Protein 6FHW (pdb70)

B-factor: mean 56.0, std 16.02, range [31.04, 108.24]

Structure (mmCIF, N/CA/C/O backbone):
data_6FHW
#
_entry.id   6FHW
#
_cell.length_a   137.975
_cell.length_b   149.827
_cell.length_c   192.349
_cell.angle_alpha   90.000
_cell.angle_beta   90.000
_cell.angle_gamma   90.000
#
_symmetry.space_group_name_H-M   'P 21 21 21'
#
loop_
_entity.id
_entity.type
_entity.pdbx_description
1 polymer 'Glucoamylase P'
2 branched 2-acetamido-2-deoxy-beta-D-glucopyranose-(1-4)-2-acetamido-2-deoxy-beta-D-glucopyranose
3 branched alpha-D-mannopyranose-(1-6)-alpha-D-mannopyranose-(1-3)-beta-D-mannopyranose-(1-4)-2-acetamido-2-deoxy-beta-D-glucopyranose-(1-4)-2-acetamido-2-deoxy-beta-D-glucopyranose
4 branched 4,6-dideoxy-4-{[(1S,4R,5S,6S)-4,5,6-trihydroxy-3-(hydroxymethyl)cyclohex-2-en-1-yl]amino}-alpha-D-glucopyranose-(1-4)-alpha-D-glucopyranose-(1-4)-alpha-D-glucopyranose
5 non-polymer 2-acetamido-2-deoxy-beta-D-glucopyranose
#
loop_
_atom_site.group_PDB
_atom_site.id
_atom_site.type_symbol
_atom_site.label_atom_id
_atom_site.label_alt_id
_atom_site.label_comp_id
_atom_site.label_asym_id
_atom_site.label_entity_id
_atom_site.label_seq_id
_atom_site.pdbx_PDB_ins_code
_atom_site.Cartn_x
_atom_site.Cartn_y
_atom_site.Cartn_z
_atom_site.occupancy
_atom_site.B_iso_or_equiv
_atom_site.auth_seq_id
_atom_site.auth_comp_id
_atom_site.auth_asym_id
_atom_site.auth_atom_id
_atom_site.pdbx_PDB_model_num
ATOM 1 N N . ASP A 1 30 ? 8.491 -7.227 25.764 1.00 86.50 30 ASP A N 1
ATOM 2 C CA . ASP A 1 30 ? 8.903 -6.730 24.419 1.00 86.55 30 ASP A CA 1
ATOM 3 C C . ASP A 1 30 ? 10.173 -7.486 23.964 1.00 84.75 30 ASP A C 1
ATOM 4 O O . ASP A 1 30 ? 10.527 -8.544 24.525 1.00 83.11 30 ASP A O 1
ATOM 9 N N . LEU A 1 31 ? 10.884 -6.952 22.970 1.00 83.22 31 LEU A N 1
ATOM 10 C CA . LEU A 1 31 ? 12.215 -7.451 22.585 1.00 81.23 31 LEU A CA 1
ATOM 11 C C . LEU A 1 31 ? 13.247 -7.373 23.723 1.00 80.16 31 LEU A C 1
ATOM 12 O O . LEU A 1 31 ? 14.187 -8.166 23.749 1.00 79.97 31 LEU A O 1
ATOM 17 N N . SER A 1 32 ? 13.058 -6.431 24.655 1.00 78.48 32 SER A N 1
ATOM 18 C CA . SER A 1 32 ? 13.908 -6.275 25.845 1.00 76.99 32 SER A CA 1
ATOM 19 C C . SER A 1 32 ? 14.135 -7.568 26.638 1.00 76.96 32 SER A C 1
ATOM 20 O O . SER A 1 32 ? 15.222 -7.782 27.174 1.00 76.20 32 SER A O 1
ATOM 23 N N . SER A 1 33 ? 13.108 -8.415 26.710 1.00 77.37 33 SER A N 1
ATOM 24 C CA . SER A 1 33 ? 13.197 -9.713 27.386 1.00 78.00 33 SER A CA 1
ATOM 25 C C . SER A 1 33 ? 14.088 -10.702 26.632 1.00 78.67 33 SER A C 1
ATOM 26 O O . SER A 1 33 ? 14.977 -11.320 27.227 1.00 78.54 33 SER A O 1
ATOM 29 N N . PHE A 1 34 ? 13.851 -10.838 25.326 1.00 79.77 34 PHE A N 1
ATOM 30 C CA . PHE A 1 34 ? 14.580 -11.816 24.496 1.00 80.26 34 PHE A CA 1
ATOM 31 C C . PHE A 1 34 ? 16.026 -11.428 24.133 1.00 77.81 34 PHE A C 1
ATOM 32 O O . PHE A 1 34 ? 16.761 -12.263 23.600 1.00 78.80 34 PHE A O 1
ATOM 40 N N . ILE A 1 35 ? 16.418 -10.179 24.399 1.00 74.05 35 ILE A N 1
ATOM 41 C CA . ILE A 1 35 ? 17.836 -9.761 24.330 1.00 71.57 35 ILE A CA 1
ATOM 42 C C . ILE A 1 35 ? 18.544 -9.845 25.688 1.00 68.96 35 ILE A C 1
ATOM 43 O O . ILE A 1 35 ? 19.761 -10.022 25.740 1.00 68.05 35 ILE A O 1
ATOM 48 N N . ALA A 1 36 ? 17.787 -9.692 26.774 1.00 67.03 36 ALA A N 1
ATOM 49 C CA . ALA A 1 36 ? 18.305 -9.926 28.126 1.00 65.92 36 ALA A CA 1
ATOM 50 C C . ALA A 1 36 ? 18.686 -11.393 28.330 1.00 64.70 36 ALA A C 1
ATOM 51 O O . ALA A 1 36 ? 19.688 -11.687 28.982 1.00 64.35 36 ALA A O 1
ATOM 53 N N . SER A 1 37 ? 17.883 -12.301 27.773 1.00 63.86 37 SER A N 1
ATOM 54 C CA . SER A 1 37 ? 18.190 -13.737 27.799 1.00 63.29 37 SER A CA 1
ATOM 55 C C . SER A 1 37 ? 19.407 -14.084 26.933 1.00 62.25 37 SER A C 1
ATOM 56 O O . SER A 1 37 ? 20.264 -14.867 27.352 1.00 61.54 37 SER A O 1
ATOM 59 N N . GLU A 1 38 ? 19.477 -13.498 25.736 1.00 61.18 38 GLU A N 1
ATOM 60 C CA . GLU A 1 38 ? 20.616 -13.694 24.828 1.00 60.36 38 GLU A CA 1
ATOM 61 C C . GLU A 1 38 ? 21.927 -13.137 25.403 1.00 59.88 38 GLU A C 1
ATOM 62 O O . GLU A 1 38 ? 23.001 -13.669 25.112 1.00 60.96 38 GLU A O 1
ATOM 68 N N . ARG A 1 39 ? 21.835 -12.075 26.206 1.00 58.23 39 ARG A N 1
ATOM 69 C CA . ARG A 1 39 ? 22.995 -11.523 26.917 1.00 56.84 39 ARG A CA 1
ATOM 70 C C . ARG A 1 39 ? 23.591 -12.547 27.884 1.00 56.29 39 ARG A C 1
ATOM 71 O O . ARG A 1 39 ? 24.810 -12.713 27.943 1.00 55.83 39 ARG A O 1
ATOM 79 N N . ALA A 1 40 ? 22.722 -13.220 28.637 1.00 56.03 40 ALA A N 1
ATOM 80 C CA . ALA A 1 40 ? 23.138 -14.271 29.571 1.00 55.93 40 ALA A CA 1
ATOM 81 C C . ALA A 1 40 ? 23.762 -15.468 28.853 1.00 55.46 40 ALA A C 1
ATOM 82 O O . ALA A 1 40 ? 24.714 -16.070 29.360 1.00 55.02 40 ALA A O 1
ATOM 84 N N . ILE A 1 41 ? 23.224 -15.805 27.681 1.00 55.37 41 ILE A N 1
ATOM 85 C CA . ILE A 1 41 ? 23.794 -16.856 26.831 1.00 55.81 41 ILE A CA 1
ATOM 86 C C . ILE A 1 41 ? 25.158 -16.403 26.307 1.00 55.63 41 ILE A C 1
ATOM 87 O O . ILE A 1 41 ? 26.111 -17.185 26.292 1.00 55.73 41 ILE A O 1
ATOM 92 N N . ALA A 1 42 ? 25.236 -15.141 25.885 1.00 55.30 42 ALA A N 1
ATOM 93 C CA . ALA A 1 42 ? 26.473 -14.567 25.360 1.00 55.44 42 ALA A CA 1
ATOM 94 C C . ALA A 1 42 ? 27.609 -14.567 26.380 1.00 55.62 42 ALA A C 1
ATOM 95 O O . ALA A 1 42 ? 28.762 -14.785 26.009 1.00 56.76 42 ALA A O 1
ATOM 97 N N . LEU A 1 43 ? 27.290 -14.315 27.652 1.00 55.47 43 LEU A N 1
ATOM 98 C CA . LEU A 1 43 ? 28.290 -14.415 28.728 1.00 55.75 43 LEU A CA 1
ATOM 99 C C . LEU A 1 43 ? 28.934 -15.796 28.755 1.00 54.82 43 LEU A C 1
ATOM 100 O O . LEU A 1 43 ? 30.158 -15.907 28.762 1.00 55.10 43 LEU A O 1
ATOM 105 N N . GLN A 1 44 ? 28.105 -16.837 28.759 1.00 53.65 44 GLN A N 1
ATOM 106 C CA . GLN A 1 44 ? 28.601 -18.216 28.750 1.00 53.09 44 GLN A CA 1
ATOM 107 C C . GLN A 1 44 ? 29.289 -18.568 27.437 1.00 51.97 44 GLN A C 1
ATOM 108 O O . GLN A 1 44 ? 30.352 -19.185 27.449 1.00 51.67 44 GLN A O 1
ATOM 114 N N . GLY A 1 45 ? 28.691 -18.161 26.318 1.00 50.93 45 GLY A N 1
ATOM 115 C CA . GLY A 1 45 ? 29.292 -18.345 24.993 1.00 50.07 45 GLY A CA 1
ATOM 116 C C . GLY A 1 45 ? 30.719 -17.827 24.895 1.00 48.85 45 GLY A C 1
ATOM 117 O O . GLY A 1 45 ? 31.589 -18.495 24.332 1.00 49.22 45 GLY A O 1
ATOM 118 N N . ALA A 1 46 ? 30.952 -16.641 25.457 1.00 47.27 46 ALA A N 1
ATOM 119 C CA . ALA A 1 46 ? 32.291 -16.057 25.536 1.00 46.37 46 ALA A CA 1
ATOM 120 C C . ALA A 1 46 ? 33.160 -16.814 26.536 1.00 45.90 46 ALA A C 1
ATOM 121 O O . ALA A 1 46 ? 34.255 -17.257 26.197 1.00 45.27 46 ALA A O 1
ATOM 123 N N . LEU A 1 47 ? 32.654 -16.964 27.758 1.00 46.08 47 LEU A N 1
ATOM 124 C CA . LEU A 1 47 ? 33.388 -17.622 28.858 1.00 46.17 47 LEU A CA 1
ATOM 125 C C . LEU A 1 47 ? 33.780 -19.077 28.576 1.00 46.54 47 LEU A C 1
ATOM 126 O O . LEU A 1 47 ? 34.818 -19.534 29.054 1.00 46.42 47 LEU A O 1
ATOM 131 N N . ASN A 1 48 ? 32.951 -19.792 27.817 1.00 47.30 48 ASN A N 1
ATOM 132 C CA . ASN A 1 48 ? 33.253 -21.172 27.406 1.00 47.96 48 ASN A CA 1
ATOM 133 C C . ASN A 1 48 ? 34.425 -21.271 26.416 1.00 48.01 48 ASN A C 1
ATOM 134 O O . ASN A 1 48 ? 35.102 -22.300 26.363 1.00 47.96 48 ASN A O 1
ATOM 139 N N . ASN A 1 49 ? 34.655 -20.214 25.636 1.00 47.73 49 ASN A N 1
ATOM 140 C CA . ASN A 1 49 ? 35.786 -20.160 24.700 1.00 47.06 49 ASN A CA 1
ATOM 141 C C . ASN A 1 49 ? 37.121 -19.801 25.377 1.00 46.38 49 ASN A C 1
ATOM 142 O O . ASN A 1 49 ? 38.184 -20.031 24.797 1.00 46.10 49 ASN A O 1
ATOM 147 N N . ILE A 1 50 ? 37.069 -19.238 26.587 1.00 45.79 50 ILE A N 1
ATOM 148 C CA . ILE A 1 50 ? 38.269 -18.819 27.328 1.00 45.75 50 ILE A CA 1
ATOM 149 C C . ILE A 1 50 ? 38.788 -19.974 28.184 1.00 46.40 50 ILE A C 1
ATOM 150 O O . ILE A 1 50 ? 38.019 -20.580 28.935 1.00 47.18 50 ILE A O 1
ATOM 155 N N . GLY A 1 51 ? 40.086 -20.267 28.084 1.00 46.35 51 GLY A N 1
ATOM 156 C CA . GLY A 1 51 ? 40.721 -21.291 28.938 1.00 46.20 51 GLY A CA 1
ATOM 157 C C . GLY A 1 51 ? 41.106 -20.714 30.296 1.00 46.20 51 GLY A C 1
ATOM 158 O O . GLY A 1 51 ? 41.050 -19.497 30.467 1.00 46.89 51 GLY A O 1
ATOM 159 N N . PRO A 1 52 ? 41.506 -21.542 31.267 1.00 46.11 52 PRO A N 1
ATOM 160 C CA . PRO A 1 52 ? 41.674 -22.995 31.116 1.00 46.10 52 PRO A CA 1
ATOM 161 C C . PRO A 1 52 ? 40.370 -23.777 31.209 1.00 46.29 52 PRO A C 1
ATOM 162 O O . PRO A 1 52 ? 40.179 -24.735 30.457 1.00 45.64 52 PRO A O 1
ATOM 166 N N . ASP A 1 53 ? 39.487 -23.371 32.121 1.00 47.34 53 ASP A N 1
ATOM 167 C CA . ASP A 1 53 ? 38.205 -24.039 32.321 1.00 48.10 53 ASP A CA 1
ATOM 168 C C . ASP A 1 53 ? 37.172 -23.432 31.367 1.00 48.10 53 ASP A C 1
ATOM 169 O O . ASP A 1 53 ? 36.315 -22.640 31.768 1.00 48.33 53 ASP A O 1
ATOM 174 N N . GLY A 1 54 ? 37.291 -23.804 30.095 1.00 47.87 54 GLY A N 1
ATOM 175 C CA . GLY A 1 54 ? 36.381 -23.379 29.045 1.00 47.93 54 GLY A CA 1
ATOM 176 C C . GLY A 1 54 ? 35.739 -24.603 28.437 1.00 48.39 54 GLY A C 1
ATOM 177 O O . GLY A 1 54 ? 36.444 -25.467 27.921 1.00 48.17 54 GLY A O 1
ATOM 178 N N . SER A 1 55 ? 34.410 -24.677 28.492 1.00 49.27 55 SER A N 1
ATOM 179 C CA . SER A 1 55 ? 33.658 -25.838 28.000 1.00 50.00 55 SER A CA 1
ATOM 180 C C . SER A 1 55 ? 33.841 -26.095 26.500 1.00 50.03 55 SER A C 1
ATOM 181 O O . SER A 1 55 ? 33.881 -27.248 26.065 1.00 49.71 55 SER A O 1
ATOM 184 N N . ALA A 1 56 ? 33.958 -25.016 25.726 1.00 50.30 56 ALA A N 1
ATOM 185 C CA . ALA A 1 56 ? 34.038 -25.095 24.269 1.00 50.47 56 ALA A CA 1
ATOM 186 C C . ALA A 1 56 ? 35.420 -25.511 23.755 1.00 50.42 56 ALA A C 1
ATOM 187 O O . ALA A 1 56 ? 35.520 -26.134 22.697 1.00 49.73 56 ALA A O 1
ATOM 189 N N . VAL A 1 57 ? 36.472 -25.152 24.497 1.00 50.90 57 VAL A N 1
ATOM 190 C CA . VAL A 1 57 ? 37.857 -25.405 24.076 1.00 51.27 57 VAL A CA 1
ATOM 191 C C . VAL A 1 57 ? 38.560 -26.429 24.987 1.00 51.32 57 VAL A C 1
ATOM 192 O O . VAL A 1 57 ? 38.850 -26.136 26.146 1.00 50.73 57 VAL A O 1
ATOM 196 N N . PRO A 1 58 ? 38.797 -27.652 24.471 1.00 52.48 58 PRO A N 1
ATOM 197 C CA . PRO A 1 58 ? 39.682 -28.592 25.143 1.00 52.40 58 PRO A CA 1
ATOM 198 C C . PRO A 1 58 ? 41.117 -28.350 24.679 1.00 51.64 58 PRO A C 1
ATOM 199 O O . PRO A 1 58 ? 41.414 -28.522 23.488 1.00 52.31 58 PRO A O 1
ATOM 203 N N . GLY A 1 59 ? 41.976 -27.971 25.618 1.00 49.88 59 GLY A N 1
ATOM 204 C CA . GLY A 1 59 ? 43.371 -27.709 25.327 1.00 48.74 59 GLY A CA 1
ATOM 205 C C . GLY A 1 59 ? 43.687 -26.269 25.603 1.00 47.62 59 GLY A C 1
ATOM 206 O O . GLY A 1 59 ? 42.974 -25.371 25.170 1.00 46.98 59 GLY A O 1
ATOM 207 N N . ALA A 1 60 ? 44.743 -26.084 26.381 1.00 46.90 60 ALA A N 1
ATOM 208 C CA . ALA A 1 60 ? 45.445 -24.810 26.578 1.00 46.18 60 ALA A CA 1
ATOM 209 C C . ALA A 1 60 ? 44.682 -23.616 27.198 1.00 44.95 60 ALA A C 1
ATOM 210 O O . ALA A 1 60 ? 43.636 -23.172 26.707 1.00 43.79 60 ALA A O 1
ATOM 212 N N . GLY A 1 61 ? 45.271 -23.096 28.262 1.00 44.13 61 GLY A N 1
ATOM 213 C CA . GLY A 1 61 ? 44.525 -22.362 29.277 1.00 43.94 61 GLY A CA 1
ATOM 214 C C . GLY A 1 61 ? 45.244 -21.131 29.734 1.00 43.35 61 GLY A C 1
ATOM 215 O O . GLY A 1 61 ? 45.649 -20.337 28.915 1.00 43.54 61 GLY A O 1
ATOM 216 N N . ALA A 1 62 ? 45.330 -20.948 31.057 1.00 42.51 62 ALA A N 1
ATOM 217 C CA . ALA A 1 62 ? 46.105 -19.872 31.678 1.00 42.02 62 ALA A CA 1
ATOM 218 C C . ALA A 1 62 ? 45.733 -18.421 31.343 1.00 41.72 62 ALA A C 1
ATOM 219 O O . ALA A 1 62 ? 46.533 -17.538 31.640 1.00 41.98 62 ALA A O 1
ATOM 221 N N . GLY A 1 63 ? 44.553 -18.176 30.760 1.00 41.31 63 GLY A N 1
ATOM 222 C CA . GLY A 1 63 ? 44.089 -16.815 30.457 1.00 41.19 63 GLY A CA 1
ATOM 223 C C . GLY A 1 63 ? 44.198 -16.400 28.998 1.00 41.37 63 GLY A C 1
ATOM 224 O O . GLY A 1 63 ? 44.236 -15.205 28.697 1.00 41.75 63 GLY A O 1
ATOM 225 N N . PHE A 1 64 ? 44.236 -17.378 28.091 1.00 41.45 64 PHE A N 1
ATOM 226 C CA . PHE A 1 64 ? 44.295 -17.128 26.653 1.00 41.34 64 PHE A CA 1
ATOM 227 C C . PHE A 1 64 ? 42.914 -17.385 26.055 1.00 41.01 64 PHE A C 1
ATOM 228 O O . PHE A 1 64 ? 42.381 -18.496 26.163 1.00 41.22 64 PHE A O 1
ATOM 236 N N . VAL A 1 65 ? 42.337 -16.356 25.432 1.00 40.62 65 VAL A N 1
ATOM 237 C CA . VAL A 1 65 ? 40.983 -16.430 24.883 1.00 40.40 65 VAL A CA 1
ATOM 238 C C . VAL A 1 65 ? 41.029 -16.903 23.436 1.00 40.65 65 VAL A C 1
ATOM 239 O O . VAL A 1 65 ? 41.687 -16.283 22.598 1.00 40.91 65 VAL A O 1
ATOM 243 N N . VAL A 1 66 ? 40.309 -17.987 23.148 1.00 40.89 66 VAL A N 1
ATOM 244 C CA . VAL A 1 66 ? 40.163 -18.495 21.783 1.00 40.97 66 VAL A CA 1
ATOM 245 C C . VAL A 1 66 ? 39.051 -17.708 21.098 1.00 41.10 66 VAL A C 1
ATOM 246 O O . VAL A 1 66 ? 38.036 -17.397 21.727 1.00 41.16 66 VAL A O 1
ATOM 250 N N . ALA A 1 67 ? 39.244 -17.389 19.817 1.00 41.02 67 ALA A N 1
ATOM 251 C CA . ALA A 1 67 ? 38.236 -16.657 19.045 1.00 41.36 67 ALA A CA 1
ATOM 252 C C . ALA A 1 67 ? 36.991 -17.515 18.860 1.00 41.84 67 ALA A C 1
ATOM 253 O O . ALA A 1 67 ? 35.890 -17.099 19.220 1.00 42.37 67 ALA A O 1
ATOM 255 N N . SER A 1 68 ? 37.181 -18.715 18.317 1.00 42.13 68 SER A N 1
ATOM 256 C CA . SER A 1 68 ? 36.094 -19.679 18.138 1.00 42.56 68 SER A CA 1
ATOM 257 C C . SER A 1 68 ? 36.611 -21.115 18.297 1.00 43.07 68 SER A C 1
ATOM 258 O O . SER A 1 68 ? 37.733 -21.414 17.876 1.00 43.01 68 SER A O 1
ATOM 261 N N . PRO A 1 69 ? 35.791 -22.012 18.890 1.00 43.66 69 PRO A N 1
ATOM 262 C CA . PRO A 1 69 ? 36.200 -23.415 19.033 1.00 44.34 69 PRO A CA 1
ATOM 263 C C . PRO A 1 69 ? 36.246 -24.210 17.718 1.00 45.58 69 PRO A C 1
ATOM 264 O O . PRO A 1 69 ? 36.793 -25.314 17.705 1.00 46.28 69 PRO A O 1
ATOM 268 N N . SER A 1 70 ? 35.669 -23.666 16.641 1.00 46.57 70 SER A N 1
ATOM 269 C CA . SER A 1 70 ? 35.680 -24.307 15.324 1.00 47.10 70 SER A CA 1
ATOM 270 C C . SER A 1 70 ? 37.101 -24.586 14.814 1.00 47.79 70 SER A C 1
ATOM 271 O O . SER A 1 70 ? 37.736 -23.725 14.206 1.00 47.97 70 SER A O 1
ATOM 274 N N . LYS A 1 71 ? 37.591 -25.792 15.100 1.00 48.90 71 LYS A N 1
ATOM 275 C CA . LYS A 1 71 ? 38.833 -26.303 14.508 1.00 49.72 71 LYS A CA 1
ATOM 276 C C . LYS A 1 71 ? 38.601 -26.648 13.035 1.00 50.28 71 LYS A C 1
ATOM 277 O O . LYS A 1 71 ? 39.482 -26.443 12.196 1.00 49.72 71 LYS A O 1
ATOM 283 N N . ALA A 1 72 ? 37.416 -27.187 12.737 1.00 51.04 72 ALA A N 1
ATOM 284 C CA . ALA A 1 72 ? 36.982 -27.446 11.361 1.00 51.26 72 ALA A CA 1
ATOM 285 C C . ALA A 1 72 ? 36.860 -26.132 10.594 1.00 50.91 72 ALA A C 1
ATOM 286 O O . ALA A 1 72 ? 36.443 -25.122 11.165 1.00 50.97 72 ALA A O 1
ATOM 288 N N . ASN A 1 73 ? 37.224 -26.156 9.310 1.00 50.36 73 ASN A N 1
ATOM 289 C CA . ASN A 1 73 ? 37.277 -24.939 8.479 1.00 50.00 73 ASN A CA 1
ATOM 290 C C . ASN A 1 73 ? 35.997 -24.078 8.599 1.00 48.25 73 ASN A C 1
ATOM 291 O O . ASN A 1 73 ? 34.897 -24.591 8.384 1.00 47.46 73 ASN A O 1
ATOM 296 N N . PRO A 1 74 ? 36.115 -22.795 8.961 1.00 46.20 74 PRO A N 1
ATOM 297 C CA . PRO A 1 74 ? 37.378 -22.086 9.183 1.00 45.00 74 PRO A CA 1
ATOM 298 C C . PRO A 1 74 ? 38.039 -22.411 10.527 1.00 43.26 74 PRO A C 1
ATOM 299 O O . PRO A 1 74 ? 37.378 -22.346 11.564 1.00 42.97 74 PRO A O 1
ATOM 303 N N . ASP A 1 75 ? 39.328 -22.754 10.495 1.00 41.82 75 ASP A N 1
ATOM 304 C CA . ASP A 1 75 ? 40.085 -23.080 11.710 1.00 41.09 75 ASP A CA 1
ATOM 305 C C . ASP A 1 75 ? 40.400 -21.796 12.487 1.00 40.36 75 ASP A C 1
ATOM 306 O O . ASP A 1 75 ? 41.360 -21.087 12.180 1.00 40.08 75 ASP A O 1
ATOM 311 N N . TYR A 1 76 ? 39.564 -21.509 13.484 1.00 39.95 76 TYR A N 1
ATOM 312 C CA . TYR A 1 76 ? 39.724 -20.349 14.369 1.00 39.35 76 TYR A CA 1
ATOM 313 C C . TYR A 1 76 ? 40.233 -20.764 15.762 1.00 39.19 76 TYR A C 1
ATOM 314 O O . TYR A 1 76 ? 40.126 -19.987 16.713 1.00 39.32 76 TYR A O 1
ATOM 323 N N . PHE A 1 77 ? 40.806 -21.963 15.891 1.00 39.16 77 PHE A N 1
ATOM 324 C CA . PHE A 1 77 ? 41.296 -22.451 17.187 1.00 39.28 77 PHE A CA 1
ATOM 325 C C . PHE A 1 77 ? 42.677 -21.863 17.488 1.00 39.33 77 PHE A C 1
ATOM 326 O O . PHE A 1 77 ? 43.701 -22.555 17.469 1.00 39.50 77 PHE A O 1
ATOM 334 N N . TYR A 1 78 ? 42.674 -20.560 17.754 1.00 39.12 78 TYR A N 1
ATOM 335 C CA . TYR A 1 78 ? 43.874 -19.771 18.016 1.00 38.96 78 TYR A CA 1
ATOM 336 C C . TYR A 1 78 ? 43.444 -18.568 18.856 1.00 38.88 78 TYR A C 1
ATOM 337 O O . TYR A 1 78 ? 42.267 -18.184 18.831 1.00 38.77 78 TYR A O 1
ATOM 346 N N . THR A 1 79 ? 44.383 -17.981 19.597 1.00 38.84 79 THR A N 1
ATOM 347 C CA . THR A 1 79 ? 44.114 -16.734 20.331 1.00 38.75 79 THR A CA 1
ATOM 348 C C . THR A 1 79 ? 44.569 -15.520 19.512 1.00 39.11 79 THR A C 1
ATOM 349 O O . THR A 1 79 ? 45.739 -15.419 19.134 1.00 39.27 79 THR A O 1
ATOM 353 N N . TRP A 1 80 ? 43.624 -14.627 19.212 1.00 39.43 80 TRP A N 1
ATOM 354 C CA . TRP A 1 80 ? 43.928 -13.340 18.580 1.00 39.48 80 TRP A CA 1
ATOM 355 C C . TRP A 1 80 ? 44.085 -12.306 19.685 1.00 39.61 80 TRP A C 1
ATOM 356 O O . TRP A 1 80 ? 43.193 -12.173 20.523 1.00 39.90 80 TRP A O 1
ATOM 367 N N . SER A 1 81 ? 45.199 -11.572 19.683 1.00 39.54 81 SER A N 1
ATOM 368 C CA . SER A 1 81 ? 45.452 -10.539 20.701 1.00 39.38 81 SER A CA 1
ATOM 369 C C . SER A 1 81 ? 44.438 -9.383 20.648 1.00 38.98 81 SER A C 1
ATOM 370 O O . SER A 1 81 ? 44.217 -8.717 21.661 1.00 39.10 81 SER A O 1
ATOM 373 N N . ARG A 1 82 ? 43.838 -9.149 19.476 1.00 38.15 82 ARG A N 1
ATOM 374 C CA . ARG A 1 82 ? 42.713 -8.215 19.337 1.00 37.56 82 ARG A CA 1
ATOM 375 C C . ARG A 1 82 ? 41.468 -8.770 20.026 1.00 37.58 82 ARG A C 1
ATOM 376 O O . ARG A 1 82 ? 40.929 -8.134 20.929 1.00 37.61 82 ARG A O 1
ATOM 384 N N . ASP A 1 83 ? 41.018 -9.947 19.588 1.00 37.72 83 ASP A N 1
ATOM 385 C CA . ASP A 1 83 ? 39.825 -10.607 20.157 1.00 37.84 83 ASP A CA 1
ATOM 386 C C . ASP A 1 83 ? 39.948 -10.833 21.661 1.00 38.22 83 ASP A C 1
ATOM 387 O O . ASP A 1 83 ? 38.993 -10.599 22.398 1.00 37.81 83 ASP A O 1
ATOM 392 N N . SER A 1 84 ? 41.124 -11.287 22.096 1.00 39.11 84 SER A N 1
ATOM 393 C CA . SER A 1 84 ? 41.420 -11.513 23.519 1.00 40.15 84 SER A CA 1
ATOM 394 C C . SER A 1 84 ? 41.270 -10.205 24.315 1.00 40.63 84 SER A C 1
ATOM 395 O O . SER A 1 84 ? 40.569 -10.161 25.326 1.00 41.20 84 SER A O 1
ATOM 398 N N . ALA A 1 85 ? 41.919 -9.145 23.839 1.00 40.76 85 ALA A N 1
ATOM 399 C CA . ALA A 1 85 ? 41.892 -7.847 24.520 1.00 40.78 85 ALA A CA 1
ATOM 400 C C . ALA A 1 85 ? 40.559 -7.108 24.403 1.00 40.66 85 ALA A C 1
ATOM 401 O O . ALA A 1 85 ? 40.237 -6.280 25.256 1.00 40.60 85 ALA A O 1
ATOM 403 N N . LEU A 1 86 ? 39.799 -7.397 23.349 1.00 40.57 86 LEU A N 1
ATOM 404 C CA . LEU A 1 86 ? 38.504 -6.758 23.120 1.00 40.72 86 LEU A CA 1
ATOM 405 C C . LEU A 1 86 ? 37.390 -7.455 23.905 1.00 40.92 86 LEU A C 1
ATOM 406 O O . LEU A 1 86 ? 36.521 -6.786 24.468 1.00 40.41 86 LEU A O 1
ATOM 411 N N . THR A 1 87 ? 37.417 -8.790 23.938 1.00 41.65 87 THR A N 1
ATOM 412 C CA . THR A 1 87 ? 36.439 -9.562 24.715 1.00 42.49 87 THR A CA 1
ATOM 413 C C . THR A 1 87 ? 36.665 -9.458 26.226 1.00 42.88 87 THR A C 1
ATOM 414 O O . THR A 1 87 ? 35.709 -9.542 26.998 1.00 43.06 87 THR A O 1
ATOM 418 N N . LEU A 1 88 ? 37.918 -9.286 26.648 1.00 43.25 88 LEU A N 1
ATOM 419 C CA . LEU A 1 88 ? 38.218 -9.137 28.072 1.00 43.73 88 LEU A CA 1
ATOM 420 C C . LEU A 1 88 ? 37.907 -7.726 28.586 1.00 43.98 88 LEU A C 1
ATOM 421 O O . LEU A 1 88 ? 37.649 -7.546 29.777 1.00 44.20 88 LEU A O 1
ATOM 426 N N . LYS A 1 89 ? 37.943 -6.735 27.695 1.00 44.16 89 LYS A N 1
ATOM 427 C CA . LYS A 1 89 ? 37.473 -5.381 28.009 1.00 44.32 89 LYS A CA 1
ATOM 428 C C . LYS A 1 89 ? 35.996 -5.404 28.405 1.00 43.68 89 LYS A C 1
ATOM 429 O O . LYS A 1 89 ? 35.592 -4.698 29.324 1.00 43.02 89 LYS A O 1
ATOM 435 N N . MET A 1 90 ? 35.203 -6.214 27.702 1.00 43.69 90 MET A N 1
ATOM 436 C CA . MET A 1 90 ? 33.808 -6.482 28.077 1.00 43.65 90 MET A CA 1
ATOM 437 C C . MET A 1 90 ? 33.726 -7.161 29.444 1.00 43.84 90 MET A C 1
ATOM 438 O O . MET A 1 90 ? 32.926 -6.756 30.286 1.00 43.93 90 MET A O 1
ATOM 443 N N . ILE A 1 91 ? 34.539 -8.200 29.641 1.00 44.25 91 ILE A N 1
ATOM 444 C CA . ILE A 1 91 ? 34.570 -8.964 30.902 1.00 44.75 91 ILE A CA 1
ATOM 445 C C . ILE A 1 91 ? 34.941 -8.085 32.106 1.00 45.26 91 ILE A C 1
ATOM 446 O O . ILE A 1 91 ? 34.341 -8.218 33.176 1.00 45.53 91 ILE A O 1
ATOM 451 N N . ILE A 1 92 ? 35.915 -7.195 31.927 1.00 45.73 92 ILE A N 1
ATOM 452 C CA . ILE A 1 92 ? 36.286 -6.239 32.975 1.00 45.99 92 ILE A CA 1
ATOM 453 C C . ILE A 1 92 ? 35.142 -5.256 33.226 1.00 46.46 92 ILE A C 1
ATOM 454 O O . ILE A 1 92 ? 34.762 -5.047 34.371 1.00 46.32 92 ILE A O 1
ATOM 459 N N . ASP A 1 93 ? 34.594 -4.675 32.159 1.00 47.32 93 ASP A N 1
ATOM 460 C CA . ASP A 1 93 ? 33.466 -3.735 32.271 1.00 47.87 93 ASP A CA 1
ATOM 461 C C . ASP A 1 93 ? 32.190 -4.389 32.821 1.00 47.38 93 ASP A C 1
ATOM 462 O O . ASP A 1 93 ? 31.420 -3.733 33.519 1.00 47.47 93 ASP A O 1
ATOM 467 N N . GLU A 1 94 ? 31.975 -5.669 32.513 1.00 46.75 94 GLU A N 1
ATOM 468 C CA . GLU A 1 94 ? 30.891 -6.451 33.125 1.00 46.23 94 GLU A CA 1
ATOM 469 C C . GLU A 1 94 ? 31.193 -6.723 34.604 1.00 46.21 94 GLU A C 1
ATOM 470 O O . GLU A 1 94 ? 30.285 -6.701 35.437 1.00 46.50 94 GLU A O 1
ATOM 476 N N . PHE A 1 95 ? 32.464 -6.994 34.910 1.00 46.25 95 PHE A N 1
ATOM 477 C CA . PHE A 1 95 ? 32.923 -7.195 36.293 1.00 46.19 95 PHE A CA 1
ATOM 478 C C . PHE A 1 95 ? 32.727 -5.959 37.187 1.00 46.26 95 PHE A C 1
ATOM 479 O O . PHE A 1 95 ? 32.400 -6.102 38.366 1.00 45.82 95 PHE A O 1
ATOM 487 N N . ILE A 1 96 ? 32.912 -4.763 36.622 1.00 46.97 96 ILE A N 1
ATOM 488 C CA . ILE A 1 96 ? 32.749 -3.503 37.372 1.00 47.58 96 ILE A CA 1
ATOM 489 C C . ILE A 1 96 ? 31.329 -3.367 37.939 1.00 48.28 96 ILE A C 1
ATOM 490 O O . ILE A 1 96 ? 31.156 -2.852 39.049 1.00 48.31 96 ILE A O 1
ATOM 495 N N . LEU A 1 97 ? 30.331 -3.844 37.192 1.00 49.37 97 LEU A N 1
ATOM 496 C CA . LEU A 1 97 ? 28.923 -3.752 37.597 1.00 50.38 97 LEU A CA 1
ATOM 497 C C . LEU A 1 97 ? 28.261 -5.129 37.675 1.00 51.44 97 LEU A C 1
ATOM 498 O O . LEU A 1 97 ? 27.804 -5.663 36.662 1.00 53.19 97 LEU A O 1
ATOM 503 N N . GLY A 1 98 ? 28.223 -5.695 38.883 1.00 51.26 98 GLY A N 1
ATOM 504 C CA . GLY A 1 98 ? 27.461 -6.913 39.171 1.00 51.55 98 GLY A CA 1
ATOM 505 C C . GLY A 1 98 ? 28.312 -8.141 39.451 1.00 52.02 98 GLY A C 1
ATOM 506 O O . GLY A 1 98 ? 28.492 -8.527 40.610 1.00 52.12 98 GLY A O 1
ATOM 507 N N . ASN A 1 99 ? 28.825 -8.760 38.384 1.00 52.55 99 ASN A N 1
ATOM 508 C CA . ASN A 1 99 ? 29.543 -10.031 38.493 1.00 52.42 99 ASN A CA 1
ATOM 509 C C . ASN A 1 99 ? 30.908 -9.836 39.134 1.00 51.78 99 ASN A C 1
ATOM 510 O O . ASN A 1 99 ? 31.662 -8.966 38.720 1.00 51.78 99 ASN A O 1
ATOM 515 N N . THR A 1 100 ? 31.201 -10.635 40.159 1.00 51.05 100 THR A N 1
ATOM 516 C CA . THR A 1 100 ? 32.508 -10.635 40.830 1.00 50.39 100 THR A CA 1
ATOM 517 C C . THR A 1 100 ? 33.332 -11.905 40.559 1.00 49.40 100 THR A C 1
ATOM 518 O O . THR A 1 100 ? 34.543 -11.906 40.805 1.00 48.69 100 THR A O 1
ATOM 522 N N . THR A 1 101 ? 32.696 -12.964 40.047 1.00 49.04 101 THR A N 1
ATOM 523 C CA . THR A 1 101 ? 33.399 -14.209 39.700 1.00 49.04 101 THR A CA 1
ATOM 524 C C . THR A 1 101 ? 34.291 -14.083 38.455 1.00 48.82 101 THR A C 1
ATOM 525 O O . THR A 1 101 ? 35.171 -14.919 38.236 1.00 49.46 101 THR A O 1
ATOM 529 N N . LEU A 1 102 ? 34.054 -13.049 37.641 1.00 47.81 102 LEU A N 1
ATOM 530 C CA . LEU A 1 102 ? 34.899 -12.747 36.478 1.00 46.73 102 LEU A CA 1
ATOM 531 C C . LEU A 1 102 ? 36.339 -12.351 36.834 1.00 45.60 102 LEU A C 1
ATOM 532 O O . LEU A 1 102 ? 37.217 -12.443 35.981 1.00 45.14 102 LEU A O 1
ATOM 537 N N . GLN A 1 103 ? 36.576 -11.910 38.072 1.00 44.80 103 GLN A N 1
ATOM 538 C CA . GLN A 1 103 ? 37.932 -11.590 38.561 1.00 44.39 103 GLN A CA 1
ATOM 539 C C . GLN A 1 103 ? 38.947 -12.714 38.334 1.00 43.87 103 GLN A C 1
ATOM 540 O O . GLN A 1 103 ? 40.112 -12.440 38.021 1.00 44.35 103 GLN A O 1
ATOM 546 N N . THR A 1 104 ? 38.506 -13.963 38.498 1.00 43.15 104 THR A N 1
ATOM 547 C CA . THR A 1 104 ? 39.376 -15.124 38.317 1.00 42.84 104 THR A CA 1
ATOM 548 C C . THR A 1 104 ? 39.940 -15.179 36.899 1.00 42.35 104 THR A C 1
ATOM 549 O O . THR A 1 104 ? 41.147 -15.297 36.728 1.00 42.25 104 THR A O 1
ATOM 553 N N . ILE A 1 105 ? 39.067 -15.065 35.901 1.00 41.94 105 ILE A N 1
ATOM 554 C CA . ILE A 1 105 ? 39.483 -15.117 34.484 1.00 41.66 105 ILE A CA 1
ATOM 555 C C . ILE A 1 105 ? 40.237 -13.835 34.062 1.00 40.71 105 ILE A C 1
ATOM 556 O O . ILE A 1 105 ? 41.088 -13.892 33.170 1.00 40.61 105 ILE A O 1
ATOM 561 N N . ILE A 1 106 ? 39.936 -12.697 34.700 1.00 39.87 106 ILE A N 1
ATOM 562 C CA . ILE A 1 106 ? 40.668 -11.439 34.468 1.00 39.24 106 ILE A CA 1
ATOM 563 C C . ILE A 1 106 ? 42.124 -11.548 34.925 1.00 39.19 106 ILE A C 1
ATOM 564 O O . ILE A 1 106 ? 43.033 -11.158 34.202 1.00 38.87 106 ILE A O 1
ATOM 569 N N . GLU A 1 107 ? 42.332 -12.065 36.130 1.00 39.84 107 GLU A N 1
ATOM 570 C CA . GLU A 1 107 ? 43.678 -12.146 36.711 1.00 40.41 107 GLU A CA 1
ATOM 571 C C . GLU A 1 107 ? 44.572 -13.213 36.066 1.00 39.83 107 GLU A C 1
ATOM 572 O O . GLU A 1 107 ? 45.792 -13.068 36.086 1.00 39.98 107 GLU A O 1
ATOM 578 N N . GLN A 1 108 ? 43.979 -14.265 35.500 1.00 38.98 108 GLN A N 1
ATOM 579 C CA . GLN A 1 108 ? 44.729 -15.221 34.661 1.00 38.44 108 GLN A CA 1
ATOM 580 C C . GLN A 1 108 ? 45.149 -14.588 33.323 1.00 38.27 108 GLN A C 1
ATOM 581 O O . GLN A 1 108 ? 46.229 -14.885 32.810 1.00 38.62 108 GLN A O 1
ATOM 587 N N . TYR A 1 109 ? 44.283 -13.746 32.751 1.00 37.74 109 TYR A N 1
ATOM 588 C CA . TYR A 1 109 ? 44.607 -12.991 31.530 1.00 37.34 109 TYR A CA 1
ATOM 589 C C . TYR A 1 109 ? 45.797 -12.047 31.744 1.00 37.09 109 TYR A C 1
ATOM 590 O O . TYR A 1 109 ? 46.633 -11.890 30.853 1.00 37.20 109 TYR A O 1
ATOM 599 N N . ILE A 1 110 ? 45.854 -11.420 32.918 1.00 36.97 110 ILE A N 1
ATOM 600 C CA . ILE A 1 110 ? 46.979 -10.555 33.294 1.00 37.17 110 ILE A CA 1
ATOM 601 C C . ILE A 1 110 ? 48.285 -11.359 33.333 1.00 37.26 110 ILE A C 1
ATOM 602 O O . ILE A 1 110 ? 49.325 -10.868 32.894 1.00 37.51 110 ILE A O 1
ATOM 607 N N . HIS A 1 111 ? 48.217 -12.589 33.845 1.00 37.37 111 HIS A N 1
ATOM 608 C CA . HIS A 1 111 ? 49.341 -13.532 33.789 1.00 37.36 111 HIS A CA 1
ATOM 609 C C . HIS A 1 111 ? 49.615 -14.002 32.355 1.00 37.06 111 HIS A C 1
ATOM 610 O O . HIS A 1 111 ? 50.772 -14.119 31.952 1.00 36.76 111 HIS A O 1
ATOM 617 N N . ALA A 1 112 ? 48.549 -14.282 31.606 1.00 36.98 112 ALA A N 1
ATOM 618 C CA . ALA A 1 112 ? 48.649 -14.774 30.228 1.00 37.11 112 ALA A CA 1
ATOM 619 C C . ALA A 1 112 ? 49.410 -13.816 29.323 1.00 37.34 112 ALA A C 1
ATOM 620 O O . ALA A 1 112 ? 50.427 -14.189 28.736 1.00 37.70 112 ALA A O 1
ATOM 622 N N . GLN A 1 113 ? 48.916 -12.584 29.229 1.00 37.56 113 GLN A N 1
ATOM 623 C CA . GLN A 1 113 ? 49.485 -11.583 28.325 1.00 37.77 113 GLN A CA 1
ATOM 624 C C . GLN A 1 113 ? 50.843 -11.069 28.807 1.00 37.73 113 GLN A C 1
ATOM 625 O O . GLN A 1 113 ? 51.646 -10.601 27.999 1.00 37.65 113 GLN A O 1
ATOM 631 N N . ALA A 1 114 ? 51.085 -11.144 30.118 1.00 37.69 114 ALA A N 1
ATOM 632 C CA . ALA A 1 114 ? 52.407 -10.860 30.691 1.00 37.86 114 ALA A CA 1
ATOM 633 C C . ALA A 1 114 ? 53.488 -11.774 30.114 1.00 37.74 114 ALA A C 1
ATOM 634 O O . ALA A 1 114 ? 54.593 -11.317 29.811 1.00 37.58 114 ALA A O 1
ATOM 636 N N . VAL A 1 115 ? 53.154 -13.057 29.968 1.00 37.82 115 VAL A N 1
ATOM 637 C CA . VAL A 1 115 ? 54.041 -14.038 29.337 1.00 38.12 115 VAL A CA 1
ATOM 638 C C . VAL A 1 115 ? 54.060 -13.819 27.823 1.00 38.38 115 VAL A C 1
ATOM 639 O O . VAL A 1 115 ? 55.123 -13.640 27.242 1.00 38.47 115 VAL A O 1
ATOM 643 N N . LEU A 1 116 ? 52.877 -13.820 27.202 1.00 38.37 116 LEU A N 1
ATOM 644 C CA . LEU A 1 116 ? 52.727 -13.653 25.744 1.00 38.13 116 LEU A CA 1
ATOM 645 C C . LEU A 1 116 ? 53.607 -12.546 25.136 1.00 37.67 116 LEU A C 1
ATOM 646 O O . LEU A 1 116 ? 54.129 -12.708 24.030 1.00 37.52 116 LEU A O 1
ATOM 651 N N . GLN A 1 117 ? 53.780 -11.442 25.868 1.00 37.22 117 GLN A N 1
ATOM 652 C CA . GLN A 1 117 ? 54.706 -10.363 25.484 1.00 36.87 117 GLN A CA 1
ATOM 653 C C . GLN A 1 117 ? 56.087 -10.856 25.047 1.00 36.84 117 GLN A C 1
ATOM 654 O O . GLN A 1 117 ? 56.574 -10.468 23.984 1.00 37.38 117 GLN A O 1
ATOM 660 N N . THR A 1 118 ? 56.699 -11.716 25.862 1.00 36.60 118 THR A N 1
ATOM 661 C CA . THR A 1 118 ? 58.063 -12.204 25.605 1.00 36.82 118 THR A CA 1
ATOM 662 C C . THR A 1 118 ? 58.189 -13.173 24.416 1.00 36.88 118 THR A C 1
ATOM 663 O O . THR A 1 118 ? 59.294 -13.375 23.908 1.00 36.38 118 THR A O 1
ATOM 667 N N . VAL A 1 119 ? 57.074 -13.770 23.994 1.00 37.39 119 VAL A N 1
ATOM 668 C CA . VAL A 1 119 ? 57.079 -14.818 22.967 1.00 37.92 119 VAL A CA 1
ATOM 669 C C . VAL A 1 119 ? 57.580 -14.252 21.639 1.00 38.38 119 VAL A C 1
ATOM 670 O O . VAL A 1 119 ? 56.949 -13.361 21.066 1.00 38.74 119 VAL A O 1
ATOM 674 N N . SER A 1 120 ? 58.721 -14.762 21.174 1.00 38.86 120 SER A N 1
ATOM 675 C CA . SER A 1 120 ? 59.270 -14.386 19.871 1.00 39.12 120 SER A CA 1
ATOM 676 C C . SER A 1 120 ? 58.436 -15.041 18.776 1.00 39.19 120 SER A C 1
ATOM 677 O O . SER A 1 120 ? 58.129 -16.229 18.857 1.00 38.71 120 SER A O 1
ATOM 680 N N . ASN A 1 121 ? 58.085 -14.251 17.763 1.00 39.97 121 ASN A N 1
ATOM 681 C CA . ASN A 1 121 ? 57.101 -14.634 16.743 1.00 40.86 121 ASN A CA 1
ATOM 682 C C . ASN A 1 121 ? 57.502 -14.039 15.383 1.00 41.54 121 ASN A C 1
ATOM 683 O O . ASN A 1 121 ? 58.398 -13.192 15.335 1.00 41.63 121 ASN A O 1
ATOM 688 N N . PRO A 1 122 ? 56.852 -14.475 14.276 1.00 42.24 122 PRO A N 1
ATOM 689 C CA . PRO A 1 122 ? 57.279 -14.010 12.942 1.00 42.61 122 PRO A CA 1
ATOM 690 C C . PRO A 1 122 ? 57.339 -12.493 12.711 1.00 43.24 122 PRO A C 1
ATOM 691 O O . PRO A 1 122 ? 58.089 -12.055 11.838 1.00 43.87 122 PRO A O 1
ATOM 695 N N . SER A 1 123 ? 56.564 -11.708 13.464 1.00 43.57 123 SER A N 1
ATOM 696 C CA . SER A 1 123 ? 56.685 -10.244 13.427 1.00 43.85 123 SER A CA 1
ATOM 697 C C . SER A 1 123 ? 58.043 -9.795 13.966 1.00 44.55 123 SER A C 1
ATOM 698 O O . SER A 1 123 ? 58.723 -8.985 13.334 1.00 44.70 123 SER A O 1
ATOM 701 N N . GLY A 1 124 ? 58.430 -10.329 15.125 1.00 45.18 124 GLY A N 1
ATOM 702 C CA . GLY A 1 124 ? 59.763 -10.088 15.684 1.00 45.72 124 GLY A CA 1
ATOM 703 C C . GLY A 1 124 ? 59.959 -10.525 17.128 1.00 45.99 124 GLY A C 1
ATOM 704 O O . GLY A 1 124 ? 59.084 -11.155 17.727 1.00 45.81 124 GLY A O 1
ATOM 705 N N . THR A 1 125 ? 61.131 -10.189 17.672 1.00 46.67 125 THR A N 1
ATOM 706 C CA . THR A 1 125 ? 61.487 -10.470 19.066 1.00 47.55 125 THR A CA 1
ATOM 707 C C . THR A 1 125 ? 60.981 -9.362 20.002 1.00 48.53 125 THR A C 1
ATOM 708 O O . THR A 1 125 ? 60.540 -8.296 19.552 1.00 49.38 125 THR A O 1
ATOM 712 N N . PHE A 1 126 ? 61.057 -9.625 21.308 1.00 49.12 126 PHE A N 1
ATOM 713 C CA . PHE A 1 126 ? 60.516 -8.727 22.332 1.00 49.27 126 PHE A CA 1
ATOM 714 C C . PHE A 1 126 ? 61.492 -7.653 22.824 1.00 50.83 126 PHE A C 1
ATOM 715 O O . PHE A 1 126 ? 61.081 -6.521 23.063 1.00 51.47 126 PHE A O 1
ATOM 723 N N . LEU A 1 127 ? 62.769 -7.995 22.989 1.00 52.71 127 LEU A N 1
ATOM 724 C CA . LEU A 1 127 ? 63.708 -7.112 23.711 1.00 54.17 127 LEU A CA 1
ATOM 725 C C . LEU A 1 127 ? 64.252 -5.924 22.903 1.00 54.61 127 LEU A C 1
ATOM 726 O O . LEU A 1 127 ? 63.932 -4.775 23.230 1.00 55.62 127 LEU A O 1
ATOM 731 N N . PRO A 1 128 ? 65.054 -6.182 21.849 1.00 53.99 128 PRO A N 1
ATOM 732 C CA . PRO A 1 128 ? 65.889 -5.123 21.261 1.00 54.14 128 PRO A CA 1
ATOM 733 C C . PRO A 1 128 ? 65.123 -3.850 20.886 1.00 54.37 128 PRO A C 1
ATOM 734 O O . PRO A 1 128 ? 65.477 -2.767 21.356 1.00 55.19 128 PRO A O 1
ATOM 738 N N . ASP A 1 129 ? 64.084 -3.995 20.066 1.00 54.03 129 ASP A N 1
ATOM 739 C CA . ASP A 1 129 ? 63.235 -2.867 19.656 1.00 53.25 129 ASP A CA 1
ATOM 740 C C . ASP A 1 129 ? 61.755 -3.027 20.026 1.00 52.12 129 ASP A C 1
ATOM 741 O O . ASP A 1 129 ? 60.972 -2.102 19.800 1.00 52.57 129 ASP A O 1
ATOM 746 N N . GLY A 1 130 ? 61.371 -4.175 20.594 1.00 50.30 130 GLY A N 1
ATOM 747 C CA . GLY A 1 130 ? 59.978 -4.440 20.951 1.00 49.16 130 GLY A CA 1
ATOM 748 C C . GLY A 1 130 ? 59.065 -4.561 19.752 1.00 48.07 130 GLY A C 1
ATOM 749 O O . GLY A 1 130 ? 58.042 -3.890 19.685 1.00 48.75 130 GLY A O 1
ATOM 750 N N . VAL A 1 131 ? 59.436 -5.431 18.819 1.00 46.01 131 VAL A N 1
ATOM 751 C CA . VAL A 1 131 ? 58.705 -5.579 17.549 1.00 44.57 131 VAL A CA 1
ATOM 752 C C . VAL A 1 131 ? 57.635 -6.682 17.606 1.00 43.24 131 VAL A C 1
ATOM 753 O O . VAL A 1 131 ? 56.595 -6.572 16.955 1.00 42.81 131 VAL A O 1
ATOM 757 N N . GLY A 1 132 ? 57.871 -7.716 18.408 1.00 42.23 132 GLY A N 1
ATOM 758 C CA . GLY A 1 132 ? 56.973 -8.872 18.496 1.00 41.65 132 GLY A CA 1
ATOM 759 C C . GLY A 1 132 ? 55.573 -8.662 19.051 1.00 40.99 132 GLY A C 1
ATOM 760 O O . GLY A 1 132 ? 54.729 -9.547 18.907 1.00 41.01 132 GLY A O 1
ATOM 761 N N . LEU A 1 133 ? 55.316 -7.513 19.680 1.00 40.35 133 LEU A N 1
ATOM 762 C CA . LEU A 1 133 ? 54.002 -7.230 20.280 1.00 40.00 133 LEU A CA 1
ATOM 763 C C . LEU A 1 133 ? 52.879 -7.055 19.249 1.00 39.69 133 LEU A C 1
ATOM 764 O O . LEU A 1 133 ? 51.711 -7.301 19.557 1.00 39.90 133 LEU A O 1
ATOM 769 N N . GLY A 1 134 ? 53.233 -6.640 18.034 1.00 39.45 134 GLY A N 1
ATOM 770 C CA . GLY A 1 134 ? 52.258 -6.436 16.964 1.00 39.59 134 GLY A CA 1
ATOM 771 C C . GLY A 1 134 ? 51.678 -7.683 16.312 1.00 39.51 134 GLY A C 1
ATOM 772 O O . GLY A 1 134 ? 50.713 -7.574 15.549 1.00 39.33 134 GLY A O 1
ATOM 773 N N . GLU A 1 135 ? 52.255 -8.855 16.592 1.00 39.46 135 GLU A N 1
ATOM 774 C CA . GLU A 1 135 ? 51.802 -10.111 15.980 1.00 39.72 135 GLU A CA 1
ATOM 775 C C . GLU A 1 135 ? 50.380 -10.409 16.472 1.00 39.79 135 GLU A C 1
ATOM 776 O O . GLU A 1 135 ? 50.163 -10.530 17.680 1.00 39.79 135 GLU A O 1
ATOM 782 N N . PRO A 1 136 ? 49.405 -10.498 15.542 1.00 39.90 136 PRO A N 1
ATOM 783 C CA . PRO A 1 136 ? 47.991 -10.560 15.938 1.00 39.80 136 PRO A CA 1
ATOM 784 C C . PRO A 1 136 ? 47.494 -11.884 16.519 1.00 39.38 136 PRO A C 1
ATOM 785 O O . PRO A 1 136 ? 46.481 -11.889 17.218 1.00 39.07 136 PRO A O 1
ATOM 789 N N . LYS A 1 137 ? 48.194 -12.981 16.233 1.00 39.01 137 LYS A N 1
ATOM 790 C CA . LYS A 1 137 ? 47.650 -14.321 16.398 1.00 38.91 137 LYS A CA 1
ATOM 791 C C . LYS A 1 137 ? 48.701 -15.257 16.983 1.00 38.81 137 LYS A C 1
ATOM 792 O O . LYS A 1 137 ? 49.823 -15.332 16.479 1.00 38.86 137 LYS A O 1
ATOM 798 N N . PHE A 1 138 ? 48.334 -15.952 18.057 1.00 38.75 138 PHE A N 1
ATOM 799 C CA . PHE A 1 138 ? 49.165 -16.997 18.644 1.00 38.94 138 PHE A CA 1
ATOM 800 C C . PHE A 1 138 ? 48.351 -18.273 18.776 1.00 39.26 138 PHE A C 1
ATOM 801 O O . PHE A 1 138 ? 47.138 -18.270 18.568 1.00 39.06 138 PHE A O 1
ATOM 809 N N . MET A 1 139 ? 49.027 -19.357 19.144 1.00 39.79 139 MET A N 1
ATOM 810 C CA . MET A 1 139 ? 48.366 -20.638 19.404 1.00 40.16 139 MET A CA 1
ATOM 811 C C . MET A 1 139 ? 47.551 -20.500 20.691 1.00 40.38 139 MET A C 1
ATOM 812 O O . MET A 1 139 ? 47.758 -19.551 21.455 1.00 40.55 139 MET A O 1
ATOM 817 N N . VAL A 1 140 ? 46.636 -21.43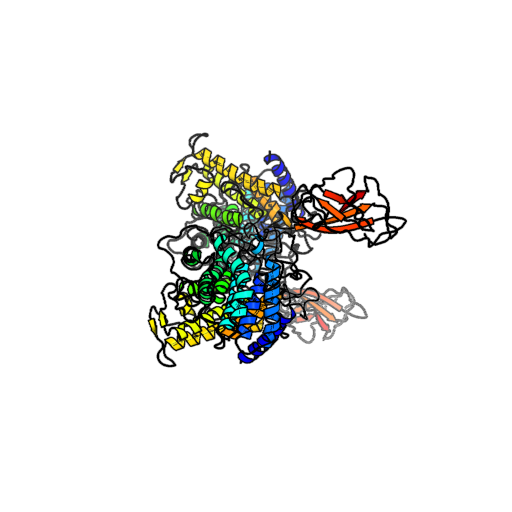9 20.937 1.00 40.47 140 VAL A N 1
ATOM 818 C CA . VAL A 1 140 ? 45.810 -21.415 22.169 1.00 40.21 140 VAL A CA 1
ATOM 819 C C . VAL A 1 140 ? 46.677 -21.599 23.435 1.00 40.11 140 VAL A C 1
ATOM 820 O O . VAL A 1 140 ? 46.250 -21.272 24.539 1.00 40.06 140 VAL A O 1
ATOM 824 N N . ASP A 1 141 ? 47.910 -22.071 23.233 1.00 40.41 141 ASP A N 1
ATOM 825 C CA . ASP A 1 141 ? 48.991 -22.029 24.221 1.00 40.94 141 ASP A CA 1
ATOM 826 C C . ASP A 1 141 ? 49.448 -20.603 24.551 1.00 41.32 141 ASP A C 1
ATOM 827 O O . ASP A 1 141 ? 49.280 -20.110 25.665 1.00 41.07 141 ASP A O 1
ATOM 832 N N . GLY A 1 142 ? 49.979 -19.929 23.544 1.00 42.18 142 GLY A N 1
ATOM 833 C CA . GLY A 1 142 ? 50.913 -18.816 23.734 1.00 42.67 142 GLY A CA 1
ATOM 834 C C . GLY A 1 142 ? 52.308 -19.171 23.239 1.00 43.24 142 GLY A C 1
ATOM 835 O O . GLY A 1 142 ? 53.277 -18.515 23.581 1.00 43.14 142 GLY A O 1
ATOM 836 N N . THR A 1 143 ? 52.405 -20.230 22.426 1.00 44.02 143 THR A N 1
ATOM 837 C CA . THR A 1 143 ? 53.552 -20.533 21.583 1.00 44.42 143 THR A CA 1
ATOM 838 C C . THR A 1 143 ? 53.359 -19.781 20.264 1.00 44.32 143 THR A C 1
ATOM 839 O O . THR A 1 143 ? 52.236 -19.386 19.945 1.00 44.14 143 THR A O 1
ATOM 843 N N . ARG A 1 144 ? 54.447 -19.563 19.524 1.00 44.26 144 ARG A N 1
ATOM 844 C CA . ARG A 1 144 ? 54.395 -18.773 18.291 1.00 44.46 144 ARG A CA 1
ATOM 845 C C . ARG A 1 144 ? 53.557 -19.454 17.201 1.00 44.01 144 ARG A C 1
ATOM 846 O O . ARG A 1 144 ? 53.509 -20.689 17.123 1.00 43.80 144 ARG A O 1
ATOM 854 N N . PHE A 1 145 ? 52.888 -18.637 16.385 1.00 43.53 145 PHE A N 1
ATOM 855 C CA . PHE A 1 145 ? 52.220 -19.110 15.173 1.00 43.29 145 PHE A CA 1
ATOM 856 C C . PHE A 1 145 ? 53.141 -18.820 13.991 1.00 43.60 145 PHE A C 1
ATOM 857 O O . PHE A 1 145 ? 53.320 -17.662 13.612 1.00 43.89 145 PHE A O 1
ATOM 865 N N . ASN A 1 146 ? 53.716 -19.879 13.417 1.00 43.69 146 ASN A N 1
ATOM 866 C CA . ASN A 1 146 ? 54.742 -19.757 12.370 1.00 43.45 146 ASN A CA 1
ATOM 867 C C . ASN A 1 146 ? 54.195 -19.521 10.961 1.00 42.75 146 ASN A C 1
ATOM 868 O O . ASN A 1 146 ? 54.928 -19.030 10.100 1.00 42.65 146 ASN A O 1
ATOM 873 N N . GLY A 1 147 ? 52.928 -19.869 10.722 1.00 42.11 147 GLY A N 1
ATOM 874 C CA . GLY A 1 147 ? 52.338 -19.786 9.382 1.00 41.53 147 GLY A CA 1
ATOM 875 C C . GLY A 1 147 ? 52.177 -18.369 8.848 1.00 40.80 147 GLY A C 1
ATOM 876 O O . GLY A 1 147 ? 52.210 -17.409 9.621 1.00 40.49 147 GLY A O 1
ATOM 877 N N . PRO A 1 148 ? 51.990 -18.229 7.518 1.00 40.21 148 PRO A N 1
ATOM 878 C CA . PRO A 1 148 ? 51.895 -16.910 6.894 1.00 39.75 148 PRO A CA 1
ATOM 879 C C . PRO A 1 148 ? 50.589 -16.211 7.257 1.00 39.33 148 PRO A C 1
ATOM 880 O O . PRO A 1 148 ? 49.536 -16.852 7.300 1.00 39.28 148 PRO A O 1
ATOM 884 N N . TRP A 1 149 ? 50.672 -14.908 7.516 1.00 38.78 149 TRP A N 1
ATOM 885 C CA . TRP A 1 149 ? 49.547 -14.140 8.048 1.00 38.27 149 TRP A CA 1
ATOM 886 C C . TRP A 1 149 ? 49.734 -12.644 7.784 1.00 38.17 149 TRP A C 1
ATOM 887 O O . TRP A 1 149 ? 50.842 -12.193 7.479 1.00 38.43 149 TRP A O 1
ATOM 898 N N . GLY A 1 150 ? 48.642 -11.888 7.888 1.00 37.77 150 GLY A N 1
ATOM 899 C CA . GLY A 1 150 ? 48.678 -10.435 7.744 1.00 37.44 150 GLY A CA 1
ATOM 900 C C . GLY A 1 150 ? 49.264 -9.771 8.973 1.00 37.11 150 GLY A C 1
ATOM 901 O O . GLY A 1 150 ? 48.531 -9.402 9.889 1.00 37.04 150 GLY A O 1
ATOM 902 N N . ARG A 1 151 ? 50.588 -9.621 8.982 1.00 37.08 151 ARG A N 1
ATOM 903 C CA . ARG A 1 151 ? 51.320 -9.056 10.117 1.00 37.56 151 ARG A CA 1
ATOM 904 C C . ARG A 1 151 ? 52.288 -7.962 9.647 1.00 37.58 151 ARG A C 1
ATOM 905 O O . ARG A 1 151 ? 52.741 -8.019 8.503 1.00 37.78 151 ARG A O 1
ATOM 913 N N . PRO A 1 152 ? 52.614 -6.973 10.490 1.00 37.98 152 PRO A N 1
ATOM 914 C CA . PRO A 1 152 ? 52.037 -6.774 11.829 1.00 38.13 152 PRO A CA 1
ATOM 915 C C . PRO A 1 152 ? 50.707 -6.019 11.773 1.00 38.09 152 PRO A C 1
ATOM 916 O O . PRO A 1 152 ? 50.399 -5.400 10.750 1.00 38.28 152 PRO A O 1
ATOM 920 N N . GLN A 1 153 ? 49.940 -6.067 12.864 1.00 38.02 153 GLN A N 1
ATOM 921 C CA . GLN A 1 153 ? 48.610 -5.427 12.923 1.00 38.11 153 GLN A CA 1
ATOM 922 C C . GLN A 1 153 ? 48.505 -4.173 13.809 1.00 37.69 153 GLN A C 1
ATOM 923 O O . GLN A 1 153 ? 47.564 -3.392 13.640 1.00 38.14 153 GLN A O 1
ATOM 929 N N . ARG A 1 154 ? 49.430 -3.997 14.758 1.00 36.69 154 ARG A N 1
ATOM 930 C CA . ARG A 1 154 ? 49.637 -2.712 15.465 1.00 36.22 154 ARG A CA 1
ATOM 931 C C . ARG A 1 154 ? 48.484 -2.202 16.360 1.00 35.71 154 ARG A C 1
ATOM 932 O O . ARG A 1 154 ? 48.613 -1.134 16.965 1.00 35.43 154 ARG A O 1
ATOM 940 N N . ASP A 1 155 ? 47.381 -2.951 16.453 1.00 35.37 155 ASP A N 1
ATOM 941 C CA . ASP A 1 155 ? 46.190 -2.532 17.217 1.00 35.14 155 ASP A CA 1
ATOM 942 C C . ASP A 1 155 ? 45.966 -3.340 18.501 1.00 34.82 155 ASP A C 1
ATOM 943 O O . ASP A 1 155 ? 45.354 -2.836 19.442 1.00 34.67 155 ASP A O 1
ATOM 948 N N . GLY A 1 156 ? 46.431 -4.592 18.521 1.00 34.58 156 GLY A N 1
ATOM 949 C CA . GLY A 1 156 ? 46.407 -5.435 19.717 1.00 34.33 156 GLY A CA 1
ATOM 950 C C . GLY A 1 156 ? 47.007 -4.793 20.959 1.00 34.19 156 GLY A C 1
ATOM 951 O O . GLY A 1 156 ? 46.385 -4.829 22.023 1.00 34.48 156 GLY A O 1
ATOM 952 N N . PRO A 1 157 ? 48.222 -4.210 20.837 1.00 33.85 157 PRO A N 1
ATOM 953 C CA . PRO A 1 157 ? 48.835 -3.451 21.936 1.00 33.64 157 PRO A CA 1
ATOM 954 C C . PRO A 1 157 ? 47.951 -2.341 22.517 1.00 33.25 157 PRO A C 1
ATOM 955 O O . PRO A 1 157 ? 47.904 -2.172 23.737 1.00 33.06 157 PRO A O 1
ATOM 959 N N . ALA A 1 158 ? 47.254 -1.607 21.651 1.00 32.84 158 ALA A N 1
ATOM 960 C CA . ALA A 1 158 ? 46.309 -0.582 22.094 1.00 32.67 158 ALA A CA 1
ATOM 961 C C . ALA A 1 158 ? 45.169 -1.203 22.898 1.00 32.71 158 ALA A C 1
ATOM 962 O O . ALA A 1 158 ? 44.977 -0.854 24.058 1.00 33.21 158 ALA A O 1
ATOM 964 N N . LEU A 1 159 ? 44.446 -2.143 22.288 1.00 32.61 159 LEU A N 1
ATOM 965 C CA . LEU A 1 159 ? 43.300 -2.809 22.944 1.00 32.56 159 LEU A CA 1
ATOM 966 C C . LEU A 1 159 ? 43.675 -3.568 24.226 1.00 32.43 159 LEU A C 1
ATOM 967 O O . LEU A 1 159 ? 42.873 -3.629 25.164 1.00 32.32 159 LEU A O 1
ATOM 972 N N . ARG A 1 160 ? 44.879 -4.145 24.256 1.00 32.23 160 ARG A N 1
ATOM 973 C CA . ARG A 1 160 ? 45.402 -4.817 25.455 1.00 32.15 160 ARG A CA 1
ATOM 974 C C . ARG A 1 160 ? 45.770 -3.815 26.548 1.00 32.01 160 ARG A C 1
ATOM 975 O O . ARG A 1 160 ? 45.573 -4.095 27.733 1.00 32.24 160 ARG A O 1
ATOM 983 N N . ALA A 1 161 ? 46.317 -2.665 26.154 1.00 31.78 161 ALA A N 1
ATOM 984 C CA . ALA A 1 161 ? 46.553 -1.565 27.092 1.00 31.59 161 ALA A CA 1
ATOM 985 C C . ALA A 1 161 ? 45.228 -1.020 27.625 1.00 31.38 161 ALA A C 1
ATOM 986 O O . ALA A 1 161 ? 45.062 -0.879 28.835 1.00 31.20 161 ALA A O 1
ATOM 988 N N . ILE A 1 162 ? 44.287 -0.751 26.717 1.00 31.52 162 ILE A N 1
ATOM 989 C CA . ILE A 1 162 ? 42.956 -0.232 27.073 1.00 31.79 162 ILE A CA 1
ATOM 990 C C . ILE A 1 162 ? 42.216 -1.190 28.018 1.00 31.97 162 ILE A C 1
ATOM 991 O O . ILE A 1 162 ? 41.511 -0.742 28.925 1.00 32.29 162 ILE A O 1
ATOM 996 N N . ALA A 1 163 ? 42.378 -2.496 27.805 1.00 32.17 163 ALA A N 1
ATOM 997 C CA . ALA A 1 163 ? 41.774 -3.504 28.677 1.00 32.68 163 ALA A CA 1
ATOM 998 C C . ALA A 1 163 ? 42.367 -3.453 30.085 1.00 33.09 163 ALA A C 1
ATOM 999 O O . ALA A 1 163 ? 41.638 -3.310 31.063 1.00 33.36 163 ALA A O 1
ATOM 1001 N N . LEU A 1 164 ? 43.690 -3.556 30.174 1.00 33.65 164 LEU A N 1
ATOM 1002 C CA . LEU A 1 164 ? 44.392 -3.537 31.468 1.00 34.18 164 LEU A CA 1
ATOM 1003 C C . LEU A 1 164 ? 44.299 -2.195 32.198 1.00 34.80 164 LEU A C 1
ATOM 1004 O O . LEU A 1 164 ? 44.293 -2.167 33.430 1.00 34.63 164 LEU A O 1
ATOM 1009 N N . MET A 1 165 ? 44.230 -1.097 31.446 1.00 35.89 165 MET A N 1
ATOM 1010 C CA . MET A 1 165 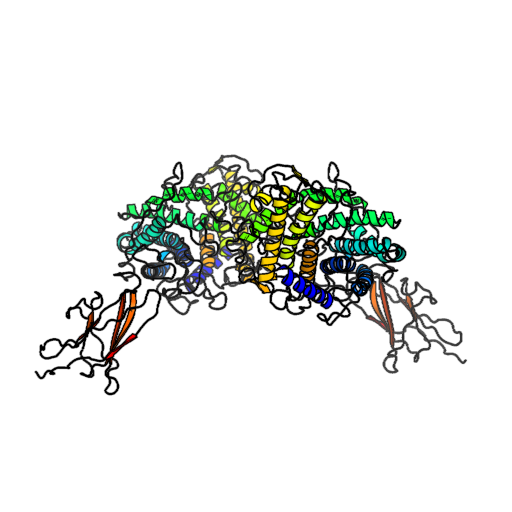? 44.036 0.237 32.035 1.00 36.79 165 MET A CA 1
ATOM 1011 C C . MET A 1 165 ? 42.638 0.411 32.642 1.00 37.31 165 MET A C 1
ATOM 1012 O O . MET A 1 165 ? 42.499 1.047 33.688 1.00 37.62 165 MET A O 1
ATOM 1017 N N . THR A 1 166 ? 41.615 -0.154 31.998 1.00 37.90 166 THR A N 1
ATOM 1018 C CA . THR A 1 166 ? 40.248 -0.128 32.540 1.00 38.39 166 THR A CA 1
ATOM 1019 C C . THR A 1 166 ? 40.054 -1.037 33.771 1.00 38.80 166 THR A C 1
ATOM 1020 O O . THR A 1 166 ? 39.122 -0.815 34.546 1.00 39.04 166 THR A O 1
ATOM 1024 N N . TYR A 1 167 ? 40.914 -2.045 33.949 1.00 39.23 167 TYR A N 1
ATOM 1025 C CA . TYR A 1 167 ? 40.918 -2.869 35.172 1.00 39.58 167 TYR A CA 1
ATOM 1026 C C . TYR A 1 167 ? 41.753 -2.234 36.280 1.00 40.69 167 TYR A C 1
ATOM 1027 O O . TYR A 1 167 ? 41.320 -2.188 37.432 1.00 41.11 167 TYR A O 1
ATOM 1036 N N . SER A 1 168 ? 42.952 -1.765 35.934 1.00 41.89 168 SER A N 1
ATOM 1037 C CA . SER A 1 168 ? 43.880 -1.204 36.925 1.00 42.62 168 SER A CA 1
ATOM 1038 C C . SER A 1 168 ? 43.399 0.121 37.528 1.00 43.17 168 SER A C 1
ATOM 1039 O O . SER A 1 168 ? 43.684 0.396 38.694 1.00 43.19 168 SER A O 1
ATOM 1042 N N . ASN A 1 169 ? 42.671 0.926 36.751 1.00 43.78 169 ASN A N 1
ATOM 1043 C CA . ASN A 1 169 ? 42.091 2.177 37.270 1.00 44.20 169 ASN A CA 1
ATOM 1044 C C . ASN A 1 169 ? 40.878 1.945 38.198 1.00 43.78 169 ASN A C 1
ATOM 1045 O O . ASN A 1 169 ? 40.472 2.857 38.914 1.00 43.34 169 ASN A O 1
ATOM 1050 N N . TRP A 1 170 ? 40.298 0.743 38.161 1.00 43.57 170 TRP A N 1
ATOM 1051 C CA . TRP A 1 170 ? 39.328 0.312 39.174 1.00 43.87 170 TRP A CA 1
ATOM 1052 C C . TRP A 1 170 ? 40.039 -0.114 40.462 1.00 44.46 170 TRP A C 1
ATOM 1053 O O . TRP A 1 170 ? 39.556 0.177 41.558 1.00 44.90 170 TRP A O 1
ATOM 1064 N N . LEU A 1 171 ? 41.169 -0.813 40.326 1.00 44.98 171 LEU A N 1
ATOM 1065 C CA . LEU A 1 171 ? 41.954 -1.272 41.481 1.00 45.66 171 LEU A CA 1
ATOM 1066 C C . LEU A 1 171 ? 42.488 -0.129 42.351 1.00 46.50 171 LEU A C 1
ATOM 1067 O O . LEU A 1 171 ? 42.470 -0.233 43.580 1.00 46.87 171 LEU A O 1
ATOM 1072 N N . ILE A 1 172 ? 42.965 0.944 41.717 1.00 47.22 172 ILE A N 1
ATOM 1073 C CA . ILE A 1 172 ? 43.388 2.149 42.453 1.00 47.97 172 ILE A CA 1
ATOM 1074 C C . ILE A 1 172 ? 42.199 2.834 43.142 1.00 48.81 172 ILE A C 1
ATOM 1075 O O . ILE A 1 172 ? 42.338 3.331 44.258 1.00 49.31 172 ILE A O 1
ATOM 1080 N N . LYS A 1 173 ? 41.042 2.847 42.475 1.00 49.60 173 LYS A N 1
ATOM 1081 C CA . LYS A 1 173 ? 39.813 3.414 43.048 1.00 50.14 173 LYS A CA 1
ATOM 1082 C C . LYS A 1 173 ? 39.220 2.566 44.177 1.00 49.43 173 LYS A C 1
ATOM 1083 O O . LYS A 1 173 ? 38.590 3.118 45.081 1.00 49.75 173 LYS A O 1
ATOM 1089 N N . ASN A 1 174 ? 39.418 1.245 44.128 1.00 48.32 174 ASN A N 1
ATOM 1090 C CA . ASN A 1 174 ? 38.895 0.324 45.153 1.00 47.58 174 ASN A CA 1
ATOM 1091 C C . ASN A 1 174 ? 39.997 -0.235 46.075 1.00 47.78 174 ASN A C 1
ATOM 1092 O O . ASN A 1 174 ? 39.992 -1.420 46.427 1.00 47.44 174 ASN A O 1
ATOM 1097 N N . GLY A 1 175 ? 40.932 0.633 46.468 1.00 48.45 175 GLY A N 1
ATOM 1098 C CA . GLY A 1 175 ? 41.909 0.331 47.520 1.00 48.98 175 GLY A CA 1
ATOM 1099 C C . GLY A 1 175 ? 42.827 -0.855 47.284 1.00 49.09 175 GLY A C 1
ATOM 1100 O O . GLY A 1 175 ? 43.076 -1.640 48.202 1.00 49.36 175 GLY A O 1
ATOM 1101 N N . GLN A 1 176 ? 43.321 -0.989 46.056 1.00 49.09 176 GLN A N 1
ATOM 1102 C CA . GLN A 1 176 ? 44.303 -2.019 45.712 1.00 48.68 176 GLN A CA 1
ATOM 1103 C C . GLN A 1 176 ? 45.311 -1.433 44.720 1.00 47.98 176 GLN A C 1
ATOM 1104 O O . GLN A 1 176 ? 45.562 -1.978 43.642 1.00 46.65 176 GLN A O 1
ATOM 1110 N N . PHE A 1 177 ? 45.886 -0.304 45.129 1.00 47.87 177 PHE A N 1
ATOM 1111 C CA . PHE A 1 177 ? 46.834 0.465 44.324 1.00 47.44 177 PHE A CA 1
ATOM 1112 C C . PHE A 1 177 ? 48.097 -0.327 43.989 1.00 47.09 177 PHE A C 1
ATOM 1113 O O . PHE A 1 177 ? 48.628 -0.203 42.886 1.00 46.87 177 PHE A O 1
ATOM 1121 N N . ALA A 1 178 ? 48.570 -1.124 44.949 1.00 47.08 178 ALA A N 1
ATOM 1122 C CA . ALA A 1 178 ? 49.780 -1.937 44.789 1.00 46.96 178 ALA A CA 1
ATOM 1123 C C . ALA A 1 178 ? 49.753 -2.786 43.522 1.00 46.73 178 ALA A C 1
ATOM 1124 O O . ALA A 1 178 ? 50.703 -2.758 42.741 1.00 46.33 178 ALA A O 1
ATOM 1126 N N . GLU A 1 179 ? 48.651 -3.509 43.323 1.00 46.76 179 GLU A N 1
ATOM 1127 C CA . GLU A 1 179 ? 48.479 -4.399 42.164 1.00 46.83 179 GLU A CA 1
ATOM 1128 C C . GLU A 1 179 ? 48.546 -3.643 40.833 1.00 46.23 179 GLU A C 1
ATOM 1129 O O . GLU A 1 179 ? 49.189 -4.103 39.886 1.00 45.46 179 GLU A O 1
ATOM 1135 N N . ALA A 1 180 ? 47.882 -2.491 40.770 1.00 46.37 180 ALA A N 1
ATOM 1136 C CA . ALA A 1 180 ? 47.891 -1.649 39.571 1.00 46.70 180 ALA A CA 1
ATOM 1137 C C . ALA A 1 180 ? 49.287 -1.124 39.224 1.00 46.73 180 ALA A C 1
ATOM 1138 O O . ALA A 1 180 ? 49.665 -1.103 38.051 1.00 47.44 180 ALA A O 1
ATOM 1140 N N . LYS A 1 181 ? 50.044 -0.712 40.244 1.00 46.17 181 LYS A N 1
ATOM 1141 C CA . LYS A 1 181 ? 51.367 -0.113 40.046 1.00 45.61 181 LYS A CA 1
ATOM 1142 C C . LYS A 1 181 ? 52.473 -1.151 39.844 1.00 45.14 181 LYS A C 1
ATOM 1143 O O . LYS A 1 181 ? 53.256 -1.038 38.898 1.00 45.01 181 LYS A O 1
ATOM 1149 N N . THR A 1 182 ? 52.543 -2.147 40.729 1.00 44.61 182 THR A N 1
ATOM 1150 C CA . THR A 1 182 ? 53.679 -3.080 40.757 1.00 44.30 182 THR A CA 1
ATOM 1151 C C . THR A 1 182 ? 53.635 -4.184 39.682 1.00 43.51 182 THR A C 1
ATOM 1152 O O . THR A 1 182 ? 54.686 -4.540 39.130 1.00 43.06 182 THR A O 1
ATOM 1156 N N . LYS A 1 183 ? 52.440 -4.706 39.387 1.00 42.85 183 LYS A N 1
ATOM 1157 C CA . LYS A 1 183 ? 52.305 -5.890 38.527 1.00 42.50 183 LYS A CA 1
ATOM 1158 C C . LYS A 1 183 ? 51.639 -5.622 37.182 1.00 41.37 183 LYS A C 1
ATOM 1159 O O . LYS A 1 183 ? 52.186 -6.025 36.149 1.00 41.70 183 LYS A O 1
ATOM 1165 N N . ILE A 1 184 ? 50.503 -4.924 37.169 1.00 40.00 184 ILE A N 1
ATOM 1166 C CA . ILE A 1 184 ? 49.757 -4.665 35.921 1.00 39.05 184 ILE A CA 1
ATOM 1167 C C . ILE A 1 184 ? 50.431 -3.623 35.014 1.00 38.43 184 ILE A C 1
ATOM 1168 O O . ILE A 1 184 ? 50.396 -3.771 33.792 1.00 38.23 184 ILE A O 1
ATOM 1173 N N . TRP A 1 185 ? 51.033 -2.585 35.598 1.00 37.78 185 TRP A N 1
ATOM 1174 C CA . TRP A 1 185 ? 51.643 -1.497 34.808 1.00 37.19 185 TRP A CA 1
ATOM 1175 C C . TRP A 1 185 ? 52.751 -1.923 33.822 1.00 36.93 185 TRP A C 1
ATOM 1176 O O . TRP A 1 185 ? 52.696 -1.530 32.656 1.00 37.24 185 TRP A O 1
ATOM 1187 N N . PRO A 1 186 ? 53.757 -2.708 34.273 1.00 36.49 186 PRO A N 1
ATOM 1188 C CA . PRO A 1 186 ? 54.829 -3.101 33.335 1.00 36.10 186 PRO A CA 1
ATOM 1189 C C . PRO A 1 186 ? 54.383 -3.908 32.099 1.00 35.51 186 PRO A C 1
ATOM 1190 O O . PRO A 1 186 ? 55.150 -4.002 31.140 1.00 35.45 186 PRO A O 1
ATOM 1194 N N . ILE A 1 187 ? 53.175 -4.480 32.126 1.00 34.84 187 ILE A N 1
ATOM 1195 C CA . ILE A 1 187 ? 52.534 -5.009 30.914 1.00 34.32 187 ILE A CA 1
ATOM 1196 C C . ILE A 1 187 ? 52.134 -3.837 30.012 1.00 33.87 187 ILE A C 1
ATOM 1197 O O . ILE A 1 187 ? 52.492 -3.810 28.835 1.00 34.20 187 ILE A O 1
ATOM 1202 N N . ILE A 1 188 ? 51.396 -2.880 30.580 1.00 33.08 188 ILE A N 1
ATOM 1203 C CA . ILE A 1 188 ? 50.909 -1.701 29.843 1.00 32.68 188 ILE A CA 1
ATOM 1204 C C . ILE A 1 188 ? 52.079 -0.882 29.281 1.00 32.53 188 ILE A C 1
ATOM 1205 O O . ILE A 1 188 ? 52.041 -0.457 28.126 1.00 32.30 188 ILE A O 1
ATOM 1210 N N . ALA A 1 189 ? 53.113 -0.688 30.102 1.00 32.45 189 ALA A N 1
ATOM 1211 C CA . ALA A 1 189 ? 54.321 0.071 29.731 1.00 32.28 189 ALA A CA 1
ATOM 1212 C C . ALA A 1 189 ? 54.950 -0.359 28.405 1.00 32.01 189 ALA A C 1
ATOM 1213 O O . ALA A 1 189 ? 55.439 0.479 27.652 1.00 31.99 189 ALA A O 1
ATOM 1215 N N . ASN A 1 190 ? 54.930 -1.661 28.132 1.00 31.94 190 ASN A N 1
ATOM 1216 C CA . ASN A 1 190 ? 55.466 -2.209 26.881 1.00 31.97 190 ASN A CA 1
ATOM 1217 C C . ASN A 1 190 ? 54.516 -1.958 25.711 1.00 32.28 190 ASN A C 1
ATOM 1218 O O . ASN A 1 190 ? 54.954 -1.612 24.614 1.00 32.46 190 ASN A O 1
ATOM 1223 N N . ASP A 1 191 ? 53.220 -2.144 25.953 1.00 32.57 191 ASP A N 1
ATOM 1224 C CA . ASP A 1 191 ? 52.206 -2.068 24.897 1.00 32.83 191 ASP A CA 1
ATOM 1225 C C . ASP A 1 191 ? 51.947 -0.654 24.371 1.00 33.22 191 ASP A C 1
ATOM 1226 O O . ASP A 1 191 ? 51.651 -0.496 23.187 1.00 33.11 191 ASP A O 1
ATOM 1231 N N . LEU A 1 192 ? 52.048 0.360 25.232 1.00 33.72 192 LEU A N 1
ATOM 1232 C CA . LEU A 1 192 ? 51.975 1.764 24.774 1.00 34.23 192 LEU A CA 1
ATOM 1233 C C . LEU A 1 192 ? 53.354 2.347 24.407 1.00 34.23 192 LEU A C 1
ATOM 1234 O O . LEU A 1 192 ? 53.424 3.393 23.759 1.00 34.66 192 LEU A O 1
ATOM 1239 N N . SER A 1 193 ? 54.437 1.676 24.811 1.00 33.92 193 SER A N 1
ATOM 1240 C CA . SER A 1 193 ? 55.763 1.914 24.212 1.00 33.60 193 SER A CA 1
ATOM 1241 C C . SER A 1 193 ? 55.780 1.478 22.746 1.00 33.16 193 SER A C 1
ATOM 1242 O O . SER A 1 193 ? 56.430 2.118 21.919 1.00 32.62 193 SER A O 1
ATOM 1245 N N . TYR A 1 194 ? 55.075 0.384 22.443 1.00 33.11 194 TYR A N 1
ATOM 1246 C CA . TYR A 1 194 ? 54.890 -0.081 21.064 1.00 33.14 194 TYR A CA 1
ATOM 1247 C C . TYR A 1 194 ? 54.146 0.950 20.233 1.00 33.43 194 TYR A C 1
ATOM 1248 O O . TYR A 1 194 ? 54.562 1.263 19.116 1.00 34.01 194 TYR A O 1
ATOM 1257 N N . VAL A 1 195 ? 53.046 1.466 20.778 1.00 33.58 195 VAL A N 1
ATOM 1258 C CA . VAL A 1 195 ? 52.230 2.449 20.067 1.00 33.93 195 VAL A CA 1
ATOM 1259 C C . VAL A 1 195 ? 53.037 3.729 19.846 1.00 34.28 195 VAL A C 1
ATOM 1260 O O . VAL A 1 195 ? 53.034 4.275 18.746 1.00 34.34 195 VAL A O 1
ATOM 1264 N N . GLY A 1 196 ? 53.732 4.187 20.886 1.00 34.69 196 GLY A N 1
ATOM 1265 C CA . GLY A 1 196 ? 54.636 5.332 20.776 1.00 35.22 196 GLY A CA 1
ATOM 1266 C C . GLY A 1 196 ? 55.697 5.188 19.694 1.00 35.78 196 GLY A C 1
ATOM 1267 O O . GLY A 1 196 ? 55.970 6.138 18.960 1.00 36.03 196 GLY A O 1
ATOM 1268 N N . GLN A 1 197 ? 56.275 3.993 19.586 1.00 36.33 197 GLN A N 1
ATOM 1269 C CA . GLN A 1 197 ? 57.354 3.719 18.631 1.00 36.53 197 GLN A CA 1
ATOM 1270 C C . GLN A 1 197 ? 56.884 3.419 17.205 1.00 36.68 197 GLN A C 1
ATOM 1271 O O . GLN A 1 197 ? 57.620 3.696 16.258 1.00 37.04 197 GLN A O 1
ATOM 1277 N N . TYR A 1 198 ? 55.682 2.856 17.048 1.00 36.67 198 TYR A N 1
ATOM 1278 C CA . TYR A 1 198 ? 55.250 2.299 15.756 1.00 36.94 198 TYR A CA 1
ATOM 1279 C C . TYR A 1 198 ? 53.882 2.764 15.224 1.00 37.67 198 TYR A C 1
ATOM 1280 O O . TYR A 1 198 ? 53.389 2.181 14.256 1.00 38.32 198 TYR A O 1
ATOM 1289 N N . TRP A 1 199 ? 53.272 3.797 15.809 1.00 38.44 199 TRP A N 1
ATOM 1290 C CA . TRP A 1 199 ? 51.966 4.276 15.313 1.00 39.13 199 TRP A CA 1
ATOM 1291 C C . TRP A 1 199 ? 52.049 4.834 13.892 1.00 39.80 199 TRP A C 1
ATOM 1292 O O . TRP A 1 199 ? 51.126 4.641 13.101 1.00 39.93 199 TRP A O 1
ATOM 1303 N N . ASN A 1 200 ? 53.153 5.518 13.584 1.00 41.05 200 ASN A N 1
ATOM 1304 C CA . ASN A 1 200 ? 53.328 6.213 12.304 1.00 42.11 200 ASN A CA 1
ATOM 1305 C C . ASN A 1 200 ? 53.919 5.332 11.192 1.00 41.75 200 ASN A C 1
ATOM 1306 O O . ASN A 1 200 ? 54.086 5.797 10.066 1.00 41.74 200 ASN A O 1
ATOM 1311 N N . GLN A 1 201 ? 54.254 4.080 11.506 1.00 41.56 201 GLN A N 1
ATOM 1312 C CA . GLN A 1 201 ? 54.571 3.079 10.485 1.00 41.44 201 GLN A CA 1
ATOM 1313 C C . GLN A 1 201 ? 53.328 2.233 10.219 1.00 40.60 201 GLN A C 1
ATOM 1314 O O . GLN A 1 201 ? 52.528 1.988 11.126 1.00 40.30 201 GLN A O 1
ATOM 1320 N N . SER A 1 202 ? 53.171 1.790 8.973 1.00 39.86 202 SER A N 1
ATOM 1321 C CA . SER A 1 202 ? 51.951 1.102 8.542 1.00 39.27 202 SER A CA 1
ATOM 1322 C C . SER A 1 202 ? 51.831 -0.310 9.116 1.00 39.08 202 SER A C 1
ATOM 1323 O O . SER A 1 202 ? 52.802 -0.878 9.622 1.00 39.67 202 SER A O 1
ATOM 1326 N N . GLY A 1 203 ? 50.619 -0.852 9.037 1.00 38.32 203 GLY A N 1
ATOM 1327 C CA . GLY A 1 203 ? 50.324 -2.220 9.474 1.00 37.67 203 GLY A CA 1
ATOM 1328 C C . GLY A 1 203 ? 49.118 -2.776 8.740 1.00 37.13 203 GLY A C 1
ATOM 1329 O O . GLY A 1 203 ? 48.656 -2.184 7.768 1.00 37.40 203 GLY A O 1
ATOM 1330 N N . PHE A 1 204 ? 48.623 -3.923 9.195 1.00 36.35 204 PHE A N 1
ATOM 1331 C CA . PHE A 1 204 ? 47.377 -4.496 8.675 1.00 35.89 204 PHE A CA 1
ATOM 1332 C C . PHE A 1 204 ? 46.193 -3.988 9.491 1.00 35.59 204 PHE A C 1
ATOM 1333 O O . PHE A 1 204 ? 46.315 -3.762 10.698 1.00 35.27 204 PHE A O 1
ATOM 1341 N N . ASP A 1 205 ? 45.051 -3.820 8.825 1.00 35.51 205 ASP A N 1
ATOM 1342 C CA . ASP A 1 205 ? 43.806 -3.397 9.487 1.00 35.72 205 ASP A CA 1
ATOM 1343 C C . ASP A 1 205 ? 43.224 -4.511 10.368 1.00 35.76 205 ASP A C 1
ATOM 1344 O O . ASP A 1 205 ? 43.758 -5.624 10.403 1.00 35.65 205 ASP A O 1
ATOM 1349 N N . LEU A 1 206 ? 42.133 -4.206 11.073 1.00 35.84 206 LEU A N 1
ATOM 1350 C CA . LEU A 1 206 ? 41.455 -5.196 11.935 1.00 35.88 206 LEU A CA 1
ATOM 1351 C C . LEU A 1 206 ? 40.914 -6.425 11.187 1.00 35.88 206 LEU A C 1
ATOM 1352 O O . LEU A 1 206 ? 40.777 -7.493 11.786 1.00 36.41 206 LEU A O 1
ATOM 1357 N N . TRP A 1 207 ? 40.612 -6.272 9.895 1.00 35.61 207 TRP A N 1
ATOM 1358 C CA . TRP A 1 207 ? 40.167 -7.392 9.051 1.00 35.48 207 TRP A CA 1
ATOM 1359 C C . TRP A 1 207 ? 41.307 -8.268 8.496 1.00 35.33 207 TRP A C 1
ATOM 1360 O O . TRP A 1 207 ? 41.035 -9.252 7.807 1.00 35.47 207 TRP A O 1
ATOM 1371 N N . GLU A 1 208 ? 42.562 -7.914 8.793 1.00 35.15 208 GLU A N 1
ATOM 1372 C CA . GLU A 1 208 ? 43.747 -8.738 8.488 1.00 35.13 208 GLU A CA 1
ATOM 1373 C C . GLU A 1 208 ? 44.013 -8.881 6.983 1.00 35.38 208 GLU A C 1
ATOM 1374 O O . GLU A 1 208 ? 44.461 -9.934 6.520 1.00 35.52 208 GLU A O 1
ATOM 1380 N N . GLU A 1 209 ? 43.767 -7.804 6.237 1.00 35.73 209 GLU A N 1
ATOM 1381 C CA . GLU A 1 209 ? 43.770 -7.832 4.772 1.00 36.10 209 GLU A CA 1
ATOM 1382 C C . GLU A 1 209 ? 44.599 -6.698 4.172 1.00 36.50 209 GLU A C 1
ATOM 1383 O O . GLU A 1 209 ? 45.630 -6.945 3.545 1.00 36.73 209 GLU A O 1
ATOM 1389 N N . THR A 1 210 ? 44.144 -5.463 4.365 1.00 36.86 210 THR A N 1
ATOM 1390 C CA . THR A 1 210 ? 44.758 -4.300 3.735 1.00 37.16 210 THR A CA 1
ATOM 1391 C C . THR A 1 210 ? 45.954 -3.827 4.564 1.00 37.34 210 THR A C 1
ATOM 1392 O O . THR A 1 210 ? 45.786 -3.394 5.708 1.00 37.21 210 THR A O 1
ATOM 1396 N N . TYR A 1 211 ? 47.153 -3.920 3.986 1.00 37.42 211 TYR A N 1
ATOM 1397 C CA . TYR A 1 211 ? 48.368 -3.407 4.628 1.00 37.38 211 TYR A CA 1
ATOM 1398 C C . TYR A 1 211 ? 48.401 -1.887 4.474 1.00 37.18 211 TYR A C 1
ATOM 1399 O O . TYR A 1 211 ? 48.947 -1.358 3.504 1.00 36.47 211 TYR A O 1
ATOM 1408 N N . ALA A 1 212 ? 47.793 -1.197 5.438 1.00 37.61 212 ALA A N 1
ATOM 1409 C CA . ALA A 1 212 ? 47.647 0.258 5.394 1.00 38.02 212 ALA A CA 1
ATOM 1410 C C . ALA A 1 212 ? 47.363 0.855 6.768 1.00 38.14 212 ALA A C 1
ATOM 1411 O O . ALA A 1 212 ? 47.086 0.136 7.731 1.00 38.28 212 ALA A O 1
ATOM 1413 N N . SER A 1 213 ? 47.418 2.181 6.838 1.00 38.40 213 SER A N 1
ATOM 1414 C CA . SER A 1 213 ? 47.009 2.913 8.033 1.00 38.73 213 SER A CA 1
ATOM 1415 C C . SER A 1 213 ? 45.487 2.833 8.180 1.00 38.80 213 SER A C 1
ATOM 1416 O O . SER A 1 213 ? 44.755 3.409 7.375 1.00 38.62 213 SER A O 1
ATOM 1419 N N . SER A 1 214 ? 45.033 2.104 9.201 1.00 38.85 214 SER A N 1
ATOM 1420 C CA . SER A 1 214 ? 43.609 1.846 9.441 1.00 38.76 214 SER A CA 1
ATOM 1421 C C . SER A 1 214 ? 43.035 2.810 10.484 1.00 38.65 214 SER A C 1
ATOM 1422 O O . SER A 1 214 ? 43.742 3.246 11.393 1.00 39.23 214 SER A O 1
ATOM 1425 N N . PHE A 1 215 ? 41.747 3.120 10.352 1.00 37.94 215 PHE A N 1
ATOM 1426 C CA . PHE A 1 215 ? 41.060 4.069 11.239 1.00 37.37 215 PHE A CA 1
ATOM 1427 C C . PHE A 1 215 ? 40.832 3.490 12.640 1.00 36.79 215 PHE A C 1
ATOM 1428 O O . PHE A 1 215 ? 41.074 4.169 13.640 1.00 36.58 215 PHE A O 1
ATOM 1436 N N . PHE A 1 216 ? 40.365 2.242 12.697 1.00 36.25 216 PHE A N 1
ATOM 1437 C CA . PHE A 1 216 ? 40.157 1.520 13.960 1.00 35.98 216 PHE A CA 1
ATOM 1438 C C . PHE A 1 216 ? 41.453 1.397 14.751 1.00 35.80 216 PHE A C 1
ATOM 1439 O O . PHE A 1 216 ? 41.458 1.577 15.967 1.00 35.87 216 PHE A O 1
ATOM 1447 N N . THR A 1 217 ? 42.535 1.071 14.050 1.00 35.71 217 THR A N 1
ATOM 1448 C CA . THR A 1 217 ? 43.853 0.925 14.663 1.00 35.87 217 THR A CA 1
ATOM 1449 C C . THR A 1 217 ? 44.381 2.252 15.226 1.00 35.92 217 THR A C 1
ATOM 1450 O O . THR A 1 217 ? 44.933 2.277 16.328 1.00 35.95 217 THR A O 1
ATOM 1454 N N . ILE A 1 218 ? 44.198 3.341 14.478 1.00 36.04 218 ILE A N 1
ATOM 1455 C CA . ILE A 1 218 ? 44.687 4.667 14.887 1.00 36.37 218 ILE A CA 1
ATOM 1456 C C . ILE A 1 218 ? 43.850 5.266 16.027 1.00 36.60 218 ILE A C 1
ATOM 1457 O O . ILE A 1 218 ? 44.413 5.793 16.990 1.00 36.26 218 ILE A O 1
ATOM 1462 N N . GLN A 1 219 ? 42.524 5.183 15.918 1.00 37.04 219 GLN A N 1
ATOM 1463 C CA . GLN A 1 219 ? 41.632 5.757 16.933 1.00 37.54 219 GLN A CA 1
ATOM 1464 C C . GLN A 1 219 ? 41.768 5.074 18.297 1.00 37.95 219 GLN A C 1
ATOM 1465 O O . GLN A 1 219 ? 41.729 5.749 19.327 1.00 38.79 219 GLN A O 1
ATOM 1471 N N . ASN A 1 220 ? 41.911 3.748 18.300 1.00 38.03 220 ASN A N 1
ATOM 1472 C CA . ASN A 1 220 ? 42.098 2.993 19.549 1.00 38.08 220 ASN A CA 1
ATOM 1473 C C . ASN A 1 220 ? 43.486 3.185 20.155 1.00 38.33 220 ASN A C 1
ATOM 1474 O O . ASN A 1 220 ? 43.617 3.215 21.381 1.00 38.95 220 ASN A O 1
ATOM 1479 N N . GLN A 1 221 ? 44.513 3.305 19.311 1.00 38.11 221 GLN A N 1
ATOM 1480 C CA . GLN A 1 221 ? 45.877 3.535 19.802 1.00 38.09 221 GLN A CA 1
ATOM 1481 C C . GLN A 1 221 ? 46.153 5.015 20.148 1.00 38.25 221 GLN A C 1
ATOM 1482 O O . GLN A 1 221 ? 47.153 5.319 20.800 1.00 37.79 221 GLN A O 1
ATOM 1488 N N . HIS A 1 222 ? 45.267 5.923 19.729 1.00 38.67 222 HIS A N 1
ATOM 1489 C CA . HIS A 1 222 ? 45.220 7.279 20.299 1.00 39.11 222 HIS A CA 1
ATOM 1490 C C . HIS A 1 222 ? 44.794 7.211 21.764 1.00 39.75 222 HIS A C 1
ATOM 1491 O O . HIS A 1 222 ? 45.468 7.754 22.640 1.00 39.86 222 HIS A O 1
ATOM 1498 N N . ARG A 1 223 ? 43.661 6.549 22.000 1.00 40.66 223 ARG A N 1
ATOM 1499 C CA . ARG A 1 223 ? 43.097 6.357 23.341 1.00 41.33 223 ARG A CA 1
ATOM 1500 C C . ARG A 1 223 ? 44.092 5.732 24.324 1.00 41.62 223 ARG A C 1
ATOM 1501 O O . ARG A 1 223 ? 44.158 6.144 25.484 1.00 41.32 223 ARG A O 1
ATOM 1509 N N . ALA A 1 224 ? 44.850 4.739 23.854 1.00 42.39 224 ALA A N 1
ATOM 1510 C CA . ALA A 1 224 ? 45.831 4.024 24.684 1.00 43.14 224 ALA A CA 1
ATOM 1511 C C . ALA A 1 224 ? 46.960 4.912 25.223 1.00 43.89 224 ALA A C 1
ATOM 1512 O O . ALA A 1 224 ? 47.529 4.613 26.275 1.00 43.66 224 ALA A O 1
ATOM 1514 N N . LEU A 1 225 ? 47.280 5.984 24.495 1.00 44.88 225 LEU A N 1
ATOM 1515 C CA . LEU A 1 225 ? 48.258 6.989 24.945 1.00 45.46 225 LEU A CA 1
ATOM 1516 C C . LEU A 1 225 ? 47.643 8.026 25.890 1.00 45.43 225 LEU A C 1
ATOM 1517 O O . LEU A 1 225 ? 48.264 8.392 26.889 1.00 45.41 225 LEU A O 1
ATOM 1522 N N . VAL A 1 226 ? 46.434 8.493 25.573 1.00 45.41 226 VAL A N 1
ATOM 1523 C CA . VAL A 1 226 ? 45.761 9.539 26.361 1.00 45.25 226 VAL A CA 1
ATOM 1524 C C . VAL A 1 226 ? 45.313 9.000 27.722 1.00 44.64 226 VAL A C 1
ATOM 1525 O O . VAL A 1 226 ? 45.608 9.597 28.760 1.00 43.86 226 VAL A O 1
ATOM 1529 N N . GLU A 1 227 ? 44.594 7.882 27.700 1.00 44.67 227 GLU A N 1
ATOM 1530 C CA . GLU A 1 227 ? 44.168 7.201 28.926 1.00 44.98 227 GLU A CA 1
ATOM 1531 C C . GLU A 1 227 ? 45.365 6.602 29.676 1.00 45.47 227 GLU A C 1
ATOM 1532 O O . GLU A 1 227 ? 45.371 6.569 30.907 1.00 45.98 227 GLU A O 1
ATOM 1538 N N . GLY A 1 228 ? 46.366 6.131 28.931 1.00 45.66 228 GLY A N 1
ATOM 1539 C CA . GLY A 1 228 ? 47.604 5.603 29.508 1.00 45.71 228 GLY A CA 1
ATOM 1540 C C . GLY A 1 228 ? 48.477 6.644 30.189 1.00 46.03 228 GLY A C 1
ATOM 1541 O O . GLY A 1 228 ? 49.179 6.325 31.147 1.00 45.92 228 GLY A O 1
ATOM 1542 N N . ALA A 1 229 ? 48.444 7.881 29.691 1.00 46.68 229 ALA A N 1
ATOM 1543 C CA . ALA A 1 229 ? 49.160 9.002 30.317 1.00 47.10 229 ALA A CA 1
ATOM 1544 C C . ALA A 1 229 ? 48.571 9.375 31.678 1.00 47.39 229 ALA A C 1
ATOM 1545 O O . ALA A 1 229 ? 49.311 9.686 32.614 1.00 47.46 229 ALA A O 1
ATOM 1547 N N . GLN A 1 230 ? 47.243 9.345 31.775 1.00 47.65 230 GLN A N 1
ATOM 1548 C CA . GLN A 1 230 ? 46.536 9.666 33.021 1.00 47.59 230 GLN A CA 1
ATOM 1549 C C . GLN A 1 230 ? 46.759 8.618 34.111 1.00 47.38 230 GLN A C 1
ATOM 1550 O O . GLN A 1 230 ? 46.912 8.972 35.269 1.00 47.66 230 GLN A O 1
ATOM 1556 N N . LEU A 1 231 ? 46.777 7.341 33.727 1.00 47.32 231 LEU A N 1
ATOM 1557 C CA . LEU A 1 231 ? 47.092 6.249 34.665 1.00 47.52 231 LEU A CA 1
ATOM 1558 C C . LEU A 1 231 ? 48.571 6.235 35.065 1.00 47.44 231 LEU A C 1
ATOM 1559 O O . LEU A 1 231 ? 48.899 5.865 36.190 1.00 47.81 231 LEU A O 1
ATOM 1564 N N . ALA A 1 232 ? 49.456 6.613 34.143 1.00 47.31 232 ALA A N 1
ATOM 1565 C CA . ALA A 1 232 ? 50.880 6.773 34.454 1.00 47.39 232 ALA A CA 1
ATOM 1566 C C . ALA A 1 232 ? 51.107 7.876 35.492 1.00 47.34 232 ALA A C 1
ATOM 1567 O O . ALA A 1 232 ? 51.948 7.735 36.382 1.00 46.77 232 ALA A O 1
ATOM 1569 N N . HIS A 1 233 ? 50.348 8.963 35.366 1.00 47.60 233 HIS A N 1
ATOM 1570 C CA . HIS A 1 233 ? 50.387 10.077 36.317 1.00 47.71 233 HIS A CA 1
ATOM 1571 C C . HIS A 1 233 ? 49.934 9.668 37.723 1.00 46.93 233 HIS A C 1
ATOM 1572 O O . HIS A 1 233 ? 50.621 9.978 38.694 1.00 46.99 233 HIS A O 1
ATOM 1579 N N . ASP A 1 234 ? 48.805 8.967 37.827 1.00 46.45 234 ASP A N 1
ATOM 1580 C CA . ASP A 1 234 ? 48.230 8.607 39.140 1.00 46.24 234 ASP A CA 1
ATOM 1581 C C . ASP A 1 234 ? 49.003 7.453 39.808 1.00 45.79 234 ASP A C 1
ATOM 1582 O O . ASP A 1 234 ? 49.062 7.386 41.036 1.00 45.38 234 ASP A O 1
ATOM 1587 N N . LEU A 1 235 ? 49.573 6.544 39.008 1.00 46.00 235 LEU A N 1
ATOM 1588 C CA . LEU A 1 235 ? 50.480 5.510 39.531 1.00 46.45 235 LEU A CA 1
ATOM 1589 C C . LEU A 1 235 ? 51.834 6.090 39.955 1.00 46.56 235 LEU A C 1
ATOM 1590 O O . LEU A 1 235 ? 52.487 5.546 40.845 1.00 46.16 235 LEU A O 1
ATOM 1595 N N . GLY A 1 236 ? 52.255 7.175 39.309 1.00 47.15 236 GLY A N 1
ATOM 1596 C CA . GLY A 1 236 ? 53.515 7.838 39.633 1.00 47.98 236 GLY A CA 1
ATOM 1597 C C . GLY A 1 236 ? 54.680 7.168 38.933 1.00 48.81 236 GLY A C 1
ATOM 1598 O O . GLY A 1 236 ? 55.672 6.804 39.569 1.00 48.76 236 GLY A O 1
ATOM 1599 N N . VAL A 1 237 ? 54.543 7.008 37.618 1.00 50.14 237 VAL A N 1
ATOM 1600 C CA . VAL A 1 237 ? 55.573 6.407 36.760 1.00 51.12 237 VAL A CA 1
ATOM 1601 C C . VAL A 1 237 ? 55.580 7.092 35.394 1.00 51.45 237 VAL A C 1
ATOM 1602 O O . VAL A 1 237 ? 54.570 7.650 34.966 1.00 51.16 237 VAL A O 1
ATOM 1606 N N . THR A 1 238 ? 56.728 7.047 34.717 1.00 52.14 238 THR A N 1
ATOM 1607 C CA . THR A 1 238 ? 56.914 7.733 33.433 1.00 52.98 238 THR A CA 1
ATOM 1608 C C . THR A 1 238 ? 56.532 6.867 32.222 1.00 53.39 238 THR A C 1
ATOM 1609 O O . THR A 1 238 ? 57.264 5.953 31.835 1.00 53.67 238 THR A O 1
ATOM 1613 N N . CYS A 1 239 ? 55.375 7.165 31.629 1.00 53.92 239 CYS A N 1
ATOM 1614 C CA . CYS A 1 239 ? 54.939 6.514 30.385 1.00 54.12 239 CYS A CA 1
ATOM 1615 C C . CYS A 1 239 ? 55.792 6.979 29.208 1.00 54.56 239 CYS A C 1
ATOM 1616 O O . CYS A 1 239 ? 55.678 8.129 28.768 1.00 55.43 239 CYS A O 1
ATOM 1619 N N . THR A 1 240 ? 56.646 6.087 28.716 1.00 54.45 240 THR A N 1
ATOM 1620 C CA . THR A 1 240 ? 57.413 6.331 27.498 1.00 54.56 240 THR A CA 1
ATOM 1621 C C . THR A 1 240 ? 56.569 5.857 26.323 1.00 54.31 240 THR A C 1
ATOM 1622 O O . THR A 1 240 ? 56.242 4.672 26.229 1.00 54.00 240 THR A O 1
ATOM 1626 N N . GLY A 1 241 ? 56.204 6.795 25.447 1.00 54.08 241 GLY A N 1
ATOM 1627 C CA . GLY A 1 241 ? 55.282 6.540 24.333 1.00 54.28 241 GLY A CA 1
ATOM 1628 C C . GLY A 1 241 ? 54.063 7.449 24.344 1.00 54.11 241 GLY A C 1
ATOM 1629 O O . GLY A 1 241 ? 53.509 7.756 23.286 1.00 54.15 241 GLY A O 1
ATOM 1630 N N . CYS A 1 242 ? 53.646 7.879 25.537 1.00 53.98 242 CYS A N 1
ATOM 1631 C CA . CYS A 1 242 ? 52.520 8.816 25.705 1.00 53.97 242 CYS A CA 1
ATOM 1632 C C . CYS A 1 242 ? 52.690 10.181 25.012 1.00 53.86 242 CYS A C 1
ATOM 1633 O O . CYS A 1 242 ? 51.700 10.881 24.794 1.00 53.42 242 CYS A O 1
ATOM 1636 N N . ASP A 1 243 ? 53.929 10.541 24.673 1.00 54.23 243 ASP A N 1
ATOM 1637 C CA . ASP A 1 243 ? 54.262 11.773 23.927 1.00 54.58 243 ASP A CA 1
ATOM 1638 C C . ASP A 1 243 ? 53.459 11.993 22.637 1.00 54.14 243 ASP A C 1
ATOM 1639 O O . ASP A 1 243 ? 53.110 13.128 22.308 1.00 53.54 243 ASP A O 1
ATOM 1644 N N . GLN A 1 244 ? 53.170 10.908 21.918 1.00 53.82 244 GLN A N 1
ATOM 1645 C CA . GLN A 1 244 ? 52.665 10.986 20.548 1.00 54.03 244 GLN A CA 1
ATOM 1646 C C . GLN A 1 244 ? 51.156 11.244 20.413 1.00 54.83 244 GLN A C 1
ATOM 1647 O O . GLN A 1 244 ? 50.664 11.368 19.290 1.00 54.90 244 GLN A O 1
ATOM 1653 N N . ALA A 1 245 ? 50.433 11.341 21.533 1.00 56.19 245 ALA A N 1
ATOM 1654 C CA . ALA A 1 245 ? 48.965 11.502 21.525 1.00 57.67 245 ALA A CA 1
ATOM 1655 C C . ALA A 1 245 ? 48.410 12.624 20.624 1.00 58.35 245 ALA A C 1
ATOM 1656 O O . ALA A 1 245 ? 47.398 12.412 19.955 1.00 58.62 245 ALA A O 1
ATOM 1658 N N . PRO A 1 246 ? 49.056 13.812 20.603 1.00 59.12 246 PRO A N 1
ATOM 1659 C CA . PRO A 1 246 ? 48.597 14.860 19.676 1.00 59.16 246 PRO A CA 1
ATOM 1660 C C . PRO A 1 246 ? 48.827 14.524 18.197 1.00 58.74 246 PRO A C 1
ATOM 1661 O O . PRO A 1 246 ? 47.957 14.801 17.370 1.00 58.84 246 PRO A O 1
ATOM 1665 N N . GLU A 1 247 ? 49.982 13.936 17.883 1.00 58.39 247 GLU A N 1
ATOM 1666 C CA . GLU A 1 247 ? 50.340 13.580 16.501 1.00 58.27 247 GLU A CA 1
ATOM 1667 C C . GLU A 1 247 ? 49.516 12.417 15.936 1.00 57.26 247 GLU A C 1
ATOM 1668 O O . GLU A 1 247 ? 49.257 12.374 14.729 1.00 56.74 247 GLU A O 1
ATOM 1674 N N . VAL A 1 248 ? 49.113 11.486 16.803 1.00 55.89 248 VAL A N 1
ATOM 1675 C CA . VAL A 1 248 ? 48.214 10.390 16.416 1.00 54.96 248 VAL A CA 1
ATOM 1676 C C . VAL A 1 248 ? 46.825 10.961 16.119 1.00 54.79 248 VAL A C 1
ATOM 1677 O O . VAL A 1 248 ? 46.188 10.584 15.134 1.00 55.27 248 VAL A O 1
ATOM 1681 N N . LEU A 1 249 ? 46.369 11.867 16.983 1.00 54.58 249 LEU A N 1
ATOM 1682 C CA . LEU A 1 249 ? 45.100 12.581 16.796 1.00 54.45 249 LEU A CA 1
ATOM 1683 C C . LEU A 1 249 ? 45.114 13.483 15.557 1.00 54.16 249 LEU A C 1
ATOM 1684 O O . LEU A 1 249 ? 44.081 13.657 14.906 1.00 54.02 249 LEU A O 1
ATOM 1689 N N . CYS A 1 250 ? 46.279 14.059 15.252 1.00 53.95 250 CYS A N 1
ATOM 1690 C CA . CYS A 1 250 ? 46.471 14.877 14.046 1.00 53.61 250 CYS A CA 1
ATOM 1691 C C . CYS A 1 250 ? 46.268 14.044 12.780 1.00 52.53 250 CYS A C 1
ATOM 1692 O O . CYS A 1 250 ? 45.558 14.464 11.863 1.00 52.42 250 CYS A O 1
ATOM 1695 N N . PHE A 1 251 ? 46.899 12.870 12.741 1.00 51.08 251 PHE A N 1
ATOM 1696 C CA . PHE A 1 251 ? 46.781 11.951 11.603 1.00 50.18 251 PHE A CA 1
ATOM 1697 C C . PHE A 1 251 ? 45.370 11.363 11.438 1.00 49.49 251 PHE A C 1
ATOM 1698 O O . PHE A 1 251 ? 44.951 11.071 10.315 1.00 49.96 251 PHE A O 1
ATOM 1706 N N . LEU A 1 252 ? 44.638 11.207 12.542 1.00 48.61 252 LEU A N 1
ATOM 1707 C CA . LEU A 1 252 ? 43.252 10.712 12.500 1.00 47.99 252 LEU A CA 1
ATOM 1708 C C . LEU A 1 252 ? 42.295 11.612 11.692 1.00 47.91 252 LEU A C 1
ATOM 1709 O O . LEU A 1 252 ? 41.260 11.141 11.213 1.00 48.11 252 LEU A O 1
ATOM 1714 N N . GLN A 1 253 ? 42.647 12.890 11.535 1.00 47.59 253 GLN A N 1
ATOM 1715 C CA . GLN A 1 253 ? 41.852 13.838 10.740 1.00 47.44 253 GLN A CA 1
ATOM 1716 C C . GLN A 1 253 ? 41.921 13.576 9.224 1.00 47.28 253 GLN A C 1
ATOM 1717 O O . GLN A 1 253 ? 41.018 13.982 8.491 1.00 47.84 253 GLN A O 1
ATOM 1723 N N . SER A 1 254 ? 42.981 12.906 8.763 1.00 46.73 254 SER A N 1
ATOM 1724 C CA . SER A 1 254 ? 43.155 12.575 7.336 1.00 46.38 254 SER A CA 1
ATOM 1725 C C . SER A 1 254 ? 42.184 11.517 6.791 1.00 45.81 254 SER A C 1
ATOM 1726 O O . SER A 1 254 ? 41.995 11.421 5.576 1.00 45.55 254 SER A O 1
ATOM 1729 N N . PHE A 1 255 ? 41.582 10.728 7.682 1.00 45.42 255 PHE A N 1
ATOM 1730 C CA . PHE A 1 255 ? 40.704 9.618 7.290 1.00 45.24 255 PHE A CA 1
ATOM 1731 C C . PHE A 1 255 ? 39.360 10.093 6.723 1.00 45.85 255 PHE A C 1
ATOM 1732 O O . PHE A 1 255 ? 38.792 9.436 5.848 1.00 45.08 255 PHE A O 1
ATOM 1740 N N . TRP A 1 256 ? 38.860 11.221 7.231 1.00 47.43 256 TRP A N 1
ATOM 1741 C CA . TRP A 1 256 ? 37.619 11.840 6.739 1.00 49.10 256 TRP A CA 1
ATOM 1742 C C . TRP A 1 256 ? 37.730 12.234 5.263 1.00 50.45 256 TRP A C 1
ATOM 1743 O O . TRP A 1 256 ? 38.797 12.647 4.799 1.00 50.59 256 TRP A O 1
ATOM 1754 N N . ASN A 1 257 ? 36.617 12.096 4.541 1.00 51.77 257 ASN A N 1
ATOM 1755 C CA . ASN A 1 257 ? 36.588 12.262 3.089 1.00 52.10 257 ASN A CA 1
ATOM 1756 C C . ASN A 1 257 ? 35.240 12.829 2.626 1.00 52.13 257 ASN A C 1
ATOM 1757 O O . ASN A 1 257 ? 34.394 12.106 2.089 1.00 51.94 257 ASN A O 1
ATOM 1762 N N . GLY A 1 258 ? 35.048 14.126 2.864 1.00 52.08 258 GLY A N 1
ATOM 1763 C CA . GLY A 1 258 ? 33.918 14.878 2.309 1.00 52.29 258 GLY A CA 1
ATOM 1764 C C . GLY A 1 258 ? 32.541 14.480 2.810 1.00 52.37 258 GLY A C 1
ATOM 1765 O O . GLY A 1 258 ? 31.923 15.212 3.581 1.00 51.86 258 GLY A O 1
ATOM 1766 N N . LYS A 1 259 ? 32.056 13.333 2.333 1.00 53.02 259 LYS A N 1
ATOM 1767 C CA . LYS A 1 259 ? 30.735 12.796 2.692 1.00 53.30 259 LYS A CA 1
ATOM 1768 C C . LYS A 1 259 ? 30.838 11.737 3.798 1.00 52.01 259 LYS A C 1
ATOM 1769 O O . LYS A 1 259 ? 30.059 11.756 4.752 1.00 51.63 259 LYS A O 1
ATOM 1775 N N . TYR A 1 260 ? 31.793 10.817 3.652 1.00 50.85 260 TYR A N 1
ATOM 1776 C CA . TYR A 1 260 ? 31.979 9.698 4.581 1.00 50.53 260 TYR A CA 1
ATOM 1777 C C . TYR A 1 260 ? 33.439 9.595 5.012 1.00 49.56 260 TYR A C 1
ATOM 1778 O O . TYR A 1 260 ? 34.290 10.329 4.507 1.00 48.90 260 TYR A O 1
ATOM 1787 N N . ILE A 1 261 ? 33.714 8.676 5.939 1.00 49.20 261 ILE A N 1
ATOM 1788 C CA . ILE A 1 261 ? 35.073 8.458 6.459 1.00 48.96 261 ILE A CA 1
ATOM 1789 C C . ILE A 1 261 ? 35.720 7.206 5.844 1.00 48.25 261 ILE A C 1
ATOM 1790 O O . ILE A 1 261 ? 35.183 6.097 5.944 1.00 47.18 261 ILE A O 1
ATOM 1795 N N . VAL A 1 262 ? 36.864 7.407 5.187 1.00 48.09 262 VAL A N 1
ATOM 1796 C CA . VAL A 1 262 ? 37.644 6.313 4.605 1.00 47.99 262 VAL A CA 1
ATOM 1797 C C . VAL A 1 262 ? 38.360 5.594 5.739 1.00 47.83 262 VAL A C 1
ATOM 1798 O O . VAL A 1 262 ? 39.132 6.211 6.465 1.00 48.22 262 VAL A O 1
ATOM 1802 N N . SER A 1 263 ? 38.103 4.297 5.879 1.00 47.59 263 SER A N 1
ATOM 1803 C CA . SER A 1 263 ? 38.656 3.509 6.979 1.00 47.92 263 SER A CA 1
ATOM 1804 C C . SER A 1 263 ? 40.149 3.237 6.829 1.00 47.65 263 SER A C 1
ATOM 1805 O O . SER A 1 263 ? 40.892 3.317 7.808 1.00 47.96 263 SER A O 1
ATOM 1808 N N . ASN A 1 264 ? 40.576 2.895 5.614 1.00 47.30 264 ASN A N 1
ATOM 1809 C CA . ASN A 1 264 ? 41.989 2.645 5.329 1.00 47.04 264 ASN A CA 1
ATOM 1810 C C . ASN A 1 264 ? 42.555 3.704 4.388 1.00 46.78 264 ASN A C 1
ATOM 1811 O O . ASN A 1 264 ? 42.210 3.754 3.207 1.00 45.76 264 ASN A O 1
ATOM 1816 N N . ILE A 1 265 ? 43.427 4.542 4.948 1.00 47.13 265 ILE A N 1
ATOM 1817 C CA . ILE A 1 265 ? 44.070 5.646 4.248 1.00 47.30 265 ILE A CA 1
ATOM 1818 C C . ILE A 1 265 ? 45.521 5.236 3.962 1.00 46.59 265 ILE A C 1
ATOM 1819 O O . ILE A 1 265 ? 46.029 4.276 4.544 1.00 45.44 265 ILE A O 1
ATOM 1824 N N . ASN A 1 266 ? 46.166 5.966 3.052 1.00 46.62 266 ASN A N 1
ATOM 1825 C CA . ASN A 1 266 ? 47.593 5.823 2.745 1.00 46.77 266 ASN A CA 1
ATOM 1826 C C . ASN A 1 266 ? 47.903 4.600 1.854 1.00 46.57 266 ASN A C 1
ATOM 1827 O O . ASN A 1 266 ? 49.050 4.148 1.806 1.00 46.24 266 ASN A O 1
ATOM 1832 N N . VAL A 1 267 ? 46.886 4.085 1.153 1.00 46.67 267 VAL A N 1
ATOM 1833 C CA . VAL A 1 267 ? 47.055 3.068 0.098 1.00 46.65 267 VAL A CA 1
ATOM 1834 C C . VAL A 1 267 ? 46.015 3.232 -1.013 1.00 47.02 267 VAL A C 1
ATOM 1835 O O . VAL A 1 267 ? 45.072 4.019 -0.894 1.00 47.08 267 VAL A O 1
ATOM 1839 N N . ASN A 1 268 ? 46.213 2.478 -2.090 1.00 47.52 268 ASN A N 1
ATOM 1840 C CA . ASN A 1 268 ? 45.187 2.235 -3.098 1.00 47.92 268 ASN A CA 1
ATOM 1841 C C . ASN A 1 268 ? 44.985 0.726 -3.175 1.00 47.98 268 ASN A C 1
ATOM 1842 O O . ASN A 1 268 ? 45.866 0.003 -3.653 1.00 48.46 268 ASN A O 1
ATOM 1847 N N . ASN A 1 269 ? 43.845 0.257 -2.664 1.00 47.57 269 ASN A N 1
ATOM 1848 C CA . ASN A 1 269 ? 43.454 -1.160 -2.736 1.00 47.13 269 ASN A CA 1
ATOM 1849 C C . ASN A 1 269 ? 42.130 -1.366 -3.499 1.00 46.68 269 ASN A C 1
ATOM 1850 O O . ASN A 1 269 ? 41.560 -2.458 -3.475 1.00 46.82 269 ASN A O 1
ATOM 1855 N N . GLY A 1 270 ? 41.656 -0.320 -4.179 1.00 45.97 270 GLY A N 1
ATOM 1856 C CA . GLY A 1 270 ? 40.410 -0.375 -4.941 1.00 45.57 270 GLY A CA 1
ATOM 1857 C C . GLY A 1 270 ? 39.123 -0.451 -4.130 1.00 45.21 270 GLY A C 1
ATOM 1858 O O . GLY A 1 270 ? 38.068 -0.765 -4.687 1.00 45.33 270 GLY A O 1
ATOM 1859 N N . ARG A 1 271 ? 39.195 -0.151 -2.831 1.00 44.70 271 ARG A N 1
ATOM 1860 C CA . ARG A 1 271 ? 38.014 -0.139 -1.965 1.00 44.29 271 ARG A CA 1
ATOM 1861 C C . ARG A 1 271 ? 37.438 1.269 -1.869 1.00 44.05 271 ARG A C 1
ATOM 1862 O O . ARG A 1 271 ? 38.138 2.253 -2.126 1.00 44.04 271 ARG A O 1
ATOM 1870 N N . THR A 1 272 ? 36.163 1.354 -1.500 1.00 43.71 272 THR A N 1
ATOM 1871 C CA . THR A 1 272 ? 35.479 2.638 -1.333 1.00 43.37 272 THR A CA 1
ATOM 1872 C C . THR A 1 272 ? 36.072 3.430 -0.172 1.00 42.98 272 THR A C 1
ATOM 1873 O O . THR A 1 272 ? 36.397 4.606 -0.321 1.00 42.86 272 THR A O 1
ATOM 1877 N N . GLY A 1 273 ? 36.216 2.766 0.973 1.00 43.04 273 GLY A N 1
ATOM 1878 C CA . GLY A 1 273 ? 36.560 3.419 2.236 1.00 43.33 273 GLY A CA 1
ATOM 1879 C C . GLY A 1 273 ? 35.455 3.243 3.264 1.00 43.38 273 GLY A C 1
ATOM 1880 O O . GLY A 1 273 ? 35.722 3.238 4.471 1.00 43.94 273 GLY A O 1
ATOM 1881 N N . LEU A 1 274 ? 34.213 3.124 2.787 1.00 42.70 274 LEU A N 1
ATOM 1882 C CA . LEU A 1 274 ? 33.075 2.782 3.642 1.00 41.91 274 LEU A CA 1
ATOM 1883 C C . LEU A 1 274 ? 33.317 1.403 4.232 1.00 40.74 274 LEU A C 1
ATOM 1884 O O . LEU A 1 274 ? 33.539 0.442 3.494 1.00 40.37 274 LEU A O 1
ATOM 1889 N N . ASP A 1 275 ? 33.298 1.321 5.560 1.00 39.84 275 ASP A N 1
ATOM 1890 C CA . ASP A 1 275 ? 33.723 0.118 6.265 1.00 39.35 275 ASP A CA 1
ATOM 1891 C C . ASP A 1 275 ? 33.213 0.121 7.706 1.00 39.16 275 ASP A C 1
ATOM 1892 O O . ASP A 1 275 ? 33.174 1.172 8.348 1.00 39.46 275 ASP A O 1
ATOM 1897 N N . GLY A 1 276 ? 32.836 -1.056 8.206 1.00 38.84 276 GLY A N 1
ATOM 1898 C CA . GLY A 1 276 ? 32.446 -1.248 9.611 1.00 38.67 276 GLY A CA 1
ATOM 1899 C C . GLY A 1 276 ? 33.553 -0.916 10.601 1.00 38.68 276 GLY A C 1
ATOM 1900 O O . GLY A 1 276 ? 33.284 -0.630 11.770 1.00 39.12 276 GLY A O 1
ATOM 1901 N N . ASN A 1 277 ? 34.798 -0.998 10.126 1.00 38.37 277 ASN A N 1
ATOM 1902 C CA . ASN A 1 277 ? 35.975 -0.362 10.742 1.00 38.08 277 ASN A CA 1
ATOM 1903 C C . ASN A 1 277 ? 35.636 0.970 11.424 1.00 37.85 277 ASN A C 1
ATOM 1904 O O . ASN A 1 277 ? 36.000 1.190 12.580 1.00 37.66 277 ASN A O 1
ATOM 1909 N N . SER A 1 278 ? 34.937 1.838 10.692 1.00 37.90 278 SER A N 1
ATOM 1910 C CA . SER A 1 278 ? 34.534 3.163 11.176 1.00 38.11 278 SER A CA 1
ATOM 1911 C C . SER A 1 278 ? 33.619 3.130 12.405 1.00 37.69 278 SER A C 1
ATOM 1912 O O . SER A 1 278 ? 33.841 3.871 13.366 1.00 37.79 278 SER A O 1
ATOM 1915 N N . ILE A 1 279 ? 32.585 2.292 12.352 1.00 37.07 279 ILE A N 1
ATOM 1916 C CA . ILE A 1 279 ? 31.656 2.117 13.476 1.00 36.77 279 ILE A CA 1
ATOM 1917 C C . ILE A 1 279 ? 32.371 1.484 14.670 1.00 36.77 279 ILE A C 1
ATOM 1918 O O . ILE A 1 279 ? 32.224 1.954 15.800 1.00 37.16 279 ILE A O 1
ATOM 1923 N N . LEU A 1 280 ? 33.141 0.428 14.411 1.00 36.73 280 LEU A N 1
ATOM 1924 C CA . LEU A 1 280 ? 33.856 -0.298 15.470 1.00 36.73 280 LEU A CA 1
ATOM 1925 C C . LEU A 1 280 ? 34.918 0.546 16.188 1.00 37.04 280 LEU A C 1
ATOM 1926 O O . LEU A 1 280 ? 35.209 0.303 17.360 1.00 37.00 280 LEU A O 1
ATOM 1931 N N . GLY A 1 281 ? 35.493 1.525 15.489 1.00 37.46 281 GLY A N 1
ATOM 1932 C CA . GLY A 1 281 ? 36.413 2.483 16.103 1.00 37.83 281 GLY A CA 1
ATOM 1933 C C . GLY A 1 281 ? 35.721 3.430 17.069 1.00 38.39 281 GLY A C 1
ATOM 1934 O O . GLY A 1 281 ? 36.262 3.745 18.132 1.00 38.46 281 GLY A O 1
ATOM 1935 N N . ALA A 1 282 ? 34.525 3.882 16.696 1.00 39.11 282 ALA A N 1
ATOM 1936 C CA . ALA A 1 282 ? 33.749 4.824 17.507 1.00 39.73 282 ALA A CA 1
ATOM 1937 C C . ALA A 1 282 ? 33.224 4.191 18.795 1.00 40.57 282 ALA A C 1
ATOM 1938 O O . ALA A 1 282 ? 33.361 4.774 19.871 1.00 40.77 282 ALA A O 1
ATOM 1940 N N . ILE A 1 283 ? 32.626 3.005 18.677 1.00 41.72 283 ILE A N 1
ATOM 1941 C CA . ILE A 1 283 ? 32.093 2.274 19.844 1.00 42.50 283 ILE A CA 1
ATOM 1942 C C . ILE A 1 283 ? 33.179 1.813 20.828 1.00 43.73 283 ILE A C 1
ATOM 1943 O O . ILE A 1 283 ? 32.942 1.789 22.038 1.00 43.99 283 ILE A O 1
ATOM 1948 N N . SER A 1 284 ? 34.357 1.459 20.309 1.00 45.24 284 SER A N 1
ATOM 1949 C CA . SER A 1 284 ? 35.493 1.029 21.140 1.00 46.43 284 SER A CA 1
ATOM 1950 C C . SER A 1 284 ? 36.301 2.191 21.739 1.00 46.97 284 SER A C 1
ATOM 1951 O O . SER A 1 284 ? 37.143 1.966 22.610 1.00 46.54 284 SER A O 1
ATOM 1954 N N . THR A 1 285 ? 36.062 3.411 21.255 1.00 48.12 285 THR A N 1
ATOM 1955 C CA . THR A 1 285 ? 36.681 4.627 21.785 1.00 49.60 285 THR A CA 1
ATOM 1956 C C . THR A 1 285 ? 35.559 5.538 22.310 1.00 51.20 285 THR A C 1
ATOM 1957 O O . THR A 1 285 ? 35.466 6.717 21.956 1.00 51.94 285 THR A O 1
ATOM 1961 N N . PHE A 1 286 ? 34.713 4.969 23.168 1.00 52.71 286 PHE A N 1
ATOM 1962 C CA . PHE A 1 286 ? 33.494 5.631 23.642 1.00 53.98 286 PHE A CA 1
ATOM 1963 C C . PHE A 1 286 ? 33.724 6.343 24.976 1.00 55.62 286 PHE A C 1
ATOM 1964 O O . PHE A 1 286 ? 34.264 5.753 25.917 1.00 56.06 286 PHE A O 1
ATOM 1972 N N . ASP A 1 287 ? 33.306 7.609 25.038 1.00 57.09 287 ASP A N 1
ATOM 1973 C CA . ASP A 1 287 ? 33.337 8.414 26.263 1.00 57.91 287 ASP A CA 1
ATOM 1974 C C . ASP A 1 287 ? 32.008 9.159 26.410 1.00 58.91 287 ASP A C 1
ATOM 1975 O O . ASP A 1 287 ? 31.419 9.594 25.418 1.00 59.23 287 ASP A O 1
ATOM 1980 N N . ILE A 1 288 ? 31.562 9.312 27.655 1.00 60.03 288 ILE A N 1
ATOM 1981 C CA . ILE A 1 288 ? 30.267 9.932 27.976 1.00 61.18 288 ILE A CA 1
ATOM 1982 C C . ILE A 1 288 ? 30.456 11.399 28.378 1.00 62.60 288 ILE A C 1
ATOM 1983 O O . ILE A 1 288 ? 29.638 12.253 28.023 1.00 62.43 288 ILE A O 1
ATOM 1988 N N . ASP A 1 289 ? 31.531 11.683 29.117 1.00 64.30 289 ASP A N 1
ATOM 1989 C CA . ASP A 1 289 ? 31.892 13.055 29.506 1.00 65.33 289 ASP A CA 1
ATOM 1990 C C . ASP A 1 289 ? 32.278 13.945 28.314 1.00 65.76 289 ASP A C 1
ATOM 1991 O O . ASP A 1 289 ? 32.185 15.174 28.409 1.00 66.78 289 ASP A O 1
ATOM 1996 N N . ALA A 1 290 ? 32.714 13.332 27.210 1.00 65.41 290 ALA A N 1
ATOM 1997 C CA . ALA A 1 290 ? 33.054 14.066 25.984 1.00 65.26 290 ALA A CA 1
ATOM 1998 C C . ALA A 1 290 ? 31.835 14.728 25.364 1.00 65.95 290 ALA A C 1
ATOM 1999 O O . ALA A 1 290 ? 30.698 14.342 25.640 1.00 66.56 290 ALA A O 1
ATOM 2001 N N . TYR A 1 291 ? 32.093 15.723 24.518 1.00 66.75 291 TYR A N 1
ATOM 2002 C CA . TYR A 1 291 ? 31.054 16.347 23.685 1.00 67.49 291 TYR A CA 1
ATOM 2003 C C . TYR A 1 291 ? 31.383 16.074 22.224 1.00 65.99 291 TYR A C 1
ATOM 2004 O O . TYR A 1 291 ? 32.506 15.701 21.878 1.00 66.01 291 TYR A O 1
ATOM 2013 N N . CYS A 1 292 ? 30.382 16.277 21.375 1.00 64.94 292 CYS A N 1
ATOM 2014 C CA . CYS A 1 292 ? 30.478 15.983 19.945 1.00 64.70 292 CYS A CA 1
ATOM 2015 C C . CYS A 1 292 ? 31.433 16.915 19.185 1.00 64.91 292 CYS A C 1
ATOM 2016 O O . CYS A 1 292 ? 31.836 16.606 18.066 1.00 64.60 292 CYS A O 1
ATOM 2019 N N . ASP A 1 293 ? 31.776 18.051 19.793 1.00 65.46 293 ASP A N 1
ATOM 2020 C CA . ASP A 1 293 ? 32.821 18.952 19.292 1.00 65.39 293 ASP A CA 1
ATOM 2021 C C . ASP A 1 293 ? 34.204 18.285 19.168 1.00 63.83 293 ASP A C 1
ATOM 2022 O O . ASP A 1 293 ? 34.960 18.609 18.251 1.00 62.44 293 ASP A O 1
ATOM 2027 N N . SER A 1 294 ? 34.513 17.355 20.075 1.00 63.14 294 SER A N 1
ATOM 2028 C CA . SER A 1 294 ? 35.862 16.779 20.211 1.00 62.36 294 SER A CA 1
ATOM 2029 C C . SER A 1 294 ? 36.449 16.214 18.910 1.00 61.05 294 SER A C 1
ATOM 2030 O O . SER A 1 294 ? 35.708 15.647 18.103 1.00 60.69 294 SER A O 1
ATOM 2033 N N . PRO A 1 295 ? 37.782 16.350 18.714 1.00 60.40 295 PRO A N 1
ATOM 2034 C CA . PRO A 1 295 ? 38.444 15.813 17.525 1.00 60.03 295 PRO A CA 1
ATOM 2035 C C . PRO A 1 295 ? 38.907 14.348 17.647 1.00 59.27 295 PRO A C 1
ATOM 2036 O O . PRO A 1 295 ? 39.637 13.871 16.774 1.00 58.70 295 PRO A O 1
ATOM 2040 N N . THR A 1 296 ? 38.498 13.652 18.714 1.00 59.07 296 THR A N 1
ATOM 2041 C CA . THR A 1 296 ? 38.687 12.195 18.833 1.00 58.80 296 THR A CA 1
ATOM 2042 C C . THR A 1 296 ? 37.666 11.355 18.032 1.00 58.91 296 THR A C 1
ATOM 2043 O O . THR A 1 296 ? 37.769 10.124 18.021 1.00 59.26 296 THR A O 1
ATOM 2047 N N . LEU A 1 297 ? 36.692 12.012 17.388 1.00 58.40 297 LEU A N 1
ATOM 2048 C CA . LEU A 1 297 ? 35.693 11.367 16.514 1.00 58.02 297 LEU A CA 1
ATOM 2049 C C . LEU A 1 297 ? 34.805 10.383 17.278 1.00 57.23 297 LEU A C 1
ATOM 2050 O O . LEU A 1 297 ? 34.870 9.167 17.073 1.00 57.25 297 LEU A O 1
ATOM 2055 N N . GLN A 1 298 ? 33.975 10.933 18.162 1.00 56.33 298 GLN A N 1
ATOM 2056 C CA . GLN A 1 298 ? 33.033 10.140 18.958 1.00 55.62 298 GLN A CA 1
ATOM 2057 C C . GLN A 1 298 ? 31.829 9.709 18.111 1.00 55.12 298 GLN A C 1
ATOM 2058 O O . GLN A 1 298 ? 31.649 10.210 16.999 1.00 54.55 298 GLN A O 1
ATOM 2064 N N . PRO A 1 299 ? 31.006 8.771 18.627 1.00 55.25 299 PRO A N 1
ATOM 2065 C CA . PRO A 1 299 ? 29.760 8.395 17.947 1.00 56.01 299 PRO A CA 1
ATOM 2066 C C . PRO A 1 299 ? 28.789 9.552 17.675 1.00 57.11 299 PRO A C 1
ATOM 2067 O O . PRO A 1 299 ? 28.117 9.542 16.643 1.00 57.63 299 PRO A O 1
ATOM 2071 N N . CYS A 1 300 ? 28.722 10.525 18.586 1.00 58.33 300 CYS A N 1
ATOM 2072 C CA . CYS A 1 300 ? 27.840 11.690 18.427 1.00 59.48 300 CYS A CA 1
ATOM 2073 C C . CYS A 1 300 ? 28.434 12.826 17.565 1.00 59.98 300 CYS A C 1
ATOM 2074 O O . CYS A 1 300 ? 27.710 13.756 17.200 1.00 60.58 300 CYS A O 1
ATOM 2077 N N . HIS A 1 301 ? 29.732 12.753 17.251 1.00 60.00 301 HIS A N 1
ATOM 2078 C CA . HIS A 1 301 ? 30.404 13.738 16.384 1.00 60.02 301 HIS A CA 1
ATOM 2079 C C . HIS A 1 301 ? 29.804 13.725 14.973 1.00 60.22 301 HIS A C 1
ATOM 2080 O O . HIS A 1 301 ? 29.456 12.665 14.457 1.00 60.66 301 HIS A O 1
ATOM 2087 N N . SER A 1 302 ? 29.698 14.908 14.366 1.00 60.17 302 SER A N 1
ATOM 2088 C CA . SER A 1 302 ? 28.966 15.105 13.103 1.00 60.25 302 SER A CA 1
ATOM 2089 C C . SER A 1 302 ? 29.451 14.207 11.960 1.00 60.51 302 SER A C 1
ATOM 2090 O O . SER A 1 302 ? 28.654 13.506 11.333 1.00 60.73 302 SER A O 1
ATOM 2093 N N . GLN A 1 303 ? 30.756 14.243 11.702 1.00 60.10 303 GLN A N 1
ATOM 2094 C CA . GLN A 1 303 ? 31.394 13.404 10.671 1.00 59.29 303 GLN A CA 1
ATOM 2095 C C . GLN A 1 303 ? 31.132 11.902 10.857 1.00 58.80 303 GLN A C 1
ATOM 2096 O O . GLN A 1 303 ? 30.921 11.188 9.876 1.00 58.92 303 GLN A O 1
ATOM 2102 N N . SER A 1 304 ? 31.143 11.436 12.107 1.00 58.22 304 SER A N 1
ATOM 2103 C CA . SER A 1 304 ? 30.840 10.031 12.422 1.00 57.81 304 SER A CA 1
ATOM 2104 C C . SER A 1 304 ? 29.380 9.652 12.134 1.00 57.60 304 SER A C 1
ATOM 2105 O O . SER A 1 304 ? 29.112 8.516 11.735 1.00 57.60 304 SER A O 1
ATOM 2108 N N . LEU A 1 305 ? 28.453 10.592 12.335 1.00 57.30 305 LEU A N 1
ATOM 2109 C CA . LEU A 1 305 ? 27.029 10.371 12.011 1.00 57.30 305 LEU A CA 1
ATOM 2110 C C . LEU A 1 305 ? 26.819 10.298 10.492 1.00 57.94 305 LEU A C 1
ATOM 2111 O O . LEU A 1 305 ? 26.072 9.446 10.005 1.00 57.98 305 LEU A O 1
ATOM 2116 N N . ALA A 1 306 ? 27.467 11.209 9.763 1.00 58.57 306 ALA A N 1
ATOM 2117 C CA . ALA A 1 306 ? 27.384 11.254 8.299 1.00 58.92 306 ALA A CA 1
ATOM 2118 C C . ALA A 1 306 ? 27.984 10.011 7.637 1.00 58.99 306 ALA A C 1
ATOM 2119 O O . ALA A 1 306 ? 27.528 9.598 6.569 1.00 58.51 306 ALA A O 1
ATOM 2121 N N . ASN A 1 307 ? 29.013 9.436 8.263 1.00 59.57 307 ASN A N 1
ATOM 2122 C CA . ASN A 1 307 ? 29.549 8.135 7.853 1.00 60.21 307 ASN A CA 1
ATOM 2123 C C . ASN A 1 307 ? 28.512 7.036 8.050 1.00 60.55 307 ASN A C 1
ATOM 2124 O O . ASN A 1 307 ? 28.220 6.285 7.119 1.00 61.41 307 ASN A O 1
ATOM 2129 N N . PHE A 1 308 ? 27.978 6.950 9.270 1.00 60.64 308 PHE A N 1
ATOM 2130 C CA . PHE A 1 308 ? 26.966 5.943 9.632 1.00 61.01 308 PHE A CA 1
ATOM 2131 C C . PHE A 1 308 ? 25.802 5.898 8.636 1.00 61.54 308 PHE A C 1
ATOM 2132 O O . PHE A 1 308 ? 25.281 4.820 8.343 1.00 61.71 308 PHE A O 1
ATOM 2140 N N . LYS A 1 309 ? 25.402 7.066 8.131 1.00 61.69 309 LYS A N 1
ATOM 2141 C CA . LYS A 1 309 ? 24.385 7.160 7.087 1.00 61.97 309 LYS A CA 1
ATOM 2142 C C . LYS A 1 309 ? 24.810 6.408 5.823 1.00 60.85 309 LYS A C 1
ATOM 2143 O O . LYS A 1 309 ? 24.167 5.437 5.430 1.00 61.17 309 LYS A O 1
ATOM 2149 N N . VAL A 1 310 ? 25.902 6.854 5.207 1.00 59.23 310 VAL A N 1
ATOM 2150 C CA . VAL A 1 310 ? 26.340 6.309 3.914 1.00 58.03 310 VAL A CA 1
ATOM 2151 C C . VAL A 1 310 ? 26.833 4.864 4.051 1.00 56.73 310 VAL A C 1
ATOM 2152 O O . VAL A 1 310 ? 26.642 4.056 3.140 1.00 56.79 310 VAL A O 1
ATOM 2156 N N . LEU A 1 311 ? 27.454 4.548 5.187 1.00 55.47 311 LEU A N 1
ATOM 2157 C CA . LEU A 1 311 ? 27.918 3.191 5.478 1.00 54.71 311 LEU A CA 1
ATOM 2158 C C . LEU A 1 311 ? 26.759 2.203 5.574 1.00 54.27 311 LEU A C 1
ATOM 2159 O O . LEU A 1 311 ? 26.788 1.151 4.933 1.00 54.32 311 LEU A O 1
ATOM 2164 N N . THR A 1 312 ? 25.743 2.545 6.366 1.00 53.80 312 THR A N 1
ATOM 2165 C CA . THR A 1 312 ? 24.576 1.672 6.541 1.00 53.48 312 THR A CA 1
ATOM 2166 C C . THR A 1 312 ? 23.666 1.651 5.296 1.00 52.56 312 THR A C 1
ATOM 2167 O O . THR A 1 312 ? 23.033 0.633 5.020 1.00 52.77 312 THR A O 1
ATOM 2171 N N . ASP A 1 313 ? 23.614 2.761 4.555 1.00 51.56 313 ASP A N 1
ATOM 2172 C CA . ASP A 1 313 ? 22.838 2.837 3.304 1.00 51.09 313 ASP A CA 1
ATOM 2173 C C . ASP A 1 313 ? 23.408 1.982 2.167 1.00 50.58 313 ASP A C 1
ATOM 2174 O O . ASP A 1 313 ? 22.645 1.495 1.332 1.00 50.48 313 ASP A O 1
ATOM 2179 N N . THR A 1 314 ? 24.732 1.820 2.115 1.00 49.69 314 THR A N 1
ATOM 2180 C CA . THR A 1 314 ? 25.358 0.934 1.122 1.00 48.74 314 THR A CA 1
ATOM 2181 C C . THR A 1 314 ? 25.044 -0.534 1.411 1.00 47.71 314 THR A C 1
ATOM 2182 O O . THR A 1 314 ? 24.756 -1.289 0.485 1.00 48.31 314 THR A O 1
ATOM 2186 N N . PHE A 1 315 ? 25.082 -0.930 2.683 1.00 46.38 315 PHE A N 1
ATOM 2187 C CA . PHE A 1 315 ? 24.661 -2.281 3.083 1.00 46.11 315 PHE A CA 1
ATOM 2188 C C . PHE A 1 315 ? 23.150 -2.501 2.960 1.00 46.43 315 PHE A C 1
ATOM 2189 O O . PHE A 1 315 ? 22.709 -3.621 2.696 1.00 46.33 315 PHE A O 1
ATOM 2197 N N . ARG A 1 316 ? 22.371 -1.434 3.152 1.00 46.96 316 ARG A N 1
ATOM 2198 C CA . ARG A 1 316 ? 20.921 -1.437 2.886 1.00 47.25 316 ARG A CA 1
ATOM 2199 C C . ARG A 1 316 ? 20.613 -1.809 1.430 1.00 47.05 316 ARG A C 1
ATOM 2200 O O . ARG A 1 316 ? 19.595 -2.439 1.148 1.00 47.31 316 ARG A O 1
ATOM 2208 N N . ASN A 1 317 ? 21.496 -1.407 0.520 1.00 46.76 317 ASN A N 1
ATOM 2209 C CA . ASN A 1 317 ? 21.359 -1.689 -0.909 1.00 47.03 317 ASN A CA 1
ATOM 2210 C C . ASN A 1 317 ? 22.134 -2.933 -1.390 1.00 47.01 317 ASN A C 1
ATOM 2211 O O . ASN A 1 317 ? 21.725 -3.564 -2.368 1.00 46.41 317 ASN A O 1
ATOM 2216 N N . LEU A 1 318 ? 23.240 -3.274 -0.718 1.00 47.34 318 LEU A N 1
ATOM 2217 C CA . LEU A 1 318 ? 24.067 -4.452 -1.079 1.00 47.45 318 LEU A CA 1
ATOM 2218 C C . LEU A 1 318 ? 23.307 -5.773 -0.940 1.00 48.06 318 LEU A C 1
ATOM 2219 O O . LEU A 1 318 ? 23.027 -6.442 -1.936 1.00 48.68 318 LEU A O 1
ATOM 2224 N N . TYR A 1 319 ? 22.968 -6.129 0.296 1.00 48.54 319 TYR A N 1
ATOM 2225 C CA . TYR A 1 319 ? 22.509 -7.482 0.612 1.00 49.05 319 TYR A CA 1
ATOM 2226 C C . TYR A 1 319 ? 21.021 -7.669 0.320 1.00 49.19 319 TYR A C 1
ATOM 2227 O O . TYR A 1 319 ? 20.229 -6.736 0.463 1.00 48.40 319 TYR A O 1
ATOM 2236 N N . THR A 1 320 ? 20.660 -8.885 -0.093 1.00 50.27 320 THR A N 1
ATOM 2237 C CA . THR A 1 320 ? 19.273 -9.237 -0.429 1.00 51.41 320 THR A CA 1
ATOM 2238 C C . THR A 1 320 ? 18.354 -9.203 0.796 1.00 51.96 320 THR A C 1
ATOM 2239 O O . THR A 1 320 ? 17.158 -8.936 0.668 1.00 52.47 320 THR A O 1
ATOM 2243 N N . ILE A 1 321 ? 18.922 -9.483 1.971 1.00 52.37 321 ILE A N 1
ATOM 2244 C CA . ILE A 1 321 ? 18.221 -9.356 3.261 1.00 52.78 321 ILE A CA 1
ATOM 2245 C C . ILE A 1 321 ? 17.590 -7.975 3.471 1.00 52.95 321 ILE A C 1
ATOM 2246 O O . ILE A 1 321 ? 16.508 -7.871 4.056 1.00 52.90 321 ILE A O 1
ATOM 2251 N N . ASN A 1 322 ? 18.253 -6.932 2.977 1.00 53.21 322 ASN A N 1
ATOM 2252 C CA . ASN A 1 322 ? 17.770 -5.555 3.104 1.00 53.29 322 ASN A CA 1
ATOM 2253 C C . ASN A 1 322 ? 16.965 -5.122 1.870 1.00 52.78 322 ASN A C 1
ATOM 2254 O O . ASN A 1 322 ? 17.193 -4.050 1.304 1.00 51.63 322 ASN A O 1
ATOM 2259 N N . ALA A 1 323 ? 16.002 -5.957 1.480 1.00 53.06 323 ALA A N 1
ATOM 2260 C CA . ALA A 1 323 ? 15.166 -5.702 0.312 1.00 53.42 323 ALA A CA 1
ATOM 2261 C C . ALA A 1 323 ? 14.057 -4.729 0.689 1.00 54.01 323 ALA A C 1
ATOM 2262 O O . ALA A 1 323 ? 13.046 -5.123 1.277 1.00 54.22 323 ALA A O 1
ATOM 2264 N N . GLY A 1 324 ? 14.265 -3.456 0.365 1.00 54.76 324 GLY A N 1
ATOM 2265 C CA . GLY A 1 324 ? 13.254 -2.421 0.572 1.00 55.29 324 GLY A CA 1
ATOM 2266 C C . GLY A 1 324 ? 12.973 -2.063 2.022 1.00 55.37 324 GLY A C 1
ATOM 2267 O O . GLY A 1 324 ? 11.837 -1.731 2.367 1.00 55.50 324 GLY A O 1
ATOM 2268 N N . ILE A 1 325 ? 13.998 -2.128 2.871 1.00 55.24 325 ILE A N 1
ATOM 2269 C CA . ILE A 1 325 ? 13.884 -1.646 4.246 1.00 55.58 325 ILE A CA 1
ATOM 2270 C C . ILE A 1 325 ? 14.014 -0.113 4.203 1.00 56.03 325 ILE A C 1
ATOM 2271 O O . ILE A 1 325 ? 14.968 0.397 3.611 1.00 55.31 325 ILE A O 1
ATOM 2276 N N . PRO A 1 326 ? 13.049 0.623 4.807 1.00 57.11 326 PRO A N 1
ATOM 2277 C CA . PRO A 1 326 ? 13.069 2.098 4.821 1.00 57.17 326 PRO A CA 1
ATOM 2278 C C . PRO A 1 326 ? 14.343 2.753 5.362 1.00 56.90 326 PRO A C 1
ATOM 2279 O O . PRO A 1 326 ? 15.143 2.109 6.043 1.00 56.86 326 PRO A O 1
ATOM 2283 N N . GLU A 1 327 ? 14.498 4.039 5.058 1.00 57.02 327 GLU A N 1
ATOM 2284 C CA . GLU A 1 327 ? 15.655 4.823 5.501 1.00 57.77 327 GLU A CA 1
ATOM 2285 C C . GLU A 1 327 ? 15.680 5.087 7.010 1.00 58.49 327 GLU A C 1
ATOM 2286 O O . GLU A 1 327 ? 16.755 5.314 7.575 1.00 58.64 327 GLU A O 1
ATOM 2292 N N . GLY A 1 328 ? 14.510 5.056 7.653 1.00 59.36 328 GLY A N 1
ATOM 2293 C CA . GLY A 1 328 ? 14.401 5.203 9.108 1.00 59.84 328 GLY A CA 1
ATOM 2294 C C . GLY A 1 328 ? 14.327 3.898 9.893 1.00 60.12 328 GLY A C 1
ATOM 2295 O O . GLY A 1 328 ? 13.775 3.881 10.995 1.00 60.24 328 GLY A O 1
ATOM 2296 N N . GLN A 1 329 ? 14.869 2.811 9.336 1.00 60.38 329 GLN A N 1
ATOM 2297 C CA . GLN A 1 329 ? 14.936 1.517 10.024 1.00 60.25 329 GLN A CA 1
ATOM 2298 C C . GLN A 1 329 ? 16.279 0.833 9.774 1.00 59.52 329 GLN A C 1
ATOM 2299 O O . GLN A 1 329 ? 16.798 0.852 8.655 1.00 60.15 329 GLN A O 1
ATOM 2305 N N . GLY A 1 330 ? 16.834 0.237 10.828 1.00 57.80 330 GLY A N 1
ATOM 2306 C CA . GLY A 1 330 ? 18.109 -0.472 10.766 1.00 56.23 330 GLY A CA 1
ATOM 2307 C C . GLY A 1 330 ? 18.106 -1.697 9.874 1.00 54.83 330 GLY A C 1
ATOM 2308 O O . GLY A 1 330 ? 17.052 -2.260 9.563 1.00 54.79 330 GLY A O 1
ATOM 2309 N N . VAL A 1 331 ? 19.307 -2.107 9.476 1.00 53.25 331 VAL A N 1
ATOM 2310 C CA . VAL A 1 331 ? 19.511 -3.152 8.477 1.00 52.25 331 VAL A CA 1
ATOM 2311 C C . VAL A 1 331 ? 20.719 -4.025 8.814 1.00 51.13 331 VAL A C 1
ATOM 2312 O O . VAL A 1 331 ? 21.498 -3.702 9.715 1.00 51.12 331 VAL A O 1
ATOM 2316 N N . ALA A 1 332 ? 20.856 -5.132 8.087 1.00 49.90 332 ALA A N 1
ATOM 2317 C CA . ALA A 1 332 ? 21.999 -6.034 8.235 1.00 49.04 332 ALA A CA 1
ATOM 2318 C C . ALA A 1 332 ? 23.278 -5.340 7.768 1.00 48.04 332 ALA A C 1
ATOM 2319 O O . ALA A 1 332 ? 23.397 -4.981 6.597 1.00 48.34 332 ALA A O 1
ATOM 2321 N N . VAL A 1 333 ? 24.218 -5.149 8.690 1.00 46.72 333 VAL A N 1
ATOM 2322 C CA . VAL A 1 333 ? 25.480 -4.459 8.414 1.00 45.76 333 VAL A CA 1
ATOM 2323 C C . VAL A 1 333 ? 26.614 -5.481 8.286 1.00 44.29 333 VAL A C 1
ATOM 2324 O O . VAL A 1 333 ? 26.710 -6.415 9.089 1.00 44.04 333 VAL A O 1
ATOM 2328 N N . GLY A 1 334 ? 27.454 -5.294 7.267 1.00 42.68 334 GLY A N 1
ATOM 2329 C CA . GLY A 1 334 ? 28.663 -6.095 7.048 1.00 41.47 334 GLY A CA 1
ATOM 2330 C C . GLY A 1 334 ? 29.904 -5.256 7.245 1.00 40.27 334 GLY A C 1
ATOM 2331 O O . GLY A 1 334 ? 29.828 -4.166 7.820 1.00 40.49 334 GLY A O 1
ATOM 2332 N N . ARG A 1 335 ? 31.044 -5.750 6.762 1.00 38.55 335 ARG A N 1
ATOM 2333 C CA . ARG A 1 335 ? 32.319 -5.063 7.004 1.00 37.33 335 ARG A CA 1
ATOM 2334 C C . ARG A 1 335 ? 32.726 -4.124 5.874 1.00 36.29 335 ARG A C 1
ATOM 2335 O O . ARG A 1 335 ? 33.174 -3.023 6.152 1.00 36.31 335 ARG A O 1
ATOM 2343 N N . TYR A 1 336 ? 32.565 -4.534 4.618 1.00 35.25 336 TYR A N 1
ATOM 2344 C CA . TYR A 1 336 ? 32.728 -3.600 3.486 1.00 34.63 336 TYR A CA 1
ATOM 2345 C C . TYR A 1 336 ? 32.023 -4.083 2.215 1.00 34.39 336 TYR A C 1
ATOM 2346 O O . TYR A 1 336 ? 31.714 -5.268 2.074 1.00 34.77 336 TYR A O 1
ATOM 2355 N N . ALA A 1 337 ? 31.758 -3.146 1.305 1.00 33.67 337 ALA A N 1
ATOM 2356 C CA . ALA A 1 337 ? 31.029 -3.433 0.061 1.00 33.32 337 ALA A CA 1
ATOM 2357 C C . ALA A 1 337 ? 31.746 -4.450 -0.835 1.00 33.12 337 ALA A C 1
ATOM 2358 O O . ALA A 1 337 ? 31.093 -5.240 -1.522 1.00 33.27 337 ALA A O 1
ATOM 2360 N N . GLU A 1 338 ? 33.081 -4.430 -0.803 1.00 32.74 338 GLU A N 1
ATOM 2361 C CA . GLU A 1 338 ? 33.923 -5.346 -1.585 1.00 32.48 338 GLU A CA 1
ATOM 2362 C C . GLU A 1 338 ? 34.339 -6.612 -0.810 1.00 32.40 338 GLU A C 1
ATOM 2363 O O . GLU A 1 338 ? 35.322 -7.263 -1.180 1.00 32.52 338 GLU A O 1
ATOM 2369 N N . ASP A 1 339 ? 33.604 -6.964 0.250 1.00 32.21 339 ASP A N 1
ATOM 2370 C CA . ASP A 1 339 ? 33.916 -8.146 1.059 1.00 32.27 339 ASP A CA 1
ATOM 2371 C C . ASP A 1 339 ? 33.635 -9.406 0.243 1.00 32.43 339 ASP A C 1
ATOM 2372 O O . ASP A 1 339 ? 32.572 -9.522 -0.368 1.00 32.15 339 ASP A O 1
ATOM 2377 N N . VAL A 1 340 ? 34.611 -10.314 0.208 1.00 32.76 340 VAL A N 1
ATOM 2378 C CA . VAL A 1 340 ? 34.468 -11.621 -0.455 1.00 33.00 340 VAL A CA 1
ATOM 2379 C C . VAL A 1 340 ? 34.679 -12.821 0.484 1.00 33.59 340 VAL A C 1
ATOM 2380 O O . VAL A 1 340 ? 34.536 -13.967 0.053 1.00 33.84 340 VAL A O 1
ATOM 2384 N N . TYR A 1 341 ? 34.992 -12.568 1.757 1.00 34.26 341 TYR A N 1
ATOM 2385 C CA . TYR A 1 341 ? 35.337 -13.633 2.698 1.00 34.77 341 TYR A CA 1
ATOM 2386 C C . TYR A 1 341 ? 34.099 -14.450 3.050 1.00 35.39 341 TYR A C 1
ATOM 2387 O O . TYR A 1 341 ? 33.215 -13.975 3.768 1.00 35.51 341 TYR A O 1
ATOM 2396 N N . MET A 1 342 ? 34.050 -15.668 2.511 1.00 36.32 342 MET A N 1
ATOM 2397 C CA . MET A 1 342 ? 32.958 -16.622 2.733 1.00 37.31 342 MET A CA 1
ATOM 2398 C C . MET A 1 342 ? 31.591 -16.124 2.243 1.00 38.47 342 MET A C 1
ATOM 2399 O O . MET A 1 342 ? 30.561 -16.413 2.860 1.00 38.68 342 MET A O 1
ATOM 2404 N N . GLY A 1 343 ? 31.596 -15.398 1.120 1.00 39.57 343 GLY A N 1
ATOM 2405 C CA . GLY A 1 343 ? 30.371 -14.894 0.488 1.00 40.15 343 GLY A CA 1
ATOM 2406 C C . GLY A 1 343 ? 30.227 -13.381 0.454 1.00 40.71 343 GLY A C 1
ATOM 2407 O O . GLY A 1 343 ? 29.533 -12.852 -0.418 1.00 41.11 343 GLY A O 1
ATOM 2408 N N . GLY A 1 344 ? 30.867 -12.684 1.396 1.00 41.17 344 GLY A N 1
ATOM 2409 C CA . GLY A 1 344 ? 30.720 -11.234 1.526 1.00 41.61 344 GLY A CA 1
ATOM 2410 C C . GLY A 1 344 ? 29.422 -10.908 2.232 1.00 42.07 344 GLY A C 1
ATOM 2411 O O . GLY A 1 344 ? 28.508 -10.335 1.635 1.00 41.85 344 GLY A O 1
ATOM 2412 N N . ASN A 1 345 ? 29.363 -11.271 3.512 1.00 42.70 345 ASN A N 1
ATOM 2413 C CA . ASN A 1 345 ? 28.114 -11.307 4.279 1.00 43.01 345 ASN A CA 1
ATOM 2414 C C . ASN A 1 345 ? 28.053 -10.209 5.343 1.00 43.35 345 ASN A C 1
ATOM 2415 O O . ASN A 1 345 ? 29.051 -9.519 5.574 1.00 43.93 345 ASN A O 1
ATOM 2420 N N . PRO A 1 346 ? 26.871 -10.029 5.977 1.00 43.20 346 PRO A N 1
ATOM 2421 C CA . PRO A 1 346 ? 26.794 -9.22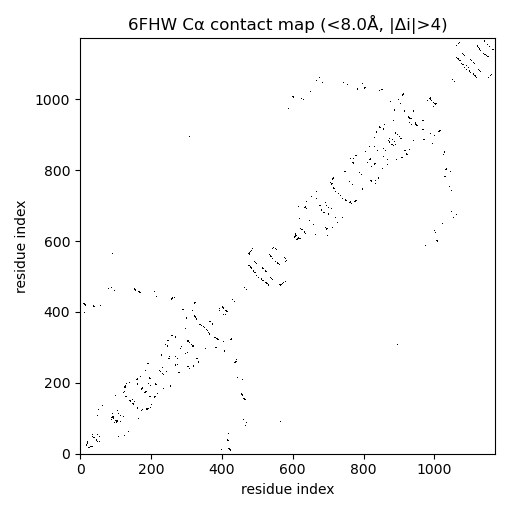8 7.202 1.00 42.90 346 PRO A CA 1
ATOM 2422 C C . PRO A 1 346 ? 27.306 -9.986 8.425 1.00 42.64 346 PRO A C 1
ATOM 2423 O O . PRO A 1 346 ? 27.160 -11.209 8.499 1.00 42.41 346 PRO A O 1
ATOM 2427 N N . TRP A 1 347 ? 27.889 -9.247 9.369 1.00 42.82 347 TRP A N 1
ATOM 2428 C CA . TRP A 1 347 ? 28.514 -9.813 10.569 1.00 43.22 347 TRP A CA 1
ATOM 2429 C C . TRP A 1 347 ? 27.638 -9.532 11.789 1.00 43.17 347 TRP A C 1
ATOM 2430 O O . TRP A 1 347 ? 27.020 -8.470 11.878 1.00 43.38 347 TRP A O 1
ATOM 2441 N N . TYR A 1 348 ? 27.588 -10.484 12.720 1.00 42.96 348 TYR A N 1
ATOM 2442 C CA . TYR A 1 348 ? 26.826 -10.313 13.965 1.00 42.99 348 TYR A CA 1
ATOM 2443 C C . TYR A 1 348 ? 27.399 -9.184 14.828 1.00 43.03 348 TYR A C 1
ATOM 2444 O O . TYR A 1 348 ? 26.650 -8.365 15.359 1.00 43.16 348 TYR A O 1
ATOM 2453 N N . LEU A 1 349 ? 28.723 -9.151 14.963 1.00 42.78 349 LEU A N 1
ATOM 2454 C CA . LEU A 1 349 ? 29.397 -8.153 15.803 1.00 42.46 349 LEU A CA 1
ATOM 2455 C C . LEU A 1 349 ? 29.264 -6.722 15.281 1.00 41.97 349 LEU A C 1
ATOM 2456 O O . LEU A 1 349 ? 29.192 -5.783 16.074 1.00 42.58 349 LEU A O 1
ATOM 2461 N N . ILE A 1 350 ? 29.232 -6.560 13.959 1.00 41.23 350 ILE A N 1
ATOM 2462 C CA . ILE A 1 350 ? 29.119 -5.235 13.339 1.00 41.18 350 ILE A CA 1
ATOM 2463 C C . ILE A 1 350 ? 27.677 -4.725 13.407 1.00 41.05 350 ILE A C 1
ATOM 2464 O O . ILE A 1 350 ? 27.454 -3.532 13.631 1.00 41.36 350 ILE A O 1
ATOM 2469 N N . THR A 1 351 ? 26.712 -5.624 13.212 1.00 40.74 351 THR A N 1
ATOM 2470 C CA . THR A 1 351 ? 25.292 -5.260 13.241 1.00 40.74 351 THR A CA 1
ATOM 2471 C C . THR A 1 351 ? 24.837 -4.845 14.654 1.00 40.34 351 THR A C 1
ATOM 2472 O O . THR A 1 351 ? 24.023 -3.926 14.804 1.00 40.05 351 THR A O 1
ATOM 2476 N N . THR A 1 352 ? 25.375 -5.512 15.678 1.00 40.06 352 THR A N 1
ATOM 2477 C CA . THR A 1 352 ? 25.156 -5.125 17.073 1.00 40.02 352 THR A CA 1
ATOM 2478 C C . THR A 1 352 ? 25.890 -3.826 17.417 1.00 40.17 352 THR A C 1
ATOM 2479 O O . THR A 1 352 ? 25.353 -2.983 18.137 1.00 40.60 352 THR A O 1
ATOM 2483 N N . ALA A 1 353 ? 27.115 -3.676 16.909 1.00 40.34 353 ALA A N 1
ATOM 2484 C CA . ALA A 1 353 ? 27.900 -2.447 17.092 1.00 40.38 353 ALA A CA 1
ATOM 2485 C C . ALA A 1 353 ? 27.273 -1.228 16.404 1.00 40.24 353 ALA A C 1
ATOM 2486 O O . ALA A 1 353 ? 27.451 -0.099 16.866 1.00 40.46 353 ALA A O 1
ATOM 2488 N N . ALA A 1 354 ? 26.553 -1.458 15.306 1.00 40.23 354 ALA A N 1
ATOM 2489 C CA . ALA A 1 354 ? 25.786 -0.401 14.634 1.00 40.70 354 ALA A CA 1
ATOM 2490 C C . ALA A 1 354 ? 24.654 0.140 15.514 1.00 40.91 354 ALA A C 1
ATOM 2491 O O . ALA A 1 354 ? 24.345 1.332 15.467 1.00 40.47 354 ALA A O 1
ATOM 2493 N N . ALA A 1 355 ? 24.035 -0.742 16.298 1.00 41.50 355 ALA A N 1
ATOM 2494 C CA . ALA A 1 355 ? 23.044 -0.338 17.299 1.00 41.89 355 ALA A CA 1
ATOM 2495 C C . ALA A 1 355 ? 23.720 0.390 18.457 1.00 42.27 355 ALA A C 1
ATOM 2496 O O . ALA A 1 355 ? 23.264 1.458 18.869 1.00 42.41 355 ALA A O 1
ATOM 2498 N N . GLU A 1 356 ? 24.808 -0.194 18.965 1.00 42.80 356 GLU A N 1
ATOM 2499 C CA . GLU A 1 356 ? 25.608 0.402 20.049 1.00 43.22 356 GLU A CA 1
ATOM 2500 C C . GLU A 1 356 ? 26.119 1.804 19.697 1.00 43.49 356 GLU A C 1
ATOM 2501 O O . GLU A 1 356 ? 26.220 2.661 20.574 1.00 43.41 356 GLU A O 1
ATOM 2507 N N . PHE A 1 357 ? 26.445 2.021 18.422 1.00 44.09 357 PHE A N 1
ATOM 2508 C CA . PHE A 1 357 ? 26.817 3.345 17.905 1.00 44.90 357 PHE A CA 1
ATOM 2509 C C . PHE A 1 357 ? 25.724 4.385 18.172 1.00 45.70 357 PHE A C 1
ATOM 2510 O O . PHE A 1 357 ? 26.022 5.507 18.583 1.00 46.14 357 PHE A O 1
ATOM 2518 N N . LEU A 1 358 ? 24.471 4.006 17.923 1.00 46.42 358 LEU A N 1
ATOM 2519 C CA . LEU A 1 358 ? 23.315 4.868 18.210 1.00 47.21 358 LEU A CA 1
ATOM 2520 C C . LEU A 1 358 ? 23.054 5.006 19.713 1.00 47.55 358 LEU A C 1
ATOM 2521 O O . LEU A 1 358 ? 22.724 6.098 20.185 1.00 47.19 358 LEU A O 1
ATOM 2526 N N . TYR A 1 359 ? 23.192 3.905 20.452 1.00 48.14 359 TYR A N 1
ATOM 2527 C CA . TYR A 1 359 ? 23.067 3.930 21.916 1.00 48.68 359 TYR A CA 1
ATOM 2528 C C . TYR A 1 359 ? 24.184 4.731 22.608 1.00 49.16 359 TYR A C 1
ATOM 2529 O O . TYR A 1 359 ? 23.986 5.229 23.716 1.00 49.62 359 TYR A O 1
ATOM 2538 N N . ASP A 1 360 ? 25.353 4.834 21.973 1.00 49.55 360 ASP A N 1
ATOM 2539 C CA . ASP A 1 360 ? 26.422 5.722 22.452 1.00 50.04 360 ASP A CA 1
ATOM 2540 C C . ASP A 1 360 ? 26.089 7.189 22.178 1.00 50.75 360 ASP A C 1
ATOM 2541 O O . ASP A 1 360 ? 26.259 8.040 23.052 1.00 50.30 360 ASP A O 1
ATOM 2546 N N . ALA A 1 361 ? 25.625 7.474 20.962 1.00 52.30 361 ALA A N 1
ATOM 2547 C CA . ALA A 1 361 ? 25.267 8.838 20.554 1.00 54.08 361 ALA A CA 1
ATOM 2548 C C . ALA A 1 361 ? 24.081 9.393 21.344 1.00 55.41 361 ALA A C 1
ATOM 2549 O O . ALA A 1 361 ? 24.104 10.555 21.756 1.00 56.25 361 ALA A O 1
ATOM 2551 N N . VAL A 1 362 ? 23.060 8.561 21.556 1.00 56.49 362 VAL A N 1
ATOM 2552 C CA . VAL A 1 362 ? 21.870 8.959 22.325 1.00 57.48 362 VAL A CA 1
ATOM 2553 C C . VAL A 1 362 ? 22.218 9.312 23.783 1.00 56.93 362 VAL A C 1
ATOM 2554 O O . VAL A 1 362 ? 21.612 10.214 24.362 1.00 56.51 362 VAL A O 1
ATOM 2558 N N . ALA A 1 363 ? 23.199 8.611 24.353 1.00 56.65 363 ALA A N 1
ATOM 2559 C CA . ALA A 1 363 ? 23.665 8.868 25.719 1.00 56.68 363 ALA A CA 1
ATOM 2560 C C . ALA A 1 363 ? 24.485 10.151 25.817 1.00 56.33 363 ALA A C 1
ATOM 2561 O O . ALA A 1 363 ? 24.348 10.900 26.785 1.00 56.91 363 ALA A O 1
ATOM 2563 N N . GLN A 1 364 ? 25.340 10.392 24.824 1.00 55.88 364 GLN A N 1
ATOM 2564 C CA . GLN A 1 364 ? 26.210 11.574 24.811 1.00 56.13 364 GLN A CA 1
ATOM 2565 C C . GLN A 1 364 ? 25.445 12.895 24.690 1.00 56.28 364 GLN A C 1
ATOM 2566 O O . GLN A 1 364 ? 25.831 13.887 25.315 1.00 56.34 364 GLN A O 1
ATOM 2572 N N . TRP A 1 365 ? 24.372 12.908 23.898 1.00 56.67 365 TRP A N 1
ATOM 2573 C CA . TRP A 1 365 ? 23.516 14.097 23.776 1.00 57.29 365 TRP A CA 1
ATOM 2574 C C . TRP A 1 365 ? 22.771 14.385 25.084 1.00 58.46 365 TRP A C 1
ATOM 2575 O O . TRP A 1 365 ? 22.707 15.537 25.522 1.00 58.90 365 TRP A O 1
ATOM 2586 N N . LYS A 1 366 ? 22.219 13.337 25.698 1.00 59.44 366 LYS A N 1
ATOM 2587 C CA . LYS A 1 366 ? 21.604 13.440 27.029 1.00 59.61 366 LYS A CA 1
ATOM 2588 C C . LYS A 1 366 ? 22.607 13.858 28.105 1.00 60.23 366 LYS A C 1
ATOM 2589 O O . LYS A 1 366 ? 22.264 14.628 29.002 1.00 60.70 366 LYS A O 1
ATOM 2595 N N . ALA A 1 367 ? 23.834 13.344 28.012 1.00 61.60 367 ALA A N 1
ATOM 2596 C CA . ALA A 1 367 ? 24.895 13.646 28.982 1.00 63.03 367 ALA A CA 1
ATOM 2597 C C . ALA A 1 367 ? 25.343 15.107 28.937 1.00 63.67 367 ALA A C 1
ATOM 2598 O O . ALA A 1 367 ? 25.472 15.746 29.981 1.00 63.79 367 ALA A O 1
ATOM 2600 N N . ARG A 1 368 ? 25.580 15.620 27.731 1.00 64.58 368 ARG A N 1
ATOM 2601 C CA . ARG A 1 368 ? 26.020 17.010 27.541 1.00 65.83 368 ARG A CA 1
ATOM 2602 C C . ARG A 1 368 ? 24.874 17.990 27.259 1.00 67.03 368 ARG A C 1
ATOM 2603 O O . ARG A 1 368 ? 25.118 19.186 27.077 1.00 66.77 368 ARG A O 1
ATOM 2611 N N . HIS A 1 369 ? 23.635 17.488 27.237 1.00 68.76 369 HIS A N 1
ATOM 2612 C CA . HIS A 1 369 ? 22.420 18.320 27.202 1.00 70.36 369 HIS A CA 1
ATOM 2613 C C . HIS A 1 369 ? 22.325 19.256 25.983 1.00 71.19 369 HIS A C 1
ATOM 2614 O O . HIS A 1 369 ? 21.732 20.334 26.065 1.00 71.82 369 HIS A O 1
ATOM 2621 N N . VAL A 1 370 ? 22.894 18.833 24.855 1.00 72.25 370 VAL A N 1
ATOM 2622 C CA . VAL A 1 370 ? 22.948 19.673 23.656 1.00 73.51 370 VAL A CA 1
ATOM 2623 C C . VAL A 1 370 ? 23.115 18.835 22.388 1.00 74.89 370 VAL A C 1
ATOM 2624 O O . VAL A 1 370 ? 23.770 17.790 22.402 1.00 75.34 370 VAL A O 1
ATOM 2628 N N . LEU A 1 371 ? 22.502 19.307 21.305 1.00 75.80 371 LEU A N 1
ATOM 2629 C CA . LEU A 1 371 ? 22.614 18.690 19.988 1.00 76.50 371 LEU A CA 1
ATOM 2630 C C . LEU A 1 371 ? 22.771 19.799 18.949 1.00 77.53 371 LEU A C 1
ATOM 2631 O O . LEU A 1 371 ? 21.784 20.379 18.488 1.00 78.12 371 LEU A O 1
ATOM 2636 N N . THR A 1 372 ? 24.023 20.108 18.616 1.00 79.03 372 THR A N 1
ATOM 2637 C CA . THR A 1 372 ? 24.342 21.059 17.552 1.00 80.40 372 THR A CA 1
ATOM 2638 C C . THR A 1 372 ? 24.291 20.321 16.214 1.00 81.52 372 THR A C 1
ATOM 2639 O O . THR A 1 372 ? 25.321 19.886 15.693 1.00 81.78 372 THR A O 1
ATOM 2643 N N . VAL A 1 373 ? 23.078 20.172 15.681 1.00 83.07 373 VAL A N 1
ATOM 2644 C CA . VAL A 1 373 ? 22.855 19.424 14.429 1.00 84.08 373 VAL A CA 1
ATOM 2645 C C . VAL A 1 373 ? 23.449 20.165 13.217 1.00 84.24 373 VAL A C 1
ATOM 2646 O O . VAL A 1 373 ? 22.850 21.091 12.666 1.00 83.26 373 VAL A O 1
ATOM 2650 N N . ASP A 1 374 ? 24.647 19.732 12.827 1.00 84.90 374 ASP A N 1
ATOM 2651 C CA . ASP A 1 374 ? 25.414 20.348 11.743 1.00 84.88 374 ASP A CA 1
ATOM 2652 C C . ASP A 1 374 ? 24.821 19.946 10.391 1.00 84.87 374 ASP A C 1
ATOM 2653 O O . ASP A 1 374 ? 24.172 18.903 10.278 1.00 84.88 374 ASP A O 1
ATOM 2658 N N . GLU A 1 375 ? 25.053 20.775 9.374 1.00 85.45 375 GLU A N 1
ATOM 2659 C CA . GLU A 1 375 ? 24.588 20.484 8.006 1.00 86.41 375 GLU A CA 1
ATOM 2660 C C . GLU A 1 375 ? 25.371 19.331 7.355 1.00 85.33 375 GLU A C 1
ATOM 2661 O O . GLU A 1 375 ? 24.860 18.676 6.447 1.00 84.69 375 GLU A O 1
ATOM 2667 N N . THR A 1 376 ? 26.607 19.107 7.807 1.00 84.43 376 THR A N 1
ATOM 2668 C CA . THR A 1 376 ? 27.382 17.918 7.409 1.00 83.34 376 THR A CA 1
ATOM 2669 C C . THR A 1 376 ? 26.748 16.608 7.917 1.00 82.80 376 THR A C 1
ATOM 2670 O O . THR A 1 376 ? 26.848 15.578 7.248 1.00 83.37 376 THR A O 1
ATOM 2674 N N . SER A 1 377 ? 26.094 16.661 9.081 1.00 81.57 377 SER A N 1
ATOM 2675 C CA . SER A 1 377 ? 25.412 15.504 9.679 1.00 80.49 377 SER A CA 1
ATOM 2676 C C . SER A 1 377 ? 23.873 15.560 9.595 1.00 79.54 377 SER A C 1
ATOM 2677 O O . SER A 1 377 ? 23.194 14.793 10.279 1.00 78.71 377 SER A O 1
ATOM 2680 N N . LEU A 1 378 ? 23.330 16.441 8.753 1.00 79.28 378 LEU A N 1
ATOM 2681 C CA . LEU A 1 378 ? 21.873 16.621 8.643 1.00 79.55 378 LEU A CA 1
ATOM 2682 C C . LEU A 1 378 ? 21.181 15.444 7.949 1.00 79.49 378 LEU A C 1
ATOM 2683 O O . LEU A 1 378 ? 20.036 15.118 8.274 1.00 79.72 378 LEU A O 1
ATOM 2688 N N . ALA A 1 379 ? 21.873 14.822 6.994 1.00 78.62 379 ALA A N 1
ATOM 2689 C CA . ALA A 1 379 ? 21.360 13.643 6.281 1.00 77.90 379 ALA A CA 1
ATOM 2690 C C . ALA A 1 379 ? 21.059 12.456 7.204 1.00 77.51 379 ALA A C 1
ATOM 2691 O O . ALA A 1 379 ? 20.181 11.646 6.900 1.00 77.90 379 ALA A O 1
ATOM 2693 N N . PHE A 1 380 ? 21.794 12.351 8.313 1.00 76.45 380 PHE A N 1
ATOM 2694 C CA . PHE A 1 380 ? 21.534 11.330 9.332 1.00 75.67 380 PHE A CA 1
ATOM 2695 C C . PHE A 1 380 ? 20.171 11.533 9.993 1.00 76.68 380 PHE A C 1
ATOM 2696 O O . PHE A 1 380 ? 19.359 10.605 10.043 1.00 76.92 380 PHE A O 1
ATOM 2704 N N . PHE A 1 381 ? 19.929 12.750 10.483 1.00 78.07 381 PHE A N 1
ATOM 2705 C CA . PHE A 1 381 ? 18.739 13.051 11.292 1.00 79.24 381 PHE A CA 1
ATOM 2706 C C . PHE A 1 381 ? 17.432 13.124 10.500 1.00 79.75 381 PHE A C 1
ATOM 2707 O O . PHE A 1 381 ? 16.379 12.772 11.033 1.00 79.17 381 PHE A O 1
ATOM 2715 N N . LYS A 1 382 ? 17.496 13.580 9.248 1.00 80.85 382 LYS A N 1
ATOM 2716 C CA . LYS A 1 382 ? 16.295 13.701 8.400 1.00 83.27 382 LYS A CA 1
ATOM 2717 C C . LYS A 1 382 ? 15.586 12.362 8.116 1.00 83.12 382 LYS A C 1
ATOM 2718 O O . LYS A 1 382 ? 14.385 12.346 7.840 1.00 83.08 382 LYS A O 1
ATOM 2724 N N . ASP A 1 383 ? 16.328 11.256 8.189 1.00 82.90 383 ASP A N 1
ATOM 2725 C CA . ASP A 1 383 ? 15.747 9.908 8.129 1.00 82.91 383 ASP A CA 1
ATOM 2726 C C . ASP A 1 383 ? 14.940 9.598 9.386 1.00 84.73 383 ASP A C 1
ATOM 2727 O O . ASP A 1 383 ? 13.805 9.124 9.312 1.00 84.40 383 ASP A O 1
ATOM 2732 N N . ILE A 1 384 ? 15.552 9.873 10.536 1.00 87.20 384 ILE A N 1
ATOM 2733 C CA . ILE A 1 384 ? 15.008 9.504 11.844 1.00 89.34 384 ILE A CA 1
ATOM 2734 C C . ILE A 1 384 ? 13.886 10.458 12.265 1.00 90.57 384 ILE A C 1
ATOM 2735 O O . ILE A 1 384 ? 12.831 10.013 12.718 1.00 91.23 384 ILE A O 1
ATOM 2740 N N . TYR A 1 385 ? 14.138 11.759 12.129 1.00 91.79 385 TYR A N 1
ATOM 2741 C CA . TYR A 1 385 ? 13.176 12.806 12.472 1.00 93.32 385 TYR A CA 1
ATOM 2742 C C . TYR A 1 385 ? 12.989 13.741 11.263 1.00 92.44 385 TYR A C 1
ATOM 2743 O O . TYR A 1 385 ? 13.915 14.472 10.912 1.00 92.41 385 TYR A O 1
ATOM 2752 N N . PRO A 1 386 ? 11.810 13.693 10.605 1.00 91.41 386 PRO A N 1
ATOM 2753 C CA . PRO A 1 386 ? 11.648 14.438 9.358 1.00 90.79 386 PRO A CA 1
ATOM 2754 C C . PRO A 1 386 ? 11.833 15.949 9.414 1.00 90.57 386 PRO A C 1
ATOM 2755 O O . PRO A 1 386 ? 12.293 16.497 8.416 1.00 90.10 386 PRO A O 1
ATOM 2759 N N . GLU A 1 387 ? 11.522 16.607 10.533 1.00 91.01 387 GLU A N 1
ATOM 2760 C CA . GLU A 1 387 ? 11.423 18.086 10.573 1.00 91.34 387 GLU A CA 1
ATOM 2761 C C . GLU A 1 387 ? 12.613 18.779 11.272 1.00 91.59 387 GLU A C 1
ATOM 2762 O O . GLU A 1 387 ? 12.435 19.766 12.008 1.00 91.75 387 GLU A O 1
ATOM 2768 N N . VAL A 1 388 ? 13.799 18.191 11.136 1.00 92.08 388 VAL A N 1
ATOM 2769 C CA . VAL A 1 388 ? 15.023 18.756 11.714 1.00 92.61 388 VAL A CA 1
ATOM 2770 C C . VAL A 1 388 ? 15.496 19.960 10.906 1.00 91.99 388 VAL A C 1
ATOM 2771 O O . VAL A 1 388 ? 15.053 20.177 9.777 1.00 91.48 388 VAL A O 1
ATOM 2775 N N . THR A 1 389 ? 16.407 20.729 11.499 1.00 91.51 389 THR A N 1
ATOM 2776 C CA . THR A 1 389 ? 16.989 21.910 10.858 1.00 92.20 389 THR A CA 1
ATOM 2777 C C . THR A 1 389 ? 18.467 22.030 11.257 1.00 92.76 389 THR A C 1
ATOM 2778 O O . THR A 1 389 ? 19.083 21.029 11.629 1.00 92.29 389 THR A O 1
ATOM 2782 N N . VAL A 1 390 ? 19.040 23.231 11.143 1.00 94.00 390 VAL A N 1
ATOM 2783 C CA . VAL A 1 390 ? 20.387 23.518 11.646 1.00 94.92 390 VAL A CA 1
ATOM 2784 C C . VAL A 1 390 ? 20.250 24.358 12.926 1.00 97.28 390 VAL A C 1
ATOM 2785 O O . VAL A 1 390 ? 20.667 25.519 12.984 1.00 98.65 390 VAL A O 1
ATOM 2789 N N . ARG A 1 391 ? 19.641 23.745 13.944 1.00 98.97 391 ARG A N 1
ATOM 2790 C CA . ARG A 1 391 ? 19.422 24.360 15.260 1.00 100.19 391 ARG A CA 1
ATOM 2791 C C . ARG A 1 391 ? 20.357 23.764 16.313 1.00 98.96 391 ARG A C 1
ATOM 2792 O O . ARG A 1 391 ? 21.016 22.748 16.077 1.00 98.34 391 ARG A O 1
ATOM 2800 N N . GLU A 1 392 ? 20.413 24.427 17.467 1.00 97.87 392 GLU A N 1
ATOM 2801 C CA . GLU A 1 392 ? 20.994 23.866 18.683 1.00 97.22 392 GLU A CA 1
ATOM 2802 C C . GLU A 1 392 ? 19.843 23.397 19.574 1.00 96.09 392 GLU A C 1
ATOM 2803 O O . GLU A 1 392 ? 19.218 24.205 20.267 1.00 96.78 392 GLU A O 1
ATOM 2809 N N . TYR A 1 393 ? 19.566 22.094 19.545 1.00 94.05 393 TYR A N 1
ATOM 2810 C CA . TYR A 1 393 ? 18.475 21.509 20.330 1.00 92.34 393 TYR A CA 1
ATOM 2811 C C . TYR A 1 393 ? 18.952 21.283 21.766 1.00 90.18 393 TYR A C 1
ATOM 2812 O O . TYR A 1 393 ? 19.947 20.589 21.989 1.00 89.10 393 TYR A O 1
ATOM 2821 N N . LYS A 1 394 ? 18.239 21.877 22.727 1.00 88.32 394 LYS A N 1
ATOM 2822 C CA . LYS A 1 394 ? 18.639 21.880 24.141 1.00 87.47 394 LYS A CA 1
ATOM 2823 C C . LYS A 1 394 ? 17.737 20.989 24.991 1.00 88.21 394 LYS A C 1
ATOM 2824 O O . LYS A 1 394 ? 16.598 20.710 24.626 1.00 88.16 394 LYS A O 1
ATOM 2830 N N . SER A 1 395 ? 18.262 20.566 26.140 1.00 89.69 395 SER A N 1
ATOM 2831 C CA . SER A 1 395 ? 17.602 19.608 27.027 1.00 91.24 395 SER A CA 1
ATOM 2832 C C . SER A 1 395 ? 16.516 20.321 27.853 1.00 92.59 395 SER A C 1
ATOM 2833 O O . SER A 1 395 ? 16.792 20.897 28.906 1.00 94.89 395 SER A O 1
ATOM 2836 N N . GLY A 1 396 ? 15.290 20.294 27.348 1.00 93.05 396 GLY A N 1
ATOM 2837 C CA . GLY A 1 396 ? 14.163 21.000 27.979 1.00 94.04 396 GLY A CA 1
ATOM 2838 C C . GLY A 1 396 ? 13.136 20.061 28.591 1.00 95.45 396 GLY A C 1
ATOM 2839 O O . GLY A 1 396 ? 13.468 19.217 29.426 1.00 95.99 396 GLY A O 1
ATOM 2840 N N . ASN A 1 397 ? 11.882 20.204 28.156 1.00 97.10 397 ASN A N 1
ATOM 2841 C CA . ASN A 1 397 ? 10.736 19.431 28.669 1.00 98.18 397 ASN A CA 1
ATOM 2842 C C . ASN A 1 397 ? 10.758 17.980 28.151 1.00 98.74 397 ASN A C 1
ATOM 2843 O O . ASN A 1 397 ? 11.559 17.665 27.278 1.00 98.89 397 ASN A O 1
ATOM 2848 N N . ALA A 1 398 ? 9.943 17.099 28.728 1.00 98.98 398 ALA A N 1
ATOM 2849 C CA . ALA A 1 398 ? 9.591 15.829 28.087 1.00 98.99 398 ALA A CA 1
ATOM 2850 C C . ALA A 1 398 ? 8.516 16.092 27.024 1.00 99.25 398 ALA A C 1
ATOM 2851 O O . ALA A 1 398 ? 7.577 16.848 27.263 1.00 101.14 398 ALA A O 1
ATOM 2853 N N . ASN A 1 399 ? 8.687 15.476 25.857 1.00 98.01 399 ASN A N 1
ATOM 2854 C CA . ASN A 1 399 ? 7.885 15.723 24.635 1.00 97.20 399 ASN A CA 1
ATOM 2855 C C . ASN A 1 399 ? 8.315 16.948 23.814 1.00 95.51 399 ASN A C 1
ATOM 2856 O O . ASN A 1 399 ? 7.729 17.228 22.776 1.00 94.40 399 ASN A O 1
ATOM 2861 N N . SER A 1 400 ? 9.378 17.632 24.247 1.00 94.66 400 SER A N 1
ATOM 2862 C CA . SER A 1 400 ? 10.006 18.716 23.460 1.00 94.37 400 SER A CA 1
ATOM 2863 C C . SER A 1 400 ? 10.810 18.153 22.276 1.00 94.61 400 SER A C 1
ATOM 2864 O O . SER A 1 400 ? 11.069 16.952 22.242 1.00 96.37 400 SER A O 1
ATOM 2867 N N . PRO A 1 401 ? 11.174 19.016 21.298 1.00 93.22 401 PRO A N 1
ATOM 2868 C CA . PRO A 1 401 ? 11.872 18.523 20.098 1.00 92.16 401 PRO A CA 1
ATOM 2869 C C . PRO A 1 401 ? 13.156 17.726 20.371 1.00 91.05 401 PRO A C 1
ATOM 2870 O O . PRO A 1 401 ? 13.349 16.671 19.764 1.00 92.10 401 PRO A O 1
ATOM 2874 N N . PHE A 1 402 ? 14.000 18.215 21.281 1.00 88.32 402 PHE A N 1
ATOM 2875 C CA . PHE A 1 402 ? 15.239 17.513 21.669 1.00 86.05 402 PHE A CA 1
ATOM 2876 C C . PHE A 1 402 ? 14.973 16.073 22.110 1.00 84.89 402 PHE A C 1
ATOM 2877 O O . PHE A 1 402 ? 15.671 15.153 21.683 1.00 85.23 402 PHE A O 1
ATOM 2885 N N . ALA A 1 403 ? 13.963 15.896 22.960 1.00 84.43 403 ALA A N 1
ATOM 2886 C CA . ALA A 1 403 ? 13.566 14.568 23.441 1.00 84.61 403 ALA A CA 1
ATOM 2887 C C . ALA A 1 403 ? 12.953 13.691 22.342 1.00 84.79 403 ALA A C 1
ATOM 2888 O O . ALA A 1 403 ? 13.141 12.475 22.354 1.00 84.76 403 ALA A O 1
ATOM 2890 N N . GLN A 1 404 ? 12.219 14.303 21.409 1.00 85.39 404 GLN A N 1
ATOM 2891 C CA . GLN A 1 404 ? 11.640 13.574 20.267 1.00 86.31 404 GLN A CA 1
ATOM 2892 C C . GLN A 1 404 ? 12.704 12.995 19.327 1.00 85.71 404 GLN A C 1
ATOM 2893 O O . GLN A 1 404 ? 12.566 11.857 18.870 1.00 85.60 404 GLN A O 1
ATOM 2899 N N . ILE A 1 405 ? 13.745 13.779 19.034 1.00 84.59 405 ILE A N 1
ATOM 2900 C CA . ILE A 1 405 ? 14.911 13.284 18.281 1.00 83.37 405 ILE A CA 1
ATOM 2901 C C . ILE A 1 405 ? 15.593 12.152 19.062 1.00 81.56 405 ILE A C 1
ATOM 2902 O O . ILE A 1 405 ? 15.969 11.136 18.477 1.00 82.39 405 ILE A O 1
ATOM 2907 N N . MET A 1 406 ? 15.730 12.330 20.376 1.00 79.50 406 MET A N 1
ATOM 2908 C CA . MET A 1 406 ? 16.377 11.334 21.243 1.00 78.52 406 MET A CA 1
ATOM 2909 C C . MET A 1 406 ? 15.593 10.015 21.290 1.00 77.24 406 MET A C 1
ATOM 2910 O O . MET A 1 406 ? 16.184 8.936 21.203 1.00 75.85 406 MET A O 1
ATOM 2915 N N . ASP A 1 407 ? 14.271 10.117 21.425 1.00 76.93 407 ASP A N 1
ATOM 2916 C CA . ASP A 1 407 ? 13.382 8.944 21.432 1.00 76.49 407 ASP A CA 1
ATOM 2917 C C . ASP A 1 407 ? 13.249 8.268 20.063 1.00 75.12 407 ASP A C 1
ATOM 2918 O O . ASP A 1 407 ? 12.909 7.086 19.990 1.00 75.46 407 ASP A O 1
ATOM 2923 N N . ALA A 1 408 ? 13.492 9.016 18.988 1.00 73.52 408 ALA A N 1
ATOM 2924 C CA . ALA A 1 408 ? 13.488 8.464 17.630 1.00 72.36 408 ALA A CA 1
ATOM 2925 C C . ALA A 1 408 ? 14.800 7.740 17.295 1.00 71.12 408 ALA A C 1
ATOM 2926 O O . ALA A 1 408 ? 14.781 6.708 16.618 1.00 70.60 408 ALA A O 1
ATOM 2928 N N . VAL A 1 409 ? 15.927 8.283 17.764 1.00 69.61 409 VAL A N 1
ATOM 2929 C CA . VAL A 1 409 ? 17.251 7.673 17.552 1.00 68.14 409 VAL A CA 1
ATOM 2930 C C . VAL A 1 409 ? 17.383 6.355 18.325 1.00 67.51 409 VAL A C 1
ATOM 2931 O O . VAL A 1 409 ? 17.899 5.375 17.786 1.00 67.23 409 VAL A O 1
ATOM 2935 N N . THR A 1 410 ? 16.928 6.335 19.577 1.00 67.22 410 THR A N 1
ATOM 2936 C CA . THR A 1 410 ? 16.911 5.094 20.370 1.00 67.07 410 THR A CA 1
ATOM 2937 C C . THR A 1 410 ? 15.938 4.048 19.794 1.00 66.24 410 THR A C 1
ATOM 2938 O O . THR A 1 410 ? 16.180 2.847 19.921 1.00 66.67 410 THR A O 1
ATOM 2942 N N . ALA A 1 411 ? 14.857 4.509 19.161 1.00 64.95 411 ALA A N 1
ATOM 2943 C CA . ALA A 1 411 ? 13.950 3.629 18.411 1.00 64.62 411 ALA A CA 1
ATOM 2944 C C . ALA A 1 411 ? 14.599 3.111 17.122 1.00 64.07 411 ALA A C 1
ATOM 2945 O O . ALA A 1 411 ? 14.380 1.962 16.732 1.00 63.57 411 ALA A O 1
ATOM 2947 N N . TYR A 1 412 ? 15.376 3.971 16.461 1.00 63.22 412 TYR A N 1
ATOM 2948 C CA . TYR A 1 412 ? 16.197 3.580 15.304 1.00 62.71 412 TYR A CA 1
ATOM 2949 C C . TYR A 1 412 ? 17.265 2.555 15.703 1.00 61.78 412 TYR A C 1
ATOM 2950 O O . TYR A 1 412 ? 17.551 1.637 14.940 1.00 61.70 412 TYR A O 1
ATOM 2959 N N . ALA A 1 413 ? 17.836 2.712 16.900 1.00 61.01 413 ALA A N 1
ATOM 2960 C CA . ALA A 1 413 ? 18.793 1.742 17.459 1.00 60.54 413 ALA A CA 1
ATOM 2961 C C . ALA A 1 413 ? 18.165 0.373 17.728 1.00 60.81 413 ALA A C 1
ATOM 2962 O O . ALA A 1 413 ? 18.818 -0.655 17.541 1.00 60.83 413 ALA A O 1
ATOM 2964 N N . ASP A 1 414 ? 16.911 0.369 18.183 1.00 61.35 414 ASP A N 1
ATOM 2965 C CA . ASP A 1 414 ? 16.171 -0.877 18.433 1.00 61.58 414 ASP A CA 1
ATOM 2966 C C . ASP A 1 414 ? 15.931 -1.710 17.172 1.00 61.68 414 ASP A C 1
ATOM 2967 O O . ASP A 1 414 ? 15.923 -2.939 17.240 1.00 61.18 414 ASP A O 1
ATOM 2972 N N . SER A 1 415 ? 15.730 -1.051 16.033 1.00 61.85 415 SER A N 1
ATOM 2973 C CA . SER A 1 415 ? 15.520 -1.761 14.767 1.00 62.14 415 SER A CA 1
ATOM 2974 C C . SER A 1 415 ? 16.783 -2.482 14.256 1.00 62.08 415 SER A C 1
ATOM 2975 O O . SER A 1 415 ? 16.667 -3.449 13.502 1.00 62.40 415 SER A O 1
ATOM 2978 N N . TYR A 1 416 ? 17.970 -2.025 14.669 1.00 61.43 416 TYR A N 1
ATOM 2979 C CA . TYR A 1 416 ? 19.230 -2.741 14.381 1.00 60.90 416 TYR A CA 1
ATOM 2980 C C . TYR A 1 416 ? 19.352 -4.046 15.173 1.00 61.21 416 TYR A C 1
ATOM 2981 O O . TYR A 1 416 ? 19.828 -5.049 14.641 1.00 60.63 416 TYR A O 1
ATOM 2990 N N . VAL A 1 417 ? 18.940 -4.027 16.441 1.00 61.98 417 VAL A N 1
ATOM 2991 C CA . VAL A 1 417 ? 18.927 -5.249 17.260 1.00 62.96 417 VAL A CA 1
ATOM 2992 C C . VAL A 1 417 ? 17.705 -6.118 16.932 1.00 63.33 417 VAL A C 1
ATOM 2993 O O . VAL A 1 417 ? 17.714 -7.321 17.199 1.00 63.76 417 VAL A O 1
ATOM 2997 N N . ALA A 1 418 ? 16.658 -5.506 16.371 1.00 63.61 418 ALA A N 1
ATOM 2998 C CA . ALA A 1 418 ? 15.470 -6.233 15.912 1.00 64.10 418 ALA A CA 1
ATOM 2999 C C . ALA A 1 418 ? 15.813 -7.189 14.777 1.00 63.79 418 ALA A C 1
ATOM 3000 O O . ALA A 1 418 ? 15.527 -8.382 14.870 1.00 63.35 418 ALA A O 1
ATOM 3002 N N . ILE A 1 419 ? 16.433 -6.658 13.722 1.00 63.75 419 ILE A N 1
ATOM 3003 C CA . ILE A 1 419 ? 16.875 -7.481 12.582 1.00 63.60 419 ILE A CA 1
ATOM 3004 C C . ILE A 1 419 ? 17.993 -8.461 12.966 1.00 62.84 419 ILE A C 1
ATOM 3005 O O . ILE A 1 419 ? 18.141 -9.503 12.329 1.00 62.75 419 ILE A O 1
ATOM 3010 N N . ALA A 1 420 ? 18.774 -8.123 13.995 1.00 62.20 420 ALA A N 1
ATOM 3011 C CA . ALA A 1 420 ? 19.728 -9.066 14.582 1.00 62.24 420 ALA A CA 1
ATOM 3012 C C . ALA A 1 420 ? 18.988 -10.255 15.195 1.00 62.92 420 ALA A C 1
ATOM 3013 O O . ALA A 1 420 ? 19.286 -11.399 14.864 1.00 63.07 420 ALA A O 1
ATOM 3015 N N . GLU A 1 421 ? 18.004 -9.974 16.052 1.00 64.14 421 GLU A N 1
ATOM 3016 C CA . GLU A 1 421 ? 17.178 -11.021 16.695 1.00 65.13 421 GLU A CA 1
ATOM 3017 C C . GLU A 1 421 ? 16.492 -11.988 15.716 1.00 66.04 421 GLU A C 1
ATOM 3018 O O . GLU A 1 421 ? 16.264 -13.148 16.067 1.00 65.77 421 GLU A O 1
ATOM 3024 N N . LYS A 1 422 ? 16.163 -11.518 14.509 1.00 67.70 422 LYS A N 1
ATOM 3025 C CA . LYS A 1 422 ? 15.540 -12.374 13.486 1.00 68.26 422 LYS A CA 1
ATOM 3026 C C . LYS A 1 422 ? 16.513 -13.448 13.006 1.00 66.73 422 LYS A C 1
ATOM 3027 O O . LYS A 1 422 ? 16.187 -14.636 13.023 1.00 66.99 422 LYS A O 1
ATOM 3033 N N . TYR A 1 423 ? 17.705 -13.018 12.591 1.00 64.91 423 TYR A N 1
ATOM 3034 C CA . TYR A 1 423 ? 18.713 -13.919 12.017 1.00 63.72 423 TYR A CA 1
ATOM 3035 C C . TYR A 1 423 ? 19.627 -14.597 13.048 1.00 62.84 423 TYR A C 1
ATOM 3036 O O . TYR A 1 423 ? 20.445 -15.440 12.675 1.00 62.81 423 TYR A O 1
ATOM 3045 N N . ILE A 1 424 ? 19.488 -14.240 14.327 1.00 62.09 424 ILE A N 1
ATOM 3046 C CA . ILE A 1 424 ? 20.064 -15.031 15.423 1.00 61.90 424 ILE A CA 1
ATOM 3047 C C . ILE A 1 424 ? 19.184 -16.277 15.596 1.00 61.67 424 ILE A C 1
ATOM 3048 O O . ILE A 1 424 ? 17.960 -16.144 15.680 1.00 60.70 424 ILE A O 1
ATOM 3053 N N . PRO A 1 425 ? 19.792 -17.485 15.652 1.00 62.40 425 PRO A N 1
ATOM 3054 C CA . PRO A 1 425 ? 18.979 -18.701 15.828 1.00 63.08 425 PRO A CA 1
ATOM 3055 C C . PRO A 1 425 ? 18.338 -18.819 17.217 1.00 64.26 425 PRO A C 1
ATOM 3056 O O . PRO A 1 425 ? 18.647 -18.031 18.114 1.00 65.88 425 PRO A O 1
ATOM 3060 N N . SER A 1 426 ? 17.455 -19.803 17.378 1.00 64.77 426 SER A N 1
ATOM 3061 C CA . SER A 1 426 ? 16.681 -19.974 18.617 1.00 64.58 426 SER A CA 1
ATOM 3062 C C . SER A 1 426 ? 17.546 -20.327 19.834 1.00 64.58 426 SER A C 1
ATOM 3063 O O . SER A 1 426 ? 17.314 -19.804 20.927 1.00 64.52 426 SER A O 1
ATOM 3066 N N . ASN A 1 427 ? 18.540 -21.197 19.640 1.00 64.77 427 ASN A N 1
ATOM 3067 C CA . ASN A 1 427 ? 19.466 -21.583 20.724 1.00 65.20 427 ASN A CA 1
ATOM 3068 C C . ASN A 1 427 ? 20.547 -20.534 21.059 1.00 63.35 427 ASN A C 1
ATOM 3069 O O . ASN A 1 427 ? 21.291 -20.707 22.026 1.00 62.79 427 ASN A O 1
ATOM 3074 N N . GLY A 1 428 ? 20.641 -19.470 20.259 1.00 61.90 428 GLY A N 1
ATOM 3075 C CA . GLY A 1 428 ? 21.489 -18.319 20.570 1.00 60.50 428 GLY A CA 1
ATOM 3076 C C . GLY A 1 428 ? 22.956 -18.443 20.195 1.00 59.24 428 GLY A C 1
ATOM 3077 O O . GLY A 1 428 ? 23.779 -17.663 20.677 1.00 58.80 428 GLY A O 1
ATOM 3078 N N . SER A 1 429 ? 23.287 -19.403 19.334 1.00 58.41 429 SER A N 1
ATOM 3079 C CA . SER A 1 429 ? 24.671 -19.620 18.902 1.00 58.41 429 SER A CA 1
ATOM 3080 C C . SER A 1 429 ? 25.088 -18.556 17.885 1.00 57.93 429 SER A C 1
ATOM 3081 O O . SER A 1 429 ? 24.797 -18.674 16.691 1.00 58.56 429 SER A O 1
ATOM 3084 N N . LEU A 1 430 ? 25.763 -17.518 18.374 1.00 56.70 430 LEU A N 1
ATOM 3085 C CA . LEU A 1 430 ? 26.250 -16.429 17.528 1.00 55.44 430 LEU A CA 1
ATOM 3086 C C . LEU A 1 430 ? 27.534 -16.844 16.814 1.00 54.45 430 LEU A C 1
ATOM 3087 O O . LEU A 1 430 ? 28.566 -17.066 17.451 1.00 54.56 430 LEU A O 1
ATOM 3092 N N . SER A 1 431 ? 27.459 -16.949 15.489 1.00 52.86 431 SER A N 1
ATOM 3093 C CA . SER A 1 431 ? 28.625 -17.231 14.652 1.00 51.64 431 SER A CA 1
ATOM 3094 C C . SER A 1 431 ? 29.374 -15.925 14.357 1.00 50.14 431 SER A C 1
ATOM 3095 O O . SER A 1 431 ? 29.126 -14.903 15.001 1.00 50.24 431 SER A O 1
ATOM 3098 N N . GLU A 1 432 ? 30.311 -15.963 13.412 1.00 48.56 432 GLU A N 1
ATOM 3099 C CA . GLU A 1 432 ? 30.963 -14.751 12.915 1.00 47.41 432 GLU A CA 1
ATOM 3100 C C . GLU A 1 432 ? 30.011 -13.970 12.017 1.00 46.55 432 GLU A C 1
ATOM 3101 O O . GLU A 1 432 ? 29.735 -12.792 12.265 1.00 45.80 432 GLU A O 1
ATOM 3107 N N . GLN A 1 433 ? 29.520 -14.648 10.980 1.00 46.15 433 GLN A N 1
ATOM 3108 C CA . GLN A 1 433 ? 28.666 -14.056 9.952 1.00 45.75 433 GLN A CA 1
ATOM 3109 C C . GLN A 1 433 ? 27.318 -14.764 9.892 1.00 45.16 433 GLN A C 1
ATOM 3110 O O . GLN A 1 433 ? 27.192 -15.918 10.307 1.00 44.77 433 GLN A O 1
ATOM 3116 N N . PHE A 1 434 ? 26.314 -14.052 9.382 1.00 44.88 434 PHE A N 1
ATOM 3117 C CA . PHE A 1 434 ? 25.081 -14.671 8.889 1.00 44.95 434 PHE A CA 1
ATOM 3118 C C . PHE A 1 434 ? 24.936 -14.296 7.420 1.00 45.15 434 PHE A C 1
ATOM 3119 O O . PHE A 1 434 ? 25.268 -13.180 7.027 1.00 45.19 434 PHE A O 1
ATOM 3127 N N . ASN A 1 435 ? 24.440 -15.245 6.627 1.00 45.42 435 ASN A N 1
ATOM 3128 C CA . ASN A 1 435 ? 24.551 -15.227 5.160 1.00 45.36 435 ASN A CA 1
ATOM 3129 C C . ASN A 1 435 ? 23.994 -13.954 4.510 1.00 45.26 435 ASN A C 1
ATOM 3130 O O . ASN A 1 435 ? 23.059 -13.353 5.020 1.00 45.49 435 ASN A O 1
ATOM 3135 N N . ARG A 1 436 ? 24.607 -13.555 3.396 1.00 45.25 436 ARG A N 1
ATOM 3136 C CA . ARG A 1 436 ? 24.185 -12.395 2.596 1.00 45.23 436 ARG A CA 1
ATOM 3137 C C . ARG A 1 436 ? 22.724 -12.490 2.150 1.00 45.65 436 ARG A C 1
ATOM 3138 O O . ARG A 1 436 ? 21.912 -11.614 2.459 1.00 44.81 436 ARG A O 1
ATOM 3146 N N . ASP A 1 437 ? 22.416 -13.560 1.419 1.00 46.85 437 ASP A N 1
ATOM 3147 C CA . ASP A 1 437 ? 21.120 -13.730 0.761 1.00 47.59 437 ASP A CA 1
ATOM 3148 C C . ASP A 1 437 ? 20.091 -14.385 1.678 1.00 47.90 437 ASP A C 1
ATOM 3149 O O . ASP A 1 437 ? 19.048 -13.794 1.963 1.00 48.75 437 ASP A O 1
ATOM 3154 N N . THR A 1 438 ? 20.393 -15.601 2.134 1.00 47.55 438 THR A N 1
ATOM 3155 C CA . THR A 1 438 ? 19.436 -16.411 2.912 1.00 47.52 438 THR A CA 1
ATOM 3156 C C . THR A 1 438 ? 19.340 -16.052 4.406 1.00 47.03 438 THR A C 1
ATOM 3157 O O . THR A 1 438 ? 18.346 -16.387 5.054 1.00 47.20 438 THR A O 1
ATOM 3161 N N . GLY A 1 439 ? 20.361 -15.392 4.952 1.00 46.44 439 GLY A N 1
ATOM 3162 C CA . GLY A 1 439 ? 20.354 -14.972 6.359 1.00 46.38 439 GLY A CA 1
ATOM 3163 C C . GLY A 1 439 ? 20.625 -16.031 7.417 1.00 46.22 439 GLY A C 1
ATOM 3164 O O . GLY A 1 439 ? 20.649 -15.710 8.607 1.00 46.13 439 GLY A O 1
ATOM 3165 N N . THR A 1 440 ? 20.833 -17.282 7.003 1.00 46.26 440 THR A N 1
ATOM 3166 C CA . THR A 1 440 ? 21.166 -18.363 7.928 1.00 46.31 440 THR A CA 1
ATOM 3167 C C . THR A 1 440 ? 22.627 -18.219 8.369 1.00 46.26 440 THR A C 1
ATOM 3168 O O . THR A 1 440 ? 23.445 -17.690 7.613 1.00 45.70 440 THR A O 1
ATOM 3172 N N . PRO A 1 441 ? 22.960 -18.677 9.593 1.00 47.02 441 PRO A N 1
ATOM 3173 C CA . PRO A 1 441 ? 24.332 -18.514 10.091 1.00 47.18 441 PRO A CA 1
ATOM 3174 C C . PRO A 1 441 ? 25.374 -19.341 9.326 1.00 46.89 441 PRO A C 1
ATOM 3175 O O . PRO A 1 441 ? 25.057 -20.415 8.809 1.00 46.66 441 PRO A O 1
ATOM 3179 N N . LEU A 1 442 ? 26.597 -18.815 9.253 1.00 46.64 442 LEU A N 1
ATOM 3180 C CA . LEU A 1 442 ? 27.729 -19.496 8.609 1.00 46.24 442 LEU A CA 1
ATOM 3181 C C . LEU A 1 442 ? 29.053 -19.037 9.232 1.00 45.98 442 LEU A C 1
ATOM 3182 O O . LEU A 1 442 ? 29.047 -18.266 10.193 1.00 46.26 442 LEU A O 1
ATOM 3187 N N . SER A 1 443 ? 30.171 -19.528 8.691 1.00 45.54 443 SER A N 1
ATOM 3188 C CA . SER A 1 443 ? 31.523 -19.204 9.177 1.00 45.41 443 SER A CA 1
ATOM 3189 C C . SER A 1 443 ? 31.783 -19.781 10.583 1.00 45.24 443 SER A C 1
ATOM 3190 O O . SER A 1 443 ? 31.079 -20.703 11.008 1.00 45.14 443 SER A O 1
ATOM 3193 N N . ALA A 1 444 ? 32.792 -19.258 11.285 1.00 45.14 444 ALA A N 1
ATOM 3194 C CA . ALA A 1 444 ? 33.201 -19.779 12.600 1.00 45.23 444 ALA A CA 1
ATOM 3195 C C . ALA A 1 444 ? 32.062 -19.786 13.625 1.00 45.29 444 ALA A C 1
ATOM 3196 O O . ALA A 1 444 ? 31.502 -18.735 13.947 1.00 45.54 444 ALA A O 1
ATOM 3198 N N . ILE A 1 445 ? 31.738 -20.975 14.135 1.00 45.35 445 ILE A N 1
ATOM 3199 C CA . ILE A 1 445 ? 30.625 -21.160 15.073 1.00 45.21 445 ILE A CA 1
ATOM 3200 C C . ILE A 1 445 ? 31.072 -20.720 16.467 1.00 44.49 445 ILE A C 1
ATOM 3201 O O . ILE A 1 445 ? 32.186 -21.037 16.882 1.00 44.27 445 ILE A O 1
ATOM 3206 N N . ASP A 1 446 ? 30.196 -20.001 17.175 1.00 43.61 446 ASP A N 1
ATOM 3207 C CA . ASP A 1 446 ? 30.454 -19.519 18.541 1.00 42.93 446 ASP A CA 1
ATOM 3208 C C . ASP A 1 446 ? 31.694 -18.622 18.606 1.00 41.87 446 ASP A C 1
ATOM 3209 O O . ASP A 1 446 ? 32.656 -18.919 19.320 1.00 41.65 446 ASP A O 1
ATOM 3214 N N . LEU A 1 447 ? 31.664 -17.529 17.845 1.00 40.86 447 LEU A N 1
ATOM 3215 C CA . LEU A 1 447 ? 32.751 -16.548 17.859 1.00 40.28 447 LEU A CA 1
ATOM 3216 C C . LEU A 1 447 ? 32.671 -15.708 19.134 1.00 39.06 447 LEU A C 1
ATOM 3217 O O . LEU A 1 447 ? 31.619 -15.153 19.452 1.00 38.95 447 LEU A O 1
ATOM 3222 N N . THR A 1 448 ? 33.792 -15.617 19.845 1.00 37.80 448 THR A N 1
ATOM 3223 C CA . THR A 1 448 ? 33.866 -14.917 21.129 1.00 37.08 448 THR A CA 1
ATOM 3224 C C . THR A 1 448 ? 33.616 -13.413 20.986 1.00 36.86 448 THR A C 1
ATOM 3225 O O . THR A 1 448 ? 32.994 -12.804 21.859 1.00 36.75 448 THR A O 1
ATOM 3229 N N . TRP A 1 449 ? 34.109 -12.830 19.893 1.00 36.72 449 TRP A N 1
ATOM 3230 C CA . TRP A 1 449 ? 33.864 -11.419 19.566 1.00 36.73 449 TRP A CA 1
ATOM 3231 C C . TRP A 1 449 ? 32.364 -11.142 19.472 1.00 37.27 449 TRP A C 1
ATOM 3232 O O . TRP A 1 449 ? 31.858 -10.265 20.169 1.00 37.10 449 TRP A O 1
ATOM 3243 N N . SER A 1 450 ? 31.662 -11.901 18.632 1.00 38.24 450 SER A N 1
ATOM 3244 C CA . SER A 1 450 ? 30.224 -11.692 18.398 1.00 39.01 450 SER A CA 1
ATOM 3245 C C . SER A 1 450 ? 29.383 -11.782 19.679 1.00 39.47 450 SER A C 1
ATOM 3246 O O . SER A 1 450 ? 28.394 -11.056 19.821 1.00 40.07 450 SER A O 1
ATOM 3249 N N . TYR A 1 451 ? 29.782 -12.666 20.598 1.00 39.28 451 TYR A N 1
ATOM 3250 C CA . TYR A 1 451 ? 29.186 -12.726 21.938 1.00 38.99 451 TYR A CA 1
ATOM 3251 C C . TYR A 1 451 ? 29.490 -11.466 22.741 1.00 38.96 451 TYR A C 1
ATOM 3252 O O . TYR A 1 451 ? 28.588 -10.873 23.334 1.00 38.71 451 TYR A O 1
ATOM 3261 N N . ALA A 1 452 ? 30.762 -11.072 22.754 1.00 39.15 452 ALA A N 1
ATOM 3262 C CA . ALA A 1 452 ? 31.201 -9.859 23.447 1.00 39.45 452 ALA A CA 1
ATOM 3263 C C . ALA A 1 452 ? 30.558 -8.600 22.867 1.00 40.01 452 ALA A C 1
ATOM 3264 O O . ALA A 1 452 ? 30.128 -7.723 23.616 1.00 40.54 452 ALA A O 1
ATOM 3266 N N . ALA A 1 453 ? 30.484 -8.528 21.538 1.00 40.44 453 ALA A N 1
ATOM 3267 C CA . ALA A 1 453 ? 29.856 -7.403 20.838 1.00 41.02 453 ALA A CA 1
ATOM 3268 C C . ALA A 1 453 ? 28.360 -7.283 21.133 1.00 41.36 453 ALA A C 1
ATOM 3269 O O . ALA A 1 453 ? 27.820 -6.175 21.136 1.00 41.65 453 ALA A O 1
ATOM 3271 N N . PHE A 1 454 ? 27.698 -8.418 21.367 1.00 41.60 454 PHE A N 1
ATOM 3272 C CA . PHE A 1 454 ? 26.301 -8.426 21.813 1.00 42.04 454 PHE A CA 1
ATOM 3273 C C . PHE A 1 454 ? 26.163 -7.895 23.242 1.00 42.03 454 PHE A C 1
ATOM 3274 O O . PHE A 1 454 ? 25.215 -7.172 23.547 1.00 42.27 454 PHE A O 1
ATOM 3282 N N . ILE A 1 455 ? 27.105 -8.267 24.107 1.00 42.21 455 ILE A N 1
ATOM 3283 C CA . ILE A 1 455 ? 27.125 -7.811 25.505 1.00 42.28 455 ILE A CA 1
ATOM 3284 C C . ILE A 1 455 ? 27.442 -6.314 25.592 1.00 42.41 455 ILE A C 1
ATOM 3285 O O . ILE A 1 455 ? 26.799 -5.592 26.355 1.00 42.03 455 ILE A O 1
ATOM 3290 N N . THR A 1 456 ? 28.428 -5.863 24.815 1.00 42.96 456 THR A N 1
ATOM 3291 C CA . THR A 1 456 ? 28.780 -4.437 24.721 1.00 43.53 456 THR A CA 1
ATOM 3292 C C . THR A 1 456 ? 27.590 -3.596 24.245 1.00 43.98 456 THR A C 1
ATOM 3293 O O . THR A 1 456 ? 27.385 -2.485 24.727 1.00 43.99 456 THR A O 1
ATOM 3297 N N . MET A 1 457 ? 26.820 -4.132 23.298 1.00 44.89 457 MET A N 1
ATOM 3298 C CA . MET A 1 457 ? 25.578 -3.497 22.844 1.00 45.78 457 MET A CA 1
ATOM 3299 C C . MET A 1 457 ? 24.526 -3.466 23.958 1.00 46.30 457 MET A C 1
ATOM 3300 O O . MET A 1 457 ? 23.936 -2.416 24.220 1.00 46.72 457 MET A O 1
ATOM 3305 N N . SER A 1 458 ? 24.299 -4.612 24.600 1.00 46.66 458 SER A N 1
ATOM 3306 C CA . SER A 1 458 ? 23.268 -4.743 25.646 1.00 46.83 458 SER A CA 1
ATOM 3307 C C . SER A 1 458 ? 23.540 -3.896 26.895 1.00 46.78 458 SER A C 1
ATOM 3308 O O . SER A 1 458 ? 22.598 -3.452 27.559 1.00 46.55 458 SER A O 1
ATOM 3311 N N . GLN A 1 459 ? 24.818 -3.692 27.216 1.00 46.72 459 GLN A N 1
ATOM 3312 C CA . GLN A 1 459 ? 25.228 -2.727 28.246 1.00 46.77 459 GLN A CA 1
ATOM 3313 C C . GLN A 1 459 ? 24.731 -1.316 27.914 1.00 47.70 459 GLN A C 1
ATOM 3314 O O . GLN A 1 459 ? 24.137 -0.642 28.758 1.00 47.58 459 GLN A O 1
ATOM 3320 N N . ARG A 1 460 ? 24.962 -0.896 26.673 1.00 49.36 460 ARG A N 1
ATOM 3321 C CA . ARG A 1 460 ? 24.628 0.460 26.218 1.00 50.98 460 ARG A CA 1
ATOM 3322 C C . ARG A 1 460 ? 23.126 0.720 26.052 1.00 52.73 460 ARG A C 1
ATOM 3323 O O . ARG A 1 460 ? 22.710 1.880 26.027 1.00 53.08 460 ARG A O 1
ATOM 3331 N N . ARG A 1 461 ? 22.321 -0.337 25.931 1.00 54.82 461 ARG A N 1
ATOM 3332 C CA . ARG A 1 461 ? 20.861 -0.198 25.936 1.00 56.11 461 ARG A CA 1
ATOM 3333 C C . ARG A 1 461 ? 20.395 0.327 27.291 1.00 55.80 461 ARG A C 1
ATOM 3334 O O . ARG A 1 461 ? 19.632 1.293 27.362 1.00 55.89 461 ARG A O 1
ATOM 3342 N N . ALA A 1 462 ? 20.876 -0.310 28.358 1.00 54.97 462 ALA A N 1
ATOM 3343 C CA . ALA A 1 462 ? 20.747 0.227 29.714 1.00 54.55 462 ALA A CA 1
ATOM 3344 C C . ALA A 1 462 ? 21.696 1.422 29.886 1.00 54.35 462 ALA A C 1
ATOM 3345 O O . ALA A 1 462 ? 22.417 1.794 28.957 1.00 53.93 462 ALA A O 1
ATOM 3347 N N . GLY A 1 463 ? 21.718 2.011 31.080 1.00 54.24 463 GLY A N 1
ATOM 3348 C CA . GLY A 1 463 ? 22.641 3.113 31.379 1.00 53.83 463 GLY A CA 1
ATOM 3349 C C . GLY A 1 463 ? 24.053 2.686 31.762 1.00 53.23 463 GLY A C 1
ATOM 3350 O O . GLY A 1 463 ? 24.773 3.457 32.401 1.00 53.68 463 GLY A O 1
ATOM 3351 N N . GLN A 1 464 ? 24.462 1.481 31.357 1.00 51.79 464 GLN A N 1
ATOM 3352 C CA . GLN A 1 464 ? 25.725 0.892 31.784 1.00 50.86 464 GLN A CA 1
ATOM 3353 C C . GLN A 1 464 ? 26.823 1.333 30.825 1.00 50.03 464 GLN A C 1
ATOM 3354 O O . GLN A 1 464 ? 27.160 0.623 29.872 1.00 51.06 464 GLN A O 1
ATOM 3360 N N . TYR A 1 465 ? 27.356 2.526 31.077 1.00 48.57 465 TYR A N 1
ATOM 3361 C CA . TYR A 1 465 ? 28.465 3.078 30.301 1.00 47.84 465 TYR A CA 1
ATOM 3362 C C . TYR A 1 465 ? 29.740 2.923 31.132 1.00 47.40 465 TYR A C 1
ATOM 3363 O O . TYR A 1 465 ? 29.674 2.976 32.362 1.00 47.43 465 TYR A O 1
ATOM 3372 N N . PRO A 1 466 ? 30.903 2.735 30.473 1.00 47.17 466 PRO A N 1
ATOM 3373 C CA . PRO A 1 466 ? 32.084 2.291 31.223 1.00 47.08 466 PRO A CA 1
ATOM 3374 C C . PRO A 1 466 ? 32.686 3.352 32.154 1.00 46.73 466 PRO A C 1
ATOM 3375 O O . PRO A 1 466 ? 32.593 3.208 33.372 1.00 47.86 466 PRO A O 1
ATOM 3379 N N . SER A 1 467 ? 33.264 4.406 31.584 1.00 46.10 467 SER A N 1
ATOM 3380 C CA . SER A 1 467 ? 33.993 5.431 32.336 1.00 46.01 467 SER A CA 1
ATOM 3381 C C . SER A 1 467 ? 34.590 6.434 31.367 1.00 46.38 467 SER A C 1
ATOM 3382 O O . SER A 1 467 ? 34.753 6.140 30.178 1.00 47.23 467 SER A O 1
ATOM 3385 N N . SER A 1 468 ? 34.923 7.612 31.882 1.00 46.37 468 SER A N 1
ATOM 3386 C CA . SER A 1 468 ? 35.624 8.613 31.090 1.00 46.11 468 SER A CA 1
ATOM 3387 C C . SER A 1 468 ? 37.096 8.220 31.018 1.00 45.85 468 SER A C 1
ATOM 3388 O O . SER A 1 468 ? 37.789 8.202 32.038 1.00 45.70 468 SER A O 1
ATOM 3391 N N . TRP A 1 469 ? 37.557 7.874 29.816 1.00 45.71 469 TRP A N 1
ATOM 3392 C CA . TRP A 1 469 ? 38.979 7.589 29.584 1.00 45.72 469 TRP A CA 1
ATOM 3393 C C . TRP A 1 469 ? 39.835 8.860 29.461 1.00 45.28 469 TRP A C 1
ATOM 3394 O O . TRP A 1 469 ? 41.063 8.770 29.429 1.00 45.77 469 TRP A O 1
ATOM 3405 N N . GLY A 1 470 ? 39.191 10.028 29.403 1.00 44.29 470 GLY A N 1
ATOM 3406 C CA . GLY A 1 470 ? 39.878 11.317 29.458 1.00 44.16 470 GLY A CA 1
ATOM 3407 C C . GLY A 1 470 ? 40.021 11.956 28.096 1.00 44.18 470 GLY A C 1
ATOM 3408 O O . GLY A 1 470 ? 41.112 12.378 27.716 1.00 44.71 470 GLY A O 1
ATOM 3409 N N . SER A 1 471 ? 38.911 12.034 27.369 1.00 44.19 471 SER A N 1
ATOM 3410 C CA . SER A 1 471 ? 38.872 12.664 26.049 1.00 44.65 471 SER A CA 1
ATOM 3411 C C . SER A 1 471 ? 38.904 14.189 26.150 1.00 45.27 471 SER A C 1
ATOM 3412 O O . SER A 1 471 ? 39.439 14.857 25.263 1.00 45.07 471 SER A O 1
ATOM 3415 N N . ARG A 1 472 ? 38.330 14.731 27.225 1.00 46.65 472 ARG A N 1
ATOM 3416 C CA . ARG A 1 472 ? 38.363 16.173 27.495 1.00 48.01 472 ARG A CA 1
ATOM 3417 C C . ARG A 1 472 ? 39.775 16.668 27.829 1.00 49.14 472 ARG A C 1
ATOM 3418 O O . ARG A 1 472 ? 40.154 17.775 27.442 1.00 49.13 472 ARG A O 1
ATOM 3426 N N . ASN A 1 473 ? 40.539 15.843 28.545 1.00 50.79 473 ASN A N 1
ATOM 3427 C CA . ASN A 1 473 ? 41.944 16.133 28.867 1.00 52.23 473 ASN A CA 1
ATOM 3428 C C . ASN A 1 473 ? 42.928 15.747 27.750 1.00 53.02 473 ASN A C 1
ATOM 3429 O O . ASN A 1 473 ? 44.136 15.948 27.901 1.00 53.19 473 ASN A O 1
ATOM 3434 N N . ALA A 1 474 ? 42.424 15.193 26.645 1.00 54.11 474 ALA A N 1
ATOM 3435 C CA . ALA A 1 474 ? 43.256 14.838 25.496 1.00 55.08 474 ALA A CA 1
ATOM 3436 C C . ALA A 1 474 ? 43.819 16.095 24.848 1.00 55.81 474 ALA A C 1
ATOM 3437 O O . ALA A 1 474 ? 43.091 17.069 24.644 1.00 55.60 474 ALA A O 1
ATOM 3439 N N . LEU A 1 475 ? 45.110 16.061 24.523 1.00 57.22 475 LEU A N 1
ATOM 3440 C CA . LEU A 1 475 ? 45.784 17.204 23.918 1.00 58.35 475 LEU A CA 1
ATOM 3441 C C . LEU A 1 475 ? 45.283 17.362 22.481 1.00 59.29 475 LEU A C 1
ATOM 3442 O O . LEU A 1 475 ? 45.371 16.406 21.706 1.00 60.36 475 LEU A O 1
ATOM 3447 N N . PRO A 1 476 ? 44.735 18.548 22.124 1.00 59.86 476 PRO A N 1
ATOM 3448 C CA . PRO A 1 476 ? 44.257 18.757 20.745 1.00 60.32 476 PRO A CA 1
ATOM 3449 C C . PRO A 1 476 ? 45.370 18.675 19.690 1.00 60.88 476 PRO A C 1
ATOM 3450 O O . PRO A 1 476 ? 46.546 18.838 20.031 1.00 61.24 476 PRO A O 1
ATOM 3454 N N . PRO A 1 477 ? 45.001 18.443 18.413 1.00 61.24 477 PRO A N 1
ATOM 3455 C CA . PRO A 1 477 ? 46.015 18.242 17.377 1.00 60.96 477 PRO A CA 1
ATOM 3456 C C . PRO A 1 477 ? 46.800 19.528 17.091 1.00 60.48 477 PRO A C 1
ATOM 3457 O O . PRO A 1 477 ? 46.212 20.611 17.143 1.00 60.31 477 PRO A O 1
ATOM 3461 N N . PRO A 1 478 ? 48.117 19.419 16.805 1.00 60.34 478 PRO A N 1
ATOM 3462 C CA . PRO A 1 478 ? 48.907 20.614 16.466 1.00 60.59 478 PRO A CA 1
ATOM 3463 C C . PRO A 1 478 ? 48.438 21.356 15.210 1.00 60.67 478 PRO A C 1
ATOM 3464 O O . PRO A 1 478 ? 47.550 20.883 14.494 1.00 60.73 478 PRO A O 1
ATOM 3468 N N . THR A 1 479 ? 49.047 22.512 14.958 1.00 60.88 479 THR A N 1
ATOM 3469 C CA . THR A 1 479 ? 48.720 23.337 13.791 1.00 60.92 479 THR A CA 1
ATOM 3470 C C . THR A 1 479 ? 48.991 22.579 12.489 1.00 59.92 479 THR A C 1
ATOM 3471 O O . THR A 1 479 ? 48.162 22.593 11.576 1.00 60.12 479 THR A O 1
ATOM 3475 N N . THR A 1 480 ? 50.148 21.919 12.425 1.00 58.93 480 THR A N 1
ATOM 3476 C CA . THR A 1 480 ? 50.503 21.029 11.316 1.00 58.62 480 THR A CA 1
ATOM 3477 C C . THR A 1 480 ? 50.951 19.678 11.877 1.00 58.10 480 THR A C 1
ATOM 3478 O O . THR A 1 480 ? 51.648 19.628 12.894 1.00 57.67 480 THR A O 1
ATOM 3482 N N . CYS A 1 481 ? 50.550 18.593 11.213 1.00 57.64 481 CYS A N 1
ATOM 3483 C CA . CYS A 1 481 ? 50.936 17.241 11.629 1.00 57.03 481 CYS A CA 1
ATOM 3484 C C . CYS A 1 481 ? 52.398 16.974 11.291 1.00 56.68 481 CYS A C 1
ATOM 3485 O O . CYS A 1 481 ? 52.928 17.506 10.311 1.00 56.55 481 CYS A O 1
ATOM 3488 N N . SER A 1 482 ? 53.031 16.136 12.111 1.00 56.14 482 SER A N 1
ATOM 3489 C CA . SER A 1 482 ? 54.446 15.798 11.973 1.00 55.55 482 SER A CA 1
ATOM 3490 C C . SER A 1 482 ? 54.629 14.291 12.102 1.00 54.65 482 SER A C 1
ATOM 3491 O O . SER A 1 482 ? 54.082 13.671 13.018 1.00 53.84 482 SER A O 1
ATOM 3494 N N . ALA A 1 483 ? 55.385 13.709 11.173 1.00 54.27 483 ALA A N 1
ATOM 3495 C CA . ALA A 1 483 ? 55.732 12.290 11.227 1.00 54.02 483 ALA A CA 1
ATOM 3496 C C . ALA A 1 483 ? 56.713 12.073 12.375 1.00 53.67 483 ALA A C 1
ATOM 3497 O O . ALA A 1 483 ? 57.815 12.622 12.357 1.00 53.80 483 ALA A O 1
ATOM 3499 N N . SER A 1 484 ? 56.306 11.289 13.373 1.00 53.30 484 SER A N 1
ATOM 3500 C CA . SER A 1 484 ? 57.105 11.110 14.588 1.00 53.10 484 SER A CA 1
ATOM 3501 C C . SER A 1 484 ? 56.780 9.825 15.346 1.00 52.69 484 SER A C 1
ATOM 3502 O O . SER A 1 484 ? 55.712 9.240 15.178 1.00 52.74 484 SER A O 1
ATOM 3505 N N . SER A 1 485 ? 57.725 9.413 16.188 1.00 52.22 485 SER A N 1
ATOM 3506 C CA . SER A 1 485 ? 57.574 8.245 17.057 1.00 52.20 485 SER A CA 1
ATOM 3507 C C . SER A 1 485 ? 58.750 8.157 18.034 1.00 51.92 485 SER A C 1
ATOM 3508 O O . SER A 1 485 ? 59.886 7.925 17.616 1.00 51.70 485 SER A O 1
ATOM 3511 N N . THR A 1 486 ? 58.472 8.346 19.324 1.00 52.15 486 THR A N 1
ATOM 3512 C CA . THR A 1 486 ? 59.501 8.273 20.363 1.00 52.36 486 THR A CA 1
ATOM 3513 C C . THR A 1 486 ? 59.779 6.804 20.705 1.00 51.85 486 THR A C 1
ATOM 3514 O O . THR A 1 486 ? 58.842 6.055 20.984 1.00 51.62 486 THR A O 1
ATOM 3518 N N . PRO A 1 487 ? 61.064 6.389 20.681 1.00 51.47 487 PRO A N 1
ATOM 3519 C CA . PRO A 1 487 ? 61.390 4.977 20.897 1.00 51.15 487 PRO A CA 1
ATOM 3520 C C . PRO A 1 487 ? 61.215 4.549 22.354 1.00 50.64 487 PRO A C 1
ATOM 3521 O O . PRO A 1 487 ? 62.003 4.944 23.217 1.00 51.21 487 PRO A O 1
ATOM 3525 N N . GLY A 1 488 ? 60.175 3.759 22.616 1.00 49.73 488 GLY A N 1
ATOM 3526 C CA . GLY A 1 488 ? 59.901 3.241 23.954 1.00 48.88 488 GLY A CA 1
ATOM 3527 C C . GLY A 1 488 ? 60.814 2.090 24.339 1.00 47.91 488 GLY A C 1
ATOM 3528 O O . GLY A 1 488 ? 61.543 1.550 23.498 1.00 47.22 488 GLY A O 1
ATOM 3529 N N . ILE A 1 489 ? 60.758 1.716 25.618 1.00 46.75 489 ILE A N 1
ATOM 3530 C CA . ILE A 1 489 ? 61.570 0.620 26.170 1.00 45.86 489 ILE A CA 1
ATOM 3531 C C . ILE A 1 489 ? 60.663 -0.477 26.717 1.00 44.83 489 ILE A C 1
ATOM 3532 O O . ILE A 1 489 ? 59.552 -0.208 27.183 1.00 44.15 489 ILE A O 1
ATOM 3537 N N . TYR A 1 490 ? 61.163 -1.710 26.660 1.00 44.11 490 TYR A N 1
ATOM 3538 C CA . TYR A 1 490 ? 60.354 -2.905 26.879 1.00 44.02 490 TYR A CA 1
ATOM 3539 C C . TYR A 1 490 ? 61.014 -3.820 27.911 1.00 44.50 490 TYR A C 1
ATOM 3540 O O . TYR A 1 490 ? 61.921 -4.591 27.588 1.00 44.81 490 TYR A O 1
ATOM 3549 N N . THR A 1 491 ? 60.562 -3.701 29.159 1.00 44.97 491 THR A N 1
ATOM 3550 C CA . THR A 1 491 ? 60.961 -4.598 30.241 1.00 45.31 491 THR A CA 1
ATOM 3551 C C . THR A 1 491 ? 59.881 -5.676 30.372 1.00 45.29 491 THR A C 1
ATOM 3552 O O . THR A 1 491 ? 58.707 -5.390 30.148 1.00 45.17 491 THR A O 1
ATOM 3556 N N . PRO A 1 492 ? 60.266 -6.918 30.726 1.00 45.63 492 PRO A N 1
ATOM 3557 C CA . PRO A 1 492 ? 59.269 -7.954 31.030 1.00 46.42 492 PRO A CA 1
ATOM 3558 C C . PRO A 1 492 ? 58.309 -7.575 32.166 1.00 47.78 492 PRO A C 1
ATOM 3559 O O . PRO A 1 492 ? 58.655 -6.759 33.025 1.00 48.16 492 PRO A O 1
ATOM 3563 N N . ALA A 1 493 ? 57.117 -8.171 32.160 1.00 49.36 493 ALA A N 1
ATOM 3564 C CA . ALA A 1 493 ? 56.112 -7.918 33.201 1.00 50.32 493 ALA A CA 1
ATOM 3565 C C . ALA A 1 493 ? 56.578 -8.395 34.578 1.00 51.08 493 ALA A C 1
ATOM 3566 O O . ALA A 1 493 ? 56.325 -7.726 35.583 1.00 50.43 493 ALA A O 1
ATOM 3568 N N . THR A 1 494 ? 57.241 -9.555 34.603 1.00 52.49 494 THR A N 1
ATOM 3569 C CA . THR A 1 494 ? 57.936 -10.091 35.789 1.00 53.57 494 THR A CA 1
ATOM 3570 C C . THR A 1 494 ? 57.009 -10.378 36.983 1.00 54.69 494 THR A C 1
ATOM 3571 O O . THR A 1 494 ? 56.757 -11.541 37.309 1.00 54.98 494 THR A O 1
ATOM 3575 N N . ALA A 1 495 ? 56.532 -9.318 37.636 1.00 55.58 495 ALA A N 1
ATOM 3576 C CA . ALA A 1 495 ? 55.629 -9.441 38.780 1.00 56.40 495 ALA A CA 1
ATOM 3577 C C . ALA A 1 495 ? 54.281 -10.060 38.397 1.00 57.40 495 ALA A C 1
ATOM 3578 O O . ALA A 1 495 ? 53.689 -10.790 39.191 1.00 57.89 495 ALA A O 1
ATOM 3580 N N . ALA A 1 496 ? 53.805 -9.765 37.188 1.00 58.59 496 ALA A N 1
ATOM 3581 C CA . ALA A 1 496 ? 52.554 -10.334 36.679 1.00 59.91 496 ALA A CA 1
ATOM 3582 C C . ALA A 1 496 ? 52.683 -11.809 36.313 1.00 61.45 496 ALA A C 1
ATOM 3583 O O . ALA A 1 496 ? 51.855 -12.629 36.709 1.00 61.65 496 ALA A O 1
ATOM 3585 N N . GLY A 1 497 ? 53.740 -12.149 35.565 1.00 63.73 497 GLY A N 1
ATOM 3586 C CA . GLY A 1 497 ? 53.814 -13.445 34.853 1.00 66.30 497 GLY A CA 1
ATOM 3587 C C . GLY A 1 497 ? 55.118 -14.243 34.849 1.00 69.07 497 GLY A C 1
ATOM 3588 O O . GLY A 1 497 ? 55.101 -15.442 34.591 1.00 69.39 497 GLY A O 1
ATOM 3589 N N . ALA A 1 498 ? 56.232 -13.569 35.110 1.00 72.07 498 ALA A N 1
ATOM 3590 C CA . ALA A 1 498 ? 57.524 -14.201 35.382 1.00 73.57 498 ALA A CA 1
ATOM 3591 C C . ALA A 1 498 ? 58.155 -14.974 34.211 1.00 72.92 498 ALA A C 1
ATOM 3592 O O . ALA A 1 498 ? 58.234 -16.211 34.254 1.00 75.43 498 ALA A O 1
ATOM 3594 N N . PRO A 1 499 ? 58.568 -14.242 33.151 1.00 69.03 499 PRO A N 1
ATOM 3595 C CA . PRO A 1 499 ? 59.606 -14.734 32.251 1.00 68.00 499 PRO A CA 1
ATOM 3596 C C . PRO A 1 499 ? 60.994 -14.209 32.692 1.00 68.72 499 PRO A C 1
ATOM 3597 O O . PRO A 1 499 ? 61.870 -14.989 33.087 1.00 69.36 499 PRO A O 1
ATOM 3601 N N . ASN A 1 500 ? 61.176 -12.893 32.636 1.00 69.65 500 ASN A N 1
ATOM 3602 C CA . ASN A 1 500 ? 62.456 -12.204 32.865 1.00 70.52 500 ASN A CA 1
ATOM 3603 C C . ASN A 1 500 ? 63.530 -12.647 31.863 1.00 68.75 500 ASN A C 1
ATOM 3604 O O . ASN A 1 500 ? 64.327 -13.541 32.144 1.00 68.62 500 ASN A O 1
ATOM 3609 N N . VAL A 1 501 ? 63.547 -11.997 30.707 1.00 67.33 501 VAL A N 1
ATOM 3610 C CA . VAL A 1 501 ? 64.347 -12.442 29.568 1.00 66.61 501 VAL A CA 1
ATOM 3611 C C . VAL A 1 501 ? 65.697 -11.743 29.610 1.00 66.75 501 VAL A C 1
ATOM 3612 O O . VAL A 1 501 ? 65.761 -10.512 29.595 1.00 65.09 501 VAL A O 1
ATOM 3616 N N . THR A 1 502 ? 66.768 -12.531 29.666 1.00 68.06 502 THR A N 1
ATOM 3617 C CA . THR A 1 502 ? 68.137 -11.997 29.586 1.00 68.45 502 THR A CA 1
ATOM 3618 C C . THR A 1 502 ? 68.450 -11.419 28.191 1.00 68.38 502 THR A C 1
ATOM 3619 O O . THR A 1 502 ? 69.137 -10.401 28.084 1.00 67.68 502 THR A O 1
ATOM 3623 N N . SER A 1 503 ? 67.932 -12.059 27.140 1.00 68.82 503 SER A N 1
ATOM 3624 C CA . SER A 1 503 ? 68.170 -11.627 25.753 1.00 69.27 503 SER A CA 1
ATOM 3625 C C . SER A 1 503 ? 67.191 -12.253 24.743 1.00 68.42 503 SER A C 1
ATOM 3626 O O . SER A 1 503 ? 66.473 -13.207 25.063 1.00 67.55 503 SER A O 1
ATOM 3629 N N . SER A 1 504 ? 67.182 -11.702 23.530 1.00 68.24 504 SER A N 1
ATOM 3630 C CA . SER A 1 504 ? 66.188 -12.024 22.494 1.00 67.94 504 SER A CA 1
ATOM 3631 C C . SER A 1 504 ? 66.222 -13.466 21.982 1.00 68.21 504 SER A C 1
ATOM 3632 O O . SER A 1 504 ? 67.298 -14.013 21.735 1.00 68.55 504 SER A O 1
ATOM 3635 N N . CYS A 1 505 ? 65.027 -14.048 21.828 1.00 68.16 505 CYS A N 1
ATOM 3636 C CA . CYS A 1 505 ? 64.798 -15.347 21.169 1.00 68.10 505 CYS A CA 1
ATOM 3637 C C . CYS A 1 505 ? 65.899 -16.400 21.366 1.00 67.72 505 CYS A C 1
ATOM 3638 O O . CYS A 1 505 ? 66.714 -16.653 20.472 1.00 67.21 505 CYS A O 1
ATOM 3641 N N . GLN A 1 506 ? 65.917 -16.997 22.553 1.00 68.19 506 GLN A N 1
ATOM 3642 C CA . GLN A 1 506 ? 66.844 -18.089 22.856 1.00 68.47 506 GLN A CA 1
ATOM 3643 C C . GLN A 1 506 ? 66.277 -19.395 22.286 1.00 67.84 506 GLN A C 1
ATOM 3644 O O . GLN A 1 506 ? 65.097 -19.707 22.491 1.00 67.57 506 GLN A O 1
ATOM 3650 N N . VAL A 1 507 ? 67.116 -20.132 21.556 1.00 67.19 507 VAL A N 1
ATOM 3651 C CA . VAL A 1 507 ? 66.729 -21.414 20.946 1.00 67.09 507 VAL A CA 1
ATOM 3652 C C . VAL A 1 507 ? 67.291 -22.589 21.751 1.00 67.50 507 VAL A C 1
ATOM 3653 O O . VAL A 1 507 ? 68.391 -22.504 22.310 1.00 68.47 507 VAL A O 1
ATOM 3657 N N . SER A 1 508 ? 66.529 -23.680 21.802 1.00 66.82 508 SER A N 1
ATOM 3658 C CA . SER A 1 508 ? 66.907 -24.866 22.571 1.00 65.65 508 SER A CA 1
ATOM 3659 C C . SER A 1 508 ? 68.000 -25.659 21.853 1.00 65.15 508 SER A C 1
ATOM 3660 O O . SER A 1 508 ? 68.021 -25.728 20.619 1.00 65.94 508 SER A O 1
ATOM 3663 N N . ILE A 1 509 ? 68.904 -26.249 22.633 1.00 63.93 509 ILE A N 1
ATOM 3664 C CA . ILE A 1 509 ? 69.996 -27.064 22.093 1.00 63.07 509 ILE A CA 1
ATOM 3665 C C . ILE A 1 509 ? 70.441 -28.102 23.134 1.00 62.49 509 ILE A C 1
ATOM 3666 O O . ILE A 1 509 ? 70.828 -27.749 24.251 1.00 62.08 509 ILE A O 1
ATOM 3671 N N . THR A 1 510 ? 70.372 -29.379 22.754 1.00 61.93 510 THR A N 1
ATOM 3672 C CA . THR A 1 510 ? 70.633 -30.494 23.667 1.00 61.59 510 THR A CA 1
ATOM 3673 C C . THR A 1 510 ? 72.049 -31.030 23.478 1.00 60.86 510 THR A C 1
ATOM 3674 O O . THR A 1 510 ? 72.372 -31.587 22.429 1.00 60.33 510 THR A O 1
ATOM 3678 N N . PHE A 1 511 ? 72.889 -30.854 24.496 1.00 60.56 511 PHE A N 1
ATOM 3679 C CA . PHE A 1 511 ? 74.224 -31.451 24.508 1.00 60.15 511 PHE A CA 1
ATOM 3680 C C . PHE A 1 511 ? 74.110 -32.929 24.872 1.00 59.56 511 PHE A C 1
ATOM 3681 O O . PHE A 1 511 ? 73.471 -33.264 25.865 1.00 59.17 511 PHE A O 1
ATOM 3689 N N . ASN A 1 512 ? 74.689 -33.801 24.045 1.00 59.31 512 ASN A N 1
ATOM 3690 C CA . ASN A 1 512 ? 74.897 -35.213 24.377 1.00 58.96 512 ASN A CA 1
ATOM 3691 C C . ASN A 1 512 ? 76.390 -35.512 24.287 1.00 58.70 512 ASN A C 1
ATOM 3692 O O . ASN A 1 512 ? 77.086 -34.963 23.426 1.00 58.25 512 ASN A O 1
ATOM 3697 N N . ILE A 1 513 ? 76.872 -36.386 25.172 1.00 58.64 513 ILE A N 1
ATOM 3698 C CA . ILE A 1 513 ? 78.304 -36.678 25.284 1.00 59.09 513 ILE A CA 1
ATOM 3699 C C . ILE A 1 513 ? 78.540 -38.118 25.754 1.00 59.35 513 ILE A C 1
ATOM 3700 O O . ILE A 1 513 ? 77.997 -38.545 26.776 1.00 59.03 513 ILE A O 1
ATOM 3705 N N . ASN A 1 514 ? 79.338 -38.861 24.984 1.00 60.31 514 ASN A N 1
ATOM 3706 C CA . ASN A 1 514 ? 79.802 -40.188 25.384 1.00 61.33 514 ASN A CA 1
ATOM 3707 C C . ASN A 1 514 ? 80.986 -40.010 26.325 1.00 61.45 514 ASN A C 1
ATOM 3708 O O . ASN A 1 514 ? 82.061 -39.582 25.900 1.00 62.48 514 ASN A O 1
ATOM 3713 N N . ALA A 1 515 ? 80.780 -40.316 27.603 1.00 61.35 515 ALA A N 1
ATOM 3714 C CA . ALA A 1 515 ? 81.838 -40.232 28.608 1.00 62.05 515 ALA A CA 1
ATOM 3715 C C . ALA A 1 515 ? 81.720 -41.412 29.561 1.00 62.98 515 ALA A C 1
ATOM 3716 O O . ALA A 1 515 ? 80.745 -41.509 30.312 1.00 64.45 515 ALA A O 1
ATOM 3718 N N . THR A 1 516 ? 82.700 -42.314 29.516 1.00 63.08 516 THR A N 1
ATOM 3719 C CA . THR A 1 516 ? 82.695 -43.498 30.374 1.00 62.68 516 THR A CA 1
ATOM 3720 C C . THR A 1 516 ? 83.033 -43.091 31.811 1.00 62.57 516 THR A C 1
ATOM 3721 O O . THR A 1 516 ? 84.122 -42.561 32.081 1.00 62.43 516 THR A O 1
ATOM 3725 N N . THR A 1 517 ? 82.071 -43.315 32.712 1.00 62.99 517 THR A N 1
ATOM 3726 C CA . THR A 1 517 ? 82.221 -43.057 34.141 1.00 62.75 517 THR A CA 1
ATOM 3727 C C . THR A 1 517 ? 81.056 -43.755 34.863 1.00 63.10 517 THR A C 1
ATOM 3728 O O . THR A 1 517 ? 80.549 -44.794 34.429 1.00 63.96 517 THR A O 1
ATOM 3732 N N . TYR A 1 518 ? 80.647 -43.175 35.984 1.00 62.68 518 TYR A N 1
ATOM 3733 C CA . TYR A 1 518 ? 79.771 -43.864 36.943 1.00 61.94 518 TYR A CA 1
ATOM 3734 C C . TYR A 1 518 ? 78.308 -43.798 36.463 1.00 59.83 518 TYR A C 1
ATOM 3735 O O . TYR A 1 518 ? 77.880 -42.761 35.938 1.00 59.90 518 TYR A O 1
ATOM 3744 N N . TYR A 1 519 ? 77.579 -44.900 36.642 1.00 56.49 519 TYR A N 1
ATOM 3745 C CA . TYR A 1 519 ? 76.205 -45.038 36.137 1.00 54.04 519 TYR A CA 1
ATOM 3746 C C . TYR A 1 519 ? 75.274 -44.183 37.000 1.00 52.76 519 TYR A C 1
ATOM 3747 O O . TYR A 1 519 ? 74.472 -44.690 37.779 1.00 53.07 519 TYR A O 1
ATOM 3756 N N . GLY A 1 520 ? 75.385 -42.871 36.831 1.00 51.13 520 GLY A N 1
ATOM 3757 C CA . GLY A 1 520 ? 74.774 -41.893 37.735 1.00 49.95 520 GLY A CA 1
ATOM 3758 C C . GLY A 1 520 ? 75.841 -41.184 38.552 1.00 48.82 520 GLY A C 1
ATOM 3759 O O . GLY A 1 520 ? 76.827 -41.795 38.959 1.00 48.09 520 GLY A O 1
ATOM 3760 N N . GLU A 1 521 ? 75.618 -39.891 38.798 1.00 48.59 521 GLU A N 1
ATOM 3761 C CA . GLU A 1 521 ? 76.499 -39.019 39.615 1.00 48.35 521 GLU A CA 1
ATOM 3762 C C . GLU A 1 521 ? 77.990 -39.102 39.225 1.00 48.61 521 GLU A C 1
ATOM 3763 O O . GLU A 1 521 ? 78.890 -38.835 40.024 1.00 48.85 521 GLU A O 1
ATOM 3769 N N . LEU A 1 523 ? 79.555 -34.704 36.036 1.00 58.81 523 LEU A N 1
ATOM 3770 C CA . LEU A 1 523 ? 80.095 -34.258 34.753 1.00 59.08 523 LEU A CA 1
ATOM 3771 C C . LEU A 1 523 ? 79.410 -32.967 34.287 1.00 59.23 523 LEU A C 1
ATOM 3772 O O . LEU A 1 523 ? 78.182 -32.867 34.334 1.00 59.32 523 LEU A O 1
ATOM 3777 N N . TYR A 1 524 ? 80.211 -32.001 33.827 1.00 59.33 524 TYR A N 1
ATOM 3778 C CA . TYR A 1 524 ? 79.735 -30.659 33.452 1.00 59.49 524 TYR A CA 1
ATOM 3779 C C . TYR A 1 524 ? 80.109 -30.297 32.011 1.00 59.24 524 TYR A C 1
ATOM 3780 O O . TYR A 1 524 ? 80.839 -31.035 31.343 1.00 58.70 524 TYR A O 1
ATOM 3789 N N . VAL A 1 525 ? 79.591 -29.157 31.549 1.00 59.68 525 VAL A N 1
ATOM 3790 C CA . VAL A 1 525 ? 79.986 -28.545 30.271 1.00 60.23 525 VAL A CA 1
ATOM 3791 C C . VAL A 1 525 ? 80.139 -27.029 30.446 1.00 61.77 525 VAL A C 1
ATOM 3792 O O . VAL A 1 525 ? 79.271 -26.378 31.036 1.00 61.77 525 VAL A O 1
ATOM 3796 N N . ILE A 1 526 ? 81.255 -26.484 29.953 1.00 63.96 526 ILE A N 1
ATOM 3797 C CA . ILE A 1 526 ? 81.511 -25.032 29.971 1.00 65.68 526 ILE A CA 1
ATOM 3798 C C . ILE A 1 526 ? 81.793 -24.553 28.548 1.00 67.46 526 ILE A C 1
ATOM 3799 O O . ILE A 1 526 ? 82.113 -25.350 27.664 1.00 67.56 526 ILE A O 1
ATOM 3804 N N . GLY A 1 527 ? 81.662 -23.249 28.339 1.00 69.69 527 GLY A N 1
ATOM 3805 C CA . GLY A 1 527 ? 81.961 -22.639 27.044 1.00 71.59 527 GLY A CA 1
ATOM 3806 C C . GLY A 1 527 ? 82.182 -21.147 27.151 1.00 73.07 527 GLY A C 1
ATOM 3807 O O . GLY A 1 527 ? 82.106 -20.582 28.243 1.00 73.84 527 GLY A O 1
ATOM 3808 N N . ASN A 1 528 ? 82.453 -20.510 26.014 1.00 74.23 528 ASN A N 1
ATOM 3809 C CA . ASN A 1 528 ? 82.720 -19.071 25.989 1.00 75.26 528 ASN A CA 1
ATOM 3810 C C . ASN A 1 528 ? 81.469 -18.196 26.184 1.00 75.62 528 ASN A C 1
ATOM 3811 O O . ASN A 1 528 ? 81.577 -17.027 26.553 1.00 77.00 528 ASN A O 1
ATOM 3816 N N . SER A 1 529 ? 80.292 -18.780 25.964 1.00 75.42 529 SER A N 1
ATOM 3817 C CA . SER A 1 529 ? 79.011 -18.117 26.248 1.00 75.28 529 SER A CA 1
ATOM 3818 C C . SER A 1 529 ? 78.762 -17.975 27.754 1.00 75.39 529 SER A C 1
ATOM 3819 O O . SER A 1 529 ? 79.285 -18.748 28.561 1.00 74.70 529 SER A O 1
ATOM 3822 N N . SER A 1 530 ? 77.950 -16.979 28.107 1.00 76.29 530 SER A N 1
ATOM 3823 C CA . SER A 1 530 ? 77.613 -16.678 29.503 1.00 76.66 530 SER A CA 1
ATOM 3824 C C . SER A 1 530 ? 76.647 -17.699 30.106 1.00 76.27 530 SER A C 1
ATOM 3825 O O . SER A 1 530 ? 76.770 -18.043 31.285 1.00 75.40 530 SER A O 1
ATOM 3828 N N . ASP A 1 531 ? 75.687 -18.163 29.301 1.00 76.31 531 ASP A N 1
ATOM 3829 C CA . ASP A 1 531 ? 74.715 -19.180 29.733 1.00 75.93 531 ASP A CA 1
ATOM 3830 C C . ASP A 1 531 ? 75.385 -20.501 30.126 1.00 75.16 531 ASP A C 1
ATOM 3831 O O . ASP A 1 531 ? 74.956 -21.155 31.077 1.00 74.16 531 ASP A O 1
ATOM 3836 N N . LEU A 1 532 ? 76.429 -20.884 29.389 1.00 75.21 532 LEU A N 1
ATOM 3837 C CA . LEU A 1 532 ? 77.205 -22.089 29.699 1.00 75.53 532 LEU A CA 1
ATOM 3838 C C . LEU A 1 532 ? 78.092 -21.901 30.929 1.00 75.92 532 LEU A C 1
ATOM 3839 O O . LEU A 1 532 ? 78.080 -22.742 31.832 1.00 76.83 532 LEU A O 1
ATOM 3844 N N . GLY A 1 533 ? 78.849 -20.804 30.966 1.00 76.05 533 GLY A N 1
ATOM 3845 C CA . GLY A 1 533 ? 79.791 -20.569 32.065 1.00 76.33 533 GLY A CA 1
ATOM 3846 C C . GLY A 1 533 ? 80.789 -19.436 31.898 1.00 76.69 533 GLY A C 1
ATOM 3847 O O . GLY A 1 533 ? 81.077 -18.732 32.865 1.00 75.45 533 GLY A O 1
ATOM 3848 N N . ALA A 1 534 ? 81.320 -19.267 30.685 1.00 78.36 534 ALA A N 1
ATOM 3849 C CA . ALA A 1 534 ? 82.412 -18.321 30.396 1.00 79.39 534 ALA A CA 1
ATOM 3850 C C . ALA A 1 534 ? 83.727 -18.769 31.056 1.00 80.52 534 ALA A C 1
ATOM 3851 O O . ALA A 1 534 ? 84.415 -17.984 31.715 1.00 81.19 534 ALA A O 1
ATOM 3853 N N . TRP A 1 535 ? 84.053 -20.047 30.854 1.00 81.49 535 TRP A N 1
ATOM 3854 C CA . TRP A 1 535 ? 85.303 -20.668 31.320 1.00 81.90 535 TRP A CA 1
ATOM 3855 C C . TRP A 1 535 ? 85.516 -20.590 32.839 1.00 81.65 535 TRP A C 1
ATOM 3856 O O . TRP A 1 535 ? 86.539 -20.093 33.319 1.00 81.61 535 TRP A O 1
ATOM 3867 N N . ASN A 1 536 ? 84.525 -21.075 33.581 1.00 81.57 536 ASN A N 1
ATOM 3868 C CA . ASN A 1 536 ? 84.659 -21.323 35.019 1.00 81.78 536 ASN A CA 1
ATOM 3869 C C . ASN A 1 536 ? 83.759 -22.494 35.408 1.00 81.80 536 ASN A C 1
ATOM 3870 O O . ASN A 1 536 ? 82.727 -22.725 34.771 1.00 83.14 536 ASN A O 1
ATOM 3875 N N . ILE A 1 537 ? 84.146 -23.213 36.458 1.00 81.06 537 ILE A N 1
ATOM 3876 C CA . ILE A 1 537 ? 83.475 -24.471 36.830 1.00 81.14 537 ILE A CA 1
ATOM 3877 C C . ILE A 1 537 ? 82.455 -24.309 37.967 1.00 80.00 537 ILE A C 1
ATOM 3878 O O . ILE A 1 537 ? 81.729 -25.253 38.278 1.00 80.67 537 ILE A O 1
ATOM 3883 N N . ALA A 1 538 ? 82.396 -23.121 38.573 1.00 78.42 538 ALA A N 1
ATOM 3884 C CA . ALA A 1 538 ? 81.376 -22.808 39.578 1.00 77.49 538 ALA A CA 1
ATOM 3885 C C . ALA A 1 538 ? 80.013 -22.596 38.919 1.00 76.19 538 ALA A C 1
ATOM 3886 O O . ALA A 1 538 ? 79.004 -23.128 39.391 1.00 75.98 538 ALA A O 1
ATOM 3888 N N . ASP A 1 539 ? 80.000 -21.821 37.831 1.00 74.58 539 ASP A N 1
ATOM 3889 C CA . ASP A 1 539 ? 78.788 -21.563 37.037 1.00 73.37 539 ASP A CA 1
ATOM 3890 C C . ASP A 1 539 ? 78.716 -22.407 35.747 1.00 71.50 539 ASP A C 1
ATOM 3891 O O . ASP A 1 539 ? 78.072 -22.006 34.773 1.00 70.93 539 ASP A O 1
ATOM 3896 N N . ALA A 1 540 ? 79.361 -23.575 35.750 1.00 69.52 540 ALA A N 1
ATOM 3897 C CA . ALA A 1 540 ? 79.250 -24.537 34.648 1.00 67.93 540 ALA A CA 1
ATOM 3898 C C . ALA A 1 540 ? 77.926 -25.283 34.751 1.00 66.30 540 ALA A C 1
ATOM 3899 O O . ALA A 1 540 ? 77.423 -25.501 35.858 1.00 67.52 540 ALA A O 1
ATOM 3901 N N . TYR A 1 541 ? 77.369 -25.681 33.606 1.00 63.42 541 TYR A N 1
ATOM 3902 C CA . TYR A 1 541 ? 76.096 -26.402 33.588 1.00 61.61 541 TYR A CA 1
ATOM 3903 C C . TYR A 1 541 ? 76.331 -27.905 33.799 1.00 60.78 541 TYR A C 1
ATOM 3904 O O . TYR A 1 541 ? 77.095 -28.514 33.047 1.00 60.58 541 TYR A O 1
ATOM 3913 N N . PRO A 1 542 ? 75.676 -28.506 34.818 1.00 60.12 542 PRO A N 1
ATOM 3914 C CA . PRO A 1 542 ? 75.812 -29.945 35.062 1.00 59.90 542 PRO A CA 1
ATOM 3915 C C . PRO A 1 542 ? 74.912 -30.772 34.148 1.00 59.71 542 PRO A C 1
ATOM 3916 O O . PRO A 1 542 ? 73.738 -30.432 33.972 1.00 59.76 542 PRO A O 1
ATOM 3920 N N . LEU A 1 543 ? 75.456 -31.853 33.591 1.00 59.28 543 LEU A N 1
ATOM 3921 C CA . LEU A 1 543 ? 74.682 -32.766 32.749 1.00 58.98 543 LEU A CA 1
ATOM 3922 C C . LEU A 1 543 ? 74.080 -33.881 33.596 1.00 59.07 543 LEU A C 1
ATOM 3923 O O . LEU A 1 543 ? 74.660 -34.284 34.609 1.00 58.75 543 LEU A O 1
ATOM 3928 N N . SER A 1 544 ? 72.915 -34.366 33.169 1.00 59.40 544 SER A N 1
ATOM 3929 C CA . SER A 1 544 ? 72.209 -35.453 33.845 1.00 59.49 544 SER A CA 1
ATOM 3930 C C . SER A 1 544 ? 72.543 -36.787 33.180 1.00 59.10 544 SER A C 1
ATOM 3931 O O . SER A 1 544 ? 72.614 -36.873 31.951 1.00 58.31 544 SER A O 1
ATOM 3934 N N . ALA A 1 545 ? 72.740 -37.819 34.000 1.00 59.24 545 ALA A N 1
ATOM 3935 C CA . ALA A 1 545 ? 73.003 -39.177 33.525 1.00 59.92 545 ALA A CA 1
ATOM 3936 C C . ALA A 1 545 ? 71.705 -39.990 33.565 1.00 60.90 545 ALA A C 1
ATOM 3937 O O . ALA A 1 545 ? 71.634 -41.048 34.196 1.00 61.64 545 ALA A O 1
ATOM 3939 N N . SER A 1 546 ? 70.685 -39.487 32.870 1.00 61.78 546 SER A N 1
ATOM 3940 C CA . SER A 1 546 ? 69.345 -40.077 32.895 1.00 62.36 546 SER A CA 1
ATOM 3941 C C . SER A 1 546 ? 69.321 -41.404 32.150 1.00 63.02 546 SER A C 1
ATOM 3942 O O . SER A 1 546 ? 68.906 -42.424 32.706 1.00 63.04 546 SER A O 1
ATOM 3945 N N . ALA A 1 547 ? 69.786 -41.380 30.901 1.00 63.85 547 ALA A N 1
ATOM 3946 C CA . ALA A 1 547 ? 69.848 -42.572 30.050 1.00 64.60 547 ALA A CA 1
ATOM 3947 C C . ALA A 1 547 ? 71.271 -43.127 29.939 1.00 64.06 547 ALA A C 1
ATOM 3948 O O . ALA A 1 547 ? 71.718 -43.507 28.852 1.00 63.75 547 ALA A O 1
ATOM 3950 N N . TYR A 1 548 ? 71.973 -43.183 31.070 1.00 63.49 548 TYR A N 1
ATOM 3951 C CA . TYR A 1 548 ? 73.304 -43.769 31.120 1.00 63.69 548 TYR A CA 1
ATOM 3952 C C . TYR A 1 548 ? 73.167 -45.280 31.222 1.00 63.70 548 TYR A C 1
ATOM 3953 O O . TYR A 1 548 ? 72.437 -45.780 32.080 1.00 64.46 548 TYR A O 1
ATOM 3962 N N . THR A 1 549 ? 73.863 -45.996 30.342 1.00 63.60 549 THR A N 1
ATOM 3963 C CA . THR A 1 549 ? 73.879 -47.458 30.356 1.00 63.85 549 THR A CA 1
ATOM 3964 C C . THR A 1 549 ? 75.265 -47.990 30.002 1.00 63.67 549 THR A C 1
ATOM 3965 O O . THR A 1 549 ? 76.121 -47.254 29.502 1.00 63.08 549 THR A O 1
ATOM 3969 N N . GLN A 1 550 ? 75.473 -49.273 30.291 1.00 63.65 550 GLN A N 1
ATOM 3970 C CA . GLN A 1 550 ? 76.658 -50.007 29.833 1.00 63.30 550 GLN A CA 1
ATOM 3971 C C . GLN A 1 550 ? 76.826 -49.962 28.308 1.00 62.63 550 GLN A C 1
ATOM 3972 O O . GLN A 1 550 ? 77.948 -49.882 27.809 1.00 63.36 550 GLN A O 1
ATOM 3978 N N . ASP A 1 551 ? 75.705 -49.997 27.586 1.00 61.75 551 ASP A N 1
ATOM 3979 C CA . ASP A 1 551 ? 75.703 -49.993 26.120 1.00 61.53 551 ASP A CA 1
ATOM 3980 C C . ASP A 1 551 ? 76.003 -48.600 25.559 1.00 61.22 551 ASP A C 1
ATOM 3981 O O . ASP A 1 551 ? 76.767 -48.469 24.598 1.00 61.45 551 ASP A O 1
ATOM 3986 N N . ARG A 1 552 ? 75.390 -47.581 26.162 1.00 60.25 552 ARG A N 1
ATOM 3987 C CA . ARG A 1 552 ? 75.524 -46.190 25.723 1.00 59.27 552 ARG A CA 1
ATOM 3988 C C . ARG A 1 552 ? 75.724 -45.280 26.949 1.00 58.36 552 ARG A C 1
ATOM 3989 O O . ARG A 1 552 ? 74.756 -44.949 27.642 1.00 58.47 552 ARG A O 1
ATOM 3997 N N . PRO A 1 553 ? 76.987 -44.901 27.251 1.00 57.55 553 PRO A N 1
ATOM 3998 C CA . PRO A 1 553 ? 77.271 -44.070 28.421 1.00 57.03 553 PRO A CA 1
ATOM 3999 C C . PRO A 1 553 ? 77.017 -42.585 28.131 1.00 56.75 553 PRO A C 1
ATOM 4000 O O . PRO A 1 553 ? 77.957 -41.805 27.957 1.00 56.50 553 PRO A O 1
ATOM 4004 N N . LEU A 1 554 ? 75.738 -42.215 28.092 1.00 56.72 554 LEU A N 1
ATOM 4005 C CA . LEU A 1 554 ? 75.309 -40.868 27.699 1.00 56.67 554 LEU A CA 1
ATOM 4006 C C . LEU A 1 554 ? 75.025 -39.972 28.900 1.00 57.46 554 LEU A C 1
ATOM 4007 O O . LEU A 1 554 ? 74.261 -40.339 29.791 1.00 58.18 554 LEU A O 1
ATOM 4012 N N . TRP A 1 555 ? 75.665 -38.804 28.907 1.00 58.02 555 TRP A N 1
ATOM 4013 C CA . TRP A 1 555 ? 75.260 -37.669 29.734 1.00 58.31 555 TRP A CA 1
ATOM 4014 C C . TRP A 1 555 ? 74.613 -36.654 28.803 1.00 58.82 555 TRP A C 1
ATOM 4015 O O . TRP A 1 555 ? 74.974 -36.580 27.626 1.00 58.58 555 TRP A O 1
ATOM 4026 N N . SER A 1 556 ? 73.660 -35.878 29.319 1.00 59.64 556 SER A N 1
ATOM 4027 C CA . SER A 1 556 ? 72.985 -34.863 28.503 1.00 60.32 556 SER A CA 1
ATOM 4028 C C . SER A 1 556 ? 72.392 -33.702 29.294 1.00 61.13 556 SER A C 1
ATOM 4029 O O . SER A 1 556 ? 72.232 -33.775 30.513 1.00 61.22 556 SER A O 1
ATOM 4032 N N . ALA A 1 557 ? 72.073 -32.634 28.564 1.00 62.24 557 ALA A N 1
ATOM 4033 C CA . ALA A 1 557 ? 71.493 -31.422 29.138 1.00 63.15 557 ALA A CA 1
ATOM 4034 C C . ALA A 1 557 ? 70.914 -30.529 28.040 1.00 64.00 557 ALA A C 1
ATOM 4035 O O . ALA A 1 557 ? 71.636 -30.116 27.129 1.00 63.67 557 ALA A O 1
ATOM 4037 N N . ALA A 1 558 ? 69.616 -30.245 28.130 1.00 65.24 558 ALA A N 1
ATOM 4038 C CA . ALA A 1 558 ? 68.958 -29.306 27.222 1.00 66.16 558 ALA A CA 1
ATOM 4039 C C . ALA A 1 558 ? 69.183 -27.879 27.726 1.00 67.17 558 ALA A C 1
ATOM 4040 O O . ALA A 1 558 ? 68.731 -27.528 28.821 1.00 67.25 558 ALA A O 1
ATOM 4042 N N . ILE A 1 559 ? 69.890 -27.070 26.932 1.00 68.37 559 ILE A N 1
ATOM 4043 C CA . ILE A 1 559 ? 70.251 -25.696 27.307 1.00 69.46 559 ILE A CA 1
ATOM 4044 C C . ILE A 1 559 ? 69.535 -24.691 26.396 1.00 70.49 559 ILE A C 1
ATOM 4045 O O . ILE A 1 559 ? 69.734 -24.716 25.178 1.00 70.59 559 ILE A O 1
ATOM 4050 N N . PRO A 1 560 ? 68.698 -23.807 26.979 1.00 71.49 560 PRO A N 1
ATOM 4051 C CA . PRO A 1 560 ? 68.138 -22.706 26.203 1.00 71.66 560 PRO A CA 1
ATOM 4052 C C . PRO A 1 560 ? 69.113 -21.526 26.187 1.00 71.97 560 PRO A C 1
ATOM 4053 O O . PRO A 1 560 ? 69.258 -20.827 27.197 1.00 73.31 560 PRO A O 1
ATOM 4057 N N . LEU A 1 561 ? 69.793 -21.333 25.056 1.00 70.97 561 LEU A N 1
ATOM 4058 C CA . LEU A 1 561 ? 70.775 -20.252 24.903 1.00 70.67 561 LEU A CA 1
ATOM 4059 C C . LEU A 1 561 ? 70.581 -19.493 23.585 1.00 70.26 561 LEU A C 1
ATOM 4060 O O . LEU A 1 561 ? 69.917 -19.979 22.667 1.00 69.67 561 LEU A O 1
ATOM 4065 N N . ASN A 1 562 ? 71.183 -18.305 23.515 1.00 70.04 562 ASN A N 1
ATOM 4066 C CA . ASN A 1 562 ? 70.906 -17.317 22.456 1.00 69.24 562 ASN A CA 1
ATOM 4067 C C . ASN A 1 562 ? 71.189 -17.809 21.039 1.00 68.74 562 ASN A C 1
ATOM 4068 O O . ASN A 1 562 ? 72.183 -18.490 20.802 1.00 68.19 562 ASN A O 1
ATOM 4073 N N . ALA A 1 563 ? 70.313 -17.429 20.109 1.00 68.70 563 ALA A N 1
ATOM 4074 C CA . ALA A 1 563 ? 70.411 -17.843 18.708 1.00 69.34 563 ALA A CA 1
ATOM 4075 C C . ALA A 1 563 ? 71.410 -16.982 17.939 1.00 69.92 563 ALA A C 1
ATOM 4076 O O . ALA A 1 563 ? 71.550 -15.789 18.214 1.00 70.01 563 ALA A O 1
ATOM 4078 N N . GLY A 1 564 ? 72.092 -17.595 16.972 1.00 70.86 564 GLY A N 1
ATOM 4079 C CA . GLY A 1 564 ? 73.059 -16.896 16.125 1.00 71.49 564 GLY A CA 1
ATOM 4080 C C . GLY A 1 564 ? 74.332 -16.530 16.866 1.00 72.42 564 GLY A C 1
ATOM 4081 O O . GLY A 1 564 ? 74.692 -15.355 16.949 1.00 73.77 564 GLY A O 1
ATOM 4082 N N . GLU A 1 565 ? 75.004 -17.546 17.404 1.00 72.55 565 GLU A N 1
ATOM 4083 C CA . GLU A 1 565 ? 76.240 -17.376 18.176 1.00 72.72 565 GLU A CA 1
ATOM 4084 C C . GLU A 1 565 ? 77.150 -18.585 17.975 1.00 72.91 565 GLU A C 1
ATOM 4085 O O . GLU A 1 565 ? 76.733 -19.717 18.218 1.00 72.55 565 GLU A O 1
ATOM 4091 N N . VAL A 1 566 ? 78.386 -18.341 17.541 1.00 74.08 566 VAL A N 1
ATOM 4092 C CA . VAL A 1 566 ? 79.371 -19.419 17.349 1.00 75.32 566 VAL A CA 1
ATOM 4093 C C . VAL A 1 566 ? 79.966 -19.822 18.704 1.00 74.98 566 VAL A C 1
ATOM 4094 O O . VAL A 1 566 ? 81.085 -19.448 19.046 1.00 75.64 566 VAL A O 1
ATOM 4098 N N . ILE A 1 567 ? 79.200 -20.599 19.469 1.00 73.72 567 ILE A N 1
ATOM 4099 C CA . ILE A 1 567 ? 79.570 -20.950 20.844 1.00 72.62 567 ILE A CA 1
ATOM 4100 C C . ILE A 1 567 ? 80.672 -22.015 20.857 1.00 72.03 567 ILE A C 1
ATOM 4101 O O . ILE A 1 567 ? 80.505 -23.094 20.287 1.00 71.38 567 ILE A O 1
ATOM 4106 N N . SER A 1 568 ? 81.790 -21.686 21.507 1.00 71.97 568 SER A N 1
ATOM 4107 C CA . SER A 1 568 ? 82.924 -22.596 21.678 1.00 71.86 568 SER A CA 1
ATOM 4108 C C . SER A 1 568 ? 82.838 -23.265 23.052 1.00 70.82 568 SER A C 1
ATOM 4109 O O . SER A 1 568 ? 83.139 -22.635 24.072 1.00 69.45 568 SER A O 1
ATOM 4112 N N . TYR A 1 569 ? 82.438 -24.539 23.064 1.00 70.38 569 TYR A N 1
ATOM 4113 C CA . TYR A 1 569 ? 82.193 -25.289 24.305 1.00 69.58 569 TYR A CA 1
ATOM 4114 C C . TYR A 1 569 ? 83.237 -26.379 24.548 1.00 69.37 569 TYR A C 1
ATOM 4115 O O . TYR A 1 569 ? 84.080 -26.657 23.697 1.00 68.35 569 TYR A O 1
ATOM 4124 N N . GLN A 1 570 ? 83.175 -26.976 25.734 1.00 70.23 570 GLN A N 1
ATOM 4125 C CA . GLN A 1 570 ? 84.085 -28.046 26.133 1.00 71.56 570 GLN A CA 1
ATOM 4126 C C . GLN A 1 570 ? 83.497 -28.771 27.344 1.00 71.38 570 GLN A C 1
ATOM 4127 O O . GLN A 1 570 ? 83.033 -28.128 28.283 1.00 73.11 570 GLN A O 1
ATOM 4133 N N . TYR A 1 571 ? 83.510 -30.100 27.323 1.00 70.59 571 TYR A N 1
ATOM 4134 C CA . TYR A 1 571 ? 83.032 -30.894 28.458 1.00 70.59 571 TYR A CA 1
ATOM 4135 C C . TYR A 1 571 ? 84.135 -31.025 29.507 1.00 71.11 571 TYR A C 1
ATOM 4136 O O . TYR A 1 571 ? 85.321 -30.895 29.192 1.00 71.02 571 TYR A O 1
ATOM 4145 N N . VAL A 1 572 ? 83.729 -31.265 30.752 1.00 72.09 572 VAL A N 1
ATOM 4146 C CA . VAL A 1 572 ? 84.658 -31.332 31.884 1.00 73.23 572 VAL A CA 1
ATOM 4147 C C . VAL A 1 572 ? 84.129 -32.288 32.961 1.00 74.11 572 VAL A C 1
ATOM 4148 O O . VAL A 1 572 ? 82.918 -32.372 33.184 1.00 74.23 572 VAL A O 1
ATOM 4152 N N . ARG A 1 573 ? 85.049 -32.994 33.617 1.00 75.23 573 ARG A N 1
ATOM 4153 C CA . ARG A 1 573 ? 84.709 -34.015 34.614 1.00 76.36 573 ARG A CA 1
ATOM 4154 C C . ARG A 1 573 ? 85.028 -33.561 36.040 1.00 76.05 573 ARG A C 1
ATOM 4155 O O . ARG A 1 573 ? 86.195 -33.323 36.364 1.00 75.94 573 ARG A O 1
ATOM 4163 N N . GLN A 1 574 ? 83.988 -33.427 36.863 1.00 75.62 574 GLN A N 1
ATOM 4164 C CA . GLN A 1 574 ? 84.140 -33.248 38.309 1.00 75.98 574 GLN A CA 1
ATOM 4165 C C . GLN A 1 574 ? 84.375 -34.610 38.954 1.00 76.70 574 GLN A C 1
ATOM 4166 O O . GLN A 1 574 ? 83.836 -35.608 38.495 1.00 78.80 574 GLN A O 1
ATOM 4172 N N . GLU A 1 575 ? 85.161 -34.625 40.043 1.00 76.53 575 GLU A N 1
ATOM 4173 C CA . GLU A 1 575 ? 85.674 -35.848 40.674 1.00 76.74 575 GLU A CA 1
ATOM 4174 C C . GLU A 1 575 ? 85.569 -35.849 42.201 1.00 77.79 575 GLU A C 1
ATOM 4175 O O . GLU A 1 575 ? 85.638 -34.795 42.851 1.00 79.12 575 GLU A O 1
ATOM 4181 N N . ASP A 1 576 ? 85.522 -37.061 42.759 1.00 78.71 576 ASP A N 1
ATOM 4182 C CA . ASP A 1 576 ? 85.263 -37.282 44.195 1.00 80.00 576 ASP A CA 1
ATOM 4183 C C . ASP A 1 576 ? 86.493 -37.125 45.118 1.00 80.58 576 ASP A C 1
ATOM 4184 O O . ASP A 1 576 ? 87.611 -36.968 44.633 1.00 79.98 576 ASP A O 1
ATOM 4189 N N . CYS A 1 577 ? 86.244 -37.126 46.427 1.00 81.85 577 CYS A N 1
ATOM 4190 C CA . CYS A 1 577 ? 87.275 -36.891 47.450 1.00 82.98 577 CYS A CA 1
ATOM 4191 C C . CYS A 1 577 ? 88.097 -35.621 47.189 1.00 82.12 577 CYS A C 1
ATOM 4192 O O . CYS A 1 577 ? 89.326 -35.650 47.226 1.00 82.63 577 CYS A O 1
ATOM 4195 N N . ASP A 1 578 ? 87.405 -34.516 46.911 1.00 81.03 578 ASP A N 1
ATOM 4196 C CA . ASP A 1 578 ? 88.029 -33.210 46.668 1.00 80.06 578 ASP A CA 1
ATOM 4197 C C . ASP A 1 578 ? 89.123 -33.226 45.578 1.00 77.70 578 ASP A C 1
ATOM 4198 O O . ASP A 1 578 ? 90.070 -32.445 45.634 1.00 78.13 578 ASP A O 1
ATOM 4203 N N . GLN A 1 579 ? 88.979 -34.097 44.577 1.00 74.55 579 GLN A N 1
ATOM 4204 C CA . GLN A 1 579 ? 89.948 -34.189 43.477 1.00 72.26 579 GLN A CA 1
ATOM 4205 C C . GLN A 1 579 ? 89.684 -33.054 42.478 1.00 70.61 579 GLN A C 1
ATOM 4206 O O . GLN A 1 579 ? 88.529 -32.639 42.328 1.00 71.16 579 GLN A O 1
ATOM 4212 N N . PRO A 1 580 ? 90.744 -32.532 41.818 1.00 68.92 580 PRO A N 1
ATOM 4213 C CA . PRO A 1 580 ? 90.524 -31.424 40.881 1.00 68.86 580 PRO A CA 1
ATOM 4214 C C . PRO A 1 580 ? 89.737 -31.815 39.628 1.00 68.63 580 PRO A C 1
ATOM 4215 O O . PRO A 1 580 ? 89.569 -33.007 39.339 1.00 69.70 580 PRO A O 1
ATOM 4219 N N . TYR A 1 581 ? 89.269 -30.804 38.900 1.00 67.52 581 TYR A N 1
ATOM 4220 C CA . TYR A 1 581 ? 88.486 -31.018 37.682 1.00 66.95 581 TYR A CA 1
ATOM 4221 C C . TYR A 1 581 ? 89.402 -31.465 36.546 1.00 67.30 581 TYR A C 1
ATOM 4222 O O . TYR A 1 581 ? 90.583 -31.131 36.536 1.00 67.38 581 TYR A O 1
ATOM 4231 N N . ILE A 1 582 ? 88.844 -32.223 35.602 1.00 67.83 582 ILE A N 1
ATOM 4232 C CA . ILE A 1 582 ? 89.603 -32.775 34.472 1.00 68.41 582 ILE A CA 1
ATOM 4233 C C . ILE A 1 582 ? 88.949 -32.349 33.158 1.00 69.58 582 ILE A C 1
ATOM 4234 O O . ILE A 1 582 ? 87.836 -32.769 32.843 1.00 70.34 582 ILE A O 1
ATOM 4239 N N . TYR A 1 583 ? 89.655 -31.504 32.404 1.00 70.43 583 TYR A N 1
ATOM 4240 C CA . TYR A 1 583 ? 89.166 -30.937 31.143 1.00 70.77 583 TYR A CA 1
ATOM 4241 C C . TYR A 1 583 ? 89.541 -31.879 29.998 1.00 70.12 583 TYR A C 1
ATOM 4242 O O . TYR A 1 583 ? 90.497 -32.654 30.125 1.00 71.05 583 TYR A O 1
ATOM 4251 N N . GLU A 1 584 ? 88.800 -31.819 28.890 1.00 69.03 584 GLU A N 1
ATOM 4252 C CA . GLU A 1 584 ? 89.178 -32.546 27.668 1.00 68.47 584 GLU A CA 1
ATOM 4253 C C . GLU A 1 584 ? 90.382 -31.889 26.979 1.00 68.84 584 GLU A C 1
ATOM 4254 O O . GLU A 1 584 ? 90.690 -30.713 27.218 1.00 68.63 584 GLU A O 1
ATOM 4260 N N . THR A 1 585 ? 91.028 -32.649 26.099 1.00 69.72 585 THR A N 1
ATOM 4261 C CA . THR A 1 585 ? 92.236 -32.201 25.406 1.00 70.71 585 THR A CA 1
ATOM 4262 C C . THR A 1 585 ? 91.997 -31.134 24.327 1.00 72.29 585 THR A C 1
ATOM 4263 O O . THR A 1 585 ? 92.947 -30.449 23.943 1.00 74.99 585 THR A O 1
ATOM 4267 N N . VAL A 1 586 ? 90.761 -30.999 23.839 1.00 72.62 586 VAL A N 1
ATOM 4268 C CA . VAL A 1 586 ? 90.446 -30.048 22.761 1.00 73.13 586 VAL A CA 1
ATOM 4269 C C . VAL A 1 586 ? 89.149 -29.281 23.021 1.00 73.88 586 VAL A C 1
ATOM 4270 O O . VAL A 1 586 ? 88.216 -29.809 23.627 1.00 72.58 586 VAL A O 1
ATOM 4274 N N . ASN A 1 587 ? 89.109 -28.032 22.551 1.00 76.45 587 ASN A N 1
ATOM 4275 C CA . ASN A 1 587 ? 87.923 -27.181 22.647 1.00 78.50 587 ASN A CA 1
ATOM 4276 C C . ASN A 1 587 ? 87.091 -27.367 21.378 1.00 78.86 587 ASN A C 1
ATOM 4277 O O . ASN A 1 587 ? 87.607 -27.192 20.272 1.00 79.61 587 ASN A O 1
ATOM 4282 N N . ARG A 1 588 ? 85.816 -27.722 21.542 1.00 79.09 588 ARG A N 1
ATOM 4283 C CA . ARG A 1 588 ? 84.893 -27.911 20.415 1.00 79.31 588 ARG A CA 1
ATOM 4284 C C . ARG A 1 588 ? 84.143 -26.606 20.123 1.00 77.78 588 ARG A C 1
ATOM 4285 O O . ARG A 1 588 ? 83.958 -25.776 21.014 1.00 77.58 588 ARG A O 1
ATOM 4293 N N . THR A 1 589 ? 83.742 -26.427 18.865 1.00 76.21 589 THR A N 1
ATOM 4294 C CA . THR A 1 589 ? 82.895 -25.306 18.455 1.00 75.48 589 THR A CA 1
ATOM 4295 C C . THR A 1 589 ? 81.825 -25.792 17.481 1.00 74.78 589 THR A C 1
ATOM 4296 O O . THR A 1 589 ? 82.135 -26.482 16.507 1.00 73.90 589 THR A O 1
ATOM 4300 N N . LEU A 1 590 ? 80.570 -25.442 17.764 1.00 74.99 590 LEU A N 1
ATOM 4301 C CA . LEU A 1 590 ? 79.458 -25.675 16.841 1.00 75.31 590 LEU A CA 1
ATOM 4302 C C . LEU A 1 590 ? 78.430 -24.555 17.008 1.00 73.78 590 LEU A C 1
ATOM 4303 O O . LEU A 1 590 ? 77.910 -24.342 18.108 1.00 71.44 590 LEU A O 1
ATOM 4308 N N . THR A 1 591 ? 78.164 -23.837 15.915 1.00 72.89 591 THR A N 1
ATOM 4309 C CA . THR A 1 591 ? 77.268 -22.675 15.933 1.00 72.30 591 THR A CA 1
ATOM 4310 C C . THR A 1 591 ? 75.796 -23.054 16.150 1.00 71.62 591 THR A C 1
ATOM 4311 O O . THR A 1 591 ? 75.251 -23.903 15.440 1.00 71.39 591 THR A O 1
ATOM 4315 N N . VAL A 1 592 ? 75.173 -22.427 17.150 1.00 71.00 592 VAL A N 1
ATOM 4316 C CA . VAL A 1 592 ? 73.738 -22.596 17.418 1.00 70.27 592 VAL A CA 1
ATOM 4317 C C . VAL A 1 592 ? 72.933 -21.825 16.359 1.00 69.20 592 VAL A C 1
ATOM 4318 O O . VAL A 1 592 ? 73.274 -20.681 16.043 1.00 68.38 592 VAL A O 1
ATOM 4322 N N . PRO A 1 593 ? 71.876 -22.450 15.793 1.00 69.10 593 PRO A N 1
ATOM 4323 C CA . PRO A 1 593 ? 71.176 -21.812 14.669 1.00 69.26 593 PRO A CA 1
ATOM 4324 C C . PRO A 1 593 ? 70.332 -20.602 15.059 1.00 68.84 593 PRO A C 1
ATOM 4325 O O . PRO A 1 593 ? 70.148 -20.319 16.247 1.00 67.72 593 PRO A O 1
ATOM 4329 N N . ALA A 1 594 ? 69.826 -19.911 14.039 1.00 68.81 594 ALA A N 1
ATOM 4330 C CA . ALA A 1 594 ? 69.117 -18.643 14.214 1.00 68.66 594 ALA A CA 1
ATOM 4331 C C . ALA A 1 594 ? 67.736 -18.816 14.844 1.00 68.29 594 ALA A C 1
ATOM 4332 O O . ALA A 1 594 ? 67.229 -19.935 14.975 1.00 67.10 594 ALA A O 1
ATOM 4334 N N . CYS A 1 595 ? 67.148 -17.686 15.236 1.00 68.41 595 CYS A N 1
ATOM 4335 C CA . CYS A 1 595 ? 65.824 -17.649 15.867 1.00 68.58 595 CYS A CA 1
ATOM 4336 C C . CYS A 1 595 ? 64.741 -18.224 14.956 1.00 68.96 595 CYS A C 1
ATOM 4337 O O . CYS A 1 595 ? 64.836 -18.143 13.732 1.00 70.15 595 CYS A O 1
ATOM 4340 N N . GLY A 1 596 ? 63.717 -18.807 15.573 1.00 68.77 596 GLY A N 1
ATOM 4341 C CA . GLY A 1 596 ? 62.599 -19.408 14.853 1.00 68.90 596 GLY A CA 1
ATOM 4342 C C . GLY A 1 596 ? 62.839 -20.859 14.478 1.00 68.89 596 GLY A C 1
ATOM 4343 O O . GLY A 1 596 ? 62.556 -21.261 13.347 1.00 69.59 596 GLY A O 1
ATOM 4344 N N . GLY A 1 597 ? 63.367 -21.638 15.422 1.00 68.88 597 GLY A N 1
ATOM 4345 C CA . GLY A 1 597 ? 63.431 -23.090 15.292 1.00 69.80 597 GLY A CA 1
ATOM 4346 C C . GLY A 1 597 ? 64.794 -23.695 15.008 1.00 70.62 597 GLY A C 1
ATOM 4347 O O . GLY A 1 597 ? 65.822 -23.087 15.304 1.00 71.86 597 GLY A O 1
ATOM 4348 N N . ALA A 1 598 ? 64.774 -24.896 14.423 1.00 70.43 598 ALA A N 1
ATOM 4349 C CA . ALA A 1 598 ? 65.957 -25.744 14.218 1.00 69.73 598 ALA A CA 1
ATOM 4350 C C . ALA A 1 598 ? 66.593 -26.171 15.549 1.00 69.60 598 ALA A C 1
ATOM 4351 O O . ALA A 1 598 ? 67.688 -25.737 15.902 1.00 69.07 598 ALA A O 1
ATOM 4353 N N . ALA A 1 599 ? 65.882 -27.027 16.280 1.00 69.77 599 ALA A N 1
ATOM 4354 C CA . ALA A 1 599 ? 66.353 -27.543 17.570 1.00 69.99 599 ALA A CA 1
ATOM 4355 C C . ALA A 1 599 ? 67.410 -28.629 17.361 1.00 70.29 599 ALA A C 1
ATOM 4356 O O . ALA A 1 599 ? 67.094 -29.821 17.303 1.00 69.97 599 ALA A O 1
ATOM 4358 N N . VAL A 1 600 ? 68.665 -28.197 17.230 1.00 71.06 600 VAL A N 1
ATOM 4359 C CA . VAL A 1 600 ? 69.801 -29.107 17.016 1.00 71.37 600 VAL A CA 1
ATOM 4360 C C . VAL A 1 600 ? 70.186 -29.844 18.302 1.00 70.46 600 VAL A C 1
ATOM 4361 O O . VAL A 1 600 ? 69.934 -29.356 19.407 1.00 69.77 600 VAL A O 1
ATOM 4365 N N . THR A 1 601 ? 70.785 -31.024 18.139 1.00 69.85 601 THR A N 1
ATOM 4366 C CA . THR A 1 601 ? 71.348 -31.796 19.252 1.00 69.82 601 THR A CA 1
ATOM 4367 C C . THR A 1 601 ? 72.756 -32.266 18.862 1.00 69.47 601 THR A C 1
ATOM 4368 O O . THR A 1 601 ? 72.925 -32.943 17.841 1.00 69.41 601 THR A O 1
ATOM 4372 N N . THR A 1 602 ? 73.759 -31.896 19.663 1.00 68.84 602 THR A N 1
ATOM 4373 C CA . THR A 1 602 ? 75.159 -32.219 19.350 1.00 67.85 602 THR A CA 1
ATOM 4374 C C . THR A 1 602 ? 75.473 -33.670 19.726 1.00 65.75 602 THR A C 1
ATOM 4375 O O . THR A 1 602 ? 74.767 -34.277 20.533 1.00 64.89 602 THR A O 1
ATOM 4379 N N . ASP A 1 603 ? 76.534 -34.206 19.125 1.00 64.07 603 ASP A N 1
ATOM 4380 C CA . ASP A 1 603 ? 76.978 -35.581 19.365 1.00 63.08 603 ASP A CA 1
ATOM 4381 C C . ASP A 1 603 ? 78.507 -35.622 19.461 1.00 62.91 603 ASP A C 1
ATOM 4382 O O . ASP A 1 603 ? 79.203 -35.638 18.440 1.00 62.76 603 ASP A O 1
ATOM 4387 N N . ASP A 1 604 ? 79.010 -35.622 20.697 1.00 62.53 604 ASP A N 1
ATOM 4388 C CA . ASP A 1 604 ? 80.447 -35.640 20.986 1.00 61.87 604 ASP A CA 1
ATOM 4389 C C . ASP A 1 604 ? 80.830 -36.884 21.790 1.00 61.00 604 ASP A C 1
ATOM 4390 O O . ASP A 1 604 ? 79.969 -37.605 22.300 1.00 59.88 604 ASP A O 1
ATOM 4395 N N . ALA A 1 605 ? 82.138 -37.122 21.878 1.00 61.21 605 ALA A N 1
ATOM 4396 C CA . ALA A 1 605 ? 82.719 -38.155 22.740 1.00 61.95 605 ALA A CA 1
ATOM 4397 C C . ALA A 1 605 ? 83.830 -37.547 23.592 1.00 63.21 605 ALA A C 1
ATOM 4398 O O . ALA A 1 605 ? 84.343 -36.469 23.279 1.00 63.77 605 ALA A O 1
ATOM 4400 N N . TRP A 1 606 ? 84.188 -38.243 24.671 1.00 64.87 606 TRP A N 1
ATOM 4401 C CA . TRP A 1 606 ? 85.190 -37.754 25.620 1.00 66.36 606 TRP A CA 1
ATOM 4402 C C . TRP A 1 606 ? 86.600 -37.850 25.028 1.00 68.07 606 TRP A C 1
ATOM 4403 O O . TRP A 1 606 ? 87.109 -38.952 24.811 1.00 68.75 606 TRP A O 1
ATOM 4414 N N . MET A 1 607 ? 87.211 -36.691 24.776 1.00 69.74 607 MET A N 1
ATOM 4415 C CA . MET A 1 607 ? 88.538 -36.605 24.162 1.00 71.10 607 MET A CA 1
ATOM 4416 C C . MET A 1 607 ? 89.569 -36.179 25.209 1.00 72.33 607 MET A C 1
ATOM 4417 O O . MET A 1 607 ? 90.028 -35.036 25.232 1.00 73.17 607 MET A O 1
ATOM 4422 N N . GLY A 1 608 ? 89.953 -37.130 26.055 1.00 73.18 608 GLY A N 1
ATOM 4423 C CA . GLY A 1 608 ? 90.961 -36.896 27.087 1.00 73.97 608 GLY A CA 1
ATOM 4424 C C . GLY A 1 608 ? 91.012 -38.009 28.112 1.00 74.70 608 GLY A C 1
ATOM 4425 O O . GLY A 1 608 ? 90.177 -38.913 28.080 1.00 75.93 608 GLY A O 1
ATOM 4426 N N . PRO A 1 609 ? 91.989 -37.950 29.036 1.00 74.56 609 PRO A N 1
ATOM 4427 C CA . PRO A 1 609 ? 92.140 -39.002 30.037 1.00 74.83 609 PRO A CA 1
ATOM 4428 C C . PRO A 1 609 ? 91.132 -38.866 31.183 1.00 75.47 609 PRO A C 1
ATOM 4429 O O . PRO A 1 609 ? 91.085 -37.820 31.835 1.00 76.19 609 PRO A O 1
ATOM 4433 N N . VAL A 1 610 ? 90.319 -39.907 31.401 1.00 76.13 610 VAL A N 1
ATOM 4434 C CA . VAL A 1 610 ? 89.493 -40.007 32.601 1.00 77.29 610 VAL A CA 1
ATOM 4435 C C . VAL A 1 610 ? 90.462 -40.411 33.704 1.00 78.31 610 VAL A C 1
ATOM 4436 O O . VAL A 1 610 ? 91.024 -41.499 33.674 1.00 78.75 610 VAL A O 1
ATOM 4440 N N . GLY A 1 611 ? 90.690 -39.513 34.655 1.00 79.30 611 GLY A N 1
ATOM 4441 C CA . GLY A 1 611 ? 91.680 -39.720 35.726 1.00 80.28 611 GLY A CA 1
ATOM 4442 C C . GLY A 1 611 ? 91.295 -40.705 36.818 1.00 80.97 611 GLY A C 1
ATOM 4443 O O . GLY A 1 611 ? 90.434 -41.571 36.631 1.00 80.32 611 GLY A O 1
ATOM 4444 N N . SER A 1 612 ? 91.931 -40.547 37.979 1.00 81.89 612 SER A N 1
ATOM 4445 C CA . SER A 1 612 ? 91.755 -41.456 39.114 1.00 82.43 612 SER A CA 1
ATOM 4446 C C . SER A 1 612 ? 90.442 -41.197 39.865 1.00 83.92 612 SER A C 1
ATOM 4447 O O . SER A 1 612 ? 90.128 -40.053 40.202 1.00 84.34 612 SER A O 1
ATOM 4450 N N . SER A 1 613 ? 89.691 -42.271 40.126 1.00 85.30 613 SER A N 1
ATOM 4451 C CA . SER A 1 613 ? 88.479 -42.209 40.949 1.00 85.55 613 SER A CA 1
ATOM 4452 C C . SER A 1 613 ? 88.849 -42.102 42.430 1.00 85.68 613 SER A C 1
ATOM 4453 O O . SER A 1 613 ? 90.022 -42.266 42.801 1.00 85.84 613 SER A O 1
ATOM 4456 N N . GLY A 1 614 ? 87.847 -41.828 43.268 1.00 85.90 614 GLY A N 1
ATOM 4457 C CA . GLY A 1 614 ? 88.056 -41.660 44.709 1.00 86.93 614 GLY A CA 1
ATOM 4458 C C . GLY A 1 614 ? 87.796 -42.921 45.524 1.00 88.47 614 GLY A C 1
ATOM 4459 O O . GLY A 1 614 ? 87.160 -43.856 45.051 1.00 89.03 614 GLY A O 1
ATOM 4460 N N . ASN A 1 615 ? 88.336 -42.926 46.733 1.00 89.51 615 ASN A N 1
ATOM 4461 C CA . ASN A 1 615 ? 88.142 -43.998 47.697 1.00 89.75 615 ASN A CA 1
ATOM 4462 C C . ASN A 1 615 ? 88.433 -43.471 49.112 1.00 90.52 615 ASN A C 1
ATOM 4463 O O . ASN A 1 615 ? 89.529 -43.664 49.655 1.00 91.25 615 ASN A O 1
ATOM 4468 N N . CYS A 1 616 ? 87.437 -42.808 49.701 1.00 91.37 616 CYS A N 1
ATOM 4469 C CA . CYS A 1 616 ? 87.611 -42.111 50.979 1.00 91.96 616 CYS A CA 1
ATOM 4470 C C . CYS A 1 616 ? 86.329 -42.069 51.811 1.00 92.23 616 CYS A C 1
ATOM 4471 O O . CYS A 1 616 ? 85.304 -42.645 51.442 1.00 92.43 616 CYS A O 1
ATOM 4475 N N . ASP B 1 30 ? 57.579 -13.568 -31.518 1.00 91.51 30 ASP B N 1
ATOM 4476 C CA . ASP B 1 30 ? 57.252 -13.055 -30.150 1.00 92.14 30 ASP B CA 1
ATOM 4477 C C . ASP B 1 30 ? 55.829 -13.507 -29.758 1.00 89.85 30 ASP B C 1
ATOM 4478 O O . ASP B 1 30 ? 55.443 -14.595 -30.152 1.00 89.40 30 ASP B O 1
ATOM 4483 N N . LEU B 1 31 ? 55.110 -12.724 -28.943 1.00 87.12 31 LEU B N 1
ATOM 4484 C CA . LEU B 1 31 ? 53.753 -13.085 -28.500 1.00 84.51 31 LEU B CA 1
ATOM 4485 C C . LEU B 1 31 ? 52.747 -13.238 -29.645 1.00 83.12 31 LEU B C 1
ATOM 4486 O O . LEU B 1 31 ? 51.789 -14.004 -29.516 1.00 82.25 31 LEU B O 1
ATOM 4491 N N . SER B 1 32 ? 52.972 -12.520 -30.751 1.00 82.04 32 SER B N 1
ATOM 4492 C CA . SER B 1 32 ? 52.113 -12.595 -31.950 1.00 81.57 32 SER B CA 1
ATOM 4493 C C . SER B 1 32 ? 51.873 -14.022 -32.463 1.00 82.12 32 SER B C 1
ATOM 4494 O O . SER B 1 32 ? 50.781 -14.329 -32.953 1.00 82.28 32 SER B O 1
ATOM 4497 N N . SER B 1 33 ? 52.891 -14.876 -32.349 1.00 82.67 33 SER B N 1
ATOM 4498 C CA . SER B 1 33 ? 52.782 -16.285 -32.744 1.00 82.58 33 SER B CA 1
ATOM 4499 C C . SER B 1 33 ? 51.873 -17.085 -31.809 1.00 82.42 33 SER B C 1
ATOM 4500 O O . SER B 1 33 ? 50.982 -17.799 -32.268 1.00 81.11 33 SER B O 1
ATOM 4503 N N . PHE B 1 34 ? 52.101 -16.952 -30.503 1.00 83.71 34 PHE B N 1
ATOM 4504 C CA . PHE B 1 34 ? 51.357 -17.729 -29.492 1.00 84.85 34 PHE B CA 1
ATOM 4505 C C . PHE B 1 34 ? 49.915 -17.251 -29.226 1.00 82.76 34 PHE B C 1
ATOM 4506 O O . PHE B 1 34 ? 49.172 -17.943 -28.531 1.00 82.95 34 PHE B O 1
ATOM 4514 N N . ILE B 1 35 ? 49.538 -16.082 -29.752 1.00 79.91 35 ILE B N 1
ATOM 4515 C CA . ILE B 1 35 ? 48.124 -15.644 -29.781 1.00 77.48 35 ILE B CA 1
ATOM 4516 C C . ILE B 1 35 ? 47.421 -16.003 -31.096 1.00 73.52 35 ILE B C 1
ATOM 4517 O O . ILE B 1 35 ? 46.200 -16.176 -31.119 1.00 71.93 35 ILE B O 1
ATOM 4522 N N . ALA B 1 36 ? 48.186 -16.089 -32.185 1.00 70.30 36 ALA B N 1
ATOM 4523 C CA . ALA B 1 36 ? 47.673 -16.599 -33.459 1.00 68.35 36 ALA B CA 1
ATOM 4524 C C . ALA B 1 36 ? 47.275 -18.074 -33.350 1.00 66.28 36 ALA B C 1
ATOM 4525 O O . ALA B 1 36 ? 46.272 -18.493 -33.928 1.00 65.75 36 ALA B O 1
ATOM 4527 N N . SER B 1 37 ? 48.071 -18.848 -32.612 1.00 64.56 37 SER B N 1
ATOM 4528 C CA . SER B 1 37 ? 47.756 -20.254 -32.321 1.00 63.81 37 SER B CA 1
ATOM 4529 C C . SER B 1 37 ? 46.529 -20.397 -31.416 1.00 62.20 37 SER B C 1
ATOM 4530 O O . SER B 1 37 ? 45.673 -21.248 -31.663 1.00 62.56 37 SER B O 1
ATOM 4533 N N . GLU B 1 38 ? 46.459 -19.573 -30.371 1.00 59.73 38 GLU B N 1
ATOM 4534 C CA . GLU B 1 38 ? 45.316 -19.562 -29.448 1.00 58.15 38 GLU B CA 1
ATOM 4535 C C . GLU B 1 38 ? 44.011 -19.136 -30.134 1.00 57.26 38 GLU B C 1
ATOM 4536 O O . GLU B 1 38 ? 42.933 -19.591 -29.740 1.00 58.30 38 GLU B O 1
ATOM 4542 N N . ARG B 1 39 ? 44.111 -18.270 -31.145 1.00 55.47 39 ARG B N 1
ATOM 4543 C CA . ARG B 1 39 ? 42.956 -17.880 -31.962 1.00 54.24 39 ARG B CA 1
ATOM 4544 C C . ARG B 1 39 ? 42.357 -19.085 -32.690 1.00 52.72 39 ARG B C 1
ATOM 4545 O O . ARG B 1 39 ? 41.135 -19.258 -32.715 1.00 52.16 39 ARG B O 1
ATOM 4553 N N . ALA B 1 40 ? 43.225 -19.904 -33.280 1.00 51.67 40 ALA B N 1
ATOM 4554 C CA . ALA B 1 40 ? 42.809 -21.129 -33.970 1.00 51.31 40 ALA B CA 1
ATOM 4555 C C . ALA B 1 40 ? 42.180 -22.145 -33.016 1.00 50.36 40 ALA B C 1
ATOM 4556 O O . ALA B 1 40 ? 41.231 -22.839 -33.386 1.00 50.68 40 ALA B O 1
ATOM 4558 N N . ILE B 1 41 ? 42.713 -22.226 -31.796 1.00 49.05 41 ILE B N 1
ATOM 4559 C CA . ILE B 1 41 ? 42.139 -23.071 -30.743 1.00 48.01 41 ILE B CA 1
ATOM 4560 C C . ILE B 1 41 ? 40.775 -22.516 -30.334 1.00 47.25 41 ILE B C 1
ATOM 4561 O O . ILE B 1 41 ? 39.820 -23.276 -30.157 1.00 46.71 41 ILE B O 1
ATOM 4566 N N . ALA B 1 42 ? 40.697 -21.193 -30.190 1.00 46.77 42 ALA B N 1
ATOM 4567 C CA . ALA B 1 42 ? 39.459 -20.519 -29.805 1.00 46.58 42 ALA B CA 1
ATOM 4568 C C . ALA B 1 42 ? 38.326 -20.736 -30.805 1.00 46.58 42 ALA B C 1
ATOM 4569 O O . ALA B 1 42 ? 37.172 -20.871 -30.398 1.00 46.75 42 ALA B O 1
ATOM 4571 N N . LEU B 1 43 ? 38.650 -20.761 -32.098 1.00 46.78 43 LEU B N 1
ATOM 4572 C CA . LEU B 1 43 ? 37.654 -21.089 -33.132 1.00 47.27 43 LEU B CA 1
ATOM 4573 C C . LEU B 1 43 ? 37.007 -22.445 -32.867 1.00 47.15 43 LEU B C 1
ATOM 4574 O O . LEU B 1 43 ? 35.783 -22.556 -32.854 1.00 47.15 43 LEU B O 1
ATOM 4579 N N . GLN B 1 44 ? 37.836 -23.464 -32.647 1.00 46.97 44 GLN B N 1
ATOM 4580 C CA . GLN B 1 44 ? 37.338 -24.811 -32.350 1.00 46.63 44 GLN B CA 1
ATOM 4581 C C . GLN B 1 44 ? 36.646 -24.874 -30.991 1.00 46.37 44 GLN B C 1
ATOM 4582 O O . GLN B 1 44 ? 35.582 -25.479 -30.873 1.00 46.29 44 GLN B O 1
ATOM 4588 N N . GLY B 1 45 ? 37.242 -24.238 -29.983 1.00 46.03 45 GLY B N 1
ATOM 4589 C CA . GLY B 1 45 ? 36.639 -24.134 -28.650 1.00 45.78 45 GLY B CA 1
ATOM 4590 C C . GLY B 1 45 ? 35.214 -23.606 -28.668 1.00 45.32 45 GLY B C 1
ATOM 4591 O O . GLY B 1 45 ? 34.343 -24.138 -27.977 1.00 45.56 45 GLY B O 1
ATOM 4592 N N . ALA B 1 46 ? 34.982 -22.567 -29.469 1.00 44.55 46 ALA B N 1
ATOM 4593 C CA . ALA B 1 46 ? 33.643 -22.014 -29.674 1.00 43.87 46 ALA B CA 1
ATOM 4594 C C . ALA B 1 46 ? 32.775 -22.966 -30.491 1.00 43.40 46 ALA B C 1
ATOM 4595 O O . ALA B 1 46 ? 31.681 -23.329 -30.061 1.00 42.81 46 ALA B O 1
ATOM 4597 N N . LEU B 1 47 ? 33.281 -23.374 -31.656 1.00 43.68 47 LEU B N 1
ATOM 4598 C CA . LEU B 1 47 ? 32.545 -24.250 -32.586 1.00 44.10 47 LEU B CA 1
ATOM 4599 C C . LEU B 1 47 ? 32.152 -25.612 -32.001 1.00 44.08 47 LEU B C 1
ATOM 4600 O O . LEU B 1 47 ? 31.111 -26.163 -32.369 1.00 43.87 47 LEU B O 1
ATOM 4605 N N . ASN B 1 48 ? 32.981 -26.149 -31.106 1.00 44.47 48 ASN B N 1
ATOM 4606 C CA . ASN B 1 48 ? 32.677 -27.414 -30.419 1.00 44.87 48 ASN B CA 1
ATOM 4607 C C . ASN B 1 48 ? 31.513 -27.298 -29.423 1.00 44.43 48 ASN B C 1
ATOM 4608 O O . ASN B 1 48 ? 30.839 -28.292 -29.149 1.00 44.30 48 ASN B O 1
ATOM 4613 N N . ASN B 1 49 ? 31.283 -26.100 -28.885 1.00 44.03 49 ASN B N 1
ATOM 4614 C CA . ASN B 1 49 ? 30.151 -25.852 -27.980 1.00 43.76 49 ASN B CA 1
ATOM 4615 C C . ASN B 1 49 ? 28.815 -25.649 -28.718 1.00 43.63 49 ASN B C 1
ATOM 4616 O O . ASN B 1 49 ? 27.756 -25.764 -28.099 1.00 43.68 49 ASN B O 1
ATOM 4621 N N . ILE B 1 50 ? 28.868 -25.345 -30.019 1.00 43.48 50 ILE B N 1
ATOM 4622 C CA . ILE B 1 50 ? 27.673 -25.076 -30.828 1.00 43.44 50 ILE B CA 1
ATOM 4623 C C . ILE B 1 50 ? 27.138 -26.381 -31.427 1.00 43.87 50 ILE B C 1
ATOM 4624 O O . ILE B 1 50 ? 27.896 -27.143 -32.033 1.00 44.07 50 ILE B O 1
ATOM 4629 N N . GLY B 1 51 ? 25.837 -26.620 -31.266 1.00 44.48 51 GLY B N 1
ATOM 4630 C CA . GLY B 1 51 ? 25.168 -27.775 -31.849 1.00 45.36 51 GLY B CA 1
ATOM 4631 C C . GLY B 1 51 ? 24.785 -27.535 -33.304 1.00 46.15 51 GLY B C 1
ATOM 4632 O O . GLY B 1 51 ? 24.890 -26.403 -33.781 1.00 46.64 51 GLY B O 1
ATOM 4633 N N . PRO B 1 52 ? 24.313 -28.564 -34.023 1.00 47.27 52 PRO B N 1
ATOM 4634 C CA . PRO B 1 52 ? 24.135 -29.931 -33.515 1.00 47.75 52 PRO B CA 1
ATOM 4635 C C . PRO B 1 52 ? 25.428 -30.748 -33.429 1.00 48.22 52 PRO B C 1
ATOM 4636 O O . PRO B 1 52 ? 25.623 -31.487 -32.461 1.00 47.90 52 PRO B O 1
ATOM 4640 N N . ASP B 1 53 ? 26.292 -30.608 -34.430 1.00 48.94 53 ASP B N 1
ATOM 4641 C CA . ASP B 1 53 ? 27.561 -31.324 -34.478 1.00 49.42 53 ASP B CA 1
ATOM 4642 C C . ASP B 1 53 ? 28.624 -30.512 -33.736 1.00 49.67 53 ASP B C 1
ATOM 4643 O O . ASP B 1 53 ? 29.471 -29.851 -34.345 1.00 50.45 53 ASP B O 1
ATOM 4648 N N . GLY B 1 54 ? 28.545 -30.562 -32.407 1.00 49.35 54 GLY B N 1
ATOM 4649 C CA . GLY B 1 54 ? 29.513 -29.912 -31.520 1.00 49.58 54 GLY B CA 1
ATOM 4650 C C . GLY B 1 54 ? 30.170 -30.982 -30.669 1.00 50.08 54 GLY B C 1
ATOM 4651 O O . GLY B 1 54 ? 29.484 -31.727 -29.966 1.00 51.13 54 GLY B O 1
ATOM 4652 N N . SER B 1 55 ? 31.499 -31.061 -30.740 1.00 50.51 55 SER B N 1
ATOM 4653 C CA . SER B 1 55 ? 32.268 -32.090 -30.022 1.00 51.03 55 SER B CA 1
ATOM 4654 C C . SER B 1 55 ? 32.118 -32.022 -28.496 1.00 51.49 55 SER B C 1
ATOM 4655 O O . SER B 1 55 ? 32.092 -33.054 -27.824 1.00 51.71 55 SER B O 1
ATOM 4658 N N . ALA B 1 56 ? 32.007 -30.808 -27.967 1.00 52.09 56 ALA B N 1
ATOM 4659 C CA . ALA B 1 56 ? 31.953 -30.570 -26.522 1.00 52.39 56 ALA B CA 1
ATOM 4660 C C . ALA B 1 56 ? 30.587 -30.863 -25.910 1.00 52.78 56 ALA B C 1
ATOM 4661 O O . ALA B 1 56 ? 30.513 -31.243 -24.740 1.00 52.69 56 ALA B O 1
ATOM 4663 N N . VAL B 1 57 ? 29.516 -30.686 -26.689 1.00 53.47 57 VAL B N 1
ATOM 4664 C CA . VAL B 1 57 ? 28.142 -30.868 -26.195 1.00 54.04 57 VAL B CA 1
ATOM 4665 C C . VAL B 1 57 ? 27.444 -32.074 -26.846 1.00 55.27 57 VAL B C 1
ATOM 4666 O O . VAL B 1 57 ? 27.118 -32.041 -28.032 1.00 54.54 57 VAL B O 1
ATOM 4670 N N . PRO B 1 58 ? 27.256 -33.170 -26.078 1.00 58.04 58 PRO B N 1
ATOM 4671 C CA . PRO B 1 58 ? 26.355 -34.241 -26.503 1.00 58.80 58 PRO B CA 1
ATOM 4672 C C . PRO B 1 58 ? 24.951 -33.927 -26.003 1.00 58.72 58 PRO B C 1
ATOM 4673 O O . PRO B 1 58 ? 24.718 -33.862 -24.796 1.00 60.01 58 PRO B O 1
ATOM 4677 N N . GLY B 1 59 ? 24.028 -33.687 -26.928 1.00 57.47 59 GLY B N 1
ATOM 4678 C CA . GLY B 1 59 ? 22.763 -33.001 -26.624 1.00 56.86 59 GLY B CA 1
ATOM 4679 C C . GLY B 1 59 ? 22.827 -31.650 -27.325 1.00 56.17 59 GLY B C 1
ATOM 4680 O O . GLY B 1 59 ? 23.725 -30.847 -27.047 1.00 56.48 59 GLY B O 1
ATOM 4681 N N . ALA B 1 60 ? 21.885 -31.396 -28.230 1.00 55.41 60 ALA B N 1
ATOM 4682 C CA . ALA B 1 60 ? 22.149 -30.500 -29.348 1.00 55.07 60 ALA B CA 1
ATOM 4683 C C . ALA B 1 60 ? 20.893 -29.852 -29.880 1.00 54.65 60 ALA B C 1
ATOM 4684 O O . ALA B 1 60 ? 19.834 -30.472 -29.926 1.00 55.90 60 ALA B O 1
ATOM 4686 N N . GLY B 1 61 ? 21.036 -28.584 -30.275 1.00 53.34 61 GLY B N 1
ATOM 4687 C CA . GLY B 1 61 ? 20.084 -27.890 -31.117 1.00 52.69 61 GLY B CA 1
ATOM 4688 C C . GLY B 1 61 ? 20.620 -27.583 -32.517 1.00 51.85 61 GLY B C 1
ATOM 4689 O O . GLY B 1 61 ? 21.829 -27.571 -32.770 1.00 51.41 61 GLY B O 1
ATOM 4690 N N . ALA B 1 62 ? 19.676 -27.337 -33.417 1.00 51.19 62 ALA B N 1
ATOM 4691 C CA . ALA B 1 62 ? 19.952 -27.020 -34.812 1.00 50.48 62 ALA B CA 1
ATOM 4692 C C . ALA B 1 62 ? 20.226 -25.521 -34.889 1.00 49.84 62 ALA B C 1
ATOM 4693 O O . ALA B 1 62 ? 19.394 -24.732 -35.338 1.00 50.27 62 ALA B O 1
ATOM 4695 N N . GLY B 1 63 ? 21.414 -25.144 -34.432 1.00 48.75 63 GLY B N 1
ATOM 4696 C CA . GLY B 1 63 ? 21.872 -23.753 -34.368 1.00 48.03 63 GLY B CA 1
ATOM 4697 C C . GLY B 1 63 ? 21.754 -23.060 -33.019 1.00 47.41 63 GLY B C 1
ATOM 4698 O O . GLY B 1 63 ? 21.706 -21.831 -32.968 1.00 47.73 63 GLY B O 1
ATOM 4699 N N . PHE B 1 64 ? 21.717 -23.835 -31.935 1.00 46.38 64 PHE B N 1
ATOM 4700 C CA . PHE B 1 64 ? 21.649 -23.284 -30.576 1.00 45.56 64 PHE B CA 1
ATOM 4701 C C . PHE B 1 64 ? 23.024 -23.405 -29.923 1.00 45.08 64 PHE B C 1
ATOM 4702 O O . PHE B 1 64 ? 23.542 -24.510 -29.782 1.00 45.09 64 PHE B O 1
ATOM 4710 N N . VAL B 1 65 ? 23.600 -22.270 -29.526 1.00 44.54 65 VAL B N 1
ATOM 4711 C CA . VAL B 1 65 ? 24.953 -22.233 -28.964 1.00 44.18 65 VAL B CA 1
ATOM 4712 C C . VAL B 1 65 ? 24.908 -22.401 -27.450 1.00 43.74 65 VAL B C 1
ATOM 4713 O O . VAL B 1 65 ? 24.247 -21.623 -26.763 1.00 44.06 65 VAL B O 1
ATOM 4717 N N . VAL B 1 66 ? 25.626 -23.402 -26.943 1.00 43.07 66 VAL B N 1
ATOM 4718 C CA . VAL B 1 66 ? 25.772 -23.611 -25.498 1.00 42.58 66 VAL B CA 1
ATOM 4719 C C . VAL B 1 66 ? 26.883 -22.693 -24.993 1.00 42.01 66 VAL B C 1
ATOM 4720 O O . VAL B 1 66 ? 27.898 -22.523 -25.672 1.00 41.78 66 VAL B O 1
ATOM 4724 N N . ALA B 1 67 ? 26.688 -22.108 -23.811 1.00 41.46 67 ALA B N 1
ATOM 4725 C CA . ALA B 1 67 ? 27.693 -21.226 -23.210 1.00 41.26 67 ALA B CA 1
ATOM 4726 C C . ALA B 1 67 ? 28.938 -22.023 -22.844 1.00 41.41 67 ALA B C 1
ATOM 4727 O O . ALA B 1 67 ? 30.038 -21.693 -23.282 1.00 41.15 67 ALA B O 1
ATOM 4729 N N . SER B 1 68 ? 28.747 -23.080 -22.058 1.00 41.80 68 SER B N 1
ATOM 4730 C CA . SER B 1 68 ? 29.833 -23.983 -21.673 1.00 41.89 68 SER B CA 1
ATOM 4731 C C . SER B 1 68 ? 29.318 -25.420 -21.522 1.00 42.15 68 SER B C 1
ATOM 4732 O O . SER B 1 68 ? 28.196 -25.625 -21.052 1.00 41.97 68 SER B O 1
ATOM 4735 N N . PRO B 1 69 ? 30.140 -26.422 -21.906 1.00 42.65 69 PRO B N 1
ATOM 4736 C CA . PRO B 1 69 ? 29.738 -27.824 -21.748 1.00 42.96 69 PRO B CA 1
ATOM 4737 C C . PRO B 1 69 ? 29.688 -28.321 -20.295 1.00 43.14 69 PRO B C 1
ATOM 4738 O O . PRO B 1 69 ? 29.139 -29.397 -20.049 1.00 42.98 69 PRO B O 1
ATOM 4742 N N . SER B 1 70 ? 30.262 -27.559 -19.359 1.00 43.54 70 SER B N 1
ATOM 4743 C CA . SER B 1 70 ? 30.251 -27.907 -17.935 1.00 44.01 70 SER B CA 1
ATOM 4744 C C . SER B 1 70 ? 28.829 -28.071 -17.379 1.00 44.18 70 SER B C 1
ATOM 4745 O O . SER B 1 70 ? 28.191 -27.099 -16.970 1.00 43.64 70 SER B O 1
ATOM 4748 N N . LYS B 1 71 ? 28.340 -29.311 -17.401 1.00 44.76 71 LYS B N 1
ATOM 4749 C CA . LYS B 1 71 ? 27.098 -29.685 -16.714 1.00 45.30 71 LYS B CA 1
ATOM 4750 C C . LYS B 1 71 ? 27.326 -29.705 -15.201 1.00 46.14 71 LYS B C 1
ATOM 4751 O O . LYS B 1 71 ? 26.443 -29.327 -14.427 1.00 46.20 71 LYS B O 1
ATOM 4757 N N . ALA B 1 72 ? 28.512 -30.167 -14.793 1.00 46.61 72 ALA B N 1
ATOM 4758 C CA . ALA B 1 72 ? 28.944 -30.124 -13.393 1.00 46.37 72 ALA B CA 1
ATOM 4759 C C . ALA B 1 72 ? 29.061 -28.675 -12.923 1.00 45.78 72 ALA B C 1
ATOM 4760 O O . ALA B 1 72 ? 29.478 -27.811 -13.697 1.00 45.60 72 ALA B O 1
ATOM 4762 N N . ASN B 1 73 ? 28.692 -28.426 -11.664 1.00 45.36 73 ASN B N 1
ATOM 4763 C CA . ASN B 1 73 ? 28.630 -27.059 -11.116 1.00 45.12 73 ASN B CA 1
ATOM 4764 C C . ASN B 1 73 ? 29.910 -26.241 -11.409 1.00 43.96 73 ASN B C 1
ATOM 4765 O O . ASN B 1 73 ? 31.008 -26.694 -11.081 1.00 43.24 73 ASN B O 1
ATOM 4770 N N . PRO B 1 74 ? 29.795 -25.065 -12.039 1.00 42.65 74 PRO B N 1
ATOM 4771 C CA . PRO B 1 74 ? 28.533 -24.421 -12.413 1.00 41.88 74 PRO B CA 1
ATOM 4772 C C . PRO B 1 74 ? 27.877 -25.029 -13.658 1.00 41.19 74 PRO B C 1
ATOM 4773 O O . PRO B 1 74 ? 28.542 -25.187 -14.684 1.00 41.07 74 PRO B O 1
ATOM 4777 N N . ASP B 1 75 ? 26.588 -25.359 -13.557 1.00 40.49 75 ASP B N 1
ATOM 4778 C CA . ASP B 1 75 ? 25.835 -25.939 -14.674 1.00 39.88 75 ASP B CA 1
ATOM 4779 C C . ASP B 1 75 ? 25.521 -24.852 -15.709 1.00 39.02 75 ASP B C 1
ATOM 4780 O O . ASP B 1 75 ? 24.559 -24.093 -15.563 1.00 38.79 75 ASP B O 1
ATOM 4785 N N . TYR B 1 76 ? 26.360 -24.784 -16.743 1.00 37.99 76 TYR B N 1
ATOM 4786 C CA . TYR B 1 76 ? 26.201 -23.839 -17.854 1.00 37.22 76 TYR B CA 1
ATOM 4787 C C . TYR B 1 76 ? 25.695 -24.540 -19.128 1.00 37.32 76 TYR B C 1
ATOM 4788 O O . TYR B 1 76 ? 25.803 -23.982 -20.223 1.00 37.49 76 TYR B O 1
ATOM 4797 N N . PHE B 1 77 ? 25.122 -25.741 -19.000 1.00 37.47 77 PHE B N 1
ATOM 4798 C CA . PHE B 1 77 ? 24.633 -26.493 -20.164 1.00 37.58 77 PHE B CA 1
ATOM 4799 C C . PHE B 1 77 ? 23.253 -25.979 -20.588 1.00 38.24 77 PHE B C 1
ATOM 4800 O O . PHE B 1 77 ? 22.228 -26.649 -20.425 1.00 38.32 77 PHE B O 1
ATOM 4808 N N . TYR B 1 78 ? 23.257 -24.762 -21.122 1.00 39.08 78 TYR B N 1
ATOM 4809 C CA . TYR B 1 78 ? 22.059 -24.045 -21.546 1.00 39.77 78 TYR B CA 1
ATOM 4810 C C . TYR B 1 78 ? 22.490 -23.047 -22.622 1.00 39.82 78 TYR B C 1
ATOM 4811 O O . TYR B 1 78 ? 23.666 -22.668 -22.679 1.00 39.70 78 TYR B O 1
ATOM 4820 N N . THR B 1 79 ? 21.553 -22.628 -23.470 1.00 39.65 79 THR B N 1
ATOM 4821 C CA . THR B 1 79 ? 21.822 -21.567 -24.451 1.00 39.66 79 THR B CA 1
ATOM 4822 C C . THR B 1 79 ? 21.364 -20.208 -23.911 1.00 40.05 79 THR B C 1
ATOM 4823 O O . THR B 1 79 ? 20.193 -20.030 -23.565 1.00 40.58 79 THR B O 1
ATOM 4827 N N . TRP B 1 80 ? 22.308 -19.271 -23.804 1.00 40.04 80 TRP B N 1
ATOM 4828 C CA . TRP B 1 80 ? 22.004 -17.880 -23.458 1.00 40.05 80 TRP B CA 1
ATOM 4829 C C . TRP B 1 80 ? 21.849 -17.103 -24.757 1.00 40.44 80 TRP B C 1
ATOM 4830 O O . TRP B 1 80 ? 22.742 -17.149 -25.603 1.00 40.33 80 TRP B O 1
ATOM 4841 N N . SER B 1 81 ? 20.735 -16.384 -24.909 1.00 41.21 81 SER B N 1
ATOM 4842 C CA . SER B 1 81 ? 20.482 -15.586 -26.120 1.00 41.20 81 SER B CA 1
ATOM 4843 C C . SER B 1 81 ? 21.497 -14.448 -26.312 1.00 40.73 81 SER B C 1
ATOM 4844 O O . SER B 1 81 ? 21.720 -14.013 -27.442 1.00 40.85 81 SER B O 1
ATOM 4847 N N . ARG B 1 82 ? 22.098 -13.972 -25.215 1.00 39.89 82 ARG B N 1
ATOM 4848 C CA . ARG B 1 82 ? 23.221 -13.028 -25.278 1.00 39.43 82 ARG B CA 1
ATOM 4849 C C . ARG B 1 82 ? 24.468 -13.715 -25.831 1.00 39.70 82 ARG B C 1
ATOM 4850 O O . ARG B 1 82 ? 25.007 -13.284 -26.849 1.00 39.92 82 ARG B O 1
ATOM 4858 N N . ASP B 1 83 ? 24.917 -14.774 -25.153 1.00 40.30 83 ASP B N 1
ATOM 4859 C CA . ASP B 1 83 ? 26.111 -15.537 -25.566 1.00 40.52 83 ASP B CA 1
ATOM 4860 C C . ASP B 1 83 ? 25.990 -16.076 -26.990 1.00 40.98 83 ASP B C 1
ATOM 4861 O O . ASP B 1 83 ? 26.945 -16.003 -27.760 1.00 40.89 83 ASP B O 1
ATOM 4866 N N . SER B 1 84 ? 24.814 -16.614 -27.320 1.00 41.75 84 SER B N 1
ATOM 4867 C CA . SER B 1 84 ? 24.523 -17.130 -28.663 1.00 42.56 84 SER B CA 1
ATOM 4868 C C . SER B 1 84 ? 24.667 -16.025 -29.718 1.00 42.61 84 SER B C 1
ATOM 4869 O O . SER B 1 84 ? 25.363 -16.198 -30.716 1.00 43.52 84 SER B O 1
ATOM 4872 N N . ALA B 1 85 ? 24.019 -14.888 -29.478 1.00 41.93 85 ALA B N 1
ATOM 4873 C CA . ALA B 1 85 ? 24.042 -13.764 -30.420 1.00 41.51 85 ALA B CA 1
ATOM 4874 C C . ALA B 1 85 ? 25.374 -13.017 -30.463 1.00 40.93 85 ALA B C 1
ATOM 4875 O O . ALA B 1 85 ? 25.695 -12.388 -31.473 1.00 40.94 85 ALA B O 1
ATOM 4877 N N . LEU B 1 86 ? 26.135 -13.076 -29.371 1.00 40.48 86 LEU B N 1
ATOM 4878 C CA . LEU B 1 86 ? 27.429 -12.404 -29.285 1.00 40.35 86 LEU B CA 1
ATOM 4879 C C . LEU B 1 86 ? 28.543 -13.251 -29.903 1.00 40.08 86 LEU B C 1
ATOM 4880 O O . LEU B 1 86 ? 29.412 -12.717 -30.595 1.00 39.63 86 LEU B O 1
ATOM 4885 N N . THR B 1 87 ? 28.517 -14.561 -29.652 1.00 40.23 87 THR B N 1
ATOM 4886 C CA . THR B 1 87 ? 29.495 -15.482 -30.248 1.00 40.65 87 THR B CA 1
ATOM 4887 C C . THR B 1 87 ? 29.266 -15.699 -31.748 1.00 40.80 87 THR B C 1
ATOM 4888 O O . THR B 1 87 ? 30.220 -15.945 -32.483 1.00 41.27 87 THR B O 1
ATOM 4892 N N . LEU B 1 88 ? 28.013 -15.621 -32.196 1.00 40.63 88 LEU B N 1
ATOM 4893 C CA . LEU B 1 88 ? 27.711 -15.774 -33.619 1.00 40.68 88 LEU B CA 1
ATOM 4894 C C . LEU B 1 88 ? 28.024 -14.505 -34.420 1.00 40.91 88 LEU B C 1
ATOM 4895 O O . LEU B 1 88 ? 28.280 -14.580 -35.625 1.00 40.93 88 LEU B O 1
ATOM 4900 N N . LYS B 1 89 ? 27.989 -13.347 -33.759 1.00 41.09 89 LYS B N 1
ATOM 4901 C CA . LYS B 1 89 ? 28.457 -12.090 -34.355 1.00 40.96 89 LYS B CA 1
ATOM 4902 C C . LYS B 1 89 ? 29.935 -12.197 -34.736 1.00 40.63 89 LYS B C 1
ATOM 4903 O O . LYS B 1 89 ? 30.337 -11.701 -35.786 1.00 40.54 89 LYS B O 1
ATOM 4909 N N . MET B 1 90 ? 30.728 -12.841 -33.875 1.00 40.49 90 MET B N 1
ATOM 4910 C CA . MET B 1 90 ? 32.121 -13.181 -34.184 1.00 40.52 90 MET B CA 1
ATOM 4911 C C . MET B 1 90 ? 32.202 -14.135 -35.374 1.00 40.66 90 MET B C 1
ATOM 4912 O O . MET B 1 90 ? 33.001 -13.918 -36.281 1.00 40.91 90 MET B O 1
ATOM 4917 N N . ILE B 1 91 ? 31.391 -15.193 -35.348 1.00 40.77 91 ILE B N 1
ATOM 4918 C CA . ILE B 1 91 ? 31.358 -16.205 -36.420 1.00 40.94 91 ILE B CA 1
ATOM 4919 C C . ILE B 1 91 ? 30.985 -15.601 -37.781 1.00 40.87 91 ILE B C 1
ATOM 4920 O O . ILE B 1 91 ? 31.578 -15.958 -38.795 1.00 40.86 91 ILE B O 1
ATOM 4925 N N . ILE B 1 92 ? 30.015 -14.690 -37.799 1.00 40.86 92 ILE B N 1
ATOM 4926 C CA . ILE B 1 92 ? 29.648 -13.981 -39.030 1.00 40.78 92 ILE B CA 1
ATOM 4927 C C . ILE B 1 92 ? 30.796 -13.078 -39.486 1.00 41.13 92 ILE B C 1
ATOM 4928 O O . ILE B 1 92 ? 31.182 -13.119 -40.651 1.00 41.33 92 ILE B O 1
ATOM 4933 N N . ASP B 1 93 ? 31.341 -12.284 -38.564 1.00 42.07 93 ASP B N 1
ATOM 4934 C CA . ASP B 1 93 ? 32.472 -11.393 -38.870 1.00 43.03 93 ASP B CA 1
ATOM 4935 C C . ASP B 1 93 ? 33.750 -12.155 -39.263 1.00 43.60 93 ASP B C 1
ATOM 4936 O O . ASP B 1 93 ? 34.525 -11.671 -40.084 1.00 44.01 93 ASP B O 1
ATOM 4941 N N . GLU B 1 94 ? 33.958 -13.337 -38.684 1.00 44.27 94 GLU B N 1
ATOM 4942 C CA . GLU B 1 94 ? 35.040 -14.239 -39.106 1.00 44.78 94 GLU B CA 1
ATOM 4943 C C . GLU B 1 94 ? 34.739 -14.831 -40.485 1.00 45.27 94 GLU B C 1
ATOM 4944 O O . GLU B 1 94 ? 35.647 -15.001 -41.292 1.00 45.41 94 GLU B O 1
ATOM 4950 N N . PHE B 1 95 ? 33.470 -15.154 -40.737 1.00 46.08 95 PHE B N 1
ATOM 4951 C CA . PHE B 1 95 ? 33.017 -15.650 -42.049 1.00 46.52 95 PHE B CA 1
ATOM 4952 C C . PHE B 1 95 ? 33.229 -14.640 -43.186 1.00 46.83 95 PHE B C 1
ATOM 4953 O O . PHE B 1 95 ? 33.561 -15.036 -44.305 1.00 46.38 95 PHE B O 1
ATOM 4961 N N . ILE B 1 96 ? 33.054 -13.348 -42.897 1.00 47.68 96 ILE B N 1
ATOM 4962 C CA . ILE B 1 96 ? 33.238 -12.285 -43.904 1.00 48.79 96 ILE B CA 1
ATOM 4963 C C . ILE B 1 96 ? 34.665 -12.293 -44.476 1.00 50.20 96 ILE B C 1
ATOM 4964 O O . ILE B 1 96 ? 34.853 -12.029 -45.663 1.00 51.29 96 ILE B O 1
ATOM 4969 N N . LEU B 1 97 ? 35.650 -12.604 -43.632 1.00 51.29 97 LEU B N 1
ATOM 4970 C CA . LEU B 1 97 ? 37.064 -12.620 -44.032 1.00 52.17 97 LEU B CA 1
ATOM 4971 C C . LEU B 1 97 ? 37.708 -13.988 -43.792 1.00 53.42 97 LEU B C 1
ATOM 4972 O O . LEU B 1 97 ? 38.155 -14.280 -42.678 1.00 54.33 97 LEU B O 1
ATOM 4977 N N . GLY B 1 98 ? 37.747 -14.816 -44.837 1.00 54.43 98 GLY B N 1
ATOM 4978 C CA . GLY B 1 98 ? 38.506 -16.074 -44.817 1.00 55.92 98 GLY B CA 1
ATOM 4979 C C . GLY B 1 98 ? 37.667 -17.334 -44.820 1.00 57.13 98 GLY B C 1
ATOM 4980 O O . GLY B 1 98 ? 37.530 -17.979 -45.862 1.00 57.97 98 GLY B O 1
ATOM 4981 N N . ASN B 1 99 ? 37.115 -17.691 -43.660 1.00 58.03 99 ASN B N 1
ATOM 4982 C CA . ASN B 1 99 ? 36.361 -18.954 -43.512 1.00 58.53 99 ASN B CA 1
ATOM 4983 C C . ASN B 1 99 ? 35.022 -18.860 -44.242 1.00 57.00 99 ASN B C 1
ATOM 4984 O O . ASN B 1 99 ? 34.277 -17.901 -44.050 1.00 56.71 99 ASN B O 1
ATOM 4989 N N . THR B 1 100 ? 34.734 -19.856 -45.075 1.00 55.49 100 THR B N 1
ATOM 4990 C CA . THR B 1 100 ? 33.432 -19.979 -45.756 1.00 54.71 100 THR B CA 1
ATOM 4991 C C . THR B 1 100 ? 32.591 -21.157 -45.230 1.00 54.02 100 THR B C 1
ATOM 4992 O O . THR B 1 100 ? 31.385 -21.200 -45.466 1.00 54.41 100 THR B O 1
ATOM 4996 N N . THR B 1 101 ? 33.218 -22.094 -44.514 1.00 52.97 101 THR B N 1
ATOM 4997 C CA . THR B 1 101 ? 32.510 -23.223 -43.894 1.00 52.27 101 THR B CA 1
ATOM 4998 C C . THR B 1 101 ? 31.641 -22.821 -42.694 1.00 51.65 101 THR B C 1
ATOM 4999 O O . THR B 1 101 ? 30.763 -23.586 -42.290 1.00 51.88 101 THR B O 1
ATOM 5003 N N . LEU B 1 102 ? 31.884 -21.636 -42.134 1.00 50.77 102 LEU B N 1
ATOM 5004 C CA . LEU B 1 102 ? 31.056 -21.090 -41.044 1.00 49.85 102 LEU B CA 1
ATOM 5005 C C . LEU B 1 102 ? 29.606 -20.773 -41.474 1.00 49.39 102 LEU B C 1
ATOM 5006 O O . LEU B 1 102 ? 28.725 -20.672 -40.621 1.00 49.49 102 LEU B O 1
ATOM 5011 N N . GLN B 1 103 ? 29.365 -20.612 -42.780 1.00 48.92 103 GLN B N 1
ATOM 5012 C CA . GLN B 1 103 ? 28.009 -20.416 -43.322 1.00 48.43 103 GLN B CA 1
ATOM 5013 C C . GLN B 1 103 ? 26.994 -21.464 -42.853 1.00 47.42 103 GLN B C 1
ATOM 5014 O O . GLN B 1 103 ? 25.836 -21.132 -42.609 1.00 47.02 103 GLN B O 1
ATOM 5020 N N . THR B 1 104 ? 27.430 -22.715 -42.737 1.00 46.69 104 THR B N 1
ATOM 5021 C CA . THR B 1 104 ? 26.559 -23.809 -42.300 1.00 46.38 104 THR B CA 1
ATOM 5022 C C . THR B 1 104 ? 25.997 -23.547 -40.903 1.00 45.87 104 THR B C 1
ATOM 5023 O O . THR B 1 104 ? 24.781 -23.631 -40.701 1.00 45.51 104 THR B O 1
ATOM 5027 N N . ILE B 1 105 ? 26.882 -23.215 -39.957 1.00 45.79 105 ILE B N 1
ATOM 5028 C CA . ILE B 1 105 ? 26.467 -22.914 -38.575 1.00 45.64 105 ILE B CA 1
ATOM 5029 C C . ILE B 1 105 ? 25.690 -21.595 -38.449 1.00 44.67 105 ILE B C 1
ATOM 5030 O O . ILE B 1 105 ? 24.828 -21.466 -37.578 1.00 44.38 105 ILE B O 1
ATOM 5035 N N . ILE B 1 106 ? 25.992 -20.633 -39.322 1.00 43.86 106 ILE B N 1
ATOM 5036 C CA . ILE B 1 106 ? 25.260 -19.353 -39.380 1.00 43.12 106 ILE B CA 1
ATOM 5037 C C . ILE B 1 106 ? 23.807 -19.563 -39.811 1.00 42.42 106 ILE B C 1
ATOM 5038 O O . ILE B 1 106 ? 22.891 -19.022 -39.189 1.00 42.16 106 ILE B O 1
ATOM 5043 N N . GLU B 1 107 ? 23.606 -20.333 -40.878 1.00 41.96 107 GLU B N 1
ATOM 5044 C CA . GLU B 1 107 ? 22.269 -20.529 -41.442 1.00 41.98 107 GLU B CA 1
ATOM 5045 C C . GLU B 1 107 ? 21.361 -21.418 -40.584 1.00 41.30 107 GLU B C 1
ATOM 5046 O O . GLU B 1 107 ? 20.134 -21.272 -40.640 1.00 41.71 107 GLU B O 1
ATOM 5052 N N . GLN B 1 108 ? 21.946 -22.329 -39.802 1.00 40.12 108 GLN B N 1
ATOM 5053 C CA . GLN B 1 108 ? 21.159 -23.064 -38.801 1.00 39.48 108 GLN B CA 1
ATOM 5054 C C . GLN B 1 108 ? 20.775 -22.194 -37.610 1.00 39.16 108 GLN B C 1
ATOM 5055 O O . GLN B 1 108 ? 19.698 -22.378 -37.049 1.00 38.96 108 GLN B O 1
ATOM 5061 N N . TYR B 1 109 ? 21.636 -21.248 -37.233 1.00 38.84 109 TYR B N 1
ATOM 5062 C CA . TYR B 1 109 ? 21.310 -20.249 -36.193 1.00 38.64 109 TYR B CA 1
ATOM 5063 C C . TYR B 1 109 ? 20.123 -19.378 -36.598 1.00 38.85 109 TYR B C 1
ATOM 5064 O O . TYR B 1 109 ? 19.285 -19.042 -35.758 1.00 38.93 109 TYR B O 1
ATOM 5073 N N . ILE B 1 110 ? 20.065 -19.011 -37.878 1.00 39.19 110 ILE B N 1
ATOM 5074 C CA . ILE B 1 110 ? 18.939 -18.243 -38.427 1.00 39.43 110 ILE B CA 1
ATOM 5075 C C . ILE B 1 110 ? 17.634 -19.045 -38.295 1.00 39.72 110 ILE B C 1
ATOM 5076 O O . ILE B 1 110 ? 16.594 -18.479 -37.969 1.00 39.91 110 ILE B O 1
ATOM 5081 N N . HIS B 1 111 ? 17.706 -20.355 -38.538 1.00 39.96 111 HIS B N 1
ATOM 5082 C CA . HIS B 1 111 ? 16.583 -21.268 -38.285 1.00 40.05 111 HIS B CA 1
ATOM 5083 C C . HIS B 1 111 ? 16.311 -21.432 -36.784 1.00 39.98 111 HIS B C 1
ATOM 5084 O O . HIS B 1 111 ? 15.155 -21.466 -36.364 1.00 39.82 111 HIS B O 1
ATOM 5091 N N . ALA B 1 112 ? 17.377 -21.544 -35.994 1.00 40.28 112 ALA B N 1
ATOM 5092 C CA . ALA B 1 112 ? 17.279 -21.740 -34.541 1.00 40.78 112 ALA B CA 1
ATOM 5093 C C . ALA B 1 112 ? 16.512 -20.620 -33.853 1.00 41.05 112 ALA B C 1
ATOM 5094 O O . ALA B 1 112 ? 15.493 -20.865 -33.202 1.00 41.11 112 ALA B O 1
ATOM 5096 N N . GLN B 1 113 ? 17.003 -19.394 -34.022 1.00 41.38 113 GLN B N 1
ATOM 5097 C CA . GLN B 1 113 ? 16.431 -18.227 -33.346 1.00 41.64 113 GLN B CA 1
ATOM 5098 C C . GLN B 1 113 ? 15.075 -17.829 -33.930 1.00 41.55 113 GLN B C 1
ATOM 5099 O O . GLN B 1 113 ? 14.271 -17.201 -33.239 1.00 41.46 113 GLN B O 1
ATOM 5105 N N . ALA B 1 114 ? 14.835 -18.176 -35.196 1.00 41.56 114 ALA B N 1
ATOM 5106 C CA . ALA B 1 114 ? 13.512 -18.018 -35.820 1.00 42.10 114 ALA B CA 1
ATOM 5107 C C . ALA B 1 114 ? 12.433 -18.793 -35.062 1.00 42.75 114 ALA B C 1
ATOM 5108 O O . ALA B 1 114 ? 11.327 -18.283 -34.864 1.00 43.28 114 ALA B O 1
ATOM 5110 N N . VAL B 1 115 ? 12.767 -20.017 -34.647 1.00 43.06 115 VAL B N 1
ATOM 5111 C CA . VAL B 1 115 ? 11.879 -20.843 -33.825 1.00 43.15 115 VAL B CA 1
ATOM 5112 C C . VAL B 1 115 ? 11.853 -20.309 -32.393 1.00 43.97 115 VAL B C 1
ATOM 5113 O O . VAL B 1 115 ? 10.785 -20.010 -31.863 1.00 43.37 115 VAL B O 1
ATOM 5117 N N . LEU B 1 116 ? 13.033 -20.186 -31.786 1.00 45.59 116 LEU B N 1
ATOM 5118 C CA . LEU B 1 116 ? 13.190 -19.691 -30.391 1.00 46.90 116 LEU B CA 1
ATOM 5119 C C . LEU B 1 116 ? 12.299 -18.494 -30.042 1.00 46.98 116 LEU B C 1
ATOM 5120 O O . LEU B 1 116 ? 11.788 -18.414 -28.925 1.00 47.23 116 LEU B O 1
ATOM 5125 N N . GLN B 1 117 ? 12.132 -17.571 -30.987 1.00 47.00 117 GLN B N 1
ATOM 5126 C CA . GLN B 1 117 ? 11.207 -16.431 -30.842 1.00 47.45 117 GLN B CA 1
ATOM 5127 C C . GLN B 1 117 ? 9.826 -16.816 -30.306 1.00 48.16 117 GLN B C 1
ATOM 5128 O O . GLN B 1 117 ? 9.342 -16.211 -29.349 1.00 48.48 117 GLN B O 1
ATOM 5134 N N . THR B 1 118 ? 9.215 -17.830 -30.915 1.00 48.92 118 THR B N 1
ATOM 5135 C CA . THR B 1 118 ? 7.846 -18.246 -30.566 1.00 49.83 118 THR B CA 1
ATOM 5136 C C . THR B 1 118 ? 7.723 -18.951 -29.204 1.00 50.84 118 THR B C 1
ATOM 5137 O O . THR B 1 118 ? 6.616 -19.034 -28.656 1.00 51.05 118 THR B O 1
ATOM 5141 N N . VAL B 1 119 ? 8.840 -19.437 -28.656 1.00 51.59 119 VAL B N 1
ATOM 5142 C CA . VAL B 1 119 ? 8.835 -20.237 -27.428 1.00 52.04 119 VAL B CA 1
ATOM 5143 C C . VAL B 1 119 ? 8.335 -19.393 -26.255 1.00 52.77 119 VAL B C 1
ATOM 5144 O O . VAL B 1 119 ? 8.966 -18.400 -25.887 1.00 53.25 119 VAL B O 1
ATOM 5148 N N . SER B 1 120 ? 7.194 -19.790 -25.689 1.00 53.53 120 SER B N 1
ATOM 5149 C CA . SER B 1 120 ? 6.650 -19.144 -24.496 1.00 54.16 120 SER B CA 1
ATOM 5150 C C . SER B 1 120 ? 7.486 -19.557 -23.290 1.00 54.03 120 SER B C 1
ATOM 5151 O O . SER B 1 120 ? 7.782 -20.740 -23.111 1.00 54.27 120 SER B O 1
ATOM 5154 N N . ASN B 1 121 ? 7.842 -18.573 -22.466 1.00 53.89 121 ASN B N 1
ATOM 5155 C CA . ASN B 1 121 ? 8.827 -18.734 -21.389 1.00 54.47 121 ASN B CA 1
ATOM 5156 C C . ASN B 1 121 ? 8.431 -17.869 -20.184 1.00 54.65 121 ASN B C 1
ATOM 5157 O O . ASN B 1 121 ? 7.537 -17.028 -20.315 1.00 54.97 121 ASN B O 1
ATOM 5162 N N . PRO B 1 122 ? 9.082 -18.066 -19.011 1.00 54.61 122 PRO B N 1
ATOM 5163 C CA . PRO B 1 122 ? 8.658 -17.331 -17.805 1.00 54.74 122 PRO B CA 1
ATOM 5164 C C . PRO B 1 122 ? 8.600 -15.800 -17.897 1.00 55.48 122 PRO B C 1
ATOM 5165 O O . PRO B 1 122 ? 7.849 -15.188 -17.135 1.00 56.32 122 PRO B O 1
ATOM 5169 N N . SER B 1 123 ? 9.375 -15.191 -18.798 1.00 56.03 123 SER B N 1
ATOM 5170 C CA . SER B 1 123 ? 9.257 -13.751 -19.069 1.00 56.92 123 SER B CA 1
ATOM 5171 C C . SER B 1 123 ? 7.901 -13.422 -19.687 1.00 58.31 123 SER B C 1
ATOM 5172 O O . SER B 1 123 ? 7.222 -12.497 -19.235 1.00 58.65 123 SER B O 1
ATOM 5175 N N . GLY B 1 124 ? 7.515 -14.181 -20.712 1.00 60.44 124 GLY B N 1
ATOM 5176 C CA . GLY B 1 124 ? 6.185 -14.049 -21.313 1.00 62.42 124 GLY B CA 1
ATOM 5177 C C . GLY B 1 124 ? 5.980 -14.792 -22.623 1.00 64.54 124 GLY B C 1
ATOM 5178 O O . GLY B 1 124 ? 6.848 -15.540 -23.076 1.00 65.72 124 GLY B O 1
ATOM 5179 N N . THR B 1 125 ? 4.810 -14.574 -23.216 1.00 66.05 125 THR B N 1
ATOM 5180 C CA . THR B 1 125 ? 4.441 -15.150 -24.520 1.00 66.90 125 THR B CA 1
ATOM 5181 C C . THR B 1 125 ? 4.937 -14.277 -25.678 1.00 67.55 125 THR B C 1
ATOM 5182 O O . THR B 1 125 ? 5.376 -13.148 -25.469 1.00 68.08 125 THR B O 1
ATOM 5186 N N . PHE B 1 126 ? 4.839 -14.813 -26.894 1.00 67.60 126 PHE B N 1
ATOM 5187 C CA . PHE B 1 126 ? 5.383 -14.160 -28.091 1.00 67.89 126 PHE B CA 1
ATOM 5188 C C . PHE B 1 126 ? 4.408 -13.213 -28.802 1.00 69.38 126 PHE B C 1
ATOM 5189 O O . PHE B 1 126 ? 4.823 -12.157 -29.275 1.00 70.82 126 PHE B O 1
ATOM 5197 N N . LEU B 1 127 ? 3.132 -13.585 -28.891 1.00 70.78 127 LEU B N 1
ATOM 5198 C CA . LEU B 1 127 ? 2.184 -12.860 -29.765 1.00 71.90 127 LEU B CA 1
ATOM 5199 C C . LEU B 1 127 ? 1.659 -11.519 -29.222 1.00 71.18 127 LEU B C 1
ATOM 5200 O O . LEU B 1 127 ? 1.977 -10.473 -29.790 1.00 71.22 127 LEU B O 1
ATOM 5205 N N . PRO B 1 128 ? 0.866 -11.544 -28.129 1.00 69.84 128 PRO B N 1
ATOM 5206 C CA . PRO B 1 128 ? 0.029 -10.385 -27.781 1.00 69.30 128 PRO B CA 1
ATOM 5207 C C . PRO B 1 128 ? 0.798 -9.064 -27.691 1.00 68.50 128 PRO B C 1
ATOM 5208 O O . PRO B 1 128 ? 0.444 -8.105 -28.380 1.00 69.23 128 PRO B O 1
ATOM 5212 N N . ASP B 1 129 ? 1.840 -9.033 -26.863 1.00 67.35 129 ASP B N 1
ATOM 5213 C CA . ASP B 1 129 ? 2.695 -7.853 -26.707 1.00 66.37 129 ASP B CA 1
ATOM 5214 C C . ASP B 1 129 ? 4.173 -8.096 -27.041 1.00 64.71 129 ASP B C 1
ATOM 5215 O O . ASP B 1 129 ? 4.958 -7.147 -27.020 1.00 63.57 129 ASP B O 1
ATOM 5220 N N . GLY B 1 130 ? 4.553 -9.340 -27.351 1.00 63.85 130 GLY B N 1
ATOM 5221 C CA . GLY B 1 130 ? 5.945 -9.680 -27.651 1.00 63.42 130 GLY B CA 1
ATOM 5222 C C . GLY B 1 130 ? 6.862 -9.544 -26.455 1.00 62.81 130 GLY B C 1
ATOM 5223 O O . GLY B 1 130 ? 7.882 -8.872 -26.529 1.00 64.08 130 GLY B O 1
ATOM 5224 N N . VAL B 1 131 ? 6.494 -10.194 -25.355 1.00 61.07 131 VAL B N 1
ATOM 5225 C CA . VAL B 1 131 ? 7.226 -10.084 -24.086 1.00 59.69 131 VAL B CA 1
ATOM 5226 C C . VAL B 1 131 ? 8.304 -11.174 -23.929 1.00 58.08 131 VAL B C 1
ATOM 5227 O O . VAL B 1 131 ? 9.344 -10.930 -23.310 1.00 56.94 131 VAL B O 1
ATOM 5231 N N . GLY B 1 132 ? 8.071 -12.353 -24.505 1.00 57.56 132 GLY B N 1
ATOM 5232 C CA . GLY B 1 132 ? 8.962 -13.499 -24.338 1.00 57.92 132 GLY B CA 1
ATOM 5233 C C . GLY B 1 132 ? 10.369 -13.413 -24.918 1.00 58.29 132 GLY B C 1
ATOM 5234 O O . GLY B 1 132 ? 11.214 -14.246 -24.588 1.00 58.11 132 GLY B O 1
ATOM 5235 N N . LEU B 1 133 ? 10.629 -12.424 -25.774 1.00 59.22 133 LEU B N 1
ATOM 5236 C CA . LEU B 1 133 ? 11.942 -12.274 -26.422 1.00 59.47 133 LEU B CA 1
ATOM 5237 C C . LEU B 1 133 ? 13.063 -11.885 -25.448 1.00 59.37 133 LEU B C 1
ATOM 5238 O O . LEU B 1 133 ? 14.232 -12.191 -25.695 1.00 59.23 133 LEU B O 1
ATOM 5243 N N . GLY B 1 134 ? 12.707 -11.217 -24.350 1.00 58.98 134 GLY B N 1
ATOM 5244 C CA . GLY B 1 134 ? 13.682 -10.790 -23.346 1.00 58.40 134 GLY B CA 1
ATOM 5245 C C . GLY B 1 134 ? 14.260 -11.868 -22.442 1.00 57.43 134 GLY B C 1
ATOM 5246 O O . GLY B 1 134 ? 15.224 -11.600 -21.718 1.00 57.61 134 GLY B O 1
ATOM 5247 N N . GLU B 1 135 ? 13.682 -13.073 -22.466 1.00 56.07 135 GLU B N 1
ATOM 5248 C CA . GLU B 1 135 ? 14.135 -14.171 -21.601 1.00 55.12 135 GLU B CA 1
ATOM 5249 C C . GLU B 1 135 ? 15.557 -14.566 -22.017 1.00 55.02 135 GLU B C 1
ATOM 5250 O O . GLU B 1 135 ? 15.775 -14.940 -23.172 1.00 55.25 135 GLU B O 1
ATOM 5256 N N . PRO B 1 136 ? 16.531 -14.456 -21.089 1.00 54.48 136 PRO B N 1
ATOM 5257 C CA . PRO B 1 136 ? 17.945 -14.602 -21.462 1.00 54.11 136 PRO B CA 1
ATOM 5258 C C . PRO B 1 136 ? 18.441 -16.020 -21.750 1.00 53.51 136 PRO B C 1
ATOM 5259 O O . PRO B 1 136 ? 19.453 -16.172 -22.432 1.00 53.02 136 PRO B O 1
ATOM 5263 N N . LYS B 1 137 ? 17.740 -17.031 -21.242 1.00 53.18 137 LYS B N 1
ATOM 5264 C CA . LYS B 1 137 ? 18.282 -18.378 -21.122 1.00 52.80 137 LYS B CA 1
ATOM 5265 C C . LYS B 1 137 ? 17.232 -19.418 -21.498 1.00 52.70 137 LYS B C 1
ATOM 5266 O O . LYS B 1 137 ? 16.111 -19.382 -20.992 1.00 53.11 137 LYS B O 1
ATOM 5272 N N . PHE B 1 138 ? 17.600 -20.325 -22.398 1.00 52.40 138 PHE B N 1
ATOM 5273 C CA . PHE B 1 138 ? 16.766 -21.472 -22.756 1.00 52.52 138 PHE B CA 1
ATOM 5274 C C . PHE B 1 138 ? 17.580 -22.745 -22.613 1.00 52.37 138 PHE B C 1
ATOM 5275 O O . PHE B 1 138 ? 18.795 -22.700 -22.409 1.00 51.58 138 PHE B O 1
ATOM 5283 N N . MET B 1 139 ? 16.901 -23.881 -22.746 1.00 53.05 139 MET B N 1
ATOM 5284 C CA . MET B 1 139 ? 17.558 -25.187 -22.719 1.00 53.87 139 MET B CA 1
ATOM 5285 C C . MET B 1 139 ? 18.388 -25.334 -23.995 1.00 54.09 139 MET B C 1
ATOM 5286 O O . MET B 1 139 ? 18.202 -24.572 -24.942 1.00 54.47 139 MET B O 1
ATOM 5291 N N . VAL B 1 140 ? 19.268 -26.333 -24.045 1.00 54.33 140 VAL B N 1
ATOM 5292 C CA . VAL B 1 140 ? 20.059 -26.637 -25.252 1.00 54.66 140 VAL B CA 1
ATOM 5293 C C . VAL B 1 140 ? 19.121 -27.359 -26.236 1.00 55.85 140 VAL B C 1
ATOM 5294 O O . VAL B 1 140 ? 19.324 -28.514 -26.611 1.00 57.02 140 VAL B O 1
ATOM 5298 N N . ASP B 1 141 ? 18.112 -26.632 -26.677 1.00 56.93 141 ASP B N 1
ATOM 5299 C CA . ASP B 1 141 ? 16.912 -27.137 -27.339 1.00 58.10 141 ASP B CA 1
ATOM 5300 C C . ASP B 1 141 ? 16.216 -25.855 -27.763 1.00 59.74 141 ASP B C 1
ATOM 5301 O O . ASP B 1 141 ? 16.845 -24.799 -27.753 1.00 61.47 141 ASP B O 1
ATOM 5306 N N . GLY B 1 142 ? 14.930 -25.935 -28.101 1.00 60.91 142 GLY B N 1
ATOM 5307 C CA . GLY B 1 142 ? 14.041 -24.779 -28.076 1.00 61.14 142 GLY B CA 1
ATOM 5308 C C . GLY B 1 142 ? 12.962 -24.913 -27.006 1.00 61.17 142 GLY B C 1
ATOM 5309 O O . GLY B 1 142 ? 11.827 -24.471 -27.233 1.00 62.70 142 GLY B O 1
ATOM 5310 N N . THR B 1 143 ? 13.303 -25.524 -25.870 1.00 60.01 143 THR B N 1
ATOM 5311 C CA . THR B 1 143 ? 12.350 -25.686 -24.761 1.00 58.91 143 THR B CA 1
ATOM 5312 C C . THR B 1 143 ? 12.568 -24.563 -23.761 1.00 57.41 143 THR B C 1
ATOM 5313 O O . THR B 1 143 ? 13.692 -24.086 -23.569 1.00 57.11 143 THR B O 1
ATOM 5317 N N . ARG B 1 144 ? 11.488 -24.172 -23.097 1.00 55.79 144 ARG B N 1
ATOM 5318 C CA . ARG B 1 144 ? 11.541 -23.134 -22.054 1.00 54.89 144 ARG B CA 1
ATOM 5319 C C . ARG B 1 144 ? 12.374 -23.564 -20.845 1.00 53.04 144 ARG B C 1
ATOM 5320 O O . ARG B 1 144 ? 12.413 -24.746 -20.508 1.00 52.58 144 ARG B O 1
ATOM 5328 N N . PHE B 1 145 ? 13.052 -22.599 -20.223 1.00 51.46 145 PHE B N 1
ATOM 5329 C CA . PHE B 1 145 ? 13.712 -22.800 -18.931 1.00 50.57 145 PHE B CA 1
ATOM 5330 C C . PHE B 1 145 ? 12.790 -22.267 -17.835 1.00 50.31 145 PHE B C 1
ATOM 5331 O O . PHE B 1 145 ? 12.614 -21.056 -17.706 1.00 50.70 145 PHE B O 1
ATOM 5339 N N . ASN B 1 146 ? 12.220 -23.181 -17.051 1.00 49.37 146 ASN B N 1
ATOM 5340 C CA . ASN B 1 146 ? 11.205 -22.849 -16.041 1.00 48.24 146 ASN B CA 1
ATOM 5341 C C . ASN B 1 146 ? 11.755 -22.313 -14.718 1.00 46.52 146 ASN B C 1
ATOM 5342 O O . ASN B 1 146 ? 11.021 -21.656 -13.980 1.00 46.63 146 ASN B O 1
ATOM 5347 N N . GLY B 1 147 ? 13.022 -22.597 -14.414 1.00 44.84 147 GLY B N 1
ATOM 5348 C CA . GLY B 1 147 ? 13.611 -22.236 -13.121 1.00 43.86 147 GLY B CA 1
ATOM 5349 C C . GLY B 1 147 ? 13.768 -20.738 -12.894 1.00 42.78 147 GLY B C 1
ATOM 5350 O O . GLY B 1 147 ? 13.735 -19.962 -13.853 1.00 42.51 147 GLY B O 1
ATOM 5351 N N . PRO B 1 148 ? 13.952 -20.322 -11.623 1.00 41.62 148 PRO B N 1
ATOM 5352 C CA . PRO B 1 148 ? 14.042 -18.902 -11.289 1.00 41.15 148 PRO B CA 1
ATOM 5353 C C . PRO B 1 148 ? 15.348 -18.290 -11.787 1.00 40.90 148 PRO B C 1
ATOM 5354 O O . PRO B 1 148 ? 16.402 -18.924 -11.692 1.00 40.90 148 PRO B O 1
ATOM 5358 N N . TRP B 1 149 ? 15.265 -17.071 -12.314 1.00 40.58 149 TRP B N 1
ATOM 5359 C CA . TRP B 1 149 ? 16.390 -16.430 -12.994 1.00 40.22 149 TRP B CA 1
ATOM 5360 C C . TRP B 1 149 ? 16.202 -14.912 -13.050 1.00 40.20 149 TRP B C 1
ATOM 5361 O O . TRP B 1 149 ? 15.093 -14.408 -12.848 1.00 40.03 149 TRP B O 1
ATOM 5372 N N . GLY B 1 150 ? 17.293 -14.193 -13.309 1.00 40.31 150 GLY B N 1
ATOM 5373 C CA . GLY B 1 150 ? 17.254 -12.740 -13.474 1.00 40.37 150 GLY B CA 1
ATOM 5374 C C . GLY B 1 150 ? 16.671 -12.353 -14.818 1.00 40.29 150 GLY B C 1
ATOM 5375 O O . GLY B 1 150 ? 17.406 -12.188 -15.793 1.00 40.59 150 GLY B O 1
ATOM 5376 N N . ARG B 1 151 ? 15.347 -12.208 -14.859 1.00 40.12 151 ARG B N 1
ATOM 5377 C CA . ARG B 1 151 ? 14.617 -11.896 -16.091 1.00 40.16 151 ARG B CA 1
ATOM 5378 C C . ARG B 1 151 ? 13.648 -10.729 -15.865 1.00 39.93 151 ARG B C 1
ATOM 5379 O O . ARG B 1 151 ? 13.194 -10.541 -14.735 1.00 39.99 151 ARG B O 1
ATOM 5387 N N . PRO B 1 152 ? 13.324 -9.941 -16.899 1.00 39.71 152 PRO B N 1
ATOM 5388 C CA . PRO B 1 152 ? 13.900 -10.031 -18.251 1.00 39.40 152 PRO B CA 1
ATOM 5389 C C . PRO B 1 152 ? 15.227 -9.279 -18.357 1.00 39.05 152 PRO B C 1
ATOM 5390 O O . PRO B 1 152 ? 15.534 -8.457 -17.489 1.00 38.66 152 PRO B O 1
ATOM 5394 N N . GLN B 1 153 ? 15.995 -9.556 -19.414 1.00 39.12 153 GLN B N 1
ATOM 5395 C CA . GLN B 1 153 ? 17.325 -8.942 -19.607 1.00 39.34 153 GLN B CA 1
ATOM 5396 C C . GLN B 1 153 ? 17.430 -7.905 -20.738 1.00 39.53 153 GLN B C 1
ATOM 5397 O O . GLN B 1 153 ? 18.372 -7.108 -20.741 1.00 40.09 153 GLN B O 1
ATOM 5403 N N . ARG B 1 154 ? 16.505 -7.934 -21.702 1.00 39.14 154 ARG B N 1
ATOM 5404 C CA . ARG B 1 154 ? 16.296 -6.826 -22.665 1.00 38.84 154 ARG B CA 1
ATOM 5405 C C . ARG B 1 154 ? 17.446 -6.521 -23.651 1.00 38.78 154 ARG B C 1
ATOM 5406 O O . ARG B 1 154 ? 17.315 -5.604 -24.468 1.00 38.74 154 ARG B O 1
ATOM 5414 N N . ASP B 1 155 ? 18.548 -7.273 -23.585 1.00 38.84 155 ASP B N 1
ATOM 5415 C CA . ASP B 1 155 ? 19.739 -7.026 -24.422 1.00 38.72 155 ASP B CA 1
ATOM 5416 C C . ASP B 1 155 ? 19.961 -8.087 -25.506 1.00 38.14 155 ASP B C 1
ATOM 5417 O O . ASP B 1 155 ? 20.571 -7.794 -26.533 1.00 37.69 155 ASP B O 1
ATOM 5422 N N . GLY B 1 156 ? 19.496 -9.314 -25.261 1.00 38.07 156 GLY B N 1
ATOM 5423 C CA . GLY B 1 156 ? 19.521 -10.391 -26.251 1.00 37.85 156 GLY B CA 1
ATOM 5424 C C . GLY B 1 156 ? 18.918 -10.031 -27.599 1.00 37.44 156 GLY B C 1
ATOM 5425 O O . GLY B 1 156 ? 19.540 -10.293 -28.630 1.00 37.35 156 GLY B O 1
ATOM 5426 N N . PRO B 1 157 ? 17.704 -9.436 -27.603 1.00 37.16 157 PRO B N 1
ATOM 5427 C CA . PRO B 1 157 ? 17.088 -8.929 -28.839 1.00 36.94 157 PRO B CA 1
ATOM 5428 C C . PRO B 1 157 ? 17.972 -7.968 -29.642 1.00 36.64 157 PRO B C 1
ATOM 5429 O O . PRO B 1 157 ? 18.018 -8.063 -30.869 1.00 36.33 157 PRO B O 1
ATOM 5433 N N . ALA B 1 158 ? 18.669 -7.065 -28.952 1.00 36.41 158 ALA B N 1
ATOM 5434 C CA . ALA B 1 158 ? 19.613 -6.159 -29.604 1.00 36.24 158 ALA B CA 1
ATOM 5435 C C . ALA B 1 158 ? 20.753 -6.937 -30.257 1.00 36.18 158 ALA B C 1
ATOM 5436 O O . ALA B 1 158 ? 20.943 -6.843 -31.464 1.00 36.24 158 ALA B O 1
ATOM 5438 N N . LEU B 1 159 ? 21.478 -7.725 -29.461 1.00 36.25 159 LEU B N 1
ATOM 5439 C CA . LEU B 1 159 ? 22.624 -8.514 -29.961 1.00 36.15 159 LEU B CA 1
ATOM 5440 C C . LEU B 1 159 ? 22.248 -9.529 -31.051 1.00 36.15 159 LEU B C 1
ATOM 5441 O O . LEU B 1 159 ? 23.049 -9.789 -31.953 1.00 36.12 159 LEU B O 1
ATOM 5446 N N . ARG B 1 160 ? 21.046 -10.100 -30.957 1.00 36.15 160 ARG B N 1
ATOM 5447 C CA . ARG B 1 160 ? 20.523 -11.014 -31.984 1.00 36.09 160 ARG B CA 1
ATOM 5448 C C . ARG B 1 160 ? 20.151 -10.266 -33.266 1.00 36.10 160 ARG B C 1
ATOM 5449 O O . ARG B 1 160 ? 20.345 -10.791 -34.364 1.00 36.76 160 ARG B O 1
ATOM 5457 N N . ALA B 1 161 ? 19.604 -9.059 -33.125 1.00 35.60 161 ALA B N 1
ATOM 5458 C CA . ALA B 1 161 ? 19.367 -8.184 -34.274 1.00 35.40 161 ALA B CA 1
ATOM 5459 C C . ALA B 1 161 ? 20.691 -7.762 -34.911 1.00 35.18 161 ALA B C 1
ATOM 5460 O O . ALA B 1 161 ? 20.856 -7.879 -36.123 1.00 35.15 161 ALA B O 1
ATOM 5462 N N . ILE B 1 162 ? 21.632 -7.306 -34.081 1.00 35.16 162 ILE B N 1
ATOM 5463 C CA . ILE B 1 162 ? 22.964 -6.875 -34.540 1.00 35.48 162 ILE B CA 1
ATOM 5464 C C . ILE B 1 162 ? 23.703 -8.012 -35.260 1.00 35.64 162 ILE B C 1
ATOM 5465 O O . ILE B 1 162 ? 24.407 -7.767 -36.240 1.00 35.71 162 ILE B O 1
ATOM 5470 N N . ALA B 1 163 ? 23.540 -9.242 -34.776 1.00 36.17 163 ALA B N 1
ATOM 5471 C CA . ALA B 1 163 ? 24.143 -10.415 -35.415 1.00 36.77 163 ALA B CA 1
ATOM 5472 C C . ALA B 1 163 ? 23.548 -10.662 -36.802 1.00 36.97 163 ALA B C 1
ATOM 5473 O O . ALA B 1 163 ? 24.277 -10.730 -37.788 1.00 36.73 163 ALA B O 1
ATOM 5475 N N . LEU B 1 164 ? 22.225 -10.780 -36.867 1.00 37.58 164 LEU B N 1
ATOM 5476 C CA . LEU B 1 164 ? 21.522 -11.033 -38.135 1.00 38.43 164 LEU B CA 1
ATOM 5477 C C . LEU B 1 164 ? 21.617 -9.875 -39.133 1.00 39.41 164 LEU B C 1
ATOM 5478 O O . LEU B 1 164 ? 21.626 -10.108 -40.345 1.00 39.65 164 LEU B O 1
ATOM 5483 N N . MET B 1 165 ? 21.686 -8.643 -38.629 1.00 40.42 165 MET B N 1
ATOM 5484 C CA . MET B 1 165 ? 21.883 -7.463 -39.486 1.00 41.16 165 MET B CA 1
ATOM 5485 C C . MET B 1 165 ? 23.283 -7.423 -40.114 1.00 41.99 165 MET B C 1
ATOM 5486 O O . MET B 1 165 ? 23.423 -7.021 -41.268 1.00 42.07 165 MET B O 1
ATOM 5491 N N . THR B 1 166 ? 24.304 -7.842 -39.365 1.00 43.18 166 THR B N 1
ATOM 5492 C CA . THR B 1 166 ? 25.672 -7.932 -39.899 1.00 44.17 166 THR B CA 1
ATOM 5493 C C . THR B 1 166 ? 25.868 -9.079 -40.910 1.00 44.77 166 THR B C 1
ATOM 5494 O O . THR B 1 166 ? 26.801 -9.024 -41.714 1.00 45.28 166 THR B O 1
ATOM 5498 N N . TYR B 1 167 ? 25.007 -10.101 -40.873 1.00 45.36 167 TYR B N 1
ATOM 5499 C CA . TYR B 1 167 ? 25.003 -11.161 -41.898 1.00 46.04 167 TYR B CA 1
ATOM 5500 C C . TYR B 1 167 ? 24.167 -10.771 -43.115 1.00 46.93 167 TYR B C 1
ATOM 5501 O O . TYR B 1 167 ? 24.601 -10.965 -44.252 1.00 47.21 167 TYR B O 1
ATOM 5510 N N . SER B 1 168 ? 22.968 -10.240 -42.875 1.00 47.81 168 SER B N 1
ATOM 5511 C CA . SER B 1 168 ? 22.041 -9.897 -43.962 1.00 48.52 168 SER B CA 1
ATOM 5512 C C . SER B 1 168 ? 22.522 -8.729 -44.831 1.00 48.78 168 SER B C 1
ATOM 5513 O O . SER B 1 168 ? 22.238 -8.703 -46.031 1.00 49.01 168 SER B O 1
ATOM 5516 N N . ASN B 1 169 ? 23.251 -7.778 -44.238 1.00 48.74 169 ASN B N 1
ATOM 5517 C CA . ASN B 1 169 ? 23.833 -6.664 -45.006 1.00 48.47 169 ASN B CA 1
ATOM 5518 C C . ASN B 1 169 ? 25.044 -7.087 -45.863 1.00 47.34 169 ASN B C 1
ATOM 5519 O O . ASN B 1 169 ? 25.447 -6.345 -46.752 1.00 47.02 169 ASN B O 1
ATOM 5524 N N . TRP B 1 170 ? 25.625 -8.254 -45.577 1.00 46.29 170 TRP B N 1
ATOM 5525 C CA . TRP B 1 170 ? 26.596 -8.887 -46.476 1.00 46.18 170 TRP B CA 1
ATOM 5526 C C . TRP B 1 170 ? 25.886 -9.575 -47.647 1.00 46.48 170 TRP B C 1
ATOM 5527 O O . TRP B 1 170 ? 26.370 -9.521 -48.778 1.00 46.96 170 TRP B O 1
ATOM 5538 N N . LEU B 1 171 ? 24.757 -10.228 -47.370 1.00 46.98 171 LEU B N 1
ATOM 5539 C CA . LEU B 1 171 ? 23.973 -10.918 -48.406 1.00 47.66 171 LEU B CA 1
ATOM 5540 C C . LEU B 1 171 ? 23.439 -9.977 -49.494 1.00 48.10 171 LEU B C 1
ATOM 5541 O O . LEU B 1 171 ? 23.458 -10.332 -50.675 1.00 48.37 171 LEU B O 1
ATOM 5546 N N . ILE B 1 172 ? 22.962 -8.796 -49.099 1.00 48.50 172 ILE B N 1
ATOM 5547 C CA . ILE B 1 172 ? 22.541 -7.770 -50.072 1.00 48.74 172 ILE B CA 1
ATOM 5548 C C . ILE B 1 172 ? 23.733 -7.243 -50.883 1.00 48.81 172 ILE B C 1
ATOM 5549 O O . ILE B 1 172 ? 23.598 -6.985 -52.079 1.00 49.06 172 ILE B O 1
ATOM 5554 N N . LYS B 1 173 ? 24.887 -7.094 -50.231 1.00 48.99 173 LYS B N 1
ATOM 5555 C CA . LYS B 1 173 ? 26.122 -6.660 -50.902 1.00 49.23 173 LYS B CA 1
ATOM 5556 C C . LYS B 1 173 ? 26.713 -7.725 -51.835 1.00 49.01 173 LYS B C 1
ATOM 5557 O O . LYS B 1 173 ? 27.345 -7.374 -52.830 1.00 49.27 173 LYS B O 1
ATOM 5563 N N . ASN B 1 174 ? 26.512 -9.006 -51.515 1.00 48.91 174 ASN B N 1
ATOM 5564 C CA . ASN B 1 174 ? 27.035 -10.120 -52.326 1.00 48.94 174 ASN B CA 1
ATOM 5565 C C . ASN B 1 174 ? 25.932 -10.853 -53.117 1.00 49.08 174 ASN B C 1
ATOM 5566 O O . ASN B 1 174 ? 25.936 -12.084 -53.220 1.00 48.92 174 ASN B O 1
ATOM 5571 N N . GLY B 1 175 ? 24.998 -10.084 -53.680 1.00 49.21 175 GLY B N 1
ATOM 5572 C CA . GLY B 1 175 ? 24.019 -10.593 -54.644 1.00 49.72 175 GLY B CA 1
ATOM 5573 C C . GLY B 1 175 ? 23.100 -11.704 -54.170 1.00 50.15 175 GLY B C 1
ATOM 5574 O O . GLY B 1 175 ? 22.850 -12.662 -54.905 1.00 50.96 175 GLY B O 1
ATOM 5575 N N . GLN B 1 176 ? 22.604 -11.579 -52.942 1.00 50.40 176 GLN B N 1
ATOM 5576 C CA . GLN B 1 176 ? 21.624 -12.518 -52.390 1.00 50.65 176 GLN B CA 1
ATOM 5577 C C . GLN B 1 176 ? 20.613 -11.738 -51.545 1.00 50.37 176 GLN B C 1
ATOM 5578 O O . GLN B 1 176 ? 20.361 -12.047 -50.376 1.00 50.26 176 GLN B O 1
ATOM 5584 N N . PHE B 1 177 ? 20.037 -10.721 -52.182 1.00 49.93 177 PHE B N 1
ATOM 5585 C CA . PHE B 1 177 ? 19.080 -9.808 -51.560 1.00 49.87 177 PHE B CA 1
ATOM 5586 C C . PHE B 1 177 ? 17.821 -10.517 -51.068 1.00 50.31 177 PHE B C 1
ATOM 5587 O O . PHE B 1 177 ? 17.287 -10.164 -50.014 1.00 50.65 177 PHE B O 1
ATOM 5595 N N . ALA B 1 178 ? 17.353 -11.500 -51.838 1.00 50.96 178 ALA B N 1
ATOM 5596 C CA . ALA B 1 178 ? 16.144 -12.265 -51.510 1.00 51.38 178 ALA B CA 1
ATOM 5597 C C . ALA B 1 178 ? 16.171 -12.824 -50.091 1.00 51.79 178 ALA B C 1
ATOM 5598 O O . ALA B 1 178 ? 15.220 -12.633 -49.331 1.00 51.97 178 ALA B O 1
ATOM 5600 N N . GLU B 1 179 ? 17.275 -13.487 -49.744 1.00 51.92 179 GLU B N 1
ATOM 5601 C CA . GLU B 1 179 ? 17.448 -14.110 -48.423 1.00 51.76 179 GLU B CA 1
ATOM 5602 C C . GLU B 1 179 ? 17.383 -13.090 -47.282 1.00 51.74 179 GLU B C 1
ATOM 5603 O O . GLU B 1 179 ? 16.747 -13.338 -46.262 1.00 51.87 179 GLU B O 1
ATOM 5609 N N . ALA B 1 180 ? 18.043 -11.949 -47.464 1.00 51.93 180 ALA B N 1
ATOM 5610 C CA . ALA B 1 180 ? 18.032 -10.872 -46.466 1.00 52.34 180 ALA B CA 1
ATOM 5611 C C . ALA B 1 180 ? 16.633 -10.289 -46.237 1.00 52.55 180 ALA B C 1
ATOM 5612 O O . ALA B 1 180 ? 16.254 -10.024 -45.092 1.00 52.22 180 ALA B O 1
ATOM 5614 N N . LYS B 1 181 ? 15.876 -10.105 -47.321 1.00 52.91 181 LYS B N 1
ATOM 5615 C CA . LYS B 1 181 ? 14.551 -9.480 -47.254 1.00 53.09 181 LYS B CA 1
ATOM 5616 C C . LYS B 1 181 ? 13.447 -10.454 -46.836 1.00 52.87 181 LYS B C 1
ATOM 5617 O O . LYS B 1 181 ? 12.664 -10.149 -45.934 1.00 53.31 181 LYS B O 1
ATOM 5623 N N . THR B 1 182 ? 13.380 -11.611 -47.494 1.00 51.96 182 THR B N 1
ATOM 5624 C CA . THR B 1 182 ? 12.241 -12.530 -47.326 1.00 51.13 182 THR B CA 1
ATOM 5625 C C . THR B 1 182 ? 12.290 -13.394 -46.051 1.00 50.07 182 THR B C 1
ATOM 5626 O O . THR B 1 182 ? 11.259 -13.640 -45.433 1.00 49.44 182 THR B O 1
ATOM 5630 N N . LYS B 1 183 ? 13.485 -13.832 -45.659 1.00 49.17 183 LYS B N 1
ATOM 5631 C CA . LYS B 1 183 ? 13.672 -14.840 -44.606 1.00 48.93 183 LYS B CA 1
ATOM 5632 C C . LYS B 1 183 ? 14.288 -14.261 -43.312 1.00 48.06 183 LYS B C 1
ATOM 5633 O O . LYS B 1 183 ? 13.745 -14.458 -42.227 1.00 48.54 183 LYS B O 1
ATOM 5639 N N . ILE B 1 184 ? 15.420 -13.569 -43.435 1.00 46.59 184 ILE B N 1
ATOM 5640 C CA . ILE B 1 184 ? 16.163 -13.066 -42.266 1.00 45.37 184 ILE B CA 1
ATOM 5641 C C . ILE B 1 184 ? 15.486 -11.862 -41.593 1.00 44.08 184 ILE B C 1
ATOM 5642 O O . ILE B 1 184 ? 15.518 -11.754 -40.365 1.00 43.76 184 ILE B O 1
ATOM 5647 N N . TRP B 1 185 ? 14.884 -10.968 -42.381 1.00 42.82 185 TRP B N 1
ATOM 5648 C CA . TRP B 1 185 ? 14.270 -9.744 -41.837 1.00 42.11 185 TRP B CA 1
ATOM 5649 C C . TRP B 1 185 ? 13.161 -9.955 -40.783 1.00 41.99 185 TRP B C 1
ATOM 5650 O O . TRP B 1 185 ? 13.215 -9.325 -39.725 1.00 42.21 185 TRP B O 1
ATOM 5661 N N . PRO B 1 186 ? 12.160 -10.824 -41.060 1.00 41.70 186 PRO B N 1
ATOM 5662 C CA . PRO B 1 186 ? 11.086 -11.008 -40.060 1.00 41.44 186 PRO B CA 1
ATOM 5663 C C . PRO B 1 186 ? 11.531 -11.533 -38.679 1.00 41.19 186 PRO B C 1
ATOM 5664 O O . PRO B 1 186 ? 10.762 -11.420 -37.719 1.00 41.23 186 PRO B O 1
ATOM 5668 N N . ILE B 1 187 ? 12.741 -12.095 -38.584 1.00 40.71 187 ILE B N 1
ATOM 5669 C CA . ILE B 1 187 ? 13.380 -12.354 -37.286 1.00 40.23 187 ILE B CA 1
ATOM 5670 C C . ILE B 1 187 ? 13.780 -11.017 -36.653 1.00 39.85 187 ILE B C 1
ATOM 5671 O O . ILE B 1 187 ? 13.423 -10.741 -35.507 1.00 39.79 187 ILE B O 1
ATOM 5676 N N . ILE B 1 188 ? 14.517 -10.202 -37.411 1.00 39.31 188 ILE B N 1
ATOM 5677 C CA . ILE B 1 188 ? 15.005 -8.893 -36.941 1.00 38.96 188 ILE B CA 1
ATOM 5678 C C . ILE B 1 188 ? 13.835 -7.975 -36.564 1.00 39.20 188 ILE B C 1
ATOM 5679 O O . ILE B 1 188 ? 13.875 -7.316 -35.522 1.00 39.08 188 ILE B O 1
ATOM 5684 N N . ALA B 1 189 ? 12.801 -7.959 -37.407 1.00 39.69 189 ALA B N 1
ATOM 5685 C CA . ALA B 1 189 ? 11.593 -7.139 -37.203 1.00 40.05 189 ALA B CA 1
ATOM 5686 C C . ALA B 1 189 ? 10.966 -7.279 -35.813 1.00 40.18 189 ALA B C 1
ATOM 5687 O O . ALA B 1 189 ? 10.479 -6.299 -35.253 1.00 39.99 189 ALA B O 1
ATOM 5689 N N . ASN B 1 190 ? 10.985 -8.494 -35.271 1.00 40.64 190 ASN B N 1
ATOM 5690 C CA . ASN B 1 190 ? 10.450 -8.764 -33.932 1.00 40.96 190 ASN B CA 1
ATOM 5691 C C . ASN B 1 190 ? 11.403 -8.271 -32.842 1.00 40.70 190 ASN B C 1
ATOM 5692 O O . ASN B 1 190 ? 10.967 -7.701 -31.841 1.00 40.39 190 ASN B O 1
ATOM 5697 N N . ASP B 1 191 ? 12.699 -8.504 -33.041 1.00 40.70 191 ASP B N 1
ATOM 5698 C CA . ASP B 1 191 ? 13.714 -8.207 -32.025 1.00 40.70 191 ASP B CA 1
ATOM 5699 C C . ASP B 1 191 ? 13.974 -6.715 -31.809 1.00 40.84 191 ASP B C 1
ATOM 5700 O O . ASP B 1 191 ? 14.271 -6.309 -30.685 1.00 41.27 191 ASP B O 1
ATOM 5705 N N . LEU B 1 192 ? 13.874 -5.906 -32.866 1.00 40.84 192 LEU B N 1
ATOM 5706 C CA . LEU B 1 192 ? 13.948 -4.437 -32.713 1.00 41.03 192 LEU B CA 1
ATOM 5707 C C . LEU B 1 192 ? 12.571 -3.789 -32.476 1.00 41.02 192 LEU B C 1
ATOM 5708 O O . LEU B 1 192 ? 12.503 -2.629 -32.064 1.00 41.27 192 LEU B O 1
ATOM 5713 N N . SER B 1 193 ? 11.487 -4.530 -32.728 1.00 40.84 193 SER B N 1
ATOM 5714 C CA . SER B 1 193 ? 10.161 -4.170 -32.192 1.00 40.43 193 SER B CA 1
ATOM 5715 C C . SER B 1 193 ? 10.146 -4.284 -30.668 1.00 39.86 193 SER B C 1
ATOM 5716 O O . SER B 1 193 ? 9.497 -3.481 -29.994 1.00 39.69 193 SER B O 1
ATOM 5719 N N . TYR B 1 194 ? 10.850 -5.290 -30.140 1.00 39.41 194 TYR B N 1
ATOM 5720 C CA . TYR B 1 194 ? 11.036 -5.451 -28.694 1.00 39.08 194 TYR B CA 1
ATOM 5721 C C . TYR B 1 194 ? 11.782 -4.266 -28.101 1.00 39.25 194 TYR B C 1
ATOM 5722 O O . TYR B 1 194 ? 11.368 -3.723 -27.076 1.00 39.51 194 TYR B O 1
ATOM 5731 N N . VAL B 1 195 ? 12.881 -3.878 -28.744 1.00 39.38 195 VAL B N 1
ATOM 5732 C CA . VAL B 1 195 ? 13.699 -2.767 -28.259 1.00 39.82 195 VAL B CA 1
ATOM 5733 C C . VAL B 1 195 ? 12.893 -1.468 -28.314 1.00 40.22 195 VAL B C 1
ATOM 5734 O O . VAL B 1 195 ? 12.898 -0.700 -27.356 1.00 40.14 195 VAL B O 1
ATOM 5738 N N . GLY B 1 196 ? 12.197 -1.241 -29.426 1.00 40.78 196 GLY B N 1
ATOM 5739 C CA . GLY B 1 196 ? 11.295 -0.097 -29.561 1.00 41.48 196 GLY B CA 1
ATOM 5740 C C . GLY B 1 196 ? 10.235 -0.008 -28.471 1.00 42.11 196 GLY B C 1
ATOM 5741 O O . GLY B 1 196 ? 9.960 1.078 -27.955 1.00 42.84 196 GLY B O 1
ATOM 5742 N N . GLN B 1 197 ? 9.657 -1.153 -28.111 1.00 42.43 197 GLN B N 1
ATOM 5743 C CA . GLN B 1 197 ? 8.579 -1.217 -27.120 1.00 42.65 197 GLN B CA 1
ATOM 5744 C C . GLN B 1 197 ? 9.050 -1.208 -25.664 1.00 43.16 197 GLN B C 1
ATOM 5745 O O . GLN B 1 197 ? 8.315 -0.737 -24.796 1.00 43.60 197 GLN B O 1
ATOM 5751 N N . TYR B 1 198 ? 10.252 -1.725 -25.392 1.00 43.93 198 TYR B N 1
ATOM 5752 C CA . TYR B 1 198 ? 10.686 -1.995 -24.011 1.00 44.63 198 TYR B CA 1
ATOM 5753 C C . TYR B 1 198 ? 12.056 -1.433 -23.593 1.00 45.95 198 TYR B C 1
ATOM 5754 O O . TYR B 1 198 ? 12.552 -1.798 -22.524 1.00 46.17 198 TYR B O 1
ATOM 5763 N N . TRP B 1 199 ? 12.663 -0.545 -24.384 1.00 47.62 199 TRP B N 1
ATOM 5764 C CA . TRP B 1 199 ? 13.968 0.029 -24.002 1.00 48.84 199 TRP B CA 1
ATOM 5765 C C . TRP B 1 199 ? 13.883 0.876 -22.731 1.00 49.84 199 TRP B C 1
ATOM 5766 O O . TRP B 1 199 ? 14.807 0.856 -21.915 1.00 50.05 199 TRP B O 1
ATOM 5777 N N . ASN B 1 200 ? 12.776 1.607 -22.576 1.00 51.27 200 ASN B N 1
ATOM 5778 C CA . ASN B 1 200 ? 12.602 2.554 -21.471 1.00 52.54 200 ASN B CA 1
ATOM 5779 C C . ASN B 1 200 ? 12.009 1.929 -20.197 1.00 51.80 200 ASN B C 1
ATOM 5780 O O . ASN B 1 200 ? 11.840 2.622 -19.193 1.00 51.54 200 ASN B O 1
ATOM 5785 N N . GLN B 1 201 ? 11.676 0.639 -20.241 1.00 50.98 201 GLN B N 1
ATOM 5786 C CA . GLN B 1 201 ? 11.360 -0.125 -19.032 1.00 49.97 201 GLN B CA 1
ATOM 5787 C C . GLN B 1 201 ? 12.605 -0.889 -18.589 1.00 48.86 201 GLN B C 1
ATOM 5788 O O . GLN B 1 201 ? 13.407 -1.319 -19.423 1.00 48.98 201 GLN B O 1
ATOM 5794 N N . SER B 1 202 ? 12.760 -1.056 -17.278 1.00 47.51 202 SER B N 1
ATOM 5795 C CA . SER B 1 202 ? 13.978 -1.636 -16.707 1.00 46.45 202 SER B CA 1
ATOM 5796 C C . SER B 1 202 ? 14.097 -3.137 -16.968 1.00 46.04 202 SER B C 1
ATOM 5797 O O . SER B 1 202 ? 13.127 -3.799 -17.341 1.00 46.33 202 SER B O 1
ATOM 5800 N N . GLY B 1 203 ? 15.309 -3.650 -16.775 1.00 45.40 203 GLY B N 1
ATOM 5801 C CA . GLY B 1 203 ? 15.606 -5.079 -16.912 1.00 44.59 203 GLY B CA 1
ATOM 5802 C C . GLY B 1 203 ? 16.812 -5.466 -16.079 1.00 43.71 203 GLY B C 1
ATOM 5803 O O . GLY B 1 203 ? 17.274 -4.681 -15.256 1.00 43.89 203 GLY B O 1
ATOM 5804 N N . PHE B 1 204 ? 17.308 -6.683 -16.281 1.00 42.63 204 PHE B N 1
ATOM 5805 C CA . PHE B 1 204 ? 18.555 -7.133 -15.652 1.00 42.03 204 PHE B CA 1
ATOM 5806 C C . PHE B 1 204 ? 19.738 -6.809 -16.558 1.00 42.03 204 PHE B C 1
ATOM 5807 O O . PHE B 1 204 ? 19.616 -6.842 -17.785 1.00 42.02 204 PHE B O 1
ATOM 5815 N N . ASP B 1 205 ? 20.880 -6.504 -15.943 1.00 41.96 205 ASP B N 1
ATOM 5816 C CA . ASP B 1 205 ? 22.125 -6.232 -16.681 1.00 41.96 205 ASP B CA 1
ATOM 5817 C C . ASP B 1 205 ? 22.707 -7.508 -17.303 1.00 41.52 205 ASP B C 1
ATOM 5818 O O . ASP B 1 205 ? 22.173 -8.603 -17.101 1.00 41.35 205 ASP B O 1
ATOM 5823 N N . LEU B 1 206 ? 23.797 -7.360 -18.058 1.00 41.22 206 LEU B N 1
ATOM 5824 C CA . LEU B 1 206 ? 24.476 -8.510 -18.689 1.00 40.83 206 LEU B CA 1
ATOM 5825 C C . LEU B 1 206 ? 25.016 -9.553 -17.697 1.00 40.12 206 LEU B C 1
ATOM 5826 O O . LEU B 1 206 ? 25.154 -10.723 -18.056 1.00 40.22 206 LEU B O 1
ATOM 5831 N N . TRP B 1 207 ? 25.319 -9.129 -16.468 1.00 39.31 207 TRP B N 1
ATOM 5832 C CA . TRP B 1 207 ? 25.763 -10.045 -15.404 1.00 38.95 207 TRP B CA 1
ATOM 5833 C C . TRP B 1 207 ? 24.623 -10.782 -14.675 1.00 38.97 207 TRP B C 1
ATOM 5834 O O . TRP B 1 207 ? 24.894 -11.596 -13.792 1.00 38.82 207 TRP B O 1
ATOM 5845 N N . GLU B 1 208 ? 23.368 -10.499 -15.041 1.00 38.97 208 GLU B N 1
ATOM 5846 C CA . GLU B 1 208 ? 22.183 -11.241 -14.568 1.00 38.85 208 GLU B CA 1
ATOM 5847 C C . GLU B 1 208 ? 21.916 -11.061 -13.067 1.00 39.38 208 GLU B C 1
ATOM 5848 O O . GLU B 1 208 ? 21.468 -11.991 -12.392 1.00 39.39 208 GLU B O 1
ATOM 5854 N N . GLU B 1 209 ? 22.162 -9.849 -12.566 1.00 40.08 209 GLU B N 1
ATOM 5855 C CA . GLU B 1 209 ? 22.156 -9.564 -11.129 1.00 40.40 209 GLU B CA 1
ATOM 5856 C C . GLU B 1 209 ? 21.330 -8.328 -10.785 1.00 40.58 209 GLU B C 1
ATOM 5857 O O . GLU B 1 209 ? 20.299 -8.436 -10.120 1.00 41.21 209 GLU B O 1
ATOM 5863 N N . THR B 1 210 ? 21.786 -7.162 -11.236 1.00 40.53 210 THR B N 1
ATOM 5864 C CA . THR B 1 210 ? 21.170 -5.891 -10.868 1.00 40.67 210 THR B CA 1
ATOM 5865 C C . THR B 1 210 ? 19.975 -5.606 -11.779 1.00 40.76 210 THR B C 1
ATOM 5866 O O . THR B 1 210 ? 20.143 -5.426 -12.988 1.00 40.49 210 THR B O 1
ATOM 5870 N N . TYR B 1 211 ? 18.776 -5.574 -11.195 1.00 41.17 211 TYR B N 1
ATOM 5871 C CA . TYR B 1 211 ? 17.563 -5.207 -11.929 1.00 41.53 211 TYR B CA 1
ATOM 5872 C C . TYR B 1 211 ? 17.530 -3.688 -12.103 1.00 41.29 211 TYR B C 1
ATOM 5873 O O . TYR B 1 211 ? 16.984 -2.964 -11.266 1.00 40.91 211 TYR B O 1
ATOM 5882 N N . ALA B 1 212 ? 18.139 -3.220 -13.192 1.00 41.21 212 ALA B N 1
ATOM 5883 C CA . ALA B 1 212 ? 18.283 -1.789 -13.461 1.00 41.08 212 ALA B CA 1
ATOM 5884 C C . ALA B 1 212 ? 18.566 -1.496 -14.929 1.00 40.99 212 ALA B C 1
ATOM 5885 O O . ALA B 1 212 ? 18.843 -2.403 -15.718 1.00 41.36 212 ALA B O 1
ATOM 5887 N N . SER B 1 213 ? 18.512 -0.214 -15.278 1.00 40.47 213 SER B N 1
ATOM 5888 C CA . SER B 1 213 ? 18.916 0.247 -16.602 1.00 40.13 213 SER B CA 1
ATOM 5889 C C . SER B 1 213 ? 20.438 0.140 -16.733 1.00 39.67 213 SER B C 1
ATOM 5890 O O . SER B 1 213 ? 21.172 0.873 -16.068 1.00 39.26 213 SER B O 1
ATOM 5893 N N . SER B 1 214 ? 20.892 -0.791 -17.575 1.00 39.42 214 SER B N 1
ATOM 5894 C CA . SER B 1 214 ? 22.316 -1.096 -17.752 1.00 39.52 214 SER B CA 1
ATOM 5895 C C . SER B 1 214 ? 22.892 -0.379 -18.978 1.00 39.17 214 SER B C 1
ATOM 5896 O O . SER B 1 214 ? 22.187 -0.146 -19.959 1.00 39.18 214 SER B O 1
ATOM 5899 N N . PHE B 1 215 ? 24.181 -0.049 -18.915 1.00 38.46 215 PHE B N 1
ATOM 5900 C CA . PHE B 1 215 ? 24.869 0.690 -19.983 1.00 37.62 215 PHE B CA 1
ATOM 5901 C C . PHE B 1 215 ? 25.098 -0.173 -21.228 1.00 36.80 215 PHE B C 1
ATOM 5902 O O . PHE B 1 215 ? 24.857 0.279 -22.350 1.00 36.92 215 PHE B O 1
ATOM 5910 N N . PHE B 1 216 ? 25.564 -1.404 -21.019 1.00 35.89 216 PHE B N 1
ATOM 5911 C CA . PHE B 1 216 ? 25.775 -2.376 -22.102 1.00 35.32 216 PHE B CA 1
ATOM 5912 C C . PHE B 1 216 ? 24.480 -2.666 -22.848 1.00 35.07 216 PHE B C 1
ATOM 5913 O O . PHE B 1 216 ? 24.474 -2.748 -24.075 1.00 35.07 216 PHE B O 1
ATOM 5921 N N . THR B 1 217 ? 23.397 -2.835 -22.093 1.00 34.94 217 THR B N 1
ATOM 5922 C CA . THR B 1 217 ? 22.080 -3.109 -22.661 1.00 35.00 217 THR B CA 1
ATOM 5923 C C . THR B 1 217 ? 21.551 -1.931 -23.493 1.00 35.15 217 THR B C 1
ATOM 5924 O O . THR B 1 217 ? 20.999 -2.142 -24.576 1.00 35.41 217 THR B O 1
ATOM 5928 N N . ILE B 1 218 ? 21.734 -0.707 -22.993 1.00 34.88 218 ILE B N 1
ATOM 5929 C CA . ILE B 1 218 ? 21.245 0.502 -23.676 1.00 34.51 218 ILE B CA 1
ATOM 5930 C C . ILE B 1 218 ? 22.083 0.843 -24.916 1.00 34.31 218 ILE B C 1
ATOM 5931 O O . ILE B 1 218 ? 21.521 1.154 -25.969 1.00 33.85 218 ILE B O 1
ATOM 5936 N N . GLN B 1 219 ? 23.408 0.785 -24.793 1.00 34.52 219 GLN B N 1
ATOM 5937 C CA . GLN B 1 219 ? 24.302 1.129 -25.907 1.00 34.98 219 GLN B CA 1
ATOM 5938 C C . GLN B 1 219 ? 24.166 0.172 -27.094 1.00 35.52 219 GLN B C 1
ATOM 5939 O O . GLN B 1 219 ? 24.204 0.613 -28.244 1.00 35.99 219 GLN B O 1
ATOM 5945 N N . ASN B 1 220 ? 24.022 -1.124 -26.817 1.00 35.98 220 ASN B N 1
ATOM 5946 C CA . ASN B 1 220 ? 23.834 -2.128 -27.876 1.00 36.20 220 ASN B CA 1
ATOM 5947 C C . ASN B 1 220 ? 22.445 -2.065 -28.508 1.00 36.61 220 ASN B C 1
ATOM 5948 O O . ASN B 1 220 ? 22.313 -2.295 -29.712 1.00 36.82 220 ASN B O 1
ATOM 5953 N N . GLN B 1 221 ? 21.419 -1.769 -27.710 1.00 37.06 221 GLN B N 1
ATOM 5954 C CA . GLN B 1 221 ? 20.053 -1.647 -28.236 1.00 37.65 221 GLN B CA 1
ATOM 5955 C C . GLN B 1 221 ? 19.778 -0.274 -28.887 1.00 38.67 221 GLN B C 1
ATOM 5956 O O . GLN B 1 221 ? 18.778 -0.114 -29.588 1.00 38.99 221 GLN B O 1
ATOM 5962 N N . HIS B 1 222 ? 20.665 0.701 -28.672 1.00 39.83 222 HIS B N 1
ATOM 5963 C CA . HIS B 1 222 ? 20.713 1.906 -29.517 1.00 40.58 222 HIS B CA 1
ATOM 5964 C C . HIS B 1 222 ? 21.138 1.530 -30.934 1.00 40.87 222 HIS B C 1
ATOM 5965 O O . HIS B 1 222 ? 20.463 1.874 -31.904 1.00 40.59 222 HIS B O 1
ATOM 5972 N N . ARG B 1 223 ? 22.269 0.832 -31.025 1.00 41.66 223 ARG B N 1
ATOM 5973 C CA . ARG B 1 223 ? 22.831 0.360 -32.296 1.00 42.47 223 ARG B CA 1
ATOM 5974 C C . ARG B 1 223 ? 21.835 -0.461 -33.122 1.00 43.26 223 ARG B C 1
ATOM 5975 O O . ARG B 1 223 ? 21.768 -0.305 -34.343 1.00 43.38 223 ARG B O 1
ATOM 5983 N N . ALA B 1 224 ? 21.078 -1.330 -32.451 1.00 44.15 224 ALA B N 1
ATOM 5984 C CA . ALA B 1 224 ? 20.095 -2.205 -33.109 1.00 44.87 224 ALA B CA 1
ATOM 5985 C C . ALA B 1 224 ? 18.965 -1.450 -33.822 1.00 45.70 224 ALA B C 1
ATOM 5986 O O . ALA B 1 224 ? 18.394 -1.966 -34.786 1.00 45.86 224 ALA B O 1
ATOM 5988 N N . LEU B 1 225 ? 18.646 -0.248 -33.337 1.00 46.36 225 LEU B N 1
ATOM 5989 C CA . LEU B 1 225 ? 17.668 0.639 -33.987 1.00 46.93 225 LEU B CA 1
ATOM 5990 C C . LEU B 1 225 ? 18.281 1.450 -35.133 1.00 47.41 225 LEU B C 1
ATOM 5991 O O . LEU B 1 225 ? 17.656 1.594 -36.186 1.00 48.21 225 LEU B O 1
ATOM 5996 N N . VAL B 1 226 ? 19.491 1.973 -34.925 1.00 47.73 226 VAL B N 1
ATOM 5997 C CA . VAL B 1 226 ? 20.164 2.827 -35.917 1.00 48.09 226 VAL B CA 1
ATOM 5998 C C . VAL B 1 226 ? 20.608 2.011 -37.133 1.00 48.46 226 VAL B C 1
ATOM 5999 O O . VAL B 1 226 ? 20.311 2.374 -38.273 1.00 48.57 226 VAL B O 1
ATOM 6003 N N . GLU B 1 227 ? 21.327 0.922 -36.878 1.00 49.15 227 GLU B N 1
ATOM 6004 C CA . GLU B 1 227 ? 21.753 -0.002 -37.932 1.00 49.98 227 GLU B CA 1
ATOM 6005 C C . GLU B 1 227 ? 20.554 -0.746 -38.538 1.00 50.93 227 GLU B C 1
ATOM 6006 O O . GLU B 1 227 ? 20.546 -1.038 -39.738 1.00 50.81 227 GLU B O 1
ATOM 6012 N N . GLY B 1 228 ? 19.554 -1.048 -37.706 1.00 52.09 228 GLY B N 1
ATOM 6013 C CA . GLY B 1 228 ? 18.316 -1.686 -38.157 1.00 52.94 228 GLY B CA 1
ATOM 6014 C C . GLY B 1 228 ? 17.442 -0.813 -39.044 1.00 53.90 228 GLY B C 1
ATOM 6015 O O . GLY B 1 228 ? 16.738 -1.328 -39.913 1.00 54.53 228 GLY B O 1
ATOM 6016 N N . ALA B 1 229 ? 17.474 0.501 -38.817 1.00 54.97 229 ALA B N 1
ATOM 6017 C CA . ALA B 1 229 ? 16.756 1.464 -39.663 1.00 56.22 229 ALA B CA 1
ATOM 6018 C C . ALA B 1 229 ? 17.339 1.545 -41.071 1.00 57.88 229 ALA B C 1
ATOM 6019 O O . ALA B 1 229 ? 16.592 1.653 -42.047 1.00 58.20 229 ALA B O 1
ATOM 6021 N N . GLN B 1 230 ? 18.668 1.496 -41.165 1.00 60.17 230 GLN B N 1
ATOM 6022 C CA . GLN B 1 230 ? 19.369 1.556 -42.450 1.00 62.15 230 GLN B CA 1
ATOM 6023 C C . GLN B 1 230 ? 19.135 0.306 -43.295 1.00 63.76 230 GLN B C 1
ATOM 6024 O O . GLN B 1 230 ? 18.980 0.406 -44.521 1.00 64.26 230 GLN B O 1
ATOM 6030 N N . LEU B 1 231 ? 19.129 -0.865 -42.655 1.00 66.13 231 LEU B N 1
ATOM 6031 C CA . LEU B 1 231 ? 18.804 -2.126 -43.341 1.00 68.30 231 LEU B CA 1
ATOM 6032 C C . LEU B 1 231 ? 17.328 -2.225 -43.729 1.00 68.59 231 LEU B C 1
ATOM 6033 O O . LEU B 1 231 ? 16.999 -2.817 -44.753 1.00 69.47 231 LEU B O 1
ATOM 6038 N N . ALA B 1 232 ? 16.446 -1.669 -42.901 1.00 68.66 232 ALA B N 1
ATOM 6039 C CA . ALA B 1 232 ? 15.016 -1.581 -43.231 1.00 68.54 232 ALA B CA 1
ATOM 6040 C C . ALA B 1 232 ? 14.780 -0.721 -44.474 1.00 68.26 232 ALA B C 1
ATOM 6041 O O . ALA B 1 232 ? 13.937 -1.050 -45.313 1.00 67.88 232 ALA B O 1
ATOM 6043 N N . HIS B 1 233 ? 15.537 0.373 -44.579 1.00 68.31 233 HIS B N 1
ATOM 6044 C CA . HIS B 1 233 ? 15.479 1.268 -45.733 1.00 68.45 233 HIS B CA 1
ATOM 6045 C C . HIS B 1 233 ? 15.922 0.583 -47.031 1.00 68.14 233 HIS B C 1
ATOM 6046 O O . HIS B 1 233 ? 15.224 0.681 -48.044 1.00 68.20 233 HIS B O 1
ATOM 6053 N N . ASP B 1 234 ? 17.063 -0.112 -47.001 1.00 67.74 234 ASP B N 1
ATOM 6054 C CA . ASP B 1 234 ? 17.600 -0.726 -48.228 1.00 67.76 234 ASP B CA 1
ATOM 6055 C C . ASP B 1 234 ? 16.872 -2.013 -48.621 1.00 66.16 234 ASP B C 1
ATOM 6056 O O . ASP B 1 234 ? 16.812 -2.342 -49.803 1.00 66.03 234 ASP B O 1
ATOM 6061 N N . LEU B 1 235 ? 16.323 -2.736 -47.646 1.00 64.66 235 LEU B N 1
ATOM 6062 C CA . LEU B 1 235 ? 15.414 -3.870 -47.935 1.00 63.74 235 LEU B CA 1
ATOM 6063 C C . LEU B 1 235 ? 14.055 -3.402 -48.467 1.00 63.00 235 LEU B C 1
ATOM 6064 O O . LEU B 1 235 ? 13.405 -4.123 -49.222 1.00 63.09 235 LEU B O 1
ATOM 6069 N N . GLY B 1 236 ? 13.628 -2.209 -48.059 1.00 62.71 236 GLY B N 1
ATOM 6070 C CA . GLY B 1 236 ? 12.365 -1.636 -48.514 1.00 63.33 236 GLY B CA 1
ATOM 6071 C C . GLY B 1 236 ? 11.205 -2.148 -47.688 1.00 63.94 236 GLY B C 1
ATOM 6072 O O . GLY B 1 236 ? 10.214 -2.639 -48.232 1.00 64.92 236 GLY B O 1
ATOM 6073 N N . VAL B 1 237 ? 11.345 -2.032 -46.368 1.00 64.24 237 VAL B N 1
ATOM 6074 C CA . VAL B 1 237 ? 10.320 -2.449 -45.403 1.00 63.94 237 VAL B CA 1
ATOM 6075 C C . VAL B 1 237 ? 10.307 -1.495 -44.207 1.00 63.12 237 VAL B C 1
ATOM 6076 O O . VAL B 1 237 ? 11.317 -0.856 -43.905 1.00 62.55 237 VAL B O 1
ATOM 6080 N N . THR B 1 238 ? 9.164 -1.421 -43.533 1.00 62.83 238 THR B N 1
ATOM 6081 C CA . THR B 1 238 ? 8.958 -0.465 -42.435 1.00 63.20 238 THR B CA 1
ATOM 6082 C C . THR B 1 238 ? 9.355 -1.029 -41.062 1.00 63.19 238 THR B C 1
ATOM 6083 O O . THR B 1 238 ? 8.617 -1.826 -40.483 1.00 63.78 238 THR B O 1
ATOM 6087 N N . CYS B 1 239 ? 10.513 -0.602 -40.551 1.00 62.58 239 CYS B N 1
ATOM 6088 C CA . CYS B 1 239 ? 10.956 -0.975 -39.202 1.00 61.69 239 CYS B CA 1
ATOM 6089 C C . CYS B 1 239 ? 10.111 -0.272 -38.145 1.00 61.50 239 CYS B C 1
ATOM 6090 O O . CYS B 1 239 ? 10.224 0.941 -37.955 1.00 60.88 239 CYS B O 1
ATOM 6093 N N . THR B 1 240 ? 9.262 -1.047 -37.472 1.00 61.73 240 THR B N 1
ATOM 6094 C CA . THR B 1 240 ? 8.489 -0.569 -36.333 1.00 62.06 240 THR B CA 1
ATOM 6095 C C . THR B 1 240 ? 9.354 -0.771 -35.089 1.00 61.42 240 THR B C 1
ATOM 6096 O O . THR B 1 240 ? 9.695 -1.908 -34.751 1.00 60.77 240 THR B O 1
ATOM 6100 N N . GLY B 1 241 ? 9.712 0.332 -34.430 1.00 61.35 241 GLY B N 1
ATOM 6101 C CA . GLY B 1 241 ? 10.642 0.323 -33.294 1.00 60.95 241 GLY B CA 1
ATOM 6102 C C . GLY B 1 241 ? 11.860 1.213 -33.499 1.00 60.08 241 GLY B C 1
ATOM 6103 O O . GLY B 1 241 ? 12.413 1.741 -32.531 1.00 59.48 241 GLY B O 1
ATOM 6104 N N . CYS B 1 242 ? 12.273 1.380 -34.757 1.00 59.44 242 CYS B N 1
ATOM 6105 C CA . CYS B 1 242 ? 13.405 2.252 -35.122 1.00 59.23 242 CYS B CA 1
ATOM 6106 C C . CYS B 1 242 ? 13.246 3.733 -34.732 1.00 58.68 242 CYS B C 1
ATOM 6107 O O . CYS B 1 242 ? 14.241 4.458 -34.664 1.00 57.73 242 CYS B O 1
ATOM 6110 N N . ASP B 1 243 ? 12.003 4.168 -34.486 1.00 58.97 243 ASP B N 1
ATOM 6111 C CA . ASP B 1 243 ? 11.691 5.535 -34.024 1.00 58.76 243 ASP B CA 1
ATOM 6112 C C . ASP B 1 243 ? 12.476 6.017 -32.803 1.00 57.25 243 ASP B C 1
ATOM 6113 O O . ASP B 1 243 ? 12.825 7.193 -32.722 1.00 57.04 243 ASP B O 1
ATOM 6118 N N . GLN B 1 244 ? 12.758 5.110 -31.871 1.00 55.69 244 GLN B N 1
ATOM 6119 C CA . GLN B 1 244 ? 13.259 5.480 -30.543 1.00 54.76 244 GLN B CA 1
ATOM 6120 C C . GLN B 1 244 ? 14.770 5.760 -30.461 1.00 54.83 244 GLN B C 1
ATOM 6121 O O . GLN B 1 244 ? 15.261 6.121 -29.391 1.00 54.40 244 GLN B O 1
ATOM 6127 N N . ALA B 1 245 ? 15.495 5.615 -31.575 1.00 55.65 245 ALA B N 1
ATOM 6128 C CA . ALA B 1 245 ? 16.962 5.775 -31.601 1.00 57.00 245 ALA B CA 1
ATOM 6129 C C . ALA B 1 245 ? 17.517 7.064 -30.961 1.00 58.05 245 ALA B C 1
ATOM 6130 O O . ALA B 1 245 ? 18.531 6.999 -30.265 1.00 58.68 245 ALA B O 1
ATOM 6132 N N . PRO B 1 246 ? 16.871 8.229 -31.192 1.00 59.03 246 PRO B N 1
ATOM 6133 C CA . PRO B 1 246 ? 17.331 9.450 -30.510 1.00 59.25 246 PRO B CA 1
ATOM 6134 C C . PRO B 1 246 ? 17.103 9.436 -28.993 1.00 59.57 246 PRO B C 1
ATOM 6135 O O . PRO B 1 246 ? 17.973 9.882 -28.244 1.00 59.24 246 PRO B O 1
ATOM 6139 N N . GLU B 1 247 ? 15.948 8.927 -28.560 1.00 60.07 247 GLU B N 1
ATOM 6140 C CA . GLU B 1 247 ? 15.592 8.874 -27.133 1.00 60.52 247 GLU B CA 1
ATOM 6141 C C . GLU B 1 247 ? 16.416 7.856 -26.336 1.00 60.29 247 GLU B C 1
ATOM 6142 O O . GLU B 1 247 ? 16.675 8.068 -25.147 1.00 60.63 247 GLU B O 1
ATOM 6148 N N . VAL B 1 248 ? 16.817 6.762 -26.987 1.00 59.49 248 VAL B N 1
ATOM 6149 C CA . VAL B 1 248 ? 17.716 5.772 -26.378 1.00 58.84 248 VAL B CA 1
ATOM 6150 C C . VAL B 1 248 ? 19.106 6.394 -26.210 1.00 58.86 248 VAL B C 1
ATOM 6151 O O . VAL B 1 248 ? 19.743 6.233 -25.168 1.00 58.60 248 VAL B O 1
ATOM 6155 N N . LEU B 1 249 ? 19.562 7.096 -27.247 1.00 59.21 249 LEU B N 1
ATOM 6156 C CA . LEU B 1 249 ? 20.830 7.832 -27.216 1.00 59.72 249 LEU B CA 1
ATOM 6157 C C . LEU B 1 249 ? 20.817 8.977 -26.197 1.00 60.23 249 LEU B C 1
ATOM 6158 O O . LEU B 1 249 ? 21.850 9.285 -25.598 1.00 60.19 249 LEU B O 1
ATOM 6163 N N . CYS B 1 250 ? 19.653 9.604 -26.020 1.00 61.13 250 CYS B N 1
ATOM 6164 C CA . CYS B 1 250 ? 19.461 10.660 -25.014 1.00 61.46 250 CYS B CA 1
ATOM 6165 C C . CYS B 1 250 ? 19.666 10.113 -23.600 1.00 60.23 250 CYS B C 1
ATOM 6166 O O . CYS B 1 250 ? 20.378 10.719 -22.794 1.00 60.43 250 CYS B O 1
ATOM 6169 N N . PHE B 1 251 ? 19.035 8.974 -23.313 1.00 58.27 251 PHE B N 1
ATOM 6170 C CA . PHE B 1 251 ? 19.155 8.318 -22.006 1.00 56.92 251 PHE B CA 1
ATOM 6171 C C . PHE B 1 251 ? 20.567 7.777 -21.723 1.00 55.27 251 PHE B C 1
ATOM 6172 O O . PHE B 1 251 ? 20.988 7.730 -20.564 1.00 55.09 251 PHE B O 1
ATOM 6180 N N . LEU B 1 252 ? 21.297 7.390 -22.770 1.00 53.36 252 LEU B N 1
ATOM 6181 C CA . LEU B 1 252 ? 22.683 6.916 -22.626 1.00 52.35 252 LEU B CA 1
ATOM 6182 C C . LEU B 1 252 ? 23.641 7.967 -22.028 1.00 52.42 252 LEU B C 1
ATOM 6183 O O . LEU B 1 252 ? 24.676 7.609 -21.461 1.00 52.28 252 LEU B O 1
ATOM 6188 N N . GLN B 1 253 ? 23.290 9.248 -22.147 1.00 52.82 253 GLN B N 1
ATOM 6189 C CA . GLN B 1 253 ? 24.086 10.345 -21.574 1.00 52.91 253 GLN B CA 1
ATOM 6190 C C . GLN B 1 253 ? 24.016 10.412 -20.037 1.00 52.78 253 GLN B C 1
ATOM 6191 O O . GLN B 1 253 ? 24.918 10.965 -19.406 1.00 52.33 253 GLN B O 1
ATOM 6197 N N . SER B 1 254 ? 22.955 9.857 -19.444 1.00 53.15 254 SER B N 1
ATOM 6198 C CA . SER B 1 254 ? 22.780 9.839 -17.980 1.00 53.86 254 SER B CA 1
ATOM 6199 C C . SER B 1 254 ? 23.748 8.917 -17.223 1.00 54.03 254 SER B C 1
ATOM 6200 O O . SER B 1 254 ? 23.938 9.084 -16.016 1.00 53.79 254 SER B O 1
ATOM 6203 N N . PHE B 1 255 ? 24.349 7.955 -17.924 1.00 54.21 255 PHE B N 1
ATOM 6204 C CA . PHE B 1 255 ? 25.227 6.955 -17.305 1.00 54.31 255 PHE B CA 1
ATOM 6205 C C . PHE B 1 255 ? 26.571 7.539 -16.854 1.00 55.51 255 PHE B C 1
ATOM 6206 O O . PHE B 1 255 ? 27.139 7.083 -15.860 1.00 55.73 255 PHE B O 1
ATOM 6214 N N . TRP B 1 256 ? 27.072 8.532 -17.591 1.00 57.00 256 TRP B N 1
ATOM 6215 C CA . TRP B 1 256 ? 28.313 9.241 -17.241 1.00 58.58 256 TRP B CA 1
ATOM 6216 C C . TRP B 1 256 ? 28.201 9.941 -15.883 1.00 59.10 256 TRP B C 1
ATOM 6217 O O . TRP B 1 256 ? 27.134 10.446 -15.522 1.00 58.68 256 TRP B O 1
ATOM 6228 N N . ASN B 1 257 ? 29.312 9.959 -15.147 1.00 59.96 257 ASN B N 1
ATOM 6229 C CA . ASN B 1 257 ? 29.339 10.431 -13.765 1.00 60.44 257 ASN B CA 1
ATOM 6230 C C . ASN B 1 257 ? 30.686 11.084 -13.430 1.00 60.02 257 ASN B C 1
ATOM 6231 O O . ASN B 1 257 ? 31.529 10.491 -12.749 1.00 60.30 257 ASN B O 1
ATOM 6236 N N . GLY B 1 258 ? 30.881 12.300 -13.939 1.00 59.24 258 GLY B N 1
ATOM 6237 C CA . GLY B 1 258 ? 32.010 13.152 -13.554 1.00 59.40 258 GLY B CA 1
ATOM 6238 C C . GLY B 1 258 ? 33.388 12.655 -13.955 1.00 59.82 258 GLY B C 1
ATOM 6239 O O . GLY B 1 258 ? 34.008 13.204 -14.863 1.00 59.81 258 GLY B O 1
ATOM 6240 N N . LYS B 1 259 ? 33.870 11.635 -13.243 1.00 60.64 259 LYS B N 1
ATOM 6241 C CA . LYS B 1 259 ? 35.192 11.033 -13.477 1.00 60.43 259 LYS B CA 1
ATOM 6242 C C . LYS B 1 259 ? 35.088 9.761 -14.331 1.00 58.70 259 LYS B C 1
ATOM 6243 O O . LYS B 1 259 ? 35.871 9.575 -15.266 1.00 58.51 259 LYS B O 1
ATOM 6249 N N . TYR B 1 260 ? 34.132 8.894 -13.993 1.00 56.11 260 TYR B N 1
ATOM 6250 C CA . TYR B 1 260 ? 33.947 7.602 -14.662 1.00 54.17 260 TYR B CA 1
ATOM 6251 C C . TYR B 1 260 ? 32.487 7.412 -15.065 1.00 53.32 260 TYR B C 1
ATOM 6252 O O . TYR B 1 260 ? 31.636 8.237 -14.729 1.00 53.30 260 TYR B O 1
ATOM 6261 N N . ILE B 1 261 ? 32.212 6.318 -15.775 1.00 52.43 261 ILE B N 1
ATOM 6262 C CA . ILE B 1 261 ? 30.856 5.994 -16.241 1.00 51.78 261 ILE B CA 1
ATOM 6263 C C . ILE B 1 261 ? 30.206 4.903 -15.374 1.00 50.53 261 ILE B C 1
ATOM 6264 O O . ILE B 1 261 ? 30.741 3.797 -15.235 1.00 49.95 261 ILE B O 1
ATOM 6269 N N . VAL B 1 262 ? 29.061 5.240 -14.778 1.00 49.34 262 VAL B N 1
ATOM 6270 C CA . VAL B 1 262 ? 28.278 4.295 -13.976 1.00 48.38 262 VAL B CA 1
ATOM 6271 C C . VAL B 1 262 ? 27.565 3.351 -14.933 1.00 47.46 262 VAL B C 1
ATOM 6272 O O . VAL B 1 262 ? 26.795 3.799 -15.774 1.00 47.18 262 VAL B O 1
ATOM 6276 N N . SER B 1 263 ? 27.822 2.053 -14.793 1.00 46.79 263 SER B N 1
ATOM 6277 C CA . SER B 1 263 ? 27.272 1.048 -15.701 1.00 46.78 263 SER B CA 1
ATOM 6278 C C . SER B 1 263 ? 25.779 0.813 -15.497 1.00 46.50 263 SER B C 1
ATOM 6279 O O . SER B 1 263 ? 25.037 0.683 -16.471 1.00 47.36 263 SER B O 1
ATOM 6282 N N . ASN B 1 264 ? 25.353 0.736 -14.237 1.00 45.67 264 ASN B N 1
ATOM 6283 C CA . ASN B 1 264 ? 23.941 0.550 -13.905 1.00 45.10 264 ASN B CA 1
ATOM 6284 C C . ASN B 1 264 ? 23.375 1.780 -13.208 1.00 45.13 264 ASN B C 1
ATOM 6285 O O . ASN B 1 264 ? 23.721 2.078 -12.062 1.00 44.25 264 ASN B O 1
ATOM 6290 N N . ILE B 1 265 ? 22.505 2.482 -13.934 1.00 45.86 265 ILE B N 1
ATOM 6291 C CA . ILE B 1 265 ? 21.876 3.718 -13.484 1.00 46.25 265 ILE B CA 1
ATOM 6292 C C . ILE B 1 265 ? 20.424 3.393 -13.119 1.00 46.05 265 ILE B C 1
ATOM 6293 O O . ILE B 1 265 ? 19.900 2.332 -13.486 1.00 45.28 265 ILE B O 1
ATOM 6298 N N . ASN B 1 266 ? 19.801 4.296 -12.366 1.00 46.32 266 ASN B N 1
ATOM 6299 C CA . ASN B 1 266 ? 18.368 4.250 -12.046 1.00 46.54 266 ASN B CA 1
ATOM 6300 C C . ASN B 1 266 ? 18.036 3.242 -10.927 1.00 46.21 266 ASN B C 1
ATOM 6301 O O . ASN B 1 266 ? 16.882 2.829 -10.790 1.00 45.53 266 ASN B O 1
ATOM 6306 N N . VAL B 1 267 ? 19.045 2.868 -10.129 1.00 46.73 267 VAL B N 1
ATOM 6307 C CA . VAL B 1 267 ? 18.858 2.095 -8.886 1.00 47.07 267 VAL B CA 1
ATOM 6308 C C . VAL B 1 267 ? 19.894 2.477 -7.826 1.00 47.22 267 VAL B C 1
ATOM 6309 O O . VAL B 1 267 ? 20.845 3.215 -8.100 1.00 46.95 267 VAL B O 1
ATOM 6313 N N . ASN B 1 268 ? 19.685 1.962 -6.617 1.00 47.82 268 ASN B N 1
ATOM 6314 C CA . ASN B 1 268 ? 20.703 1.931 -5.575 1.00 48.24 268 ASN B CA 1
ATOM 6315 C C . ASN B 1 268 ? 20.905 0.470 -5.186 1.00 47.96 268 ASN B C 1
ATOM 6316 O O . ASN B 1 268 ? 20.023 -0.138 -4.574 1.00 48.22 268 ASN B O 1
ATOM 6321 N N . ASN B 1 269 ? 22.049 -0.092 -5.581 1.00 47.40 269 ASN B N 1
ATOM 6322 C CA . ASN B 1 269 ? 22.448 -1.458 -5.202 1.00 46.58 269 ASN B CA 1
ATOM 6323 C C . ASN B 1 269 ? 23.771 -1.484 -4.413 1.00 45.76 269 ASN B C 1
ATOM 6324 O O . ASN B 1 269 ? 24.346 -2.554 -4.197 1.00 45.33 269 ASN B O 1
ATOM 6329 N N . GLY B 1 270 ? 24.240 -0.312 -3.977 1.00 45.07 270 GLY B N 1
ATOM 6330 C CA . GLY B 1 270 ? 25.484 -0.192 -3.222 1.00 44.51 270 GLY B CA 1
ATOM 6331 C C . GLY B 1 270 ? 26.774 -0.442 -3.993 1.00 43.90 270 GLY B C 1
ATOM 6332 O O . GLY B 1 270 ? 27.829 -0.624 -3.377 1.00 44.03 270 GLY B O 1
ATOM 6333 N N . ARG B 1 271 ? 26.705 -0.434 -5.326 1.00 42.94 271 ARG B N 1
ATOM 6334 C CA . ARG B 1 271 ? 27.889 -0.613 -6.170 1.00 42.32 271 ARG B CA 1
ATOM 6335 C C . ARG B 1 271 ? 28.463 0.741 -6.573 1.00 41.03 271 ARG B C 1
ATOM 6336 O O . ARG B 1 271 ? 27.771 1.758 -6.535 1.00 41.03 271 ARG B O 1
ATOM 6344 N N . THR B 1 272 ? 29.738 0.736 -6.957 1.00 39.62 272 THR B N 1
ATOM 6345 C CA . THR B 1 272 ? 30.438 1.943 -7.388 1.00 38.61 272 THR B CA 1
ATOM 6346 C C . THR B 1 272 ? 29.849 2.481 -8.689 1.00 37.95 272 THR B C 1
ATOM 6347 O O . THR B 1 272 ? 29.530 3.664 -8.789 1.00 38.00 272 THR B O 1
ATOM 6351 N N . GLY B 1 273 ? 29.700 1.592 -9.670 1.00 37.26 273 GLY B N 1
ATOM 6352 C CA . GLY B 1 273 ? 29.357 1.968 -11.043 1.00 36.88 273 GLY B CA 1
ATOM 6353 C C . GLY B 1 273 ? 30.463 1.578 -12.010 1.00 36.52 273 GLY B C 1
ATOM 6354 O O . GLY B 1 273 ? 30.199 1.317 -13.187 1.00 36.54 273 GLY B O 1
ATOM 6355 N N . LEU B 1 274 ? 31.705 1.565 -11.520 1.00 36.09 274 LEU B N 1
ATOM 6356 C CA . LEU B 1 274 ? 32.845 1.049 -12.278 1.00 35.69 274 LEU B CA 1
ATOM 6357 C C . LEU B 1 274 ? 32.603 -0.425 -12.560 1.00 35.18 274 LEU B C 1
ATOM 6358 O O . LEU B 1 274 ? 32.376 -1.207 -11.633 1.00 34.72 274 LEU B O 1
ATOM 6363 N N . ASP B 1 275 ? 32.626 -0.787 -13.841 1.00 34.79 275 ASP B N 1
ATOM 6364 C CA . ASP B 1 275 ? 32.202 -2.113 -14.275 1.00 34.36 275 ASP B CA 1
ATOM 6365 C C . ASP B 1 275 ? 32.713 -2.415 -15.684 1.00 34.25 275 ASP B C 1
ATOM 6366 O O . ASP B 1 275 ? 32.749 -1.525 -16.534 1.00 34.00 275 ASP B O 1
ATOM 6371 N N . GLY B 1 276 ? 33.086 -3.674 -15.922 1.00 34.55 276 GLY B N 1
ATOM 6372 C CA . GLY B 1 276 ? 33.480 -4.158 -17.253 1.00 35.09 276 GLY B CA 1
ATOM 6373 C C . GLY B 1 276 ? 32.373 -4.044 -18.292 1.00 35.61 276 GLY B C 1
ATOM 6374 O O . GLY B 1 276 ? 32.644 -4.013 -19.496 1.00 36.23 276 GLY B O 1
ATOM 6375 N N . ASN B 1 277 ? 31.128 -4.024 -17.812 1.00 35.74 277 ASN B N 1
ATOM 6376 C CA . ASN B 1 277 ? 29.953 -3.532 -18.552 1.00 35.62 277 ASN B CA 1
ATOM 6377 C C . ASN B 1 277 ? 30.293 -2.374 -19.501 1.00 35.35 277 ASN B C 1
ATOM 6378 O O . ASN B 1 277 ? 29.931 -2.404 -20.677 1.00 34.78 277 ASN B O 1
ATOM 6383 N N . SER B 1 278 ? 30.992 -1.372 -18.969 1.00 35.60 278 SER B N 1
ATOM 6384 C CA . SER B 1 278 ? 31.396 -0.178 -19.723 1.00 36.08 278 SER B CA 1
ATOM 6385 C C . SER B 1 278 ? 32.313 -0.473 -20.915 1.00 36.44 278 SER B C 1
ATOM 6386 O O . SER B 1 278 ? 32.093 0.047 -22.012 1.00 36.95 278 SER B O 1
ATOM 6389 N N . ILE B 1 279 ? 33.347 -1.282 -20.685 1.00 36.77 279 ILE B N 1
ATOM 6390 C CA . ILE B 1 279 ? 34.276 -1.692 -21.746 1.00 37.11 279 ILE B CA 1
ATOM 6391 C C . ILE B 1 279 ? 33.561 -2.564 -22.778 1.00 37.80 279 ILE B C 1
ATOM 6392 O O . ILE B 1 279 ? 33.709 -2.345 -23.981 1.00 38.01 279 ILE B O 1
ATOM 6397 N N . LEU B 1 280 ? 32.790 -3.541 -22.302 1.00 38.59 280 LEU B N 1
ATOM 6398 C CA . LEU B 1 280 ? 32.076 -4.475 -23.182 1.00 39.16 280 LEU B CA 1
ATOM 6399 C C . LEU B 1 280 ? 31.015 -3.801 -24.064 1.00 39.70 280 LEU B C 1
ATOM 6400 O O . LEU B 1 280 ? 30.725 -4.288 -25.157 1.00 40.18 280 LEU B O 1
ATOM 6405 N N . GLY B 1 281 ? 30.440 -2.697 -23.589 1.00 40.06 281 GLY B N 1
ATOM 6406 C CA . GLY B 1 281 ? 29.522 -1.890 -24.393 1.00 40.31 281 GLY B CA 1
ATOM 6407 C C . GLY B 1 281 ? 30.215 -1.171 -25.539 1.00 40.57 281 GLY B C 1
ATOM 6408 O O . GLY B 1 281 ? 29.675 -1.089 -26.645 1.00 40.49 281 GLY B O 1
ATOM 6409 N N . ALA B 1 282 ? 31.411 -0.650 -25.269 1.00 41.18 282 ALA B N 1
ATOM 6410 C CA . ALA B 1 282 ? 32.187 0.098 -26.259 1.00 41.95 282 ALA B CA 1
ATOM 6411 C C . ALA B 1 282 ? 32.713 -0.795 -27.384 1.00 42.57 282 ALA B C 1
ATOM 6412 O O . ALA B 1 282 ? 32.577 -0.453 -28.560 1.00 43.07 282 ALA B O 1
ATOM 6414 N N . ILE B 1 283 ? 33.311 -1.929 -27.016 1.00 43.07 283 ILE B N 1
ATOM 6415 C CA . ILE B 1 283 ? 33.845 -2.891 -28.001 1.00 43.39 283 ILE B CA 1
ATOM 6416 C C . ILE B 1 283 ? 32.759 -3.549 -28.865 1.00 43.94 283 ILE B C 1
ATOM 6417 O O . ILE B 1 283 ? 32.997 -3.830 -30.041 1.00 43.68 283 ILE B O 1
ATOM 6422 N N . SER B 1 284 ? 31.580 -3.785 -28.284 1.00 44.99 284 SER B N 1
ATOM 6423 C CA . SER B 1 284 ? 30.445 -4.383 -29.006 1.00 45.96 284 SER B CA 1
ATOM 6424 C C . SER B 1 284 ? 29.636 -3.375 -29.840 1.00 46.99 284 SER B C 1
ATOM 6425 O O . SER B 1 284 ? 28.793 -3.778 -30.643 1.00 47.00 284 SER B O 1
ATOM 6428 N N . THR B 1 285 ? 29.876 -2.080 -29.625 1.00 48.44 285 THR B N 1
ATOM 6429 C CA . THR B 1 285 ? 29.257 -1.005 -30.403 1.00 49.79 285 THR B CA 1
ATOM 6430 C C . THR B 1 285 ? 30.379 -0.225 -31.106 1.00 51.22 285 THR B C 1
ATOM 6431 O O . THR B 1 285 ? 30.471 1.002 -31.011 1.00 52.05 285 THR B O 1
ATOM 6435 N N . PHE B 1 286 ? 31.226 -0.963 -31.823 1.00 52.60 286 PHE B N 1
ATOM 6436 C CA . PHE B 1 286 ? 32.446 -0.417 -32.426 1.00 54.18 286 PHE B CA 1
ATOM 6437 C C . PHE B 1 286 ? 32.216 -0.004 -33.881 1.00 56.01 286 PHE B C 1
ATOM 6438 O O . PHE B 1 286 ? 31.676 -0.780 -34.675 1.00 56.38 286 PHE B O 1
ATOM 6446 N N . ASP B 1 287 ? 32.635 1.220 -34.210 1.00 57.88 287 ASP B N 1
ATOM 6447 C CA . ASP B 1 287 ? 32.603 1.747 -35.576 1.00 59.11 287 ASP B CA 1
ATOM 6448 C C . ASP B 1 287 ? 33.933 2.444 -35.877 1.00 59.45 287 ASP B C 1
ATOM 6449 O O . ASP B 1 287 ? 34.522 3.080 -35.000 1.00 59.59 287 ASP B O 1
ATOM 6454 N N . ILE B 1 288 ? 34.381 2.327 -37.125 1.00 60.10 288 ILE B N 1
ATOM 6455 C CA . ILE B 1 288 ? 35.675 2.866 -37.570 1.00 60.96 288 ILE B CA 1
ATOM 6456 C C . ILE B 1 288 ? 35.484 4.214 -38.277 1.00 62.59 288 ILE B C 1
ATOM 6457 O O . ILE B 1 288 ? 36.300 5.125 -38.114 1.00 63.39 288 ILE B O 1
ATOM 6462 N N . ASP B 1 289 ? 34.410 4.328 -39.062 1.00 63.73 289 ASP B N 1
ATOM 6463 C CA . ASP B 1 289 ? 34.047 5.583 -39.740 1.00 63.99 289 ASP B CA 1
ATOM 6464 C C . ASP B 1 289 ? 33.657 6.709 -38.770 1.00 64.99 289 ASP B C 1
ATOM 6465 O O . ASP B 1 289 ? 33.740 7.884 -39.129 1.00 66.08 289 ASP B O 1
ATOM 6470 N N . ALA B 1 290 ? 33.225 6.350 -37.558 1.00 65.30 290 ALA B N 1
ATOM 6471 C CA . ALA B 1 290 ? 32.882 7.334 -36.522 1.00 66.08 290 ALA B CA 1
ATOM 6472 C C . ALA B 1 290 ? 34.100 8.129 -36.065 1.00 67.29 290 ALA B C 1
ATOM 6473 O O . ALA B 1 290 ? 35.242 7.695 -36.257 1.00 66.51 290 ALA B O 1
ATOM 6475 N N . TYR B 1 291 ? 33.835 9.281 -35.450 1.00 69.24 291 TYR B N 1
ATOM 6476 C CA . TYR B 1 291 ? 34.867 10.053 -34.751 1.00 70.62 291 TYR B CA 1
ATOM 6477 C C . TYR B 1 291 ? 34.547 10.082 -33.262 1.00 68.65 291 TYR B C 1
ATOM 6478 O O . TYR B 1 291 ? 33.424 9.792 -32.845 1.00 68.60 291 TYR B O 1
ATOM 6487 N N . CYS B 1 292 ? 35.550 10.455 -32.477 1.00 66.90 292 CYS B N 1
ATOM 6488 C CA . CYS B 1 292 ? 35.455 10.474 -31.017 1.00 66.03 292 CYS B CA 1
ATOM 6489 C C . CYS B 1 292 ? 34.503 11.547 -30.472 1.00 65.35 292 CYS B C 1
ATOM 6490 O O . CYS B 1 292 ? 34.103 11.484 -29.312 1.00 65.30 292 CYS B O 1
ATOM 6493 N N . ASP B 1 293 ? 34.160 12.529 -31.307 1.00 65.22 293 ASP B N 1
ATOM 6494 C CA . ASP B 1 293 ? 33.118 13.516 -31.004 1.00 65.29 293 ASP B CA 1
ATOM 6495 C C . ASP B 1 293 ? 31.735 12.894 -30.738 1.00 63.86 293 ASP B C 1
ATOM 6496 O O . ASP B 1 293 ? 30.980 13.406 -29.908 1.00 63.69 293 ASP B O 1
ATOM 6501 N N . SER B 1 294 ? 31.421 11.793 -31.428 1.00 62.73 294 SER B N 1
ATOM 6502 C CA . SER B 1 294 ? 30.071 11.204 -31.434 1.00 62.02 294 SER B CA 1
ATOM 6503 C C . SER B 1 294 ? 29.488 10.928 -30.040 1.00 60.47 294 SER B C 1
ATOM 6504 O O . SER B 1 294 ? 30.231 10.542 -29.135 1.00 59.99 294 SER B O 1
ATOM 6507 N N . PRO B 1 295 ? 28.156 11.105 -29.872 1.00 59.31 295 PRO B N 1
ATOM 6508 C CA . PRO B 1 295 ? 27.499 10.826 -28.593 1.00 58.64 295 PRO B CA 1
ATOM 6509 C C . PRO B 1 295 ? 27.029 9.368 -28.414 1.00 57.85 295 PRO B C 1
ATOM 6510 O O . PRO B 1 295 ? 26.299 9.082 -27.464 1.00 56.89 295 PRO B O 1
ATOM 6514 N N . THR B 1 296 ? 27.435 8.466 -29.312 1.00 57.56 296 THR B N 1
ATOM 6515 C CA . THR B 1 296 ? 27.249 7.015 -29.120 1.00 57.62 296 THR B CA 1
ATOM 6516 C C . THR B 1 296 ? 28.272 6.364 -28.160 1.00 57.82 296 THR B C 1
ATOM 6517 O O . THR B 1 296 ? 28.169 5.165 -27.890 1.00 58.56 296 THR B O 1
ATOM 6521 N N . LEU B 1 297 ? 29.246 7.142 -27.670 1.00 57.51 297 LEU B N 1
ATOM 6522 C CA . LEU B 1 297 ? 30.245 6.700 -26.679 1.00 57.14 297 LEU B CA 1
ATOM 6523 C C . LEU B 1 297 ? 31.134 5.575 -27.217 1.00 56.78 297 LEU B C 1
ATOM 6524 O O . LEU B 1 297 ? 31.068 4.429 -26.759 1.00 57.58 297 LEU B O 1
ATOM 6529 N N . GLN B 1 298 ? 31.965 5.926 -28.195 1.00 55.84 298 GLN B N 1
ATOM 6530 C CA . GLN B 1 298 ? 32.908 4.982 -28.804 1.00 55.39 298 GLN B CA 1
ATOM 6531 C C . GLN B 1 298 ? 34.112 4.740 -27.885 1.00 55.22 298 GLN B C 1
ATOM 6532 O O . GLN B 1 298 ? 34.291 5.464 -26.904 1.00 55.22 298 GLN B O 1
ATOM 6538 N N . PRO B 1 299 ? 34.935 3.713 -28.188 1.00 54.94 299 PRO B N 1
ATOM 6539 C CA . PRO B 1 299 ? 36.181 3.491 -27.443 1.00 55.42 299 PRO B CA 1
ATOM 6540 C C . PRO B 1 299 ? 37.153 4.678 -27.422 1.00 56.52 299 PRO B C 1
ATOM 6541 O O . PRO B 1 299 ? 37.826 4.889 -26.410 1.00 56.51 299 PRO B O 1
ATOM 6545 N N . CYS B 1 300 ? 37.221 5.435 -28.518 1.00 58.24 300 CYS B N 1
ATOM 6546 C CA . CYS B 1 300 ? 38.104 6.607 -28.611 1.00 59.35 300 CYS B CA 1
ATOM 6547 C C . CYS B 1 300 ? 37.509 7.900 -28.012 1.00 59.43 300 CYS B C 1
ATOM 6548 O O . CYS B 1 300 ? 38.231 8.888 -27.855 1.00 59.20 300 CYS B O 1
ATOM 6551 N N . HIS B 1 301 ? 36.211 7.894 -27.690 1.00 59.55 301 HIS B N 1
ATOM 6552 C CA . HIS B 1 301 ? 35.539 9.041 -27.054 1.00 59.68 301 HIS B CA 1
ATOM 6553 C C . HIS B 1 301 ? 36.138 9.323 -25.670 1.00 59.35 301 HIS B C 1
ATOM 6554 O O . HIS B 1 301 ? 36.484 8.393 -24.940 1.00 59.84 301 HIS B O 1
ATOM 6561 N N . SER B 1 302 ? 36.245 10.608 -25.327 1.00 59.05 302 SER B N 1
ATOM 6562 C CA . SER B 1 302 ? 36.976 11.066 -24.135 1.00 59.09 302 SER B CA 1
ATOM 6563 C C . SER B 1 302 ? 36.494 10.430 -22.829 1.00 58.50 302 SER B C 1
ATOM 6564 O O . SER B 1 302 ? 37.293 9.872 -22.070 1.00 58.66 302 SER B O 1
ATOM 6567 N N . GLN B 1 303 ? 35.189 10.522 -22.584 1.00 57.74 303 GLN B N 1
ATOM 6568 C CA . GLN B 1 303 ? 34.549 9.923 -21.400 1.00 56.82 303 GLN B CA 1
ATOM 6569 C C . GLN B 1 303 ? 34.807 8.417 -21.261 1.00 55.76 303 GLN B C 1
ATOM 6570 O O . GLN B 1 303 ? 35.015 7.928 -20.150 1.00 55.30 303 GLN B O 1
ATOM 6576 N N . SER B 1 304 ? 34.796 7.695 -22.383 1.00 55.19 304 SER B N 1
ATOM 6577 C CA . SER B 1 304 ? 35.090 6.254 -22.392 1.00 55.01 304 SER B CA 1
ATOM 6578 C C . SER B 1 304 ? 36.549 5.940 -22.023 1.00 55.06 304 SER B C 1
ATOM 6579 O O . SER B 1 304 ? 36.816 4.914 -21.390 1.00 55.13 304 SER B O 1
ATOM 6582 N N . LEU B 1 305 ? 37.482 6.812 -22.419 1.00 55.22 305 LEU B N 1
ATOM 6583 C CA . LEU B 1 305 ? 38.896 6.653 -22.040 1.00 55.51 305 LEU B CA 1
ATOM 6584 C C . LEU B 1 305 ? 39.117 6.920 -20.557 1.00 55.77 305 LEU B C 1
ATOM 6585 O O . LEU B 1 305 ? 39.863 6.194 -19.900 1.00 55.69 305 LEU B O 1
ATOM 6590 N N . ALA B 1 306 ? 38.472 7.966 -20.044 1.00 56.33 306 ALA B N 1
ATOM 6591 C CA . ALA B 1 306 ? 38.551 8.326 -18.620 1.00 56.76 306 ALA B CA 1
ATOM 6592 C C . ALA B 1 306 ? 37.950 7.254 -17.708 1.00 57.06 306 ALA B C 1
ATOM 6593 O O . ALA B 1 306 ? 38.407 7.078 -16.576 1.00 57.85 306 ALA B O 1
ATOM 6595 N N . ASN B 1 307 ? 36.921 6.559 -18.198 1.00 56.45 307 ASN B N 1
ATOM 6596 C CA . ASN B 1 307 ? 36.384 5.376 -17.519 1.00 55.40 307 ASN B CA 1
ATOM 6597 C C . ASN B 1 307 ? 37.420 4.260 -17.476 1.00 54.89 307 ASN B C 1
ATOM 6598 O O . ASN B 1 307 ? 37.713 3.727 -16.407 1.00 54.18 307 ASN B O 1
ATOM 6603 N N . PHE B 1 308 ? 37.954 3.913 -18.648 1.00 55.03 308 PHE B N 1
ATOM 6604 C CA . PHE B 1 308 ? 38.969 2.855 -18.787 1.00 55.53 308 PHE B CA 1
ATOM 6605 C C . PHE B 1 308 ? 40.131 3.023 -17.804 1.00 55.58 308 PHE B C 1
ATOM 6606 O O . PHE B 1 308 ? 40.650 2.032 -17.288 1.00 56.21 308 PHE B O 1
ATOM 6614 N N . LYS B 1 309 ? 40.532 4.271 -17.559 1.00 55.10 309 LYS B N 1
ATOM 6615 C CA . LYS B 1 309 ? 41.553 4.587 -16.554 1.00 54.67 309 LYS B CA 1
ATOM 6616 C C . LYS B 1 309 ? 41.119 4.119 -15.162 1.00 53.72 309 LYS B C 1
ATOM 6617 O O . LYS B 1 309 ? 41.759 3.252 -14.572 1.00 53.89 309 LYS B O 1
ATOM 6623 N N . VAL B 1 310 ? 40.027 4.686 -14.657 1.00 52.46 310 VAL B N 1
ATOM 6624 C CA . VAL B 1 310 ? 39.587 4.429 -13.277 1.00 51.49 310 VAL B CA 1
ATOM 6625 C C . VAL B 1 310 ? 39.093 2.989 -13.103 1.00 50.38 310 VAL B C 1
ATOM 6626 O O . VAL B 1 310 ? 39.281 2.391 -12.041 1.00 50.32 310 VAL B O 1
ATOM 6630 N N . LEU B 1 311 ? 38.473 2.440 -14.147 1.00 49.26 311 LEU B N 1
ATOM 6631 C CA . LEU B 1 311 ? 38.006 1.052 -14.143 1.00 48.68 311 LEU B CA 1
ATOM 6632 C C . LEU B 1 311 ? 39.164 0.064 -14.026 1.00 48.05 311 LEU B C 1
ATOM 6633 O O . LEU B 1 311 ? 39.131 -0.830 -13.179 1.00 48.24 311 LEU B O 1
ATOM 6638 N N . THR B 1 312 ? 40.178 0.227 -14.875 1.00 47.18 312 THR B N 1
ATOM 6639 C CA . THR B 1 312 ? 41.345 -0.664 -14.859 1.00 46.80 312 THR B CA 1
ATOM 6640 C C . THR B 1 312 ? 42.254 -0.422 -13.636 1.00 46.24 312 THR B C 1
ATOM 6641 O O . THR B 1 312 ? 42.887 -1.358 -13.149 1.00 46.07 312 THR B O 1
ATOM 6645 N N . ASP B 1 313 ? 42.307 0.820 -13.148 1.00 45.88 313 ASP B N 1
ATOM 6646 C CA . ASP B 1 313 ? 43.083 1.159 -11.940 1.00 45.42 313 ASP B CA 1
ATOM 6647 C C . ASP B 1 313 ? 42.513 0.567 -10.648 1.00 44.48 313 ASP B C 1
ATOM 6648 O O . ASP B 1 313 ? 43.277 0.268 -9.729 1.00 44.11 313 ASP B O 1
ATOM 6653 N N . THR B 1 314 ? 41.188 0.420 -10.564 1.00 43.64 314 THR B N 1
ATOM 6654 C CA . THR B 1 314 ? 40.562 -0.234 -9.406 1.00 43.00 314 THR B CA 1
ATOM 6655 C C . THR B 1 314 ? 40.877 -1.730 -9.375 1.00 42.47 314 THR B C 1
ATOM 6656 O O . THR B 1 314 ? 41.164 -2.270 -8.309 1.00 43.40 314 THR B O 1
ATOM 6660 N N . PHE B 1 315 ? 40.839 -2.387 -10.535 1.00 41.32 315 PHE B N 1
ATOM 6661 C CA . PHE B 1 315 ? 41.261 -3.793 -10.637 1.00 40.82 315 PHE B CA 1
ATOM 6662 C C . PHE B 1 315 ? 42.771 -3.982 -10.470 1.00 41.53 315 PHE B C 1
ATOM 6663 O O . PHE B 1 315 ? 43.210 -5.021 -9.974 1.00 41.39 315 PHE B O 1
ATOM 6671 N N . ARG B 1 316 ? 43.550 -2.980 -10.885 1.00 42.60 316 ARG B N 1
ATOM 6672 C CA . ARG B 1 316 ? 45.001 -2.927 -10.625 1.00 43.29 316 ARG B CA 1
ATOM 6673 C C . ARG B 1 316 ? 45.309 -2.983 -9.123 1.00 43.22 316 ARG B C 1
ATOM 6674 O O . ARG B 1 316 ? 46.326 -3.539 -8.715 1.00 42.77 316 ARG B O 1
ATOM 6682 N N . ASN B 1 317 ? 44.426 -2.396 -8.319 1.00 43.67 317 ASN B N 1
ATOM 6683 C CA . ASN B 1 317 ? 44.563 -2.369 -6.863 1.00 44.53 317 ASN B CA 1
ATOM 6684 C C . ASN B 1 317 ? 43.787 -3.482 -6.129 1.00 44.60 317 ASN B C 1
ATOM 6685 O O . ASN B 1 317 ? 44.200 -3.893 -5.041 1.00 44.86 317 ASN B O 1
ATOM 6690 N N . LEU B 1 318 ? 42.680 -3.956 -6.713 1.00 44.63 318 LEU B N 1
ATOM 6691 C CA . LEU B 1 318 ? 41.852 -5.028 -6.108 1.00 44.48 318 LEU B CA 1
ATOM 6692 C C . LEU B 1 318 ? 42.607 -6.351 -5.962 1.00 44.53 318 LEU B C 1
ATOM 6693 O O . LEU B 1 318 ? 42.887 -6.792 -4.847 1.00 44.74 318 LEU B O 1
ATOM 6698 N N . TYR B 1 319 ? 42.945 -6.963 -7.094 1.00 44.82 319 TYR B N 1
ATOM 6699 C CA . TYR B 1 319 ? 43.402 -8.353 -7.114 1.00 45.19 319 TYR B CA 1
ATOM 6700 C C . TYR B 1 319 ? 44.890 -8.476 -6.788 1.00 45.81 319 TYR B C 1
ATOM 6701 O O . TYR B 1 319 ? 45.684 -7.595 -7.126 1.00 45.83 319 TYR B O 1
ATOM 6710 N N . THR B 1 320 ? 45.249 -9.577 -6.126 1.00 46.41 320 THR B N 1
ATOM 6711 C CA . THR B 1 320 ? 46.636 -9.852 -5.723 1.00 47.07 320 THR B CA 1
ATOM 6712 C C . THR B 1 320 ? 47.556 -10.078 -6.927 1.00 47.51 320 THR B C 1
ATOM 6713 O O . THR B 1 320 ? 48.752 -9.792 -6.858 1.00 47.45 320 THR B O 1
ATOM 6717 N N . ILE B 1 321 ? 46.988 -10.600 -8.015 1.00 48.20 321 ILE B N 1
ATOM 6718 C CA . ILE B 1 321 ? 47.690 -10.751 -9.302 1.00 49.12 321 ILE B CA 1
ATOM 6719 C C . ILE B 1 321 ? 48.323 -9.446 -9.800 1.00 50.35 321 ILE B C 1
ATOM 6720 O O . ILE B 1 321 ? 49.406 -9.470 -10.393 1.00 50.83 321 ILE B O 1
ATOM 6725 N N . ASN B 1 322 ? 47.660 -8.321 -9.540 1.00 51.54 322 ASN B N 1
ATOM 6726 C CA . ASN B 1 322 ? 48.145 -7.004 -9.956 1.00 52.05 322 ASN B CA 1
ATOM 6727 C C . ASN B 1 322 ? 48.951 -6.320 -8.841 1.00 52.48 322 ASN B C 1
ATOM 6728 O O . ASN B 1 322 ? 48.722 -5.152 -8.513 1.00 51.77 322 ASN B O 1
ATOM 6733 N N . ALA B 1 323 ? 49.914 -7.056 -8.284 1.00 53.10 323 ALA B N 1
ATOM 6734 C CA . ALA B 1 323 ? 50.753 -6.563 -7.199 1.00 53.81 323 ALA B CA 1
ATOM 6735 C C . ALA B 1 323 ? 51.860 -5.688 -7.772 1.00 54.80 323 ALA B C 1
ATOM 6736 O O . ALA B 1 323 ? 52.870 -6.195 -8.268 1.00 54.77 323 ALA B O 1
ATOM 6738 N N . GLY B 1 324 ? 51.649 -4.375 -7.720 1.00 55.96 324 GLY B N 1
ATOM 6739 C CA . GLY B 1 324 ? 52.656 -3.405 -8.139 1.00 56.93 324 GLY B CA 1
ATOM 6740 C C . GLY B 1 324 ? 52.940 -3.355 -9.631 1.00 57.48 324 GLY B C 1
ATOM 6741 O O . GLY B 1 324 ? 54.077 -3.101 -10.036 1.00 57.66 324 GLY B O 1
ATOM 6742 N N . ILE B 1 325 ? 51.916 -3.598 -10.449 1.00 57.97 325 ILE B N 1
ATOM 6743 C CA . ILE B 1 325 ? 52.034 -3.421 -11.895 1.00 58.25 325 ILE B CA 1
ATOM 6744 C C . ILE B 1 325 ? 51.904 -1.914 -12.180 1.00 58.67 325 ILE B C 1
ATOM 6745 O O . ILE B 1 325 ? 50.949 -1.290 -11.713 1.00 57.64 325 ILE B O 1
ATOM 6750 N N . PRO B 1 326 ? 52.870 -1.322 -12.924 1.00 60.11 326 PRO B N 1
ATOM 6751 C CA . PRO B 1 326 ? 52.849 0.118 -13.247 1.00 60.66 326 PRO B CA 1
ATOM 6752 C C . PRO B 1 326 ? 51.578 0.642 -13.921 1.00 60.69 326 PRO B C 1
ATOM 6753 O O . PRO B 1 326 ? 50.781 -0.135 -14.454 1.00 61.51 326 PRO B O 1
ATOM 6757 N N . GLU B 1 327 ? 51.420 1.962 -13.900 1.00 60.60 327 GLU B N 1
ATOM 6758 C CA . GLU B 1 327 ? 50.266 2.633 -14.510 1.00 60.99 327 GLU B CA 1
ATOM 6759 C C . GLU B 1 327 ? 50.247 2.564 -16.040 1.00 61.14 327 GLU B C 1
ATOM 6760 O O . GLU B 1 327 ? 49.176 2.661 -16.644 1.00 61.61 327 GLU B O 1
ATOM 6766 N N . GLY B 1 328 ? 51.420 2.395 -16.656 1.00 60.91 328 GLY B N 1
ATOM 6767 C CA . GLY B 1 328 ? 51.537 2.224 -18.108 1.00 60.48 328 GLY B CA 1
ATOM 6768 C C . GLY B 1 328 ? 51.609 0.783 -18.596 1.00 59.98 328 GLY B C 1
ATOM 6769 O O . GLY B 1 328 ? 52.161 0.529 -19.668 1.00 60.35 328 GLY B O 1
ATOM 6770 N N . GLN B 1 329 ? 51.064 -0.159 -17.820 1.00 59.09 329 GLN B N 1
ATOM 6771 C CA . GLN B 1 329 ? 50.993 -1.569 -18.215 1.00 58.59 329 GLN B CA 1
ATOM 6772 C C . GLN B 1 329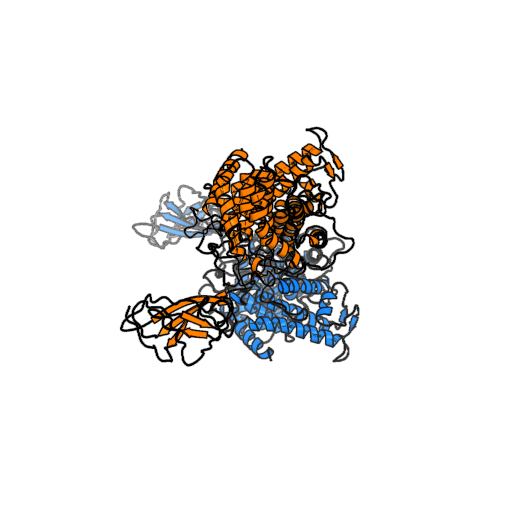 ? 49.648 -2.180 -17.829 1.00 57.33 329 GLN B C 1
ATOM 6773 O O . GLN B 1 329 ? 49.128 -1.921 -16.740 1.00 56.85 329 GLN B O 1
ATOM 6779 N N . GLY B 1 330 ? 49.095 -2.986 -18.735 1.00 56.24 330 GLY B N 1
ATOM 6780 C CA . GLY B 1 330 ? 47.820 -3.664 -18.526 1.00 55.10 330 GLY B CA 1
ATOM 6781 C C . GLY B 1 330 ? 47.823 -4.671 -17.391 1.00 54.13 330 GLY B C 1
ATOM 6782 O O . GLY B 1 330 ? 48.877 -5.155 -16.965 1.00 53.57 330 GLY B O 1
ATOM 6783 N N . VAL B 1 331 ? 46.620 -4.985 -16.918 1.00 53.02 331 VAL B N 1
ATOM 6784 C CA . VAL B 1 331 ? 46.414 -5.793 -15.719 1.00 51.97 331 VAL B CA 1
ATOM 6785 C C . VAL B 1 331 ? 45.206 -6.717 -15.866 1.00 50.77 331 VAL B C 1
ATOM 6786 O O . VAL B 1 331 ? 44.428 -6.592 -16.816 1.00 50.71 331 VAL B O 1
ATOM 6790 N N . ALA B 1 332 ? 45.066 -7.644 -14.920 1.00 49.20 332 ALA B N 1
ATOM 6791 C CA . ALA B 1 332 ? 43.924 -8.557 -14.876 1.00 47.83 332 ALA B CA 1
ATOM 6792 C C . ALA B 1 332 ? 42.645 -7.782 -14.572 1.00 46.76 332 ALA B C 1
ATOM 6793 O O . ALA B 1 332 ? 42.523 -7.179 -13.501 1.00 46.42 332 ALA B O 1
ATOM 6795 N N . VAL B 1 333 ? 41.707 -7.796 -15.521 1.00 46.09 333 VAL B N 1
ATOM 6796 C CA . VAL B 1 333 ? 40.446 -7.059 -15.395 1.00 45.74 333 VAL B CA 1
ATOM 6797 C C . VAL B 1 333 ? 39.310 -8.026 -15.050 1.00 44.72 333 VAL B C 1
ATOM 6798 O O . VAL B 1 333 ? 39.213 -9.107 -15.632 1.00 44.50 333 VAL B O 1
ATOM 6802 N N . GLY B 1 334 ? 38.470 -7.625 -14.094 1.00 43.49 334 GLY B N 1
ATOM 6803 C CA . GLY B 1 334 ? 37.259 -8.358 -13.710 1.00 42.45 334 GLY B CA 1
ATOM 6804 C C . GLY B 1 334 ? 36.020 -7.577 -14.084 1.00 41.46 334 GLY B C 1
ATOM 6805 O O . GLY B 1 334 ? 36.098 -6.634 -14.877 1.00 41.25 334 GLY B O 1
ATOM 6806 N N . ARG B 1 335 ? 34.878 -7.955 -13.509 1.00 40.16 335 ARG B N 1
ATOM 6807 C CA . ARG B 1 335 ? 33.604 -7.334 -13.893 1.00 39.46 335 ARG B CA 1
ATOM 6808 C C . ARG B 1 335 ? 33.197 -6.176 -12.990 1.00 39.04 335 ARG B C 1
ATOM 6809 O O . ARG B 1 335 ? 32.750 -5.159 -13.497 1.00 39.68 335 ARG B O 1
ATOM 6817 N N . TYR B 1 336 ? 33.357 -6.309 -11.676 1.00 38.51 336 TYR B N 1
ATOM 6818 C CA . TYR B 1 336 ? 33.194 -5.155 -10.767 1.00 38.28 336 TYR B CA 1
ATOM 6819 C C . TYR B 1 336 ? 33.898 -5.359 -9.422 1.00 38.56 336 TYR B C 1
ATOM 6820 O O . TYR B 1 336 ? 34.205 -6.488 -9.033 1.00 39.27 336 TYR B O 1
ATOM 6829 N N . ALA B 1 337 ? 34.165 -4.251 -8.731 1.00 38.35 337 ALA B N 1
ATOM 6830 C CA . ALA B 1 337 ? 34.897 -4.272 -7.456 1.00 38.16 337 ALA B CA 1
ATOM 6831 C C . ALA B 1 337 ? 34.178 -5.072 -6.363 1.00 37.98 337 ALA B C 1
ATOM 6832 O O . ALA B 1 337 ? 34.829 -5.702 -5.526 1.00 38.15 337 ALA B O 1
ATOM 6834 N N . GLU B 1 338 ? 32.843 -5.057 -6.400 1.00 37.54 338 GLU B N 1
ATOM 6835 C CA . GLU B 1 338 ? 31.997 -5.781 -5.441 1.00 36.93 338 GLU B CA 1
ATOM 6836 C C . GLU B 1 338 ? 31.579 -7.183 -5.928 1.00 36.71 338 GLU B C 1
ATOM 6837 O O . GLU B 1 338 ? 30.594 -7.738 -5.429 1.00 36.70 338 GLU B O 1
ATOM 6843 N N . ASP B 1 339 ? 32.314 -7.754 -6.888 1.00 36.34 339 ASP B N 1
ATOM 6844 C CA . ASP B 1 339 ? 32.002 -9.081 -7.426 1.00 36.31 339 ASP B CA 1
ATOM 6845 C C . ASP B 1 339 ? 32.278 -10.138 -6.362 1.00 35.95 339 ASP B C 1
ATOM 6846 O O . ASP B 1 339 ? 33.338 -10.124 -5.737 1.00 35.68 339 ASP B O 1
ATOM 6851 N N . VAL B 1 340 ? 31.299 -11.016 -6.137 1.00 35.66 340 VAL B N 1
ATOM 6852 C CA . VAL B 1 340 ? 31.436 -12.153 -5.211 1.00 35.51 340 VAL B CA 1
ATOM 6853 C C . VAL B 1 340 ? 31.222 -13.523 -5.876 1.00 35.75 340 VAL B C 1
ATOM 6854 O O . VAL B 1 340 ? 31.362 -14.551 -5.210 1.00 36.06 340 VAL B O 1
ATOM 6858 N N . TYR B 1 341 ? 30.913 -13.546 -7.174 1.00 35.85 341 TYR B N 1
ATOM 6859 C CA . TYR B 1 341 ? 30.569 -14.786 -7.869 1.00 35.95 341 TYR B CA 1
ATOM 6860 C C . TYR B 1 341 ? 31.807 -15.662 -8.036 1.00 36.38 341 TYR B C 1
ATOM 6861 O O . TYR B 1 341 ? 32.694 -15.352 -8.835 1.00 36.32 341 TYR B O 1
ATOM 6870 N N . MET B 1 342 ? 31.851 -16.737 -7.250 1.00 37.06 342 MET B N 1
ATOM 6871 C CA . MET B 1 342 ? 32.941 -17.719 -7.260 1.00 37.64 342 MET B CA 1
ATOM 6872 C C . MET B 1 342 ? 34.307 -17.130 -6.881 1.00 38.10 342 MET B C 1
ATOM 6873 O O . MET B 1 342 ? 35.339 -17.545 -7.418 1.00 38.31 342 MET B O 1
ATOM 6878 N N . GLY B 1 343 ? 34.301 -16.182 -5.940 1.00 38.34 343 GLY B N 1
ATOM 6879 C CA . GLY B 1 343 ? 35.525 -15.555 -5.426 1.00 38.61 343 GLY B CA 1
ATOM 6880 C C . GLY B 1 343 ? 35.674 -14.070 -5.716 1.00 38.77 343 GLY B C 1
ATOM 6881 O O . GLY B 1 343 ? 36.366 -13.366 -4.974 1.00 39.01 343 GLY B O 1
ATOM 6882 N N . GLY B 1 344 ? 35.038 -13.590 -6.786 1.00 38.69 344 GLY B N 1
ATOM 6883 C CA . GLY B 1 344 ? 35.189 -12.202 -7.222 1.00 38.68 344 GLY B CA 1
ATOM 6884 C C . GLY B 1 344 ? 36.488 -12.035 -7.979 1.00 38.76 344 GLY B C 1
ATOM 6885 O O . GLY B 1 344 ? 37.400 -11.347 -7.517 1.00 38.58 344 GLY B O 1
ATOM 6886 N N . ASN B 1 345 ? 36.549 -12.662 -9.152 1.00 38.89 345 ASN B N 1
ATOM 6887 C CA . ASN B 1 345 ? 37.798 -12.862 -9.891 1.00 39.02 345 ASN B CA 1
ATOM 6888 C C . ASN B 1 345 ? 37.862 -12.017 -11.166 1.00 39.04 345 ASN B C 1
ATOM 6889 O O . ASN B 1 345 ? 36.865 -11.390 -11.540 1.00 38.89 345 ASN B O 1
ATOM 6894 N N . PRO B 1 346 ? 39.045 -11.977 -11.822 1.00 39.08 346 PRO B N 1
ATOM 6895 C CA . PRO B 1 346 ? 39.124 -11.454 -13.189 1.00 38.94 346 PRO B CA 1
ATOM 6896 C C . PRO B 1 346 ? 38.614 -12.455 -14.223 1.00 38.90 346 PRO B C 1
ATOM 6897 O O . PRO B 1 346 ? 38.758 -13.665 -14.035 1.00 38.50 346 PRO B O 1
ATOM 6901 N N . TRP B 1 347 ? 38.033 -11.934 -15.304 1.00 39.14 347 TRP B N 1
ATOM 6902 C CA . TRP B 1 347 ? 37.409 -12.740 -16.358 1.00 39.41 347 TRP B CA 1
ATOM 6903 C C . TRP B 1 347 ? 38.288 -12.720 -17.607 1.00 39.61 347 TRP B C 1
ATOM 6904 O O . TRP B 1 347 ? 38.909 -11.699 -17.919 1.00 39.73 347 TRP B O 1
ATOM 6915 N N . TYR B 1 348 ? 38.339 -13.848 -18.316 1.00 39.77 348 TYR B N 1
ATOM 6916 C CA . TYR B 1 348 ? 39.104 -13.946 -19.566 1.00 40.11 348 TYR B CA 1
ATOM 6917 C C . TYR B 1 348 ? 38.538 -13.023 -20.649 1.00 40.03 348 TYR B C 1
ATOM 6918 O O . TYR B 1 348 ? 39.294 -12.331 -21.335 1.00 39.99 348 TYR B O 1
ATOM 6927 N N . LEU B 1 349 ? 37.213 -13.020 -20.793 1.00 39.82 349 LEU B N 1
ATOM 6928 C CA . LEU B 1 349 ? 36.542 -12.225 -21.828 1.00 39.46 349 LEU B CA 1
ATOM 6929 C C . LEU B 1 349 ? 36.675 -10.716 -21.621 1.00 39.23 349 LEU B C 1
ATOM 6930 O O . LEU B 1 349 ? 36.750 -9.968 -22.596 1.00 39.75 349 LEU B O 1
ATOM 6935 N N . ILE B 1 350 ? 36.702 -10.277 -20.363 1.00 38.84 350 ILE B N 1
ATOM 6936 C CA . ILE B 1 350 ? 36.813 -8.850 -20.039 1.00 39.02 350 ILE B CA 1
ATOM 6937 C C . ILE B 1 350 ? 38.253 -8.363 -20.211 1.00 39.57 350 ILE B C 1
ATOM 6938 O O . ILE B 1 350 ? 38.477 -7.246 -20.685 1.00 39.77 350 ILE B O 1
ATOM 6943 N N . THR B 1 351 ? 39.218 -9.199 -19.828 1.00 40.34 351 THR B N 1
ATOM 6944 C CA . THR B 1 351 ? 40.639 -8.849 -19.937 1.00 40.96 351 THR B CA 1
ATOM 6945 C C . THR B 1 351 ? 41.096 -8.740 -21.402 1.00 40.99 351 THR B C 1
ATOM 6946 O O . THR B 1 351 ? 41.910 -7.882 -21.736 1.00 40.79 351 THR B O 1
ATOM 6950 N N . THR B 1 352 ? 40.567 -9.616 -22.253 1.00 41.18 352 THR B N 1
ATOM 6951 C CA . THR B 1 352 ? 40.785 -9.535 -23.704 1.00 41.47 352 THR B CA 1
ATOM 6952 C C . THR B 1 352 ? 40.050 -8.340 -24.319 1.00 41.99 352 THR B C 1
ATOM 6953 O O . THR B 1 352 ? 40.587 -7.670 -25.202 1.00 42.27 352 THR B O 1
ATOM 6957 N N . ALA B 1 353 ? 38.825 -8.086 -23.855 1.00 42.53 353 ALA B N 1
ATOM 6958 C CA . ALA B 1 353 ? 38.038 -6.925 -24.299 1.00 42.92 353 ALA B CA 1
ATOM 6959 C C . ALA B 1 353 ? 38.664 -5.587 -23.886 1.00 43.13 353 ALA B C 1
ATOM 6960 O O . ALA B 1 353 ? 38.485 -4.582 -24.578 1.00 43.15 353 ALA B O 1
ATOM 6962 N N . ALA B 1 354 ? 39.382 -5.577 -22.762 1.00 43.33 354 ALA B N 1
ATOM 6963 C CA . ALA B 1 354 ? 40.147 -4.402 -22.330 1.00 43.80 354 ALA B CA 1
ATOM 6964 C C . ALA B 1 354 ? 41.282 -4.061 -23.303 1.00 44.03 354 ALA B C 1
ATOM 6965 O O . ALA B 1 354 ? 41.591 -2.887 -23.512 1.00 44.03 354 ALA B O 1
ATOM 6967 N N . ALA B 1 355 ? 41.903 -5.090 -23.881 1.00 44.28 355 ALA B N 1
ATOM 6968 C CA . ALA B 1 355 ? 42.894 -4.907 -24.944 1.00 44.70 355 ALA B CA 1
ATOM 6969 C C . ALA B 1 355 ? 42.219 -4.441 -26.233 1.00 45.14 355 ALA B C 1
ATOM 6970 O O . ALA B 1 355 ? 42.675 -3.485 -26.862 1.00 44.94 355 ALA B O 1
ATOM 6972 N N . GLU B 1 356 ? 41.132 -5.119 -26.606 1.00 45.90 356 GLU B N 1
ATOM 6973 C CA . GLU B 1 356 ? 40.332 -4.767 -27.792 1.00 46.40 356 GLU B CA 1
ATOM 6974 C C . GLU B 1 356 ? 39.820 -3.322 -27.748 1.00 46.74 356 GLU B C 1
ATOM 6975 O O . GLU B 1 356 ? 39.720 -2.670 -28.789 1.00 47.05 356 GLU B O 1
ATOM 6981 N N . PHE B 1 357 ? 39.494 -2.840 -26.547 1.00 46.76 357 PHE B N 1
ATOM 6982 C CA . PHE B 1 357 ? 39.123 -1.436 -26.324 1.00 46.72 357 PHE B CA 1
ATOM 6983 C C . PHE B 1 357 ? 40.216 -0.476 -26.806 1.00 46.65 357 PHE B C 1
ATOM 6984 O O . PHE B 1 357 ? 39.917 0.533 -27.447 1.00 46.34 357 PHE B O 1
ATOM 6992 N N . LEU B 1 358 ? 41.469 -0.794 -26.481 1.00 46.92 358 LEU B N 1
ATOM 6993 C CA . LEU B 1 358 ? 42.625 -0.012 -26.942 1.00 47.48 358 LEU B CA 1
ATOM 6994 C C . LEU B 1 358 ? 42.886 -0.196 -28.441 1.00 47.76 358 LEU B C 1
ATOM 6995 O O . LEU B 1 358 ? 43.216 0.771 -29.133 1.00 47.79 358 LEU B O 1
ATOM 7000 N N . TYR B 1 359 ? 42.747 -1.429 -28.930 1.00 48.12 359 TYR B N 1
ATOM 7001 C CA . TYR B 1 359 ? 42.874 -1.715 -30.365 1.00 48.40 359 TYR B CA 1
ATOM 7002 C C . TYR B 1 359 ? 41.758 -1.078 -31.213 1.00 48.50 359 TYR B C 1
ATOM 7003 O O . TYR B 1 359 ? 41.959 -0.826 -32.401 1.00 48.98 359 TYR B O 1
ATOM 7012 N N . ASP B 1 360 ? 40.588 -0.844 -30.616 1.00 48.55 360 ASP B N 1
ATOM 7013 C CA . ASP B 1 360 ? 39.520 -0.077 -31.274 1.00 48.76 360 ASP B CA 1
ATOM 7014 C C . ASP B 1 360 ? 39.854 1.415 -31.318 1.00 49.15 360 ASP B C 1
ATOM 7015 O O . ASP B 1 360 ? 39.685 2.060 -32.355 1.00 48.55 360 ASP B O 1
ATOM 7020 N N . ALA B 1 361 ? 40.317 1.952 -30.189 1.00 50.09 361 ALA B N 1
ATOM 7021 C CA . ALA B 1 361 ? 40.675 3.370 -30.080 1.00 50.65 361 ALA B CA 1
ATOM 7022 C C . ALA B 1 361 ? 41.862 3.746 -30.968 1.00 51.57 361 ALA B C 1
ATOM 7023 O O . ALA B 1 361 ? 41.840 4.794 -31.617 1.00 52.43 361 ALA B O 1
ATOM 7025 N N . VAL B 1 362 ? 42.883 2.888 -30.998 1.00 52.27 362 VAL B N 1
ATOM 7026 C CA . VAL B 1 362 ? 44.074 3.114 -31.832 1.00 52.62 362 VAL B CA 1
ATOM 7027 C C . VAL B 1 362 ? 43.729 3.150 -33.333 1.00 52.10 362 VAL B C 1
ATOM 7028 O O . VAL B 1 362 ? 44.336 3.909 -34.088 1.00 51.62 362 VAL B O 1
ATOM 7032 N N . ALA B 1 363 ? 42.749 2.343 -33.742 1.00 52.09 363 ALA B N 1
ATOM 7033 C CA . ALA B 1 363 ? 42.286 2.304 -35.131 1.00 52.71 363 ALA B CA 1
ATOM 7034 C C . ALA B 1 363 ? 41.464 3.538 -35.501 1.00 53.05 363 ALA B C 1
ATOM 7035 O O . ALA B 1 363 ? 41.602 4.066 -36.605 1.00 53.61 363 ALA B O 1
ATOM 7037 N N . GLN B 1 364 ? 40.608 3.983 -34.582 1.00 53.35 364 GLN B N 1
ATOM 7038 C CA . GLN B 1 364 ? 39.738 5.141 -34.820 1.00 53.94 364 GLN B CA 1
ATOM 7039 C C . GLN B 1 364 ? 40.503 6.458 -34.981 1.00 54.18 364 GLN B C 1
ATOM 7040 O O . GLN B 1 364 ? 40.116 7.294 -35.801 1.00 54.75 364 GLN B O 1
ATOM 7046 N N . TRP B 1 365 ? 41.575 6.638 -34.210 1.00 54.38 365 TRP B N 1
ATOM 7047 C CA . TRP B 1 365 ? 42.429 7.828 -34.343 1.00 55.49 365 TRP B CA 1
ATOM 7048 C C . TRP B 1 365 ? 43.176 7.832 -35.681 1.00 57.08 365 TRP B C 1
ATOM 7049 O O . TRP B 1 365 ? 43.243 8.865 -36.353 1.00 57.49 365 TRP B O 1
ATOM 7060 N N . LYS B 1 366 ? 43.728 6.678 -36.058 1.00 58.61 366 LYS B N 1
ATOM 7061 C CA . LYS B 1 366 ? 44.345 6.497 -37.379 1.00 59.89 366 LYS B CA 1
ATOM 7062 C C . LYS B 1 366 ? 43.342 6.677 -38.522 1.00 61.26 366 LYS B C 1
ATOM 7063 O O . LYS B 1 366 ? 43.686 7.240 -39.562 1.00 62.22 366 LYS B O 1
ATOM 7069 N N . ALA B 1 367 ? 42.115 6.195 -38.322 1.00 62.58 367 ALA B N 1
ATOM 7070 C CA . ALA B 1 367 ? 41.054 6.287 -39.332 1.00 63.38 367 ALA B CA 1
ATOM 7071 C C . ALA B 1 367 ? 40.609 7.725 -39.596 1.00 63.88 367 ALA B C 1
ATOM 7072 O O . ALA B 1 367 ? 40.473 8.129 -40.753 1.00 64.48 367 ALA B O 1
ATOM 7074 N N . ARG B 1 368 ? 40.374 8.482 -38.526 1.00 64.34 368 ARG B N 1
ATOM 7075 C CA . ARG B 1 368 ? 39.931 9.879 -38.629 1.00 65.54 368 ARG B CA 1
ATOM 7076 C C . ARG B 1 368 ? 41.083 10.897 -38.570 1.00 66.41 368 ARG B C 1
ATOM 7077 O O . ARG B 1 368 ? 40.837 12.103 -38.646 1.00 66.21 368 ARG B O 1
ATOM 7085 N N . HIS B 1 369 ? 42.322 10.410 -38.445 1.00 67.95 369 HIS B N 1
ATOM 7086 C CA . HIS B 1 369 ? 43.536 11.230 -38.592 1.00 69.55 369 HIS B CA 1
ATOM 7087 C C . HIS B 1 369 ? 43.634 12.403 -37.600 1.00 70.72 369 HIS B C 1
ATOM 7088 O O . HIS B 1 369 ? 44.228 13.442 -37.911 1.00 70.71 369 HIS B O 1
ATOM 7095 N N . VAL B 1 370 ? 43.067 12.230 -36.407 1.00 72.16 370 VAL B N 1
ATOM 7096 C CA . VAL B 1 370 ? 43.012 13.305 -35.415 1.00 73.05 370 VAL B CA 1
ATOM 7097 C C . VAL B 1 370 ? 42.841 12.754 -33.998 1.00 74.35 370 VAL B C 1
ATOM 7098 O O . VAL B 1 370 ? 42.183 11.731 -33.791 1.00 74.31 370 VAL B O 1
ATOM 7102 N N . LEU B 1 371 ? 43.455 13.443 -33.039 1.00 75.88 371 LEU B N 1
ATOM 7103 C CA . LEU B 1 371 ? 43.340 13.119 -31.622 1.00 76.76 371 LEU B CA 1
ATOM 7104 C C . LEU B 1 371 ? 43.179 14.423 -30.842 1.00 77.31 371 LEU B C 1
ATOM 7105 O O . LEU B 1 371 ? 44.165 15.089 -30.516 1.00 78.49 371 LEU B O 1
ATOM 7110 N N . THR B 1 372 ? 41.925 14.791 -30.582 1.00 76.95 372 THR B N 1
ATOM 7111 C CA . THR B 1 372 ? 41.599 15.945 -29.746 1.00 75.85 372 THR B CA 1
ATOM 7112 C C . THR B 1 372 ? 41.652 15.506 -28.283 1.00 74.55 372 THR B C 1
ATOM 7113 O O . THR B 1 372 ? 40.623 15.185 -27.681 1.00 73.94 372 THR B O 1
ATOM 7117 N N . VAL B 1 373 ? 42.865 15.477 -27.729 1.00 73.66 373 VAL B N 1
ATOM 7118 C CA . VAL B 1 373 ? 43.088 15.010 -26.348 1.00 73.16 373 VAL B CA 1
ATOM 7119 C C . VAL B 1 373 ? 42.491 15.986 -25.319 1.00 72.90 373 VAL B C 1
ATOM 7120 O O . VAL B 1 373 ? 43.087 17.008 -24.978 1.00 71.89 373 VAL B O 1
ATOM 7124 N N . ASP B 1 374 ? 41.294 15.645 -24.846 1.00 73.50 374 ASP B N 1
ATOM 7125 C CA . ASP B 1 374 ? 40.526 16.475 -23.920 1.00 73.96 374 ASP B CA 1
ATOM 7126 C C . ASP B 1 374 ? 41.117 16.371 -22.513 1.00 73.92 374 ASP B C 1
ATOM 7127 O O . ASP B 1 374 ? 41.769 15.377 -22.180 1.00 73.33 374 ASP B O 1
ATOM 7132 N N . GLU B 1 375 ? 40.886 17.399 -21.694 1.00 74.93 375 GLU B N 1
ATOM 7133 C CA . GLU B 1 375 ? 41.350 17.407 -20.301 1.00 76.11 375 GLU B CA 1
ATOM 7134 C C . GLU B 1 375 ? 40.561 16.422 -19.417 1.00 75.70 375 GLU B C 1
ATOM 7135 O O . GLU B 1 375 ? 41.071 15.969 -18.388 1.00 75.94 375 GLU B O 1
ATOM 7141 N N . THR B 1 376 ? 39.325 16.099 -19.813 1.00 74.57 376 THR B N 1
ATOM 7142 C CA . THR B 1 376 ? 38.553 15.025 -19.172 1.00 73.98 376 THR B CA 1
ATOM 7143 C C . THR B 1 376 ? 39.187 13.637 -19.389 1.00 73.60 376 THR B C 1
ATOM 7144 O O . THR B 1 376 ? 39.087 12.773 -18.516 1.00 74.06 376 THR B O 1
ATOM 7148 N N . SER B 1 377 ? 39.843 13.442 -20.537 1.00 73.31 377 SER B N 1
ATOM 7149 C CA . SER B 1 377 ? 40.526 12.184 -20.875 1.00 73.17 377 SER B CA 1
ATOM 7150 C C . SER B 1 377 ? 42.064 12.258 -20.805 1.00 71.29 377 SER B C 1
ATOM 7151 O O . SER B 1 377 ? 42.747 11.368 -21.316 1.00 70.71 377 SER B O 1
ATOM 7154 N N . LEU B 1 378 ? 42.606 13.297 -20.165 1.00 69.43 378 LEU B N 1
ATOM 7155 C CA . LEU B 1 378 ? 44.062 13.494 -20.087 1.00 68.21 378 LEU B CA 1
ATOM 7156 C C . LEU B 1 378 ? 44.747 12.484 -19.158 1.00 67.23 378 LEU B C 1
ATOM 7157 O O . LEU B 1 378 ? 45.894 12.098 -19.405 1.00 66.83 378 LEU B O 1
ATOM 7162 N N . ALA B 1 379 ? 44.046 12.069 -18.100 1.00 65.77 379 ALA B N 1
ATOM 7163 C CA . ALA B 1 379 ? 44.556 11.066 -17.157 1.00 64.47 379 ALA B CA 1
ATOM 7164 C C . ALA B 1 379 ? 44.858 9.714 -17.812 1.00 63.65 379 ALA B C 1
ATOM 7165 O O . ALA B 1 379 ? 45.733 8.984 -17.345 1.00 63.95 379 ALA B O 1
ATOM 7167 N N . PHE B 1 380 ? 44.129 9.383 -18.879 1.00 62.54 380 PHE B N 1
ATOM 7168 C CA . PHE B 1 380 ? 44.391 8.174 -19.664 1.00 61.67 380 PHE B CA 1
ATOM 7169 C C . PHE B 1 380 ? 45.758 8.234 -20.346 1.00 61.84 380 PHE B C 1
ATOM 7170 O O . PHE B 1 380 ? 46.566 7.317 -20.199 1.00 62.18 380 PHE B O 1
ATOM 7178 N N . PHE B 1 381 ? 46.005 9.321 -21.076 1.00 62.09 381 PHE B N 1
ATOM 7179 C CA . PHE B 1 381 ? 47.200 9.447 -21.925 1.00 61.79 381 PHE B CA 1
ATOM 7180 C C . PHE B 1 381 ? 48.505 9.682 -21.161 1.00 62.17 381 PHE B C 1
ATOM 7181 O O . PHE B 1 381 ? 49.561 9.225 -21.604 1.00 62.09 381 PHE B O 1
ATOM 7189 N N . LYS B 1 382 ? 48.436 10.390 -20.031 1.00 62.27 382 LYS B N 1
ATOM 7190 C CA . LYS B 1 382 ? 49.633 10.682 -19.221 1.00 62.60 382 LYS B CA 1
ATOM 7191 C C . LYS B 1 382 ? 50.336 9.431 -18.659 1.00 62.71 382 LYS B C 1
ATOM 7192 O O . LYS B 1 382 ? 51.536 9.470 -18.380 1.00 62.29 382 LYS B O 1
ATOM 7198 N N . ASP B 1 383 ? 49.591 8.335 -18.505 1.00 63.50 383 ASP B N 1
ATOM 7199 C CA . ASP B 1 383 ? 50.167 7.027 -18.161 1.00 64.44 383 ASP B CA 1
ATOM 7200 C C . ASP B 1 383 ? 50.980 6.461 -19.322 1.00 66.02 383 ASP B C 1
ATOM 7201 O O . ASP B 1 383 ? 52.113 6.011 -19.144 1.00 65.31 383 ASP B O 1
ATOM 7206 N N . ILE B 1 384 ? 50.372 6.491 -20.505 1.00 68.80 384 ILE B N 1
ATOM 7207 C CA . ILE B 1 384 ? 50.914 5.852 -21.705 1.00 71.18 384 ILE B CA 1
ATOM 7208 C C . ILE B 1 384 ? 52.040 6.689 -22.314 1.00 73.07 384 ILE B C 1
ATOM 7209 O O . ILE B 1 384 ? 53.099 6.152 -22.655 1.00 73.17 384 ILE B O 1
ATOM 7214 N N . TYR B 1 385 ? 51.800 7.994 -22.453 1.00 75.25 385 TYR B N 1
ATOM 7215 C CA . TYR B 1 385 ? 52.786 8.937 -22.985 1.00 77.14 385 TYR B CA 1
ATOM 7216 C C . TYR B 1 385 ? 52.963 10.103 -22.009 1.00 79.06 385 TYR B C 1
ATOM 7217 O O . TYR B 1 385 ? 52.036 10.907 -21.822 1.00 79.16 385 TYR B O 1
ATOM 7226 N N . PRO B 1 386 ? 54.145 10.192 -21.354 1.00 81.15 386 PRO B N 1
ATOM 7227 C CA . PRO B 1 386 ? 54.489 11.454 -20.677 1.00 82.42 386 PRO B CA 1
ATOM 7228 C C . PRO B 1 386 ? 54.691 12.626 -21.660 1.00 85.69 386 PRO B C 1
ATOM 7229 O O . PRO B 1 386 ? 55.099 12.425 -22.805 1.00 86.70 386 PRO B O 1
ATOM 7233 N N . GLU B 1 387 ? 54.389 13.834 -21.199 1.00 88.12 387 GLU B N 1
ATOM 7234 C CA . GLU B 1 387 ? 54.424 15.051 -22.019 1.00 89.10 387 GLU B CA 1
ATOM 7235 C C . GLU B 1 387 ? 53.323 15.141 -23.095 1.00 88.31 387 GLU B C 1
ATOM 7236 O O . GLU B 1 387 ? 53.494 15.863 -24.067 1.00 88.36 387 GLU B O 1
ATOM 7242 N N . VAL B 1 388 ? 52.164 14.519 -22.853 1.00 87.14 388 VAL B N 1
ATOM 7243 C CA . VAL B 1 388 ? 50.919 14.930 -23.542 1.00 86.32 388 VAL B CA 1
ATOM 7244 C C . VAL B 1 388 ? 50.430 16.280 -23.007 1.00 85.92 388 VAL B C 1
ATOM 7245 O O . VAL B 1 388 ? 50.868 16.738 -21.947 1.00 85.85 388 VAL B O 1
ATOM 7249 N N . THR B 1 389 ? 49.519 16.899 -23.749 1.00 85.79 389 THR B N 1
ATOM 7250 C CA . THR B 1 389 ? 48.936 18.192 -23.377 1.00 86.37 389 THR B CA 1
ATOM 7251 C C . THR B 1 389 ? 47.458 18.229 -23.791 1.00 86.80 389 THR B C 1
ATOM 7252 O O . THR B 1 389 ? 46.845 17.174 -23.943 1.00 86.12 389 THR B O 1
ATOM 7256 N N . VAL B 1 390 ? 46.886 19.426 -23.934 1.00 88.18 390 VAL B N 1
ATOM 7257 C CA . VAL B 1 390 ? 45.540 19.601 -24.490 1.00 89.50 390 VAL B CA 1
ATOM 7258 C C . VAL B 1 390 ? 45.678 20.150 -25.918 1.00 92.20 390 VAL B C 1
ATOM 7259 O O . VAL B 1 390 ? 45.258 21.269 -26.221 1.00 92.40 390 VAL B O 1
ATOM 7263 N N . ARG B 1 391 ? 46.285 19.333 -26.781 1.00 95.75 391 ARG B N 1
ATOM 7264 C CA . ARG B 1 391 ? 46.510 19.658 -28.200 1.00 98.39 391 ARG B CA 1
ATOM 7265 C C . ARG B 1 391 ? 45.582 18.853 -29.107 1.00 99.39 391 ARG B C 1
ATOM 7266 O O . ARG B 1 391 ? 44.926 17.911 -28.664 1.00 99.37 391 ARG B O 1
ATOM 7274 N N . GLU B 1 392 ? 45.529 19.257 -30.375 1.00 101.65 392 GLU B N 1
ATOM 7275 C CA . GLU B 1 392 ? 44.954 18.450 -31.449 1.00 103.10 392 GLU B CA 1
ATOM 7276 C C . GLU B 1 392 ? 46.106 17.805 -32.219 1.00 102.50 392 GLU B C 1
ATOM 7277 O O . GLU B 1 392 ? 46.741 18.448 -33.057 1.00 103.52 392 GLU B O 1
ATOM 7283 N N . TYR B 1 393 ? 46.384 16.538 -31.914 1.00 101.18 393 TYR B N 1
ATOM 7284 C CA . TYR B 1 393 ? 47.477 15.801 -32.554 1.00 100.86 393 TYR B CA 1
ATOM 7285 C C . TYR B 1 393 ? 47.004 15.275 -33.913 1.00 101.02 393 TYR B C 1
ATOM 7286 O O . TYR B 1 393 ? 46.010 14.550 -33.984 1.00 100.66 393 TYR B O 1
ATOM 7295 N N . LYS B 1 394 ? 47.725 15.643 -34.973 1.00 101.38 394 LYS B N 1
ATOM 7296 C CA . LYS B 1 394 ? 47.328 15.354 -36.358 1.00 101.54 394 LYS B CA 1
ATOM 7297 C C . LYS B 1 394 ? 48.224 14.291 -36.998 1.00 101.26 394 LYS B C 1
ATOM 7298 O O . LYS B 1 394 ? 49.364 14.084 -36.576 1.00 100.80 394 LYS B O 1
ATOM 7304 N N . SER B 1 395 ? 47.715 13.669 -38.060 1.00 101.45 395 SER B N 1
ATOM 7305 C CA . SER B 1 395 ? 48.348 12.484 -38.663 1.00 101.70 395 SER B CA 1
ATOM 7306 C C . SER B 1 395 ? 49.642 12.661 -39.479 1.00 102.25 395 SER B C 1
ATOM 7307 O O . SER B 1 395 ? 50.094 11.683 -40.085 1.00 103.47 395 SER B O 1
ATOM 7310 N N . GLY B 1 396 ? 50.250 13.852 -39.504 1.00 102.21 396 GLY B N 1
ATOM 7311 C CA . GLY B 1 396 ? 51.440 14.098 -40.316 1.00 101.33 396 GLY B CA 1
ATOM 7312 C C . GLY B 1 396 ? 52.687 13.371 -39.830 1.00 100.64 396 GLY B C 1
ATOM 7313 O O . GLY B 1 396 ? 53.069 13.516 -38.677 1.00 102.12 396 GLY B O 1
ATOM 7314 N N . ASN B 1 397 ? 53.289 12.578 -40.714 1.00 99.01 397 ASN B N 1
ATOM 7315 C CA . ASN B 1 397 ? 54.584 11.912 -40.489 1.00 98.34 397 ASN B CA 1
ATOM 7316 C C . ASN B 1 397 ? 54.544 10.744 -39.486 1.00 96.12 397 ASN B C 1
ATOM 7317 O O . ASN B 1 397 ? 53.736 10.698 -38.548 1.00 96.11 397 ASN B O 1
ATOM 7322 N N . ALA B 1 398 ? 55.459 9.796 -39.709 1.00 93.49 398 ALA B N 1
ATOM 7323 C CA . ALA B 1 398 ? 55.482 8.521 -38.980 1.00 90.95 398 ALA B CA 1
ATOM 7324 C C . ALA B 1 398 ? 56.267 8.572 -37.668 1.00 88.98 398 ALA B C 1
ATOM 7325 O O . ALA B 1 398 ? 55.955 7.807 -36.756 1.00 88.21 398 ALA B O 1
ATOM 7327 N N . ASN B 1 399 ? 57.277 9.444 -37.577 1.00 87.50 399 ASN B N 1
ATOM 7328 C CA . ASN B 1 399 ? 58.045 9.648 -36.331 1.00 86.83 399 ASN B CA 1
ATOM 7329 C C . ASN B 1 399 ? 57.448 10.761 -35.433 1.00 87.60 399 ASN B C 1
ATOM 7330 O O . ASN B 1 399 ? 58.093 11.173 -34.456 1.00 87.31 399 ASN B O 1
ATOM 7335 N N . SER B 1 400 ? 56.254 11.257 -35.773 1.00 88.63 400 SER B N 1
ATOM 7336 C CA . SER B 1 400 ? 55.686 12.450 -35.138 1.00 89.26 400 SER B CA 1
ATOM 7337 C C . SER B 1 400 ? 55.079 12.119 -33.773 1.00 87.73 400 SER B C 1
ATOM 7338 O O . SER B 1 400 ? 54.875 10.938 -33.458 1.00 88.13 400 SER B O 1
ATOM 7341 N N . PRO B 1 401 ? 54.759 13.154 -32.956 1.00 86.31 401 PRO B N 1
ATOM 7342 C CA . PRO B 1 401 ? 54.075 12.920 -31.675 1.00 85.88 401 PRO B CA 1
ATOM 7343 C C . PRO B 1 401 ? 52.787 12.087 -31.769 1.00 84.51 401 PRO B C 1
ATOM 7344 O O . PRO B 1 401 ? 52.596 11.188 -30.954 1.00 84.45 401 PRO B O 1
ATOM 7348 N N . PHE B 1 402 ? 51.935 12.373 -32.757 1.00 82.24 402 PHE B N 1
ATOM 7349 C CA . PHE B 1 402 ? 50.701 11.604 -32.991 1.00 80.32 402 PHE B CA 1
ATOM 7350 C C . PHE B 1 402 ? 50.968 10.103 -33.113 1.00 78.79 402 PHE B C 1
ATOM 7351 O O . PHE B 1 402 ? 50.270 9.297 -32.501 1.00 79.06 402 PHE B O 1
ATOM 7359 N N . ALA B 1 403 ? 51.974 9.746 -33.908 1.00 77.01 403 ALA B N 1
ATOM 7360 C CA . ALA B 1 403 ? 52.372 8.350 -34.098 1.00 75.60 403 ALA B CA 1
ATOM 7361 C C . ALA B 1 403 ? 52.991 7.729 -32.840 1.00 74.63 403 ALA B C 1
ATOM 7362 O O . ALA B 1 403 ? 52.804 6.537 -32.593 1.00 74.75 403 ALA B O 1
ATOM 7364 N N . GLN B 1 404 ? 53.726 8.527 -32.061 1.00 73.24 404 GLN B N 1
ATOM 7365 C CA . GLN B 1 404 ? 54.309 8.060 -30.791 1.00 72.50 404 GLN B CA 1
ATOM 7366 C C . GLN B 1 404 ? 53.245 7.688 -29.747 1.00 71.08 404 GLN B C 1
ATOM 7367 O O . GLN B 1 404 ? 53.384 6.672 -29.059 1.00 70.79 404 GLN B O 1
ATOM 7373 N N . ILE B 1 405 ? 52.205 8.515 -29.626 1.00 69.27 405 ILE B N 1
ATOM 7374 C CA . ILE B 1 405 ? 51.041 8.192 -28.782 1.00 68.07 405 ILE B CA 1
ATOM 7375 C C . ILE B 1 405 ? 50.354 6.921 -29.305 1.00 67.45 405 ILE B C 1
ATOM 7376 O O . ILE B 1 405 ? 49.978 6.053 -28.519 1.00 68.17 405 ILE B O 1
ATOM 7381 N N . MET B 1 406 ? 50.217 6.816 -30.626 1.00 66.49 406 MET B N 1
ATOM 7382 C CA . MET B 1 406 ? 49.568 5.659 -31.262 1.00 65.96 406 MET B CA 1
ATOM 7383 C C . MET B 1 406 ? 50.352 4.361 -31.031 1.00 66.05 406 MET B C 1
ATOM 7384 O O . MET B 1 406 ? 49.762 3.323 -30.720 1.00 66.21 406 MET B O 1
ATOM 7389 N N . ASP B 1 407 ? 51.675 4.431 -31.184 1.00 65.59 407 ASP B N 1
ATOM 7390 C CA . ASP B 1 407 ? 52.564 3.282 -30.942 1.00 64.60 407 ASP B CA 1
ATOM 7391 C C . ASP B 1 407 ? 52.695 2.910 -29.460 1.00 63.18 407 ASP B C 1
ATOM 7392 O O . ASP B 1 407 ? 53.035 1.769 -29.139 1.00 63.04 407 ASP B O 1
ATOM 7397 N N . ALA B 1 408 ? 52.452 3.870 -28.570 1.00 61.81 408 ALA B N 1
ATOM 7398 C CA . ALA B 1 408 ? 52.452 3.617 -27.127 1.00 61.37 408 ALA B CA 1
ATOM 7399 C C . ALA B 1 408 ? 51.139 2.980 -26.648 1.00 60.25 408 ALA B C 1
ATOM 7400 O O . ALA B 1 408 ? 51.157 2.116 -25.766 1.00 58.96 408 ALA B O 1
ATOM 7402 N N . VAL B 1 409 ? 50.013 3.411 -27.223 1.00 59.36 409 VAL B N 1
ATOM 7403 C CA . VAL B 1 409 ? 48.688 2.861 -26.888 1.00 58.49 409 VAL B CA 1
ATOM 7404 C C . VAL B 1 409 ? 48.557 1.409 -27.363 1.00 58.10 409 VAL B C 1
ATOM 7405 O O . VAL B 1 409 ? 48.040 0.566 -26.628 1.00 57.74 409 VAL B O 1
ATOM 7409 N N . THR B 1 410 ? 49.014 1.124 -28.582 1.00 57.81 410 THR B N 1
ATOM 7410 C CA . THR B 1 410 ? 49.031 -0.256 -29.095 1.00 57.67 410 THR B CA 1
ATOM 7411 C C . THR B 1 410 ? 50.003 -1.157 -28.308 1.00 57.15 410 THR B C 1
ATOM 7412 O O . THR B 1 410 ? 49.761 -2.358 -28.178 1.00 57.03 410 THR B O 1
ATOM 7416 N N . ALA B 1 411 ? 51.084 -0.573 -27.785 1.00 56.71 411 ALA B N 1
ATOM 7417 C CA . ALA B 1 411 ? 51.990 -1.274 -26.864 1.00 56.66 411 ALA B CA 1
ATOM 7418 C C . ALA B 1 411 ? 51.339 -1.507 -25.496 1.00 56.79 411 ALA B C 1
ATOM 7419 O O . ALA B 1 411 ? 51.557 -2.550 -24.872 1.00 56.57 411 ALA B O 1
ATOM 7421 N N . TYR B 1 412 ? 50.562 -0.527 -25.033 1.00 56.82 412 TYR B N 1
ATOM 7422 C CA . TYR B 1 412 ? 49.740 -0.664 -23.820 1.00 56.79 412 TYR B CA 1
ATOM 7423 C C . TYR B 1 412 ? 48.672 -1.752 -23.994 1.00 55.95 412 TYR B C 1
ATOM 7424 O O . TYR B 1 412 ? 48.385 -2.487 -23.054 1.00 54.92 412 TYR B O 1
ATOM 7433 N N . ALA B 1 413 ? 48.103 -1.851 -25.197 1.00 56.01 413 ALA B N 1
ATOM 7434 C CA . ALA B 1 413 ? 47.146 -2.916 -25.539 1.00 56.11 413 ALA B CA 1
ATOM 7435 C C . ALA B 1 413 ? 47.774 -4.312 -25.513 1.00 56.05 413 ALA B C 1
ATOM 7436 O O . ALA B 1 413 ? 47.120 -5.277 -25.112 1.00 55.76 413 ALA B O 1
ATOM 7438 N N . ASP B 1 414 ? 49.028 -4.414 -25.955 1.00 56.32 414 ASP B N 1
ATOM 7439 C CA . ASP B 1 414 ? 49.766 -5.686 -25.937 1.00 56.40 414 ASP B CA 1
ATOM 7440 C C . ASP B 1 414 ? 50.005 -6.233 -24.524 1.00 56.30 414 ASP B C 1
ATOM 7441 O O . ASP B 1 414 ? 50.012 -7.449 -24.327 1.00 56.93 414 ASP B O 1
ATOM 7446 N N . SER B 1 415 ? 50.206 -5.346 -23.551 1.00 55.49 415 SER B N 1
ATOM 7447 C CA . SER B 1 415 ? 50.414 -5.772 -22.163 1.00 55.08 415 SER B CA 1
ATOM 7448 C C . SER B 1 415 ? 49.150 -6.367 -21.510 1.00 54.62 415 SER B C 1
ATOM 7449 O O . SER B 1 415 ? 49.265 -7.152 -20.567 1.00 54.56 415 SER B O 1
ATOM 7452 N N . TYR B 1 416 ? 47.963 -6.007 -22.013 1.00 54.15 416 TYR B N 1
ATOM 7453 C CA . TYR B 1 416 ? 46.703 -6.645 -21.580 1.00 53.73 416 TYR B CA 1
ATOM 7454 C C . TYR B 1 416 ? 46.582 -8.088 -22.077 1.00 53.77 416 TYR B C 1
ATOM 7455 O O . TYR B 1 416 ? 46.103 -8.955 -21.343 1.00 53.66 416 TYR B O 1
ATOM 7464 N N . VAL B 1 417 ? 46.995 -8.340 -23.318 1.00 54.02 417 VAL B N 1
ATOM 7465 C CA . VAL B 1 417 ? 47.007 -9.709 -23.858 1.00 54.55 417 VAL B CA 1
ATOM 7466 C C . VAL B 1 417 ? 48.228 -10.491 -23.349 1.00 55.13 417 VAL B C 1
ATOM 7467 O O . VAL B 1 417 ? 48.217 -11.725 -23.352 1.00 55.64 417 VAL B O 1
ATOM 7471 N N . ALA B 1 418 ? 49.275 -9.772 -22.930 1.00 55.26 418 ALA B N 1
ATOM 7472 C CA . ALA B 1 418 ? 50.461 -10.386 -22.325 1.00 55.30 418 ALA B CA 1
ATOM 7473 C C . ALA B 1 418 ? 50.116 -11.078 -21.013 1.00 55.29 418 ALA B C 1
ATOM 7474 O O . ALA B 1 418 ? 50.401 -12.265 -20.848 1.00 54.97 418 ALA B O 1
ATOM 7476 N N . ILE B 1 419 ? 49.495 -10.334 -20.096 1.00 55.51 419 ILE B N 1
ATOM 7477 C CA . ILE B 1 419 ? 49.053 -10.896 -18.807 1.00 55.72 419 ILE B CA 1
ATOM 7478 C C . ILE B 1 419 ? 47.934 -11.933 -18.974 1.00 55.46 419 ILE B C 1
ATOM 7479 O O . ILE B 1 419 ? 47.785 -12.816 -18.128 1.00 55.59 419 ILE B O 1
ATOM 7484 N N . ALA B 1 420 ? 47.154 -11.823 -20.052 1.00 54.99 420 ALA B N 1
ATOM 7485 C CA . ALA B 1 420 ? 46.199 -12.867 -20.424 1.00 54.64 420 ALA B CA 1
ATOM 7486 C C . ALA B 1 420 ? 46.937 -14.161 -20.767 1.00 54.79 420 ALA B C 1
ATOM 7487 O O . ALA B 1 420 ? 46.637 -15.208 -20.199 1.00 54.63 420 ALA B O 1
ATOM 7489 N N . GLU B 1 421 ? 47.923 -14.070 -21.663 1.00 55.58 421 GLU B N 1
ATOM 7490 C CA . GLU B 1 421 ? 48.748 -15.230 -22.063 1.00 56.97 421 GLU B CA 1
ATOM 7491 C C . GLU B 1 421 ? 49.431 -15.969 -20.902 1.00 57.97 421 GLU B C 1
ATOM 7492 O O . GLU B 1 421 ? 49.657 -17.179 -20.998 1.00 57.32 421 GLU B O 1
ATOM 7498 N N . LYS B 1 422 ? 49.758 -15.254 -19.823 1.00 60.04 422 LYS B N 1
ATOM 7499 C CA . LYS B 1 422 ? 50.380 -15.872 -18.641 1.00 61.70 422 LYS B CA 1
ATOM 7500 C C . LYS B 1 422 ? 49.406 -16.818 -17.945 1.00 61.34 422 LYS B C 1
ATOM 7501 O O . LYS B 1 422 ? 49.730 -17.982 -17.708 1.00 62.47 422 LYS B O 1
ATOM 7507 N N . TYR B 1 423 ? 48.215 -16.308 -17.632 1.00 60.40 423 TYR B N 1
ATOM 7508 C CA . TYR B 1 423 ? 47.204 -17.064 -16.881 1.00 59.87 423 TYR B CA 1
ATOM 7509 C C . TYR B 1 423 ? 46.290 -17.945 -17.744 1.00 59.10 423 TYR B C 1
ATOM 7510 O O . TYR B 1 423 ? 45.468 -18.686 -17.202 1.00 58.79 423 TYR B O 1
ATOM 7519 N N . ILE B 1 424 ? 46.430 -17.869 -19.070 1.00 58.66 424 ILE B N 1
ATOM 7520 C CA . ILE B 1 424 ? 45.854 -18.876 -19.973 1.00 58.39 424 ILE B CA 1
ATOM 7521 C C . ILE B 1 424 ? 46.730 -20.133 -19.873 1.00 57.65 424 ILE B C 1
ATOM 7522 O O . ILE B 1 424 ? 47.955 -20.025 -19.981 1.00 57.65 424 ILE B O 1
ATOM 7527 N N . PRO B 1 425 ? 46.116 -21.323 -19.669 1.00 56.76 425 PRO B N 1
ATOM 7528 C CA . PRO B 1 425 ? 46.924 -22.549 -19.576 1.00 56.83 425 PRO B CA 1
ATOM 7529 C C . PRO B 1 425 ? 47.567 -22.968 -20.905 1.00 57.27 425 PRO B C 1
ATOM 7530 O O . PRO B 1 425 ? 47.263 -22.392 -21.953 1.00 57.37 425 PRO B O 1
ATOM 7534 N N . SER B 1 426 ? 48.446 -23.967 -20.845 1.00 57.74 426 SER B N 1
ATOM 7535 C CA . SER B 1 426 ? 49.222 -24.408 -22.011 1.00 58.05 426 SER B CA 1
ATOM 7536 C C . SER B 1 426 ? 48.362 -25.010 -23.129 1.00 58.23 426 SER B C 1
ATOM 7537 O O . SER B 1 426 ? 48.603 -24.738 -24.306 1.00 58.37 426 SER B O 1
ATOM 7540 N N . ASN B 1 427 ? 47.363 -25.813 -22.758 1.00 58.40 427 ASN B N 1
ATOM 7541 C CA . ASN B 1 427 ? 46.437 -26.422 -23.737 1.00 58.61 427 ASN B CA 1
ATOM 7542 C C . ASN B 1 427 ? 45.366 -25.463 -24.299 1.00 57.38 427 ASN B C 1
ATOM 7543 O O . ASN B 1 427 ? 44.625 -25.838 -25.209 1.00 56.94 427 ASN B O 1
ATOM 7548 N N . GLY B 1 428 ? 45.275 -24.250 -23.752 1.00 56.25 428 GLY B N 1
ATOM 7549 C CA . GLY B 1 428 ? 44.436 -23.187 -24.316 1.00 55.04 428 GLY B CA 1
ATOM 7550 C C . GLY B 1 428 ? 42.966 -23.223 -23.924 1.00 54.08 428 GLY B C 1
ATOM 7551 O O . GLY B 1 428 ? 42.145 -22.562 -24.562 1.00 53.91 428 GLY B O 1
ATOM 7552 N N . SER B 1 429 ? 42.630 -23.973 -22.874 1.00 53.20 429 SER B N 1
ATOM 7553 C CA . SER B 1 429 ? 41.244 -24.090 -22.414 1.00 52.70 429 SER B CA 1
ATOM 7554 C C . SER B 1 429 ? 40.829 -22.833 -21.650 1.00 51.87 429 SER B C 1
ATOM 7555 O O . SER B 1 429 ? 41.117 -22.695 -20.457 1.00 52.66 429 SER B O 1
ATOM 7558 N N . LEU B 1 430 ? 40.156 -21.923 -22.350 1.00 50.14 430 LEU B N 1
ATOM 7559 C CA . LEU B 1 430 ? 39.669 -20.678 -21.756 1.00 48.90 430 LEU B CA 1
ATOM 7560 C C . LEU B 1 430 ? 38.385 -20.930 -20.970 1.00 47.69 430 LEU B C 1
ATOM 7561 O O . LEU B 1 430 ? 37.354 -21.281 -21.547 1.00 47.13 430 LEU B O 1
ATOM 7566 N N . SER B 1 431 ? 38.459 -20.752 -19.653 1.00 46.49 431 SER B N 1
ATOM 7567 C CA . SER B 1 431 ? 37.293 -20.851 -18.776 1.00 45.86 431 SER B CA 1
ATOM 7568 C C . SER B 1 431 ? 36.546 -19.510 -18.765 1.00 45.20 431 SER B C 1
ATOM 7569 O O . SER B 1 431 ? 36.796 -18.647 -19.612 1.00 45.54 431 SER B O 1
ATOM 7572 N N . GLU B 1 432 ? 35.608 -19.348 -17.833 1.00 44.20 432 GLU B N 1
ATOM 7573 C CA . GLU B 1 432 ? 34.957 -18.058 -17.606 1.00 43.49 432 GLU B CA 1
ATOM 7574 C C . GLU B 1 432 ? 35.910 -17.105 -16.891 1.00 42.57 432 GLU B C 1
ATOM 7575 O O . GLU B 1 432 ? 36.188 -16.007 -17.383 1.00 42.66 432 GLU B O 1
ATOM 7581 N N . GLN B 1 433 ? 36.399 -17.549 -15.734 1.00 41.37 433 GLN B N 1
ATOM 7582 C CA . GLN B 1 433 ? 37.251 -16.753 -14.853 1.00 40.46 433 GLN B CA 1
ATOM 7583 C C . GLN B 1 433 ? 38.598 -17.434 -14.642 1.00 39.54 433 GLN B C 1
ATOM 7584 O O . GLN B 1 433 ? 38.723 -18.649 -14.802 1.00 39.32 433 GLN B O 1
ATOM 7590 N N . PHE B 1 434 ? 39.601 -16.631 -14.292 1.00 38.94 434 PHE B N 1
ATOM 7591 C CA . PHE B 1 434 ? 40.833 -17.133 -13.678 1.00 38.71 434 PHE B CA 1
ATOM 7592 C C . PHE B 1 434 ? 40.976 -16.455 -12.321 1.00 38.74 434 PHE B C 1
ATOM 7593 O O . PHE B 1 434 ? 40.645 -15.280 -12.175 1.00 38.83 434 PHE B O 1
ATOM 7601 N N . ASN B 1 435 ? 41.470 -17.214 -11.344 1.00 38.57 435 ASN B N 1
ATOM 7602 C CA . ASN B 1 435 ? 41.356 -16.885 -9.914 1.00 38.40 435 ASN B CA 1
ATOM 7603 C C . ASN B 1 435 ? 41.913 -15.504 -9.549 1.00 37.69 435 ASN B C 1
ATOM 7604 O O . ASN B 1 435 ? 42.849 -15.025 -10.173 1.00 37.35 435 ASN B O 1
ATOM 7609 N N . ARG B 1 436 ? 41.299 -14.877 -8.546 1.00 37.44 436 ARG B N 1
ATOM 7610 C CA . ARG B 1 436 ? 41.721 -13.572 -8.012 1.00 37.48 436 ARG B CA 1
ATOM 7611 C C . ARG B 1 436 ? 43.181 -13.571 -7.555 1.00 37.93 436 ARG B C 1
ATOM 7612 O O . ARG B 1 436 ? 43.995 -12.782 -8.043 1.00 37.43 436 ARG B O 1
ATOM 7620 N N . ASP B 1 437 ? 43.486 -14.460 -6.612 1.00 38.85 437 ASP B N 1
ATOM 7621 C CA . ASP B 1 437 ? 44.781 -14.487 -5.929 1.00 39.41 437 ASP B CA 1
ATOM 7622 C C . ASP B 1 437 ? 45.812 -15.321 -6.683 1.00 39.93 437 ASP B C 1
ATOM 7623 O O . ASP B 1 437 ? 46.855 -14.805 -7.084 1.00 40.39 437 ASP B O 1
ATOM 7628 N N . THR B 1 438 ? 45.510 -16.606 -6.871 1.00 40.42 438 THR B N 1
ATOM 7629 C CA . THR B 1 438 ? 46.469 -17.564 -7.456 1.00 41.13 438 THR B CA 1
ATOM 7630 C C . THR B 1 438 ? 46.567 -17.530 -8.993 1.00 41.12 438 THR B C 1
ATOM 7631 O O . THR B 1 438 ? 47.562 -17.994 -9.553 1.00 41.25 438 THR B O 1
ATOM 7635 N N . GLY B 1 439 ? 45.547 -17.002 -9.668 1.00 41.21 439 GLY B N 1
ATOM 7636 C CA . GLY B 1 439 ? 45.557 -16.892 -11.132 1.00 41.25 439 GLY B CA 1
ATOM 7637 C C . GLY B 1 439 ? 45.286 -18.151 -11.941 1.00 41.13 439 GLY B C 1
ATOM 7638 O O . GLY B 1 439 ? 45.263 -18.089 -13.173 1.00 40.90 439 GLY B O 1
ATOM 7639 N N . THR B 1 440 ? 45.077 -19.285 -11.272 1.00 41.14 440 THR B N 1
ATOM 7640 C CA . THR B 1 440 ? 44.745 -20.537 -11.947 1.00 41.24 440 THR B CA 1
ATOM 7641 C C . THR B 1 440 ? 43.284 -20.492 -12.410 1.00 41.11 440 THR B C 1
ATOM 7642 O O . THR B 1 440 ? 42.465 -19.813 -11.786 1.00 41.12 440 THR B O 1
ATOM 7646 N N . PRO B 1 441 ? 42.952 -21.200 -13.508 1.00 41.08 441 PRO B N 1
ATOM 7647 C CA . PRO B 1 441 ? 41.580 -21.145 -14.032 1.00 41.04 441 PRO B CA 1
ATOM 7648 C C . PRO B 1 441 ? 40.536 -21.788 -13.112 1.00 40.75 441 PRO B C 1
ATOM 7649 O O . PRO B 1 441 ? 40.850 -22.728 -12.378 1.00 40.45 441 PRO B O 1
ATOM 7653 N N . LEU B 1 442 ? 39.314 -21.257 -13.155 1.00 40.69 442 LEU B N 1
ATOM 7654 C CA . LEU B 1 442 ? 38.179 -21.785 -12.386 1.00 40.66 442 LEU B CA 1
ATOM 7655 C C . LEU B 1 442 ? 36.857 -21.467 -13.094 1.00 40.77 442 LEU B C 1
ATOM 7656 O O . LEU B 1 442 ? 36.866 -20.918 -14.197 1.00 41.07 442 LEU B O 1
ATOM 7661 N N . SER B 1 443 ? 35.736 -21.830 -12.463 1.00 40.89 443 SER B N 1
ATOM 7662 C CA . SER B 1 443 ? 34.384 -21.612 -13.007 1.00 40.99 443 SER B CA 1
ATOM 7663 C C . SER B 1 443 ? 34.127 -22.473 -14.261 1.00 41.34 443 SER B C 1
ATOM 7664 O O . SER B 1 443 ? 34.828 -23.466 -14.478 1.00 42.06 443 SER B O 1
ATOM 7667 N N . ALA B 1 444 ? 33.121 -22.110 -15.062 1.00 41.35 444 ALA B N 1
ATOM 7668 C CA . ALA B 1 444 ? 32.714 -22.900 -16.235 1.00 41.60 444 ALA B CA 1
ATOM 7669 C C . ALA B 1 444 ? 33.856 -23.125 -17.234 1.00 41.86 444 ALA B C 1
ATOM 7670 O O . ALA B 1 444 ? 34.415 -22.168 -17.771 1.00 42.36 444 ALA B O 1
ATOM 7672 N N . ILE B 1 445 ? 34.182 -24.394 -17.479 1.00 41.95 445 ILE B N 1
ATOM 7673 C CA . ILE B 1 445 ? 35.295 -24.773 -18.357 1.00 41.98 445 ILE B CA 1
ATOM 7674 C C . ILE B 1 445 ? 34.849 -24.643 -19.812 1.00 41.55 445 ILE B C 1
ATOM 7675 O O . ILE B 1 445 ? 33.736 -25.038 -20.151 1.00 41.58 445 ILE B O 1
ATOM 7680 N N . ASP B 1 446 ? 35.726 -24.092 -20.656 1.00 41.00 446 ASP B N 1
ATOM 7681 C CA . ASP B 1 446 ? 35.469 -23.910 -22.094 1.00 40.65 446 ASP B CA 1
ATOM 7682 C C . ASP B 1 446 ? 34.230 -23.046 -22.349 1.00 40.05 446 ASP B C 1
ATOM 7683 O O . ASP B 1 446 ? 33.270 -23.488 -22.985 1.00 39.78 446 ASP B O 1
ATOM 7688 N N . LEU B 1 447 ? 34.260 -21.816 -21.837 1.00 39.58 447 LEU B N 1
ATOM 7689 C CA . LEU B 1 447 ? 33.174 -20.860 -22.061 1.00 39.45 447 LEU B CA 1
ATOM 7690 C C . LEU B 1 447 ? 33.255 -20.310 -23.486 1.00 38.61 447 LEU B C 1
ATOM 7691 O O . LEU B 1 447 ? 34.308 -19.835 -23.913 1.00 38.96 447 LEU B O 1
ATOM 7696 N N . THR B 1 448 ? 32.136 -20.372 -24.202 1.00 37.30 448 THR B N 1
ATOM 7697 C CA . THR B 1 448 ? 32.063 -19.958 -25.604 1.00 36.42 448 THR B CA 1
ATOM 7698 C C . THR B 1 448 ? 32.313 -18.459 -25.783 1.00 35.46 448 THR B C 1
ATOM 7699 O O . THR B 1 448 ? 32.936 -18.048 -26.765 1.00 35.28 448 THR B O 1
ATOM 7703 N N . TRP B 1 449 ? 31.820 -17.657 -24.839 1.00 34.46 449 TRP B N 1
ATOM 7704 C CA . TRP B 1 449 ? 32.069 -16.209 -24.816 1.00 33.97 449 TRP B CA 1
ATOM 7705 C C . TRP B 1 449 ? 33.568 -15.919 -24.784 1.00 34.01 449 TRP B C 1
ATOM 7706 O O . TRP B 1 449 ? 34.076 -15.210 -25.650 1.00 33.68 449 TRP B O 1
ATOM 7717 N N . SER B 1 450 ? 34.268 -16.484 -23.802 1.00 34.52 450 SER B N 1
ATOM 7718 C CA . SER B 1 450 ? 35.707 -16.232 -23.616 1.00 35.07 450 SER B CA 1
ATOM 7719 C C . SER B 1 450 ? 36.548 -16.592 -24.847 1.00 35.13 450 SER B C 1
ATOM 7720 O O . SER B 1 450 ? 37.539 -15.914 -25.139 1.00 35.02 450 SER B O 1
ATOM 7723 N N . TYR B 1 451 ? 36.149 -17.650 -25.558 1.00 35.36 451 TYR B N 1
ATOM 7724 C CA . TYR B 1 451 ? 36.745 -17.993 -26.855 1.00 35.75 451 TYR B CA 1
ATOM 7725 C C . TYR B 1 451 ? 36.444 -16.931 -27.906 1.00 36.18 451 TYR B C 1
ATOM 7726 O O . TYR B 1 451 ? 37.348 -16.478 -28.611 1.00 36.45 451 TYR B O 1
ATOM 7735 N N . ALA B 1 452 ? 35.173 -16.548 -28.003 1.00 36.53 452 ALA B N 1
ATOM 7736 C CA . ALA B 1 452 ? 34.736 -15.509 -28.939 1.00 36.94 452 ALA B CA 1
ATOM 7737 C C . ALA B 1 452 ? 35.381 -14.156 -28.637 1.00 37.31 452 ALA B C 1
ATOM 7738 O O . ALA B 1 452 ? 35.813 -13.460 -29.554 1.00 37.80 452 ALA B O 1
ATOM 7740 N N . ALA B 1 453 ? 35.454 -13.804 -27.354 1.00 37.55 453 ALA B N 1
ATOM 7741 C CA . ALA B 1 453 ? 36.084 -12.557 -26.907 1.00 37.88 453 ALA B CA 1
ATOM 7742 C C . ALA B 1 453 ? 37.582 -12.504 -27.220 1.00 38.13 453 ALA B C 1
ATOM 7743 O O . ALA B 1 453 ? 38.124 -11.423 -27.456 1.00 38.19 453 ALA B O 1
ATOM 7745 N N . PHE B 1 454 ? 38.242 -13.664 -27.208 1.00 38.42 454 PHE B N 1
ATOM 7746 C CA . PHE B 1 454 ? 39.638 -13.767 -27.640 1.00 38.86 454 PHE B CA 1
ATOM 7747 C C . PHE B 1 454 ? 39.779 -13.551 -29.150 1.00 39.31 454 PHE B C 1
ATOM 7748 O O . PHE B 1 454 ? 40.730 -12.908 -29.600 1.00 39.27 454 PHE B O 1
ATOM 7756 N N . ILE B 1 455 ? 38.837 -14.099 -29.918 1.00 39.92 455 ILE B N 1
ATOM 7757 C CA . ILE B 1 455 ? 38.817 -13.950 -31.379 1.00 40.31 455 ILE B CA 1
ATOM 7758 C C . ILE B 1 455 ? 38.503 -12.504 -31.782 1.00 40.97 455 ILE B C 1
ATOM 7759 O O . ILE B 1 455 ? 39.145 -11.961 -32.680 1.00 40.92 455 ILE B O 1
ATOM 7764 N N . THR B 1 456 ? 37.517 -11.898 -31.119 1.00 41.90 456 THR B N 1
ATOM 7765 C CA . THR B 1 456 ? 37.166 -10.485 -31.328 1.00 42.60 456 THR B CA 1
ATOM 7766 C C . THR B 1 456 ? 38.355 -9.563 -31.042 1.00 42.82 456 THR B C 1
ATOM 7767 O O . THR B 1 456 ? 38.559 -8.579 -31.749 1.00 42.94 456 THR B O 1
ATOM 7771 N N . MET B 1 457 ? 39.124 -9.885 -30.003 1.00 43.49 457 MET B N 1
ATOM 7772 C CA . MET B 1 457 ? 40.367 -9.168 -29.693 1.00 44.33 457 MET B CA 1
ATOM 7773 C C . MET B 1 457 ? 41.418 -9.373 -30.790 1.00 45.35 457 MET B C 1
ATOM 7774 O O . MET B 1 457 ? 42.007 -8.402 -31.270 1.00 45.95 457 MET B O 1
ATOM 7779 N N . SER B 1 458 ? 41.645 -10.631 -31.175 1.00 46.35 458 SER B N 1
ATOM 7780 C CA . SER B 1 458 ? 42.677 -10.980 -32.169 1.00 47.04 458 SER B CA 1
ATOM 7781 C C . SER B 1 458 ? 42.406 -10.417 -33.568 1.00 47.47 458 SER B C 1
ATOM 7782 O O . SER B 1 458 ? 43.350 -10.123 -34.310 1.00 47.23 458 SER B O 1
ATOM 7785 N N . GLN B 1 459 ? 41.127 -10.288 -33.925 1.00 48.28 459 GLN B N 1
ATOM 7786 C CA . GLN B 1 459 ? 40.717 -9.562 -35.136 1.00 48.72 459 GLN B CA 1
ATOM 7787 C C . GLN B 1 459 ? 41.215 -8.112 -35.112 1.00 49.34 459 GLN B C 1
ATOM 7788 O O . GLN B 1 459 ? 41.809 -7.633 -36.079 1.00 49.45 459 GLN B O 1
ATOM 7794 N N . ARG B 1 460 ? 40.982 -7.438 -33.989 1.00 50.09 460 ARG B N 1
ATOM 7795 C CA . ARG B 1 460 ? 41.316 -6.016 -33.833 1.00 50.87 460 ARG B CA 1
ATOM 7796 C C . ARG B 1 460 ? 42.817 -5.726 -33.725 1.00 52.34 460 ARG B C 1
ATOM 7797 O O . ARG B 1 460 ? 43.231 -4.5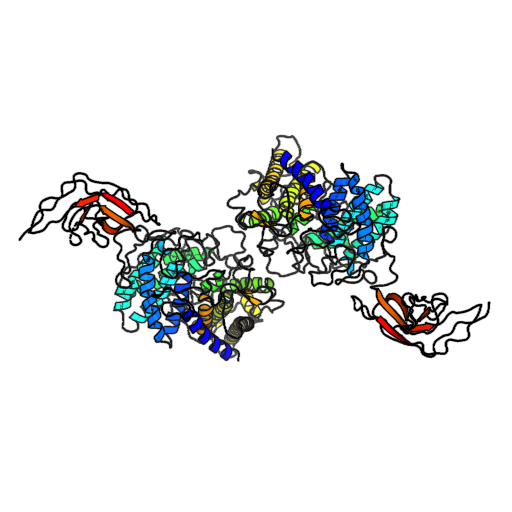87 -33.946 1.00 52.49 460 ARG B O 1
ATOM 7805 N N . ARG B 1 461 ? 43.622 -6.732 -33.380 1.00 54.74 461 ARG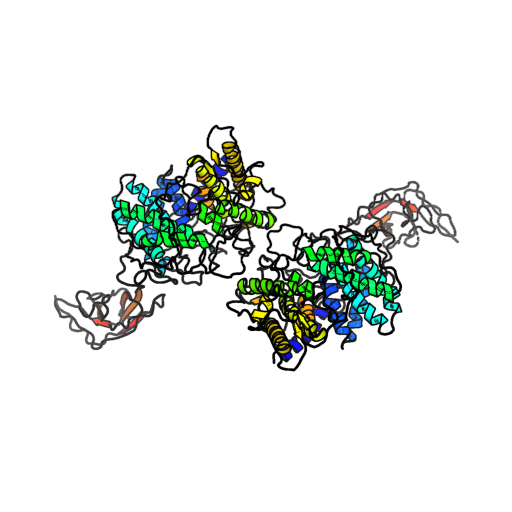 B N 1
ATOM 7806 C CA . ARG B 1 461 ? 45.085 -6.596 -33.410 1.00 57.16 461 ARG B CA 1
ATOM 7807 C C . ARG B 1 461 ? 45.548 -6.367 -34.849 1.00 57.95 461 ARG B C 1
ATOM 7808 O O . ARG B 1 461 ? 46.310 -5.434 -35.125 1.00 58.11 461 ARG B O 1
ATOM 7816 N N . ALA B 1 462 ? 45.071 -7.219 -35.756 1.00 58.36 462 ALA B N 1
ATOM 7817 C CA . ALA B 1 462 ? 45.201 -6.984 -37.194 1.00 58.66 462 ALA B CA 1
ATOM 7818 C C . ALA B 1 462 ? 44.250 -5.857 -37.620 1.00 59.15 462 ALA B C 1
ATOM 7819 O O . ALA B 1 462 ? 43.528 -5.295 -36.791 1.00 59.38 462 ALA B O 1
ATOM 7821 N N . GLY B 1 463 ? 44.231 -5.536 -38.912 1.00 59.04 463 GLY B N 1
ATOM 7822 C CA . GLY B 1 463 ? 43.307 -4.526 -39.441 1.00 58.57 463 GLY B CA 1
ATOM 7823 C C . GLY B 1 463 ? 41.896 -5.025 -39.725 1.00 57.93 463 GLY B C 1
ATOM 7824 O O . GLY B 1 463 ? 41.176 -4.408 -40.513 1.00 58.29 463 GLY B O 1
ATOM 7825 N N . GLN B 1 464 ? 41.487 -6.116 -39.073 1.00 57.01 464 GLN B N 1
ATOM 7826 C CA . GLN B 1 464 ? 40.225 -6.784 -39.364 1.00 56.50 464 GLN B CA 1
ATOM 7827 C C . GLN B 1 464 ? 39.127 -6.148 -38.521 1.00 55.88 464 GLN B C 1
ATOM 7828 O O . GLN B 1 464 ? 38.788 -6.636 -37.439 1.00 56.11 464 GLN B O 1
ATOM 7834 N N . TYR B 1 465 ? 38.595 -5.036 -39.023 1.00 55.04 465 TYR B N 1
ATOM 7835 C CA . TYR B 1 465 ? 37.484 -4.329 -38.385 1.00 54.48 465 TYR B CA 1
ATOM 7836 C C . TYR B 1 465 ? 36.213 -4.660 -39.167 1.00 53.56 465 TYR B C 1
ATOM 7837 O O . TYR B 1 465 ? 36.283 -4.869 -40.380 1.00 53.54 465 TYR B O 1
ATOM 7846 N N . PRO B 1 466 ? 35.048 -4.702 -38.486 1.00 52.95 466 PRO B N 1
ATOM 7847 C CA . PRO B 1 466 ? 33.868 -5.291 -39.131 1.00 53.00 466 PRO B CA 1
ATOM 7848 C C . PRO B 1 466 ? 33.273 -4.448 -40.269 1.00 52.63 466 PRO B C 1
ATOM 7849 O O . PRO B 1 466 ? 33.374 -4.844 -41.431 1.00 53.13 466 PRO B O 1
ATOM 7853 N N . SER B 1 467 ? 32.692 -3.299 -39.934 1.00 51.76 467 SER B N 1
ATOM 7854 C CA . SER B 1 467 ? 31.970 -2.450 -40.884 1.00 51.48 467 SER B CA 1
ATOM 7855 C C . SER B 1 467 ? 31.357 -1.275 -40.144 1.00 51.61 467 SER B C 1
ATOM 7856 O O . SER B 1 467 ? 31.190 -1.318 -38.923 1.00 51.73 467 SER B O 1
ATOM 7859 N N . SER B 1 468 ? 31.021 -0.231 -40.891 1.00 51.98 468 SER B N 1
ATOM 7860 C CA . SER B 1 468 ? 30.313 0.908 -40.333 1.00 52.22 468 SER B CA 1
ATOM 7861 C C . SER B 1 468 ? 28.842 0.534 -40.180 1.00 51.77 468 SER B C 1
ATOM 7862 O O . SER B 1 468 ? 28.150 0.297 -41.173 1.00 51.77 468 SER B O 1
ATOM 7865 N N . TRP B 1 469 ? 28.380 0.454 -38.933 1.00 51.11 469 TRP B N 1
ATOM 7866 C CA . TRP B 1 469 ? 26.954 0.226 -38.649 1.00 51.02 469 TRP B CA 1
ATOM 7867 C C . TRP B 1 469 ? 26.097 1.494 -38.802 1.00 51.78 469 TRP B C 1
ATOM 7868 O O . TRP B 1 469 ? 24.868 1.415 -38.748 1.00 52.07 469 TRP B O 1
ATOM 7879 N N . GLY B 1 470 ? 26.741 2.647 -38.997 1.00 52.55 470 GLY B N 1
ATOM 7880 C CA . GLY B 1 470 ? 26.053 3.894 -39.324 1.00 53.53 470 GLY B CA 1
ATOM 7881 C C . GLY B 1 470 ? 25.913 4.811 -38.130 1.00 54.74 470 GLY B C 1
ATOM 7882 O O . GLY B 1 470 ? 24.823 5.304 -37.845 1.00 56.06 470 GLY B O 1
ATOM 7883 N N . SER B 1 471 ? 27.027 5.042 -37.439 1.00 55.66 471 SER B N 1
ATOM 7884 C CA . SER B 1 471 ? 27.068 5.940 -36.284 1.00 56.83 471 SER B CA 1
ATOM 7885 C C . SER B 1 471 ? 27.033 7.409 -36.706 1.00 58.10 471 SER B C 1
ATOM 7886 O O . SER B 1 471 ? 26.502 8.251 -35.980 1.00 57.28 471 SER B O 1
ATOM 7889 N N . ARG B 1 472 ? 27.598 7.707 -37.876 1.00 60.21 472 ARG B N 1
ATOM 7890 C CA . ARG B 1 472 ? 27.569 9.060 -38.450 1.00 61.68 472 ARG B CA 1
ATOM 7891 C C . ARG B 1 472 ? 26.152 9.473 -38.871 1.00 61.91 472 ARG B C 1
ATOM 7892 O O . ARG B 1 472 ? 25.772 10.638 -38.724 1.00 61.63 472 ARG B O 1
ATOM 7900 N N . ASN B 1 473 ? 25.384 8.514 -39.391 1.00 62.56 473 ASN B N 1
ATOM 7901 C CA . ASN B 1 473 ? 23.977 8.729 -39.758 1.00 63.05 473 ASN B CA 1
ATOM 7902 C C . ASN B 1 473 ? 23.000 8.587 -38.578 1.00 61.84 473 ASN B C 1
ATOM 7903 O O . ASN B 1 473 ? 21.791 8.745 -38.761 1.00 61.76 473 ASN B O 1
ATOM 7908 N N . ALA B 1 474 ? 23.511 8.280 -37.385 1.00 61.02 474 ALA B N 1
ATOM 7909 C CA . ALA B 1 474 ? 22.686 8.175 -36.182 1.00 61.46 474 ALA B CA 1
ATOM 7910 C C . ALA B 1 474 ? 22.124 9.540 -35.810 1.00 61.18 474 ALA B C 1
ATOM 7911 O O . ALA B 1 474 ? 22.850 10.536 -35.821 1.00 61.11 474 ALA B O 1
ATOM 7913 N N . LEU B 1 475 ? 20.836 9.573 -35.476 1.00 61.12 475 LEU B N 1
ATOM 7914 C CA . LEU B 1 475 ? 20.157 10.818 -35.137 1.00 61.03 475 LEU B CA 1
ATOM 7915 C C . LEU B 1 475 ? 20.661 11.284 -33.768 1.00 60.72 475 LEU B C 1
ATOM 7916 O O . LEU B 1 475 ? 20.575 10.519 -32.804 1.00 60.78 475 LEU B O 1
ATOM 7921 N N . PRO B 1 476 ? 21.208 12.520 -33.675 1.00 60.11 476 PRO B N 1
ATOM 7922 C CA . PRO B 1 476 ? 21.682 13.024 -32.374 1.00 59.78 476 PRO B CA 1
ATOM 7923 C C . PRO B 1 476 ? 20.569 13.172 -31.327 1.00 59.51 476 PRO B C 1
ATOM 7924 O O . PRO B 1 476 ? 19.394 13.255 -31.696 1.00 58.98 476 PRO B O 1
ATOM 7928 N N . PRO B 1 477 ? 20.937 13.218 -30.030 1.00 59.89 477 PRO B N 1
ATOM 7929 C CA . PRO B 1 477 ? 19.923 13.244 -28.975 1.00 60.39 477 PRO B CA 1
ATOM 7930 C C . PRO B 1 477 ? 19.137 14.562 -28.972 1.00 60.88 477 PRO B C 1
ATOM 7931 O O . PRO B 1 477 ? 19.724 15.609 -29.253 1.00 60.23 477 PRO B O 1
ATOM 7935 N N . PRO B 1 478 ? 17.820 14.517 -28.670 1.00 62.27 478 PRO B N 1
ATOM 7936 C CA . PRO B 1 478 ? 17.029 15.755 -28.586 1.00 63.29 478 PRO B CA 1
ATOM 7937 C C . PRO B 1 478 ? 17.499 16.746 -27.516 1.00 64.68 478 PRO B C 1
ATOM 7938 O O . PRO B 1 478 ? 18.389 16.436 -26.718 1.00 64.19 478 PRO B O 1
ATOM 7942 N N . THR B 1 479 ? 16.885 17.926 -27.513 1.00 67.24 479 THR B N 1
ATOM 7943 C CA . THR B 1 479 ? 17.209 18.981 -26.547 1.00 69.06 479 THR B CA 1
ATOM 7944 C C . THR B 1 479 ? 16.945 18.515 -25.114 1.00 68.69 479 THR B C 1
ATOM 7945 O O . THR B 1 479 ? 17.775 18.725 -24.227 1.00 68.04 479 THR B O 1
ATOM 7949 N N . THR B 1 480 ? 15.790 17.881 -24.908 1.00 68.73 480 THR B N 1
ATOM 7950 C CA . THR B 1 480 ? 15.436 17.250 -23.635 1.00 69.03 480 THR B CA 1
ATOM 7951 C C . THR B 1 480 ? 14.987 15.811 -23.896 1.00 68.63 480 THR B C 1
ATOM 7952 O O . THR B 1 480 ? 14.288 15.546 -24.879 1.00 68.31 480 THR B O 1
ATOM 7956 N N . CYS B 1 481 ? 15.388 14.891 -23.017 1.00 68.03 481 CYS B N 1
ATOM 7957 C CA . CYS B 1 481 ? 15.001 13.483 -23.138 1.00 67.47 481 CYS B CA 1
ATOM 7958 C C . CYS B 1 481 ? 13.540 13.291 -22.749 1.00 67.54 481 CYS B C 1
ATOM 7959 O O . CYS B 1 481 ? 13.011 14.019 -21.904 1.00 67.77 481 CYS B O 1
ATOM 7962 N N . SER B 1 482 ? 12.906 12.300 -23.372 1.00 67.11 482 SER B N 1
ATOM 7963 C CA . SER B 1 482 ? 11.492 11.998 -23.166 1.00 66.69 482 SER B CA 1
ATOM 7964 C C . SER B 1 482 ? 11.310 10.497 -22.974 1.00 65.62 482 SER B C 1
ATOM 7965 O O . SER B 1 482 ? 11.851 9.699 -23.745 1.00 65.62 482 SER B O 1
ATOM 7968 N N . ALA B 1 483 ? 10.557 10.124 -21.941 1.00 64.35 483 ALA B N 1
ATOM 7969 C CA . ALA B 1 483 ? 10.212 8.727 -21.693 1.00 63.61 483 ALA B CA 1
ATOM 7970 C C . ALA B 1 483 ? 9.228 8.269 -22.765 1.00 62.91 483 ALA B C 1
ATOM 7971 O O . ALA B 1 483 ? 8.124 8.808 -22.857 1.00 63.61 483 ALA B O 1
ATOM 7973 N N . SER B 1 484 ? 9.634 7.293 -23.577 1.00 61.86 484 SER B N 1
ATOM 7974 C CA . SER B 1 484 ? 8.827 6.860 -24.722 1.00 61.25 484 SER B CA 1
ATOM 7975 C C . SER B 1 484 ? 9.151 5.446 -25.198 1.00 60.64 484 SER B C 1
ATOM 7976 O O . SER B 1 484 ? 10.218 4.903 -24.905 1.00 61.08 484 SER B O 1
ATOM 7979 N N . SER B 1 485 ? 8.200 4.865 -25.929 1.00 59.97 485 SER B N 1
ATOM 7980 C CA . SER B 1 485 ? 8.354 3.543 -26.538 1.00 59.86 485 SER B CA 1
ATOM 7981 C C . SER B 1 485 ? 7.178 3.251 -27.474 1.00 58.98 485 SER B C 1
ATOM 7982 O O . SER B 1 485 ? 6.040 3.112 -27.015 1.00 58.36 485 SER B O 1
ATOM 7985 N N . THR B 1 486 ? 7.454 3.156 -28.775 1.00 58.37 486 THR B N 1
ATOM 7986 C CA . THR B 1 486 ? 6.415 2.878 -29.772 1.00 57.93 486 THR B CA 1
ATOM 7987 C C . THR B 1 486 ? 6.145 1.365 -29.800 1.00 57.22 486 THR B C 1
ATOM 7988 O O . THR B 1 486 ? 7.086 0.570 -29.911 1.00 57.23 486 THR B O 1
ATOM 7992 N N . PRO B 1 487 ? 4.862 0.957 -29.682 1.00 56.53 487 PRO B N 1
ATOM 7993 C CA . PRO B 1 487 ? 4.540 -0.467 -29.598 1.00 56.27 487 PRO B CA 1
ATOM 7994 C C . PRO B 1 487 ? 4.715 -1.193 -30.933 1.00 56.28 487 PRO B C 1
ATOM 7995 O O . PRO B 1 487 ? 3.927 -0.990 -31.858 1.00 56.97 487 PRO B O 1
ATOM 7999 N N . GLY B 1 488 ? 5.754 -2.021 -31.021 1.00 56.16 488 GLY B N 1
ATOM 8000 C CA . GLY B 1 488 ? 6.023 -2.816 -32.217 1.00 55.95 488 GLY B CA 1
ATOM 8001 C C . GLY B 1 488 ? 5.110 -4.022 -32.348 1.00 55.37 488 GLY B C 1
ATOM 8002 O O . GLY B 1 488 ? 4.384 -4.368 -31.411 1.00 54.91 488 GLY B O 1
ATOM 8003 N N . ILE B 1 489 ? 5.161 -4.659 -33.518 1.00 54.75 489 ILE B N 1
ATOM 8004 C CA . ILE B 1 489 ? 4.347 -5.848 -33.823 1.00 54.07 489 ILE B CA 1
ATOM 8005 C C . ILE B 1 489 ? 5.251 -7.038 -34.129 1.00 52.83 489 ILE B C 1
ATOM 8006 O O . ILE B 1 489 ? 6.361 -6.874 -34.644 1.00 52.23 489 ILE B O 1
ATOM 8011 N N . TYR B 1 490 ? 4.753 -8.232 -33.810 1.00 51.73 490 TYR B N 1
ATOM 8012 C CA . TYR B 1 490 ? 5.564 -9.446 -33.772 1.00 50.91 490 TYR B CA 1
ATOM 8013 C C . TYR B 1 490 ? 4.905 -10.564 -34.582 1.00 50.63 490 TYR B C 1
ATOM 8014 O O . TYR B 1 490 ? 4.001 -11.249 -34.096 1.00 50.74 490 TYR B O 1
ATOM 8023 N N . THR B 1 491 ? 5.350 -10.717 -35.828 1.00 50.29 491 THR B N 1
ATOM 8024 C CA . THR B 1 491 ? 4.950 -11.833 -36.686 1.00 50.31 491 THR B CA 1
ATOM 8025 C C . THR B 1 491 ? 6.030 -12.912 -36.590 1.00 50.09 491 THR B C 1
ATOM 8026 O O . THR B 1 491 ? 7.206 -12.582 -36.441 1.00 50.20 491 THR B O 1
ATOM 8030 N N . PRO B 1 492 ? 5.644 -14.202 -36.662 1.00 50.09 492 PRO B N 1
ATOM 8031 C CA . PRO B 1 492 ? 6.642 -15.283 -36.743 1.00 50.33 492 PRO B CA 1
ATOM 8032 C C . PRO B 1 492 ? 7.592 -15.158 -37.939 1.00 50.66 492 PRO B C 1
ATOM 8033 O O . PRO B 1 492 ? 7.233 -14.552 -38.950 1.00 50.68 492 PRO B O 1
ATOM 8037 N N . ALA B 1 493 ? 8.788 -15.731 -37.814 1.00 51.38 493 ALA B N 1
ATOM 8038 C CA . ALA B 1 493 ? 9.791 -15.690 -38.888 1.00 51.91 493 ALA B CA 1
ATOM 8039 C C . ALA B 1 493 ? 9.329 -16.453 -40.134 1.00 52.26 493 ALA B C 1
ATOM 8040 O O . ALA B 1 493 ? 9.570 -16.008 -41.257 1.00 52.06 493 ALA B O 1
ATOM 8042 N N . THR B 1 494 ? 8.682 -17.598 -39.913 1.00 52.84 494 THR B N 1
ATOM 8043 C CA . THR B 1 494 ? 8.001 -18.391 -40.947 1.00 53.52 494 THR B CA 1
ATOM 8044 C C . THR B 1 494 ? 8.919 -18.904 -42.067 1.00 53.63 494 THR B C 1
ATOM 8045 O O . THR B 1 494 ? 9.184 -20.107 -42.145 1.00 53.76 494 THR B O 1
ATOM 8049 N N . ALA B 1 495 ? 9.378 -17.998 -42.930 1.00 53.27 495 ALA B N 1
ATOM 8050 C CA . ALA B 1 495 ? 10.287 -18.342 -44.025 1.00 53.49 495 ALA B CA 1
ATOM 8051 C C . ALA B 1 495 ? 11.639 -18.858 -43.527 1.00 53.51 495 ALA B C 1
ATOM 8052 O O . ALA B 1 495 ? 12.237 -19.732 -44.158 1.00 53.70 495 ALA B O 1
ATOM 8054 N N . ALA B 1 496 ? 12.114 -18.315 -42.405 1.00 53.32 496 ALA B N 1
ATOM 8055 C CA . ALA B 1 496 ? 13.369 -18.761 -41.788 1.00 53.33 496 ALA B CA 1
ATOM 8056 C C . ALA B 1 496 ? 13.245 -20.140 -41.137 1.00 53.39 496 ALA B C 1
ATOM 8057 O O . ALA B 1 496 ? 14.093 -21.010 -41.362 1.00 53.36 496 ALA B O 1
ATOM 8059 N N . GLY B 1 497 ? 12.207 -20.315 -40.336 1.00 53.42 497 GLY B N 1
ATOM 8060 C CA . GLY B 1 497 ? 11.869 -21.625 -39.782 1.00 53.65 497 GLY B CA 1
ATOM 8061 C C . GLY B 1 497 ? 10.710 -21.732 -38.815 1.00 54.11 497 GLY B C 1
ATOM 8062 O O . GLY B 1 497 ? 10.339 -22.860 -38.445 1.00 53.91 497 GLY B O 1
ATOM 8063 N N . ALA B 1 498 ? 10.096 -20.607 -38.421 1.00 54.50 498 ALA B N 1
ATOM 8064 C CA . ALA B 1 498 ? 9.178 -20.589 -37.268 1.00 55.10 498 ALA B CA 1
ATOM 8065 C C . ALA B 1 498 ? 7.831 -21.225 -37.614 1.00 55.60 498 ALA B C 1
ATOM 8066 O O . ALA B 1 498 ? 7.476 -21.329 -38.780 1.00 56.81 498 ALA B O 1
ATOM 8068 N N . PRO B 1 499 ? 7.070 -21.657 -36.603 1.00 55.90 499 PRO B N 1
ATOM 8069 C CA . PRO B 1 499 ? 5.904 -22.501 -36.846 1.00 56.74 499 PRO B CA 1
ATOM 8070 C C . PRO B 1 499 ? 4.636 -21.815 -37.386 1.00 58.04 499 PRO B C 1
ATOM 8071 O O . PRO B 1 499 ? 3.728 -22.531 -37.776 1.00 58.87 499 PRO B O 1
ATOM 8075 N N . ASN B 1 500 ? 4.582 -20.473 -37.397 1.00 58.93 500 ASN B N 1
ATOM 8076 C CA . ASN B 1 500 ? 3.353 -19.711 -37.706 1.00 59.58 500 ASN B CA 1
ATOM 8077 C C . ASN B 1 500 ? 2.278 -19.982 -36.650 1.00 59.89 500 ASN B C 1
ATOM 8078 O O . ASN B 1 500 ? 1.408 -20.843 -36.832 1.00 60.10 500 ASN B O 1
ATOM 8083 N N . VAL B 1 501 ? 2.334 -19.210 -35.560 1.00 60.15 501 VAL B N 1
ATOM 8084 C CA . VAL B 1 501 ? 1.513 -19.469 -34.380 1.00 60.87 501 VAL B CA 1
ATOM 8085 C C . VAL B 1 501 ? 0.203 -18.696 -34.504 1.00 62.93 501 VAL B C 1
ATOM 8086 O O . VAL B 1 501 ? 0.206 -17.470 -34.664 1.00 62.05 501 VAL B O 1
ATOM 8090 N N . THR B 1 502 ? -0.906 -19.431 -34.447 1.00 66.32 502 THR B N 1
ATOM 8091 C CA . THR B 1 502 ? -2.248 -18.847 -34.466 1.00 68.24 502 THR B CA 1
ATOM 8092 C C . THR B 1 502 ? -2.545 -18.022 -33.199 1.00 69.30 502 THR B C 1
ATOM 8093 O O . THR B 1 502 ? -3.203 -16.983 -33.287 1.00 68.75 502 THR B O 1
ATOM 8097 N N . SER B 1 503 ? -2.044 -18.467 -32.043 1.00 70.91 503 SER B N 1
ATOM 8098 C CA . SER B 1 503 ? -2.258 -17.751 -30.778 1.00 72.08 503 SER B CA 1
ATOM 8099 C C . SER B 1 503 ? -1.267 -18.142 -29.671 1.00 72.49 503 SER B C 1
ATOM 8100 O O . SER B 1 503 ? -0.560 -19.141 -29.769 1.00 71.70 503 SER B O 1
ATOM 8103 N N . SER B 1 504 ? -1.257 -17.330 -28.613 1.00 73.29 504 SER B N 1
ATOM 8104 C CA . SER B 1 504 ? -0.266 -17.405 -27.532 1.00 73.41 504 SER B CA 1
ATOM 8105 C C . SER B 1 504 ? -0.299 -18.694 -26.706 1.00 74.28 504 SER B C 1
ATOM 8106 O O . SER B 1 504 ? -1.372 -19.175 -26.340 1.00 75.14 504 SER B O 1
ATOM 8109 N N . CYS B 1 505 ? 0.894 -19.223 -26.425 1.00 74.48 505 CYS B N 1
ATOM 8110 C CA . CYS B 1 505 ? 1.127 -20.346 -25.500 1.00 74.30 505 CYS B CA 1
ATOM 8111 C C . CYS B 1 505 ? 0.030 -21.418 -25.457 1.00 73.94 505 CYS B C 1
ATOM 8112 O O . CYS B 1 505 ? -0.779 -21.469 -24.525 1.00 73.88 505 CYS B O 1
ATOM 8115 N N . GLN B 1 506 ? 0.013 -22.264 -26.482 1.00 73.64 506 GLN B N 1
ATOM 8116 C CA . GLN B 1 506 ? -0.897 -23.407 -26.523 1.00 73.28 506 GLN B CA 1
ATOM 8117 C C . GLN B 1 506 ? -0.327 -24.547 -25.674 1.00 72.11 506 GLN B C 1
ATOM 8118 O O . GLN B 1 506 ? 0.849 -24.890 -25.806 1.00 71.24 506 GLN B O 1
ATOM 8124 N N . VAL B 1 507 ? -1.162 -25.102 -24.792 1.00 70.99 507 VAL B N 1
ATOM 8125 C CA . VAL B 1 507 ? -0.770 -26.214 -23.911 1.00 70.04 507 VAL B CA 1
ATOM 8126 C C . VAL B 1 507 ? -1.337 -27.540 -24.430 1.00 69.46 507 VAL B C 1
ATOM 8127 O O . VAL B 1 507 ? -2.440 -27.581 -24.982 1.00 69.30 507 VAL B O 1
ATOM 8131 N N . SER B 1 508 ? -0.574 -28.615 -24.240 1.00 68.70 508 SER B N 1
ATOM 8132 C CA . SER B 1 508 ? -0.956 -29.942 -24.721 1.00 68.00 508 SER B CA 1
ATOM 8133 C C . SER B 1 508 ? -2.041 -30.558 -23.837 1.00 67.81 508 SER B C 1
ATOM 8134 O O . SER B 1 508 ? -2.052 -30.351 -22.623 1.00 68.49 508 SER B O 1
ATOM 8137 N N . ILE B 1 509 ? -2.950 -31.307 -24.459 1.00 67.07 509 ILE B N 1
ATOM 8138 C CA . ILE B 1 509 ? -4.040 -31.982 -23.744 1.00 66.36 509 ILE B CA 1
ATOM 8139 C C . ILE B 1 509 ? -4.495 -33.223 -24.530 1.00 64.83 509 ILE B C 1
ATOM 8140 O O . ILE B 1 509 ? -4.881 -33.125 -25.698 1.00 63.28 509 ILE B O 1
ATOM 8145 N N . THR B 1 510 ? -4.432 -34.384 -23.877 1.00 63.87 510 THR B N 1
ATOM 8146 C CA . THR B 1 510 ? -4.697 -35.672 -24.519 1.00 63.36 510 THR B CA 1
ATOM 8147 C C . THR B 1 510 ? -6.115 -36.150 -24.218 1.00 62.65 510 THR B C 1
ATOM 8148 O O . THR B 1 510 ? -6.442 -36.462 -23.070 1.00 62.51 510 THR B O 1
ATOM 8152 N N . PHE B 1 511 ? -6.953 -36.200 -25.252 1.00 62.09 511 PHE B N 1
ATOM 8153 C CA . PHE B 1 511 ? -8.290 -36.782 -25.134 1.00 61.72 511 PHE B CA 1
ATOM 8154 C C . PHE B 1 511 ? -8.181 -38.304 -25.166 1.00 61.83 511 PHE B C 1
ATOM 8155 O O . PHE B 1 511 ? -7.542 -38.851 -26.060 1.00 61.65 511 PHE B O 1
ATOM 8163 N N . ASN B 1 512 ? -8.766 -38.972 -24.170 1.00 62.01 512 ASN B N 1
ATOM 8164 C CA . ASN B 1 512 ? -8.977 -40.423 -24.186 1.00 61.70 512 ASN B CA 1
ATOM 8165 C C . ASN B 1 512 ? -10.472 -40.692 -24.036 1.00 61.92 512 ASN B C 1
ATOM 8166 O O . ASN B 1 512 ? -11.170 -39.965 -23.320 1.00 61.19 512 ASN B O 1
ATOM 8171 N N . ILE B 1 513 ? -10.955 -41.738 -24.706 1.00 62.56 513 ILE B N 1
ATOM 8172 C CA . ILE B 1 513 ? -12.389 -42.044 -24.757 1.00 63.28 513 ILE B CA 1
ATOM 8173 C C . ILE B 1 513 ? -12.629 -43.552 -24.894 1.00 63.72 513 ILE B C 1
ATOM 8174 O O . ILE B 1 513 ? -12.073 -44.196 -25.784 1.00 63.10 513 ILE B O 1
ATOM 8179 N N . ASN B 1 514 ? -13.443 -44.101 -23.992 1.00 65.40 514 ASN B N 1
ATOM 8180 C CA . ASN B 1 514 ? -13.910 -45.483 -24.097 1.00 67.12 514 ASN B CA 1
ATOM 8181 C C . ASN B 1 514 ? -15.080 -45.514 -25.072 1.00 67.32 514 ASN B C 1
ATOM 8182 O O . ASN B 1 514 ? -16.157 -44.999 -24.763 1.00 68.17 514 ASN B O 1
ATOM 8187 N N . ALA B 1 515 ? -14.861 -46.097 -26.246 1.00 67.29 515 ALA B N 1
ATOM 8188 C CA . ALA B 1 515 ? -15.907 -46.237 -27.256 1.00 68.15 515 ALA B CA 1
ATOM 8189 C C . ALA B 1 515 ? -15.787 -47.599 -27.922 1.00 69.14 515 ALA B C 1
ATOM 8190 O O . ALA B 1 515 ? -14.798 -47.871 -28.596 1.00 69.65 515 ALA B O 1
ATOM 8192 N N . THR B 1 516 ? -16.790 -48.454 -27.720 1.00 70.00 516 THR B N 1
ATOM 8193 C CA . THR B 1 516 ? -16.800 -49.784 -28.324 1.00 70.52 516 THR B CA 1
ATOM 8194 C C . THR B 1 516 ? -17.064 -49.700 -29.825 1.00 71.60 516 THR B C 1
ATOM 8195 O O . THR B 1 516 ? -18.112 -49.236 -30.244 1.00 71.84 516 THR B O 1
ATOM 8199 N N . THR B 1 517 ? -16.078 -50.126 -30.604 1.00 73.06 517 THR B N 1
ATOM 8200 C CA . THR B 1 517 ? -16.160 -50.325 -32.074 1.00 73.64 517 THR B CA 1
ATOM 8201 C C . THR B 1 517 ? -14.754 -50.696 -32.533 1.00 73.94 517 THR B C 1
ATOM 8202 O O . THR B 1 517 ? -13.801 -50.044 -32.108 1.00 73.91 517 THR B O 1
ATOM 8206 N N . TYR B 1 518 ? -14.613 -51.760 -33.328 1.00 74.03 518 TYR B N 1
ATOM 8207 C CA . TYR B 1 518 ? -13.336 -52.479 -33.428 1.00 73.23 518 TYR B CA 1
ATOM 8208 C C . TYR B 1 518 ? -12.372 -51.769 -34.370 1.00 74.16 518 TYR B C 1
ATOM 8209 O O . TYR B 1 518 ? -12.783 -51.244 -35.399 1.00 76.36 518 TYR B O 1
ATOM 8218 N N . TYR B 1 519 ? -11.089 -51.740 -33.993 1.00 73.47 519 TYR B N 1
ATOM 8219 C CA . TYR B 1 519 ? -9.955 -51.276 -34.839 1.00 74.29 519 TYR B CA 1
ATOM 8220 C C . TYR B 1 519 ? -10.232 -50.526 -36.160 1.00 73.44 519 TYR B C 1
ATOM 8221 O O . TYR B 1 519 ? -10.511 -51.162 -37.186 1.00 76.13 519 TYR B O 1
ATOM 8230 N N . GLY B 1 520 ? -10.145 -49.195 -36.132 1.00 70.60 520 GLY B N 1
ATOM 8231 C CA . GLY B 1 520 ? -10.539 -48.381 -37.273 1.00 69.24 520 GLY B CA 1
ATOM 8232 C C . GLY B 1 520 ? -12.046 -48.177 -37.284 1.00 68.92 520 GLY B C 1
ATOM 8233 O O . GLY B 1 520 ? -12.649 -48.010 -36.228 1.00 69.37 520 GLY B O 1
ATOM 8234 N N . GLU B 1 521 ? -12.651 -48.181 -38.474 1.00 67.87 521 GLU B N 1
ATOM 8235 C CA . GLU B 1 521 ? -14.023 -47.678 -38.713 1.00 66.41 521 GLU B CA 1
ATOM 8236 C C . GLU B 1 521 ? -14.371 -46.337 -38.004 1.00 65.42 521 GLU B C 1
ATOM 8237 O O . GLU B 1 521 ? -15.534 -46.067 -37.701 1.00 63.78 521 GLU B O 1
ATOM 8243 N N . ASN B 1 522 ? -13.333 -45.521 -37.774 1.00 65.21 522 ASN B N 1
ATOM 8244 C CA . ASN B 1 522 ? -13.388 -44.065 -37.543 1.00 65.02 522 ASN B CA 1
ATOM 8245 C C . ASN B 1 522 ? -14.145 -43.514 -36.306 1.00 63.29 522 ASN B C 1
ATOM 8246 O O . ASN B 1 522 ? -15.205 -44.009 -35.926 1.00 62.63 522 ASN B O 1
ATOM 8251 N N . LEU B 1 523 ? -13.569 -42.467 -35.705 1.00 62.11 523 LEU B N 1
ATOM 8252 C CA . LEU B 1 523 ? -14.143 -41.758 -34.550 1.00 61.77 523 LEU B CA 1
ATOM 8253 C C . LEU B 1 523 ? -13.454 -40.395 -34.371 1.00 62.03 523 LEU B C 1
ATOM 8254 O O . LEU B 1 523 ? -12.223 -40.310 -34.431 1.00 61.82 523 LEU B O 1
ATOM 8259 N N . TYR B 1 524 ? -14.250 -39.349 -34.137 1.00 62.36 524 TYR B N 1
ATOM 8260 C CA . TYR B 1 524 ? -13.767 -37.959 -34.061 1.00 62.51 524 TYR B CA 1
ATOM 8261 C C . TYR B 1 524 ? -14.145 -37.288 -32.735 1.00 63.50 524 TYR B C 1
ATOM 8262 O O . TYR B 1 524 ? -14.879 -37.861 -31.926 1.00 63.52 524 TYR B O 1
ATOM 8271 N N . VAL B 1 525 ? -13.629 -36.075 -32.531 1.00 65.16 525 VAL B N 1
ATOM 8272 C CA . VAL B 1 525 ? -14.027 -35.199 -31.417 1.00 66.63 525 VAL B CA 1
ATOM 8273 C C . VAL B 1 525 ? -14.176 -33.755 -31.916 1.00 69.09 525 VAL B C 1
ATOM 8274 O O . VAL B 1 525 ? -13.304 -33.253 -32.632 1.00 70.43 525 VAL B O 1
ATOM 8278 N N . ILE B 1 526 ? -15.289 -33.110 -31.553 1.00 71.31 526 ILE B N 1
ATOM 8279 C CA . ILE B 1 526 ? -15.534 -31.694 -31.883 1.00 73.08 526 ILE B CA 1
ATOM 8280 C C . ILE B 1 526 ? -15.811 -30.917 -30.597 1.00 75.60 526 ILE B C 1
ATOM 8281 O O . ILE B 1 526 ? -16.138 -31.501 -29.562 1.00 76.69 526 ILE B O 1
ATOM 8286 N N . GLY B 1 527 ? -15.670 -29.598 -30.677 1.00 78.28 527 GLY B N 1
ATOM 8287 C CA . GLY B 1 527 ? -15.965 -28.720 -29.548 1.00 80.86 527 GLY B CA 1
ATOM 8288 C C . GLY B 1 527 ? -16.171 -27.284 -29.978 1.00 83.27 527 GLY B C 1
ATOM 8289 O O . GLY B 1 527 ? -16.091 -26.970 -31.166 1.00 82.38 527 GLY B O 1
ATOM 8290 N N . ASN B 1 528 ? -16.428 -26.415 -29.004 1.00 87.02 528 ASN B N 1
ATOM 8291 C CA . ASN B 1 528 ? -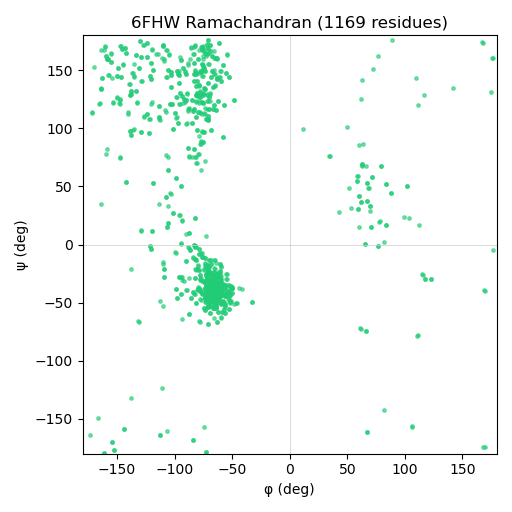16.684 -24.997 -29.273 1.00 90.09 528 ASN B CA 1
ATOM 8292 C C . ASN B 1 528 ? -15.413 -24.214 -29.672 1.00 89.51 528 ASN B C 1
ATOM 8293 O O . ASN B 1 528 ? -15.513 -23.146 -30.281 1.00 91.66 528 ASN B O 1
ATOM 8298 N N . SER B 1 529 ? -14.231 -24.753 -29.347 1.00 87.95 529 SER B N 1
ATOM 8299 C CA . SER B 1 529 ? -12.955 -24.171 -29.774 1.00 86.67 529 SER B CA 1
ATOM 8300 C C . SER B 1 529 ? -12.720 -24.352 -31.276 1.00 85.35 529 SER B C 1
ATOM 8301 O O . SER B 1 529 ? -13.257 -25.276 -31.892 1.00 83.32 529 SER B O 1
ATOM 8304 N N . SER B 1 530 ? -11.906 -23.464 -31.845 1.00 85.77 530 SER B N 1
ATOM 8305 C CA . SER B 1 530 ? -11.583 -23.480 -33.278 1.00 85.58 530 SER B CA 1
ATOM 8306 C C . SER B 1 530 ? -10.631 -24.617 -33.653 1.00 85.55 530 SER B C 1
ATOM 8307 O O . SER B 1 530 ? -10.763 -25.212 -34.722 1.00 83.35 530 SER B O 1
ATOM 8310 N N . ASP B 1 531 ? -9.666 -24.897 -32.775 1.00 87.47 531 ASP B N 1
ATOM 8311 C CA . ASP B 1 531 ? -8.702 -25.990 -32.973 1.00 88.40 531 ASP B CA 1
ATOM 8312 C C . ASP B 1 531 ? -9.383 -27.360 -33.051 1.00 88.46 531 ASP B C 1
ATOM 8313 O O . ASP B 1 531 ? -8.964 -28.212 -33.837 1.00 88.07 531 ASP B O 1
ATOM 8318 N N . LEU B 1 532 ? -10.421 -27.563 -32.238 1.00 89.25 532 LEU B N 1
ATOM 8319 C CA . LEU B 1 532 ? -11.211 -28.801 -32.271 1.00 89.71 532 LEU B CA 1
ATOM 8320 C C . LEU B 1 532 ? -12.104 -28.881 -33.509 1.00 90.33 532 LEU B C 1
ATOM 8321 O O . LEU B 1 532 ? -12.104 -29.894 -34.206 1.00 91.10 532 LEU B O 1
ATOM 8326 N N . GLY B 1 533 ? -12.855 -27.816 -33.783 1.00 90.50 533 GLY B N 1
ATOM 8327 C CA . GLY B 1 533 ? -13.804 -27.821 -34.901 1.00 90.48 533 GLY B CA 1
ATOM 8328 C C . GLY B 1 533 ? -14.783 -26.661 -34.988 1.00 90.39 533 GLY B C 1
ATOM 8329 O O . GLY B 1 533 ? -15.065 -26.181 -36.085 1.00 88.82 533 GLY B O 1
ATOM 8330 N N . ALA B 1 534 ? -15.306 -26.225 -33.840 1.00 91.65 534 ALA B N 1
ATOM 8331 C CA . ALA B 1 534 ? -16.384 -25.222 -33.760 1.00 92.28 534 ALA B CA 1
ATOM 8332 C C . ALA B 1 534 ? -17.706 -25.790 -34.302 1.00 92.45 534 ALA B C 1
ATOM 8333 O O . ALA B 1 534 ? -18.391 -25.163 -35.114 1.00 92.58 534 ALA B O 1
ATOM 8335 N N . TRP B 1 535 ? -18.042 -26.991 -33.824 1.00 92.61 535 TRP B N 1
ATOM 8336 C CA . TRP B 1 535 ? -19.293 -27.690 -34.142 1.00 92.16 535 TRP B CA 1
ATOM 8337 C C . TRP B 1 535 ? -19.506 -27.947 -35.642 1.00 90.03 535 TRP B C 1
ATOM 8338 O O . TRP B 1 535 ? -20.528 -27.562 -36.217 1.00 90.36 535 TRP B O 1
ATOM 8349 N N . ASN B 1 536 ? -18.518 -28.588 -36.261 1.00 88.17 536 ASN B N 1
ATOM 8350 C CA . ASN B 1 536 ? -18.661 -29.148 -37.609 1.00 87.98 536 ASN B CA 1
ATOM 8351 C C . ASN B 1 536 ? -17.772 -30.383 -37.735 1.00 87.27 536 ASN B C 1
ATOM 8352 O O . ASN B 1 536 ? -16.737 -30.476 -37.067 1.00 89.21 536 ASN B O 1
ATOM 8357 N N . ILE B 1 537 ? -18.166 -31.312 -38.600 1.00 85.95 537 ILE B N 1
ATOM 8358 C CA . ILE B 1 537 ? -17.507 -32.629 -38.674 1.00 85.71 537 ILE B CA 1
ATOM 8359 C C . ILE B 1 537 ? -16.496 -32.731 -39.833 1.00 84.05 537 ILE B C 1
ATOM 8360 O O . ILE B 1 537 ? -15.776 -33.729 -39.937 1.00 83.72 537 ILE B O 1
ATOM 8365 N N . ALA B 1 538 ? -16.432 -31.708 -40.687 1.00 82.64 538 ALA B N 1
ATOM 8366 C CA . ALA B 1 538 ? -15.416 -31.633 -41.741 1.00 82.20 538 ALA B CA 1
ATOM 8367 C C . ALA B 1 538 ? -14.048 -31.291 -41.151 1.00 81.34 538 ALA B C 1
ATOM 8368 O O . ALA B 1 538 ? -13.046 -31.921 -41.498 1.00 81.96 538 ALA B O 1
ATOM 8370 N N . ASP B 1 539 ? -14.022 -30.296 -40.260 1.00 79.70 539 ASP B N 1
ATOM 8371 C CA . ASP B 1 539 ? -12.804 -29.880 -39.547 1.00 78.75 539 ASP B CA 1
ATOM 8372 C C . ASP B 1 539 ? -12.732 -30.419 -38.102 1.00 76.64 539 ASP B C 1
ATOM 8373 O O . ASP B 1 539 ? -12.090 -29.814 -37.238 1.00 75.77 539 ASP B O 1
ATOM 8378 N N . ALA B 1 540 ? -13.381 -31.557 -37.848 1.00 74.99 540 ALA B N 1
ATOM 8379 C CA . ALA B 1 540 ? -13.272 -32.254 -36.562 1.00 73.58 540 ALA B CA 1
ATOM 8380 C C . ALA B 1 540 ? -11.946 -33.005 -36.495 1.00 72.50 540 ALA B C 1
ATOM 8381 O O . ALA B 1 540 ? -11.438 -33.457 -37.523 1.00 73.31 540 ALA B O 1
ATOM 8383 N N . TYR B 1 541 ? -11.395 -33.146 -35.290 1.00 70.42 541 TYR B N 1
ATOM 8384 C CA . TYR B 1 541 ? -10.122 -33.845 -35.108 1.00 68.85 541 TYR B CA 1
ATOM 8385 C C . TYR B 1 541 ? -10.357 -35.357 -34.985 1.00 67.34 541 TYR B C 1
ATOM 8386 O O . TYR B 1 541 ? -11.125 -35.785 -34.120 1.00 66.50 541 TYR B O 1
ATOM 8395 N N . PRO B 1 542 ? -9.700 -36.168 -35.844 1.00 66.49 542 PRO B N 1
ATOM 8396 C CA . PRO B 1 542 ? -9.839 -37.625 -35.768 1.00 66.06 542 PRO B CA 1
ATOM 8397 C C . PRO B 1 542 ? -8.946 -38.237 -34.692 1.00 65.03 542 PRO B C 1
ATOM 8398 O O . PRO B 1 542 ? -7.774 -37.870 -34.587 1.00 65.54 542 PRO B O 1
ATOM 8402 N N . LEU B 1 543 ? -9.497 -39.169 -33.916 1.00 63.28 543 LEU B N 1
ATOM 8403 C CA . LEU B 1 543 ? -8.730 -39.881 -32.892 1.00 62.28 543 LEU B CA 1
ATOM 8404 C C . LEU B 1 543 ? -8.129 -41.156 -33.472 1.00 61.46 543 LEU B C 1
ATOM 8405 O O . LEU B 1 543 ? -8.707 -41.769 -34.373 1.00 60.68 543 LEU B O 1
ATOM 8410 N N . SER B 1 544 ? -6.967 -41.538 -32.944 1.00 61.12 544 SER B N 1
ATOM 8411 C CA . SER B 1 544 ? -6.263 -42.751 -33.360 1.00 61.03 544 SER B CA 1
ATOM 8412 C C . SER B 1 544 ? -6.603 -43.905 -32.418 1.00 61.15 544 SER B C 1
ATOM 8413 O O . SER B 1 544 ? -6.676 -43.717 -31.200 1.00 61.19 544 SER B O 1
ATOM 8416 N N . ALA B 1 545 ? -6.801 -45.092 -32.989 1.00 60.80 545 ALA B N 1
ATOM 8417 C CA . ALA B 1 545 ? -7.069 -46.311 -32.223 1.00 60.47 545 ALA B CA 1
ATOM 8418 C C . ALA B 1 545 ? -5.777 -47.118 -32.078 1.00 60.50 545 ALA B C 1
ATOM 8419 O O . ALA B 1 545 ? -5.711 -48.291 -32.461 1.00 60.00 545 ALA B O 1
ATOM 8421 N N . SER B 1 546 ? -4.753 -46.477 -31.513 1.00 60.87 546 SER B N 1
ATOM 8422 C CA . SER B 1 546 ? -3.415 -47.065 -31.414 1.00 61.05 546 SER B CA 1
ATOM 8423 C C . SER B 1 546 ? -3.391 -48.198 -30.398 1.00 60.98 546 SER B C 1
ATOM 8424 O O . SER B 1 546 ? -2.981 -49.316 -30.719 1.00 60.58 546 SER B O 1
ATOM 8427 N N . ALA B 1 547 ? -3.849 -47.900 -29.182 1.00 61.41 547 ALA B N 1
ATOM 8428 C CA . ALA B 1 547 ? -3.911 -48.878 -28.091 1.00 61.80 547 ALA B CA 1
ATOM 8429 C C . ALA B 1 547 ? -5.338 -49.379 -27.854 1.00 61.67 547 ALA B C 1
ATOM 8430 O O . ALA B 1 547 ? -5.785 -49.500 -26.707 1.00 61.89 547 ALA B O 1
ATOM 8432 N N . TYR B 1 548 ? -6.042 -49.689 -2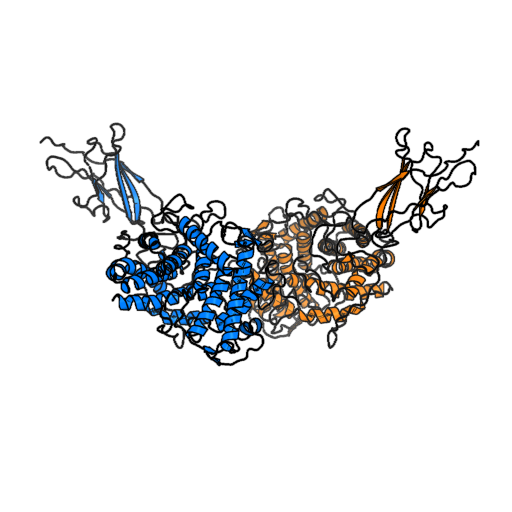8.942 1.00 61.01 548 TYR B N 1
ATOM 8433 C CA . TYR B 1 548 ? -7.374 -50.270 -28.854 1.00 60.50 548 TYR B CA 1
ATOM 8434 C C . TYR B 1 548 ? -7.239 -51.768 -28.608 1.00 59.50 548 TYR B C 1
ATOM 8435 O O . TYR B 1 548 ? -6.512 -52.451 -29.327 1.00 59.05 548 TYR B O 1
ATOM 8444 N N . THR B 1 549 ? -7.935 -52.264 -27.589 1.00 59.12 549 THR B N 1
ATOM 8445 C CA . THR B 1 549 ? -7.962 -53.692 -27.269 1.00 59.07 549 THR B CA 1
ATOM 8446 C C . THR B 1 549 ? -9.349 -54.120 -26.794 1.00 58.54 549 THR B C 1
ATOM 8447 O O . THR B 1 549 ? -10.197 -53.283 -26.470 1.00 58.21 549 THR B O 1
ATOM 8451 N N . GLN B 1 550 ? -9.569 -55.432 -26.776 1.00 58.00 550 GLN B N 1
ATOM 8452 C CA . GLN B 1 550 ? -10.756 -56.028 -26.150 1.00 57.97 550 GLN B CA 1
ATOM 8453 C C . GLN B 1 550 ? -10.912 -55.628 -24.675 1.00 58.34 550 GLN B C 1
ATOM 8454 O O . GLN B 1 550 ? -12.030 -55.424 -24.202 1.00 58.62 550 GLN B O 1
ATOM 8460 N N . ASP B 1 551 ? -9.786 -55.505 -23.971 1.00 58.61 551 ASP B N 1
ATOM 8461 C CA . ASP B 1 551 ? -9.772 -55.160 -22.546 1.00 58.72 551 ASP B CA 1
ATOM 8462 C C . ASP B 1 551 ? -10.058 -53.677 -22.318 1.00 58.11 551 ASP B C 1
ATOM 8463 O O . ASP B 1 551 ? -10.812 -53.322 -21.408 1.00 57.72 551 ASP B O 1
ATOM 8468 N N . ARG B 1 552 ? -9.444 -52.824 -23.144 1.00 57.52 552 ARG B N 1
ATOM 8469 C CA . ARG B 1 552 ? -9.570 -51.366 -23.045 1.00 57.51 552 ARG B CA 1
ATOM 8470 C C . ARG B 1 552 ? -9.789 -50.784 -24.450 1.00 57.32 552 ARG B C 1
ATOM 8471 O O . ARG B 1 552 ? -8.826 -50.625 -25.202 1.00 58.23 552 ARG B O 1
ATOM 8479 N N . PRO B 1 553 ? -11.052 -50.475 -24.812 1.00 56.80 553 PRO B N 1
ATOM 8480 C CA . PRO B 1 553 ? -11.343 -49.936 -26.141 1.00 56.87 553 PRO B CA 1
ATOM 8481 C C . PRO B 1 553 ? -11.090 -48.427 -26.201 1.00 56.92 553 PRO B C 1
ATOM 8482 O O . PRO B 1 553 ? -12.033 -47.628 -26.214 1.00 56.99 553 PRO B O 1
ATOM 8486 N N . LEU B 1 554 ? -9.809 -48.059 -26.251 1.00 56.95 554 LEU B N 1
ATOM 8487 C CA . LEU B 1 554 ? -9.378 -46.661 -26.167 1.00 56.85 554 LEU B CA 1
ATOM 8488 C C . LEU B 1 554 ? -9.098 -46.061 -27.543 1.00 56.92 554 LEU B C 1
ATOM 8489 O O . LEU B 1 554 ? -8.332 -46.625 -28.333 1.00 57.48 554 LEU B O 1
ATOM 8494 N N . TRP B 1 555 ? -9.736 -44.922 -27.809 1.00 56.65 555 TRP B N 1
ATOM 8495 C CA . TRP B 1 555 ? -9.330 -44.003 -28.868 1.00 56.44 555 TRP B CA 1
ATOM 8496 C C . TRP B 1 555 ? -8.683 -42.806 -28.184 1.00 56.26 555 TRP B C 1
ATOM 8497 O O . TRP B 1 555 ? -9.046 -42.474 -27.051 1.00 55.65 555 TRP B O 1
ATOM 8508 N N . SER B 1 556 ? -7.727 -42.164 -28.855 1.00 56.52 556 SER B N 1
ATOM 8509 C CA . SER B 1 556 ? -7.055 -40.995 -28.281 1.00 56.78 556 SER B CA 1
ATOM 8510 C C . SER B 1 556 ? -6.457 -40.038 -29.307 1.00 56.94 556 SER B C 1
ATOM 8511 O O . SER B 1 556 ? -6.292 -40.378 -30.481 1.00 57.01 556 SER B O 1
ATOM 8514 N N . ALA B 1 557 ? -6.144 -38.834 -28.831 1.00 57.07 557 ALA B N 1
ATOM 8515 C CA . ALA B 1 557 ? -5.553 -37.782 -29.654 1.00 57.47 557 ALA B CA 1
ATOM 8516 C C . ALA B 1 557 ? -4.973 -36.673 -28.776 1.00 58.04 557 ALA B C 1
ATOM 8517 O O . ALA B 1 557 ? -5.694 -36.067 -27.980 1.00 57.89 557 ALA B O 1
ATOM 8519 N N . ALA B 1 558 ? -3.673 -36.421 -28.923 1.00 58.96 558 ALA B N 1
ATOM 8520 C CA . ALA B 1 558 ? -3.013 -35.306 -28.246 1.00 59.57 558 ALA B CA 1
ATOM 8521 C C . ALA B 1 558 ? -3.235 -34.025 -29.056 1.00 60.23 558 ALA B C 1
ATOM 8522 O O . ALA B 1 558 ? -2.780 -33.928 -30.199 1.00 59.60 558 ALA B O 1
ATOM 8524 N N . ILE B 1 559 ? -3.939 -33.059 -28.462 1.00 61.20 559 ILE B N 1
ATOM 8525 C CA . ILE B 1 559 ? -4.299 -31.803 -29.134 1.00 61.85 559 ILE B CA 1
ATOM 8526 C C . ILE B 1 559 ? -3.585 -30.622 -28.472 1.00 62.26 559 ILE B C 1
ATOM 8527 O O . ILE B 1 559 ? -3.786 -30.376 -27.279 1.00 62.37 559 ILE B O 1
ATOM 8532 N N . PRO B 1 560 ? -2.748 -29.890 -29.237 1.00 62.68 560 PRO B N 1
ATOM 8533 C CA . PRO B 1 560 ? -2.188 -28.646 -28.727 1.00 63.11 560 PRO B CA 1
ATOM 8534 C C . PRO B 1 560 ? -3.163 -27.491 -28.974 1.00 63.26 560 PRO B C 1
ATOM 8535 O O . PRO B 1 560 ? -3.295 -27.029 -30.109 1.00 63.76 560 PRO B O 1
ATOM 8539 N N . LEU B 1 561 ? -3.847 -27.052 -27.917 1.00 62.73 561 LEU B N 1
ATOM 8540 C CA . LEU B 1 561 ? -4.827 -25.964 -28.007 1.00 62.56 561 LEU B CA 1
ATOM 8541 C C . LEU B 1 561 ? -4.638 -24.930 -26.892 1.00 62.45 561 LEU B C 1
ATOM 8542 O O . LEU B 1 561 ? -3.970 -25.198 -25.890 1.00 61.70 561 LEU B O 1
ATOM 8547 N N . ASN B 1 562 ? -5.241 -23.757 -27.088 1.00 62.83 562 ASN B N 1
ATOM 8548 C CA . ASN B 1 562 ? -4.960 -22.556 -26.280 1.00 62.96 562 ASN B CA 1
ATOM 8549 C C . ASN B 1 562 ? -5.240 -22.717 -24.786 1.00 63.30 562 ASN B C 1
ATOM 8550 O O . ASN B 1 562 ? -6.232 -23.328 -24.399 1.00 63.03 562 ASN B O 1
ATOM 8555 N N . ALA B 1 563 ? -4.363 -22.141 -23.967 1.00 64.06 563 ALA B N 1
ATOM 8556 C CA . ALA B 1 563 ? -4.451 -22.237 -22.508 1.00 65.14 563 ALA B CA 1
ATOM 8557 C C . ALA B 1 563 ? -5.446 -21.227 -21.943 1.00 65.97 563 ALA B C 1
ATOM 8558 O O . ALA B 1 563 ? -5.585 -20.123 -22.473 1.00 65.87 563 ALA B O 1
ATOM 8560 N N . GLY B 1 564 ? -6.123 -21.611 -20.861 1.00 67.55 564 GLY B N 1
ATOM 8561 C CA . GLY B 1 564 ? -7.087 -20.741 -20.186 1.00 69.44 564 GLY B CA 1
ATOM 8562 C C . GLY B 1 564 ? -8.362 -20.544 -20.986 1.00 71.62 564 GLY B C 1
ATOM 8563 O O . GLY B 1 564 ? -8.721 -19.415 -21.326 1.00 73.82 564 GLY B O 1
ATOM 8564 N N . GLU B 1 565 ? -9.037 -21.653 -21.285 1.00 72.68 565 GLU B N 1
ATOM 8565 C CA . GLU B 1 565 ? -10.276 -21.654 -22.072 1.00 72.94 565 GLU B CA 1
ATOM 8566 C C . GLU B 1 565 ? -11.186 -22.787 -21.608 1.00 73.46 565 GLU B C 1
ATOM 8567 O O . GLU B 1 565 ? -10.771 -23.946 -21.594 1.00 73.42 565 GLU B O 1
ATOM 8573 N N . VAL B 1 566 ? -12.424 -22.454 -21.242 1.00 74.68 566 VAL B N 1
ATOM 8574 C CA . VAL B 1 566 ? -13.406 -23.459 -20.802 1.00 76.18 566 VAL B CA 1
ATOM 8575 C C . VAL B 1 566 ? -14.006 -24.148 -22.039 1.00 76.74 566 VAL B C 1
ATOM 8576 O O . VAL B 1 566 ? -15.129 -23.854 -22.454 1.00 78.04 566 VAL B O 1
ATOM 8580 N N . ILE B 1 567 ? -13.244 -25.076 -22.617 1.00 76.22 567 ILE B N 1
ATOM 8581 C CA . ILE B 1 567 ? -13.616 -25.715 -23.883 1.00 75.53 567 ILE B CA 1
ATOM 8582 C C . ILE B 1 567 ? -14.718 -26.755 -23.660 1.00 74.86 567 ILE B C 1
ATOM 8583 O O . ILE B 1 567 ? -14.550 -27.684 -22.865 1.00 74.60 567 ILE B O 1
ATOM 8588 N N . SER B 1 568 ? -15.836 -26.577 -24.367 1.00 74.38 568 SER B N 1
ATOM 8589 C CA . SER B 1 568 ? -16.969 -27.506 -24.335 1.00 74.13 568 SER B CA 1
ATOM 8590 C C . SER B 1 568 ? -16.877 -28.466 -25.524 1.00 73.54 568 SER B C 1
ATOM 8591 O O . SER B 1 568 ? -17.168 -28.082 -26.659 1.00 73.81 568 SER B O 1
ATOM 8594 N N . TYR B 1 569 ? -16.480 -29.710 -25.251 1.00 72.20 569 TYR B N 1
ATOM 8595 C CA . TYR B 1 569 ? -16.230 -30.715 -26.296 1.00 70.63 569 TYR B CA 1
ATOM 8596 C C . TYR B 1 569 ? -17.275 -31.832 -26.297 1.00 70.02 569 TYR B C 1
ATOM 8597 O O . TYR B 1 569 ? -18.123 -31.916 -25.407 1.00 69.85 569 TYR B O 1
ATOM 8606 N N . GLN B 1 570 ? -17.209 -32.671 -27.326 1.00 69.52 570 GLN B N 1
ATOM 8607 C CA . GLN B 1 570 ? -18.127 -33.796 -27.490 1.00 69.30 570 GLN B CA 1
ATOM 8608 C C . GLN B 1 570 ? -17.543 -34.768 -28.513 1.00 69.10 570 GLN B C 1
ATOM 8609 O O . GLN B 1 570 ? -17.073 -34.341 -29.569 1.00 69.41 570 GLN B O 1
ATOM 8615 N N . TYR B 1 571 ? -17.568 -36.065 -28.205 1.00 68.97 571 TYR B N 1
ATOM 8616 C CA . TYR B 1 571 ? -17.082 -37.081 -29.148 1.00 68.71 571 TYR B CA 1
ATOM 8617 C C . TYR B 1 571 ? -18.182 -37.426 -30.151 1.00 69.49 571 TYR B C 1
ATOM 8618 O O . TYR B 1 571 ? -19.369 -37.228 -29.876 1.00 69.65 571 TYR B O 1
ATOM 8627 N N . VAL B 1 572 ? -17.775 -37.930 -31.313 1.00 70.44 572 VAL B N 1
ATOM 8628 C CA . VAL B 1 572 ? -18.702 -38.233 -32.410 1.00 71.64 572 VAL B CA 1
ATOM 8629 C C . VAL B 1 572 ? -18.175 -39.398 -33.255 1.00 72.40 572 VAL B C 1
ATOM 8630 O O . VAL B 1 572 ? -16.961 -39.543 -33.435 1.00 71.95 572 VAL B O 1
ATOM 8634 N N . ARG B 1 573 ? -19.097 -40.222 -33.759 1.00 73.90 573 ARG B N 1
ATOM 8635 C CA . ARG B 1 573 ? -18.758 -41.416 -34.534 1.00 75.39 573 ARG B CA 1
ATOM 8636 C C . ARG B 1 573 ? -19.082 -41.237 -36.020 1.00 75.44 573 ARG B C 1
ATOM 8637 O O . ARG B 1 573 ? -20.247 -41.127 -36.404 1.00 75.90 573 ARG B O 1
ATOM 8645 N N . GLN B 1 574 ? -18.038 -41.226 -36.850 1.00 75.25 574 GLN B N 1
ATOM 8646 C CA . GLN B 1 574 ? -18.170 -41.446 -38.293 1.00 75.40 574 GLN B CA 1
ATOM 8647 C C . GLN B 1 574 ? -18.229 -42.959 -38.518 1.00 76.37 574 GLN B C 1
ATOM 8648 O O . GLN B 1 574 ? -17.602 -43.721 -37.762 1.00 76.94 574 GLN B O 1
ATOM 8654 N N . GLU B 1 575 ? -18.938 -43.390 -39.551 1.00 77.67 575 GLU B N 1
ATOM 8655 C CA . GLU B 1 575 ? -18.962 -44.819 -39.895 1.00 78.88 575 GLU B CA 1
ATOM 8656 C C . GLU B 1 575 ? -19.605 -45.142 -41.220 1.00 80.33 575 GLU B C 1
ATOM 8657 O O . GLU B 1 575 ? -20.494 -44.437 -41.666 1.00 80.71 575 GLU B O 1
ATOM 8663 N N . ASP B 1 576 ? -19.167 -46.255 -41.804 1.00 83.02 576 ASP B N 1
ATOM 8664 C CA . ASP B 1 576 ? -20.018 -47.089 -42.651 1.00 85.76 576 ASP B CA 1
ATOM 8665 C C . ASP B 1 576 ? -20.055 -46.726 -44.128 1.00 86.69 576 ASP B C 1
ATOM 8666 O O . ASP B 1 576 ? -19.396 -45.778 -44.551 1.00 88.09 576 ASP B O 1
ATOM 8671 N N . CYS B 1 577 ? -20.759 -47.538 -44.926 1.00 87.06 577 CYS B N 1
ATOM 8672 C CA . CYS B 1 577 ? -20.909 -47.356 -46.375 1.00 87.56 577 CYS B CA 1
ATOM 8673 C C . CYS B 1 577 ? -21.296 -45.929 -46.765 1.00 87.27 577 CYS B C 1
ATOM 8674 O O . CYS B 1 577 ? -20.656 -45.313 -47.629 1.00 88.18 577 CYS B O 1
ATOM 8677 N N . ASP B 1 578 ? -22.347 -45.423 -46.124 1.00 86.23 578 ASP B N 1
ATOM 8678 C CA . ASP B 1 578 ? -22.803 -44.033 -46.310 1.00 85.84 578 ASP B CA 1
ATOM 8679 C C . ASP B 1 578 ? -23.769 -43.562 -45.194 1.00 83.79 578 ASP B C 1
ATOM 8680 O O . ASP B 1 578 ? -24.696 -42.777 -45.454 1.00 84.41 578 ASP B O 1
ATOM 8685 N N . GLN B 1 579 ? -23.544 -44.023 -43.963 1.00 81.15 579 GLN B N 1
ATOM 8686 C CA . GLN B 1 579 ? -24.462 -43.732 -42.856 1.00 80.01 579 GLN B CA 1
ATOM 8687 C C . GLN B 1 579 ? -24.137 -42.341 -42.307 1.00 78.48 579 GLN B C 1
ATOM 8688 O O . GLN B 1 579 ? -22.981 -41.914 -42.364 1.00 77.79 579 GLN B O 1
ATOM 8694 N N . PRO B 1 580 ? -25.146 -41.622 -41.768 1.00 77.35 580 PRO B N 1
ATOM 8695 C CA . PRO B 1 580 ? -24.849 -40.333 -41.125 1.00 76.79 580 PRO B CA 1
ATOM 8696 C C . PRO B 1 580 ? -23.992 -40.452 -39.859 1.00 75.92 580 PRO B C 1
ATOM 8697 O O . PRO B 1 580 ? -23.825 -41.543 -39.312 1.00 75.58 580 PRO B O 1
ATOM 8701 N N . TYR B 1 581 ? -23.466 -39.318 -39.411 1.00 75.31 581 TYR B N 1
ATOM 8702 C CA . TYR B 1 581 ? -22.628 -39.254 -38.210 1.00 75.06 581 TYR B CA 1
ATOM 8703 C C . TYR B 1 581 ? -23.505 -39.401 -36.967 1.00 74.90 581 TYR B C 1
ATOM 8704 O O . TYR B 1 581 ? -24.692 -39.041 -36.993 1.00 75.64 581 TYR B O 1
ATOM 8713 N N . ILE B 1 582 ? -22.921 -39.927 -35.890 1.00 74.09 582 ILE B N 1
ATOM 8714 C CA . ILE B 1 582 ? -23.654 -40.203 -34.650 1.00 73.57 582 ILE B CA 1
ATOM 8715 C C . ILE B 1 582 ? -22.993 -39.482 -33.473 1.00 74.39 582 ILE B C 1
ATOM 8716 O O . ILE B 1 582 ? -21.883 -39.835 -33.074 1.00 74.43 582 ILE B O 1
ATOM 8721 N N . TYR B 1 583 ? -23.695 -38.489 -32.927 1.00 75.70 583 TYR B N 1
ATOM 8722 C CA . TYR B 1 583 ? -23.207 -37.676 -31.806 1.00 76.79 583 TYR B CA 1
ATOM 8723 C C . TYR B 1 583 ? -23.598 -38.361 -30.496 1.00 76.22 583 TYR B C 1
ATOM 8724 O O . TYR B 1 583 ? -24.571 -39.114 -30.457 1.00 76.07 583 TYR B O 1
ATOM 8733 N N . GLU B 1 584 ? -22.845 -38.094 -29.428 1.00 75.85 584 GLU B N 1
ATOM 8734 C CA . GLU B 1 584 ? -23.221 -38.574 -28.085 1.00 75.97 584 GLU B CA 1
ATOM 8735 C C . GLU B 1 584 ? -24.370 -37.749 -27.514 1.00 75.59 584 GLU B C 1
ATOM 8736 O O . GLU B 1 584 ? -24.650 -36.651 -27.984 1.00 75.72 584 GLU B O 1
ATOM 8742 N N . THR B 1 585 ? -25.033 -38.299 -26.500 1.00 75.37 585 THR B N 1
ATOM 8743 C CA . THR B 1 585 ? -26.256 -37.703 -25.945 1.00 75.33 585 THR B CA 1
ATOM 8744 C C . THR B 1 585 ? -26.032 -36.433 -25.116 1.00 75.10 585 THR B C 1
ATOM 8745 O O . THR B 1 585 ? -26.981 -35.678 -24.900 1.00 76.49 585 THR B O 1
ATOM 8749 N N . VAL B 1 586 ? -24.803 -36.196 -24.649 1.00 74.70 586 VAL B N 1
ATOM 8750 C CA . VAL B 1 586 ? -24.495 -35.034 -23.798 1.00 75.70 586 VAL B CA 1
ATOM 8751 C C . VAL B 1 586 ? -23.197 -34.330 -24.200 1.00 76.64 586 VAL B C 1
ATOM 8752 O O . VAL B 1 586 ? -22.262 -34.968 -24.677 1.00 75.91 586 VAL B O 1
ATOM 8756 N N . ASN B 1 587 ? -23.161 -33.012 -24.002 1.00 78.50 587 ASN B N 1
ATOM 8757 C CA . ASN B 1 587 ? -21.975 -32.195 -24.273 1.00 79.26 587 ASN B CA 1
ATOM 8758 C C . ASN B 1 587 ? -21.145 -32.103 -22.995 1.00 80.59 587 ASN B C 1
ATOM 8759 O O . ASN B 1 587 ? -21.663 -31.697 -21.952 1.00 80.74 587 ASN B O 1
ATOM 8764 N N . ARG B 1 588 ? -19.870 -32.480 -23.076 1.00 82.23 588 ARG B N 1
ATOM 8765 C CA . ARG B 1 588 ? -18.947 -32.412 -21.933 1.00 83.17 588 ARG B CA 1
ATOM 8766 C C . ARG B 1 588 ? -18.201 -31.073 -21.935 1.00 81.91 588 ARG B C 1
ATOM 8767 O O . ARG B 1 588 ? -18.015 -30.461 -22.988 1.00 80.88 588 ARG B O 1
ATOM 8775 N N . THR B 1 589 ? -17.798 -30.619 -20.748 1.00 81.29 589 THR B N 1
ATOM 8776 C CA . THR B 1 589 ? -16.948 -29.437 -20.597 1.00 81.48 589 THR B CA 1
ATOM 8777 C C . THR B 1 589 ? -15.879 -29.695 -19.538 1.00 80.75 589 THR B C 1
ATOM 8778 O O . THR B 1 589 ? -16.192 -30.152 -18.435 1.00 80.82 589 THR B O 1
ATOM 8782 N N . LEU B 1 590 ? -14.623 -29.415 -19.886 1.00 79.72 590 LEU B N 1
ATOM 8783 C CA . LEU B 1 590 ? -13.512 -29.441 -18.932 1.00 78.73 590 LEU B CA 1
ATOM 8784 C C . LEU B 1 590 ? -12.477 -28.390 -19.342 1.00 76.36 590 LEU B C 1
ATOM 8785 O O . LEU B 1 590 ? -11.957 -28.428 -20.461 1.00 73.81 590 LEU B O 1
ATOM 8790 N N . THR B 1 591 ? -12.204 -27.451 -18.436 1.00 74.77 591 THR B N 1
ATOM 8791 C CA . THR B 1 591 ? -11.303 -26.324 -18.711 1.00 73.32 591 THR B CA 1
ATOM 8792 C C . THR B 1 591 ? -9.832 -26.746 -18.843 1.00 72.72 591 THR B C 1
ATOM 8793 O O . THR B 1 591 ? -9.288 -27.419 -17.965 1.00 72.70 591 THR B O 1
ATOM 8797 N N . VAL B 1 592 ? -9.211 -26.357 -19.957 1.00 72.38 592 VAL B N 1
ATOM 8798 C CA . VAL B 1 592 ? -7.775 -26.583 -20.183 1.00 72.16 592 VAL B CA 1
ATOM 8799 C C . VAL B 1 592 ? -6.966 -25.600 -19.320 1.00 71.74 592 VAL B C 1
ATOM 8800 O O . VAL B 1 592 ? -7.305 -24.413 -19.264 1.00 70.94 592 VAL B O 1
ATOM 8804 N N . PRO B 1 593 ? -5.908 -26.087 -18.633 1.00 72.08 593 PRO B N 1
ATOM 8805 C CA . PRO B 1 593 ? -5.196 -25.220 -17.687 1.00 72.17 593 PRO B CA 1
ATOM 8806 C C . PRO B 1 593 ? -4.355 -24.129 -18.342 1.00 71.81 593 PRO B C 1
ATOM 8807 O O . PRO B 1 593 ? -4.184 -24.113 -19.563 1.00 71.09 593 PRO B O 1
ATOM 8811 N N . ALA B 1 594 ? -3.831 -23.236 -17.504 1.00 71.83 594 ALA B N 1
ATOM 8812 C CA . ALA B 1 594 ? -3.102 -22.052 -17.956 1.00 72.04 594 ALA B CA 1
ATOM 8813 C C . ALA B 1 594 ? -1.731 -22.385 -18.548 1.00 72.18 594 ALA B C 1
ATOM 8814 O O . ALA B 1 594 ? -1.243 -23.514 -18.440 1.00 71.39 594 ALA B O 1
ATOM 8816 N N . CYS B 1 595 ? -1.132 -21.377 -19.181 1.00 72.85 595 CYS B N 1
ATOM 8817 C CA . CYS B 1 595 ? 0.180 -21.498 -19.821 1.00 73.25 595 CYS B CA 1
ATOM 8818 C C . CYS B 1 595 ? 1.271 -21.887 -18.823 1.00 72.98 595 CYS B C 1
ATOM 8819 O O . CYS B 1 595 ? 1.196 -21.540 -17.640 1.00 73.56 595 CYS B O 1
ATOM 8822 N N . GLY B 1 596 ? 2.276 -22.604 -19.318 1.00 72.57 596 GLY B N 1
ATOM 8823 C CA . GLY B 1 596 ? 3.406 -23.037 -18.501 1.00 72.93 596 GLY B CA 1
ATOM 8824 C C . GLY B 1 596 ? 3.184 -24.355 -17.794 1.00 73.23 596 GLY B C 1
ATOM 8825 O O . GLY B 1 596 ? 3.495 -24.486 -16.610 1.00 73.54 596 GLY B O 1
ATOM 8826 N N . GLY B 1 597 ? 2.638 -25.329 -18.519 1.00 73.90 597 GLY B N 1
ATOM 8827 C CA . GLY B 1 597 ? 2.563 -26.713 -18.046 1.00 74.71 597 GLY B CA 1
ATOM 8828 C C . GLY B 1 597 ? 1.192 -27.206 -17.617 1.00 75.27 597 GLY B C 1
ATOM 8829 O O . GLY B 1 597 ? 0.166 -26.664 -18.037 1.00 77.46 597 GLY B O 1
ATOM 8830 N N . ALA B 1 598 ? 1.200 -28.244 -16.776 1.00 74.24 598 ALA B N 1
ATOM 8831 C CA . ALA B 1 598 ? 0.006 -29.008 -16.381 1.00 73.11 598 ALA B CA 1
ATOM 8832 C C . ALA B 1 598 ? -0.637 -29.716 -17.582 1.00 72.47 598 ALA B C 1
ATOM 8833 O O . ALA B 1 598 ? -1.733 -29.359 -18.023 1.00 72.41 598 ALA B O 1
ATOM 8835 N N . ALA B 1 599 ? 0.065 -30.723 -18.102 1.00 72.18 599 ALA B N 1
ATOM 8836 C CA . ALA B 1 599 ? -0.417 -31.502 -19.250 1.00 72.68 599 ALA B CA 1
ATOM 8837 C C . ALA B 1 599 ? -1.478 -32.507 -18.799 1.00 73.38 599 ALA B C 1
ATOM 8838 O O . ALA B 1 599 ? -1.167 -33.661 -18.488 1.00 74.25 599 ALA B O 1
ATOM 8840 N N . VAL B 1 600 ? -2.728 -32.047 -18.761 1.00 73.55 600 VAL B N 1
ATOM 8841 C CA . VAL B 1 600 ? -3.865 -32.881 -18.339 1.00 72.85 600 VAL B CA 1
ATOM 8842 C C . VAL B 1 600 ? -4.268 -33.878 -19.429 1.00 72.26 600 VAL B C 1
ATOM 8843 O O . VAL B 1 600 ? -4.026 -33.641 -20.616 1.00 71.44 600 VAL B O 1
ATOM 8847 N N . THR B 1 601 ? -4.875 -34.988 -19.006 1.00 71.70 601 THR B N 1
ATOM 8848 C CA . THR B 1 601 ? -5.432 -35.993 -19.914 1.00 71.64 601 THR B CA 1
ATOM 8849 C C . THR B 1 601 ? -6.840 -36.363 -19.441 1.00 71.10 601 THR B C 1
ATOM 8850 O O . THR B 1 601 ? -7.013 -36.799 -18.303 1.00 71.08 601 THR B O 1
ATOM 8854 N N . THR B 1 602 ? -7.839 -36.173 -20.307 1.00 70.28 602 THR B N 1
ATOM 8855 C CA . THR B 1 602 ? -9.242 -36.412 -19.936 1.00 69.80 602 THR B CA 1
ATOM 8856 C C . THR B 1 602 ? -9.566 -37.906 -19.986 1.00 68.70 602 THR B C 1
ATOM 8857 O O . THR B 1 602 ? -8.861 -38.676 -20.639 1.00 68.27 602 THR B O 1
ATOM 8861 N N . ASP B 1 603 ? -10.631 -38.295 -19.287 1.00 68.07 603 ASP B N 1
ATOM 8862 C CA . ASP B 1 603 ? -11.084 -39.686 -19.227 1.00 67.46 603 ASP B CA 1
ATOM 8863 C C . ASP B 1 603 ? -12.612 -39.742 -19.317 1.00 67.16 603 ASP B C 1
ATOM 8864 O O . ASP B 1 603 ? -13.310 -39.537 -18.321 1.00 67.08 603 ASP B O 1
ATOM 8869 N N . ASP B 1 604 ? -13.114 -40.007 -20.525 1.00 66.62 604 ASP B N 1
ATOM 8870 C CA . ASP B 1 604 ? -14.553 -40.079 -20.808 1.00 66.48 604 ASP B CA 1
ATOM 8871 C C . ASP B 1 604 ? -14.951 -41.461 -21.326 1.00 66.57 604 ASP B C 1
ATOM 8872 O O . ASP B 1 604 ? -14.092 -42.276 -21.662 1.00 66.04 604 ASP B O 1
ATOM 8877 N N . ALA B 1 605 ? -16.261 -41.705 -21.374 1.00 67.18 605 ALA B N 1
ATOM 8878 C CA . ALA B 1 605 ? -16.838 -42.904 -21.993 1.00 67.98 605 ALA B CA 1
ATOM 8879 C C . ALA B 1 605 ? -17.940 -42.502 -22.970 1.00 69.31 605 ALA B C 1
ATOM 8880 O O . ALA B 1 605 ? -18.463 -41.388 -22.904 1.00 69.33 605 ALA B O 1
ATOM 8882 N N . TRP B 1 606 ? -18.283 -43.416 -23.875 1.00 71.27 606 TRP B N 1
ATOM 8883 C CA . TRP B 1 606 ? -19.279 -43.150 -24.917 1.00 72.58 606 TRP B CA 1
ATOM 8884 C C . TRP B 1 606 ? -20.691 -43.153 -24.330 1.00 72.86 606 TRP B C 1
ATOM 8885 O O . TRP B 1 606 ? -21.185 -44.193 -23.890 1.00 72.92 606 TRP B O 1
ATOM 8896 N N . MET B 1 607 ? -21.325 -41.981 -24.329 1.00 73.39 607 MET B N 1
ATOM 8897 C CA . MET B 1 607 ? -22.664 -41.788 -23.776 1.00 74.04 607 MET B CA 1
ATOM 8898 C C . MET B 1 607 ? -23.693 -41.627 -24.894 1.00 74.03 607 MET B C 1
ATOM 8899 O O . MET B 1 607 ? -24.138 -40.514 -25.187 1.00 74.55 607 MET B O 1
ATOM 8904 N N . GLY B 1 608 ? -24.040 -42.738 -25.537 1.00 73.89 608 GLY B N 1
ATOM 8905 C CA . GLY B 1 608 ? -25.037 -42.736 -26.612 1.00 74.17 608 GLY B CA 1
ATOM 8906 C C . GLY B 1 608 ? -25.050 -44.040 -27.394 1.00 75.06 608 GLY B C 1
ATOM 8907 O O . GLY B 1 608 ? -24.205 -44.904 -27.170 1.00 76.10 608 GLY B O 1
ATOM 8908 N N . PRO B 1 609 ? -26.012 -44.193 -28.319 1.00 76.13 609 PRO B N 1
ATOM 8909 C CA . PRO B 1 609 ? -26.122 -45.425 -29.102 1.00 78.00 609 PRO B CA 1
ATOM 8910 C C . PRO B 1 609 ? -25.103 -45.487 -30.238 1.00 80.42 609 PRO B C 1
ATOM 8911 O O . PRO B 1 609 ? -25.073 -44.589 -31.073 1.00 81.31 609 PRO B O 1
ATOM 8915 N N . VAL B 1 610 ? -24.287 -46.539 -30.264 1.00 83.29 610 VAL B N 1
ATOM 8916 C CA . VAL B 1 610 ? -23.242 -46.703 -31.312 1.00 85.33 610 VAL B CA 1
ATOM 8917 C C . VAL B 1 610 ? -23.704 -46.978 -32.770 1.00 86.68 610 VAL B C 1
ATOM 8918 O O . VAL B 1 610 ? -22.885 -46.871 -33.695 1.00 87.78 610 VAL B O 1
ATOM 8922 N N . GLY B 1 611 ? -24.979 -47.313 -32.977 1.00 87.44 611 GLY B N 1
ATOM 8923 C CA . GLY B 1 611 ? -25.554 -47.376 -34.319 1.00 87.62 611 GLY B CA 1
ATOM 8924 C C . GLY B 1 611 ? -25.203 -48.598 -35.157 1.00 87.61 611 GLY B C 1
ATOM 8925 O O . GLY B 1 611 ? -24.227 -49.299 -34.890 1.00 87.11 611 GLY B O 1
ATOM 8926 N N . SER B 1 612 ? -26.011 -48.819 -36.190 1.00 87.87 612 SER B N 1
ATOM 8927 C CA . SER B 1 612 ? -25.950 -50.027 -37.011 1.00 88.49 612 SER B CA 1
ATOM 8928 C C . SER B 1 612 ? -24.803 -49.991 -38.023 1.00 89.63 612 SER B C 1
ATOM 8929 O O . SER B 1 612 ? -24.634 -49.003 -38.738 1.00 89.57 612 SER B O 1
ATOM 8932 N N . SER B 1 613 ? -24.026 -51.072 -38.086 1.00 90.69 613 SER B N 1
ATOM 8933 C CA . SER B 1 613 ? -22.990 -51.241 -39.122 1.00 90.60 613 SER B CA 1
ATOM 8934 C C . SER B 1 613 ? -23.627 -51.608 -40.468 1.00 91.05 613 SER B C 1
ATOM 8935 O O . SER B 1 613 ? -24.815 -51.909 -40.534 1.00 92.68 613 SER B O 1
ATOM 8938 N N . GLY B 1 614 ? -22.829 -51.611 -41.532 1.00 90.68 614 GLY B N 1
ATOM 8939 C CA . GLY B 1 614 ? -23.349 -51.701 -42.902 1.00 90.99 614 GLY B CA 1
ATOM 8940 C C . GLY B 1 614 ? -23.133 -53.041 -43.553 1.00 91.58 614 GLY B C 1
ATOM 8941 O O . GLY B 1 614 ? -22.917 -54.059 -42.886 1.00 92.17 614 GLY B O 1
ATOM 8942 N N . ASN B 1 615 ? -23.210 -53.046 -44.887 1.00 92.82 615 ASN B N 1
ATOM 8943 C CA . ASN B 1 615 ? -23.048 -54.283 -45.671 1.00 95.09 615 ASN B CA 1
ATOM 8944 C C . ASN B 1 615 ? -22.690 -53.963 -47.121 1.00 95.85 615 ASN B C 1
ATOM 8945 O O . ASN B 1 615 ? -23.547 -53.982 -48.005 1.00 96.97 615 ASN B O 1
ATOM 8950 N N . CYS B 1 616 ? -21.419 -53.627 -47.332 1.00 95.50 616 CYS B N 1
ATOM 8951 C CA . CYS B 1 616 ? -20.890 -53.262 -48.650 1.00 94.63 616 CYS B CA 1
ATOM 8952 C C . CYS B 1 616 ? -19.389 -53.573 -48.759 1.00 94.44 616 CYS B C 1
ATOM 8953 O O . CYS B 1 616 ? -18.773 -54.151 -47.861 1.00 94.29 616 CYS B O 1
#

Secondary structure (DSSP, 8-state):
-HHHHHHHHHHHHHHHHHHHBSSS-SS--S--TTPBPS-S--SSS---SEEHHHHHHHHHHHHHHHHTT--TTHHHHHHHHHHHHHHTT--BTTB-SSSS--GGG--EE-SSS----S------S-HHHHHHHHHHHHHHHHHHTT-HHHIIIIIHHHHHHHHHHHHHHTTS--B-TTS--BSEEHHHHHHHHHHHHHHHHHHHHHT---SSGGGHHHHHHHHGGGEETTEE-SEESS--S--S-BHHHHHHHHHT--SS--TT-TT--TTSHHHHHHHHHHHHHHHHHSGGGTT--TTS----BSBTT--GGGT-BBHHHHHHHHHHHHHHHHHHHHHTEEE--STTHHHHHHHSTT--S-EEE--STTSHHHHHHHHHHHHHHHHHHHHHHHS-TT----SEE-SSS--EESSSS-HHHHHHHHHHHHHHTT-------STTSPPPPSS-------------TTTT----SSS-EEEEEEEEE----S---EEEESSTTTTSS-SSSPEEPB-TTB-SS-BEEEEEEEEESSB--EEEEEE--STTPPPEE-SS-EE-PBPPSS----B--EE--S---PPP--/-HHHHHHHHHHHHHHHHHHHBSSS-SS-SS--SS-B-S-S--SSS---SEEHHHHHHHHHHHHHHHHTT--TTHHHHHHHHHHHHHHTT--BTTB-SSSS--GGG--EE-SSS----S------S-HHHHHHHHHHHHHHHHHHTT-HHHIIIIIHHHHHHHHHHHHHHTTS--B-TTS--BSEEHHHHHHHHHHHHHHHHHHHHHT---SSGGGHHHHHHHHGGGEETTEE-SEESS--S--S-BHHHHHHHHHT--SS--TT-TT--TTSHHHHHHHHHHHHHHHHHSGGGTT--TTS----BSBTT--GGGT-BBHHHHHHHHHHHHHHHHHHHHHTEEE--STTHHHHHHHSTT--S-EEE---SSSHHHHHHHHHHHHHHHHHHHHHHHS-TT----SEE-SSS--EESSSS-HHHHHHHHHHHHHHTT------SSTTSPPPPSS-------------TTSS----SSS-EEEEEEEEE----SSS--EEEESSTTTTSS-SSSPEEPB-TTB-SS-BEEEEEEEEESSB--EEEEEE--TTTPPPEE-SS-EE-PBPPSS----B--EE--S--------

Nearest PDB structures (foldseek):
  6fhw-assembly1_A  TM=1.002E+00  e=0.000E+00  Amorphotheca resinae
  6fhw-assembly2_B  TM=1.001E+00  e=0.000E+00  Amorphotheca resinae
  6fhv-assembly1_A  TM=7.872E-01  e=3.994E-60  Penicillium oxalicum 114-2
  3eqa-assembly1_A  TM=9.835E-01  e=6.083E-52  Aspergillus niger
  2vn7-assembly1_A  TM=7.900E-01  e=2.120E-58  Trichoderma reesei

Foldseek 3Di:
DVLVVLVVLLVVLVLLLQLQADDNHVLDDDAHQQFGFQFSCCDPVRRQWGFLLLSLLLLLLLLLVCVPDDVVSVVSNLSNLQLLLLLQQAAEPQGGCADQGRRQQCGIAHSHSHYDHDDFFDRAQQSLLSNLVSLLLNLVVCVVVPNLCCSQQFSVLSNLSSLLSCQFPVLPWGAYPVRPDGANFLLRLLSSLLSLLLVVVSCVVNVHDRFNSVCNQLSLQVSVVQQDQQAGQGGPDDDPPFPSLFLSLLNSQLSNFFQLDALPFSSHHLQNQRSLSSLLVSQVLLCVQFQQNPPDASLAGDQHQTGSPDPVVARFGWLLSLLSSLSSLLRNLSNCVSVFWRQCDPSNVSNQCRQPVPDDRDIHGNDDCVDPSNSSSVSSNVNSVRSVVSSVVLQDPSSWHAGGAHRHPSHDDGRISGSSSSSSSNSSSCSNPPSDRHGSQSVVRDHHDPDRDSRGGRGGRARSCSSHRDGDPDIFFAKEKEKEQDDDDQWDWFKAWCDVQQPNPDDVNHHDWGNPPADPVGRITMDIGRGAAFDFIWMWIKDDAPPPDDIGTAPDIDTDHHHHHDDDHYYDYYYGHHDPDDHDDD/DVLVVLVVLLVVLVLLLQLQADDNHVLDDQADQQFGFQFSCCDPVRRQWGFLLLSLLLLLLLLLVCVPDDVVSVNSNLSNLQVLLALQQAAEPQGGCADQGRRQQCGIAHNYSHYDHDDFFDRAQQSLLSNLVSLLLNLVVCVVVPNLCCSQQFSVLSNLSSLLSCQFPVLPWGAYPVRPDGANFLLRLLSSLLSLLLVVVSCVVSVHDRFNSVCNQLSLQVSVVQQDQQAGQGGPDDDPPFDSLFLSLLNSQLSNFFQLDALPFSSHHLQNQRSLSSLLVSQVLLCVQFQQNPPDASLAGDQHQTGSPDPVVARFGWLLSLLSSLSSLLRNLSNCVSVFWRQCDPSNVSNQCRQDPPDDRDIHGNPDCPDPSNSSSVSSNVNSVRSVVSSVVLQDPSSWHAGGAHRHPSHDDGRISGSSSSSSSNSSSCSNPPSDRHGSQSVVRDHHDPHRDSRHGRGGRFRSVSSHHDGDPDIFFAKEKEKEQDDDDADQWKFKAWCDVQQPNPDDVNHHTWHQPPADPVGRITMDIGRGAAFDFIWMWIKGDGEPDDDIGTAPDIDTDHHHHHDDDHYYDYYYGHHDPDDYDDD

Sequence (1173 aa):
DLSSFIASERAIALQGALNNIGPDGSAVPGAGAGFVVASPSKANPDYFYTWSRDSALTLKMIIDEFILGNTTLQTIIEQYIHAQAVLQTVSNPSGTFLPDGVGLGEPKFMVDGTRFNGPWGRPQRDGPALRAIALMTYSNWLIKNGQFAEAKTKIWPIIANDLSYVGQYWNQSGFDLWEETYASSFFTIQNQHRALVEGAQLAHDLGVTCTGCDQAPEVLCFLQSFWNGKYIVSNINVNNGRTGLDGNSILGAISTFDIDAYCDSPTLQPCHSQSLANFKVLTDTFRNLYTINAGIPEGQGVAVGRYAEDVYMGGNPWYLITTAAAEFLYDAVAQWKARHVLTVDETSLAFFKDIYPEVTVREYKSGNANSPFAQIMDAVTAYADSYVAIAEKYIPSNGSLSEQFNRDTGTPLSAIDLTWSYAAFITMSQRRAGQYPSSWGSRNALPPPTTCSASSTPGIYTPATAAGAPNVTSSCQVSITFNINATTYYGELYVIGNSSDLGAWNIADAYPLSASAYTQDRPLWSAAIPLNAGEVISYQYVRQEDCDQPYIYETVNRTLTVPACGGAAVTTDDAWMGPVGSSGNCDLSSFIASERAIALQGALNNIGPDGSAVPGAGAGFVVASPSKANPDYFYTWSRDSALTLKMIIDEFILGNTTLQTIIEQYIHAQAVLQTVSNPSGTFLPDGVGLGEPKFMVDGTRFNGPWGRPQRDGPALRAIALMTYSNWLIKNGQFAEAKTKIWPIIANDLSYVGQYWNQSGFDLWEETYASSFFTIQNQHRALVEGAQLAHDLGVTCTGCDQAPEVLCFLQSFWNGKYIVSNINVNNGRTGLDGNSILGAISTFDIDAYCDSPTLQPCHSQSLANFKVLTDTFRNLYTINAGIPEGQGVAVGRYAEDVYMGGNPWYLITTAAAEFLYDAVAQWKARHVLTVDETSLAFFKDIYPEVTVREYKSGNANSPFAQIMDAVTAYADSYVAIAEKYIPSNGSLSEQFNRDTGTPLSAIDLTWSYAAFITMSQRRAGQYPSSWGSRNALPPPTTCSASSTPGIYTPATAAGAPNVTSSCQVSITFNINATTYYGENLYVIGNSSDLGAWNIADAYPLSASAYTQDRPLWSAAIPLNAGEVISYQYVRQEDCDQPYIYETVNRTLTVPACGGAAVTTDDAWMGPVGSSGNC

CATH classification: 1.50.10.10

Radius of gyration: 39.36 Å; Cα contacts (8 Å, |Δi|>4): 2582; chains: 2; bounding box: 118×80×106 Å

InterPro domains:
  IPR000165 Glucoamylase [PR00736] (59-76)
  IPR000165 Glucoamylase [PR00736] (133-150)
  IPR000165 Glucoamylase [PR00736] (151-170)
  IPR000165 Glucoamylase [PR00736] (199-217)
  IPR000165 Glucoamylase [PR00736] (322-341)
  IPR000165 Glucoamylase [PR00736] (413-434)
  IPR000165 Glucoamylase [PR00736] (446-461)
  IPR002044 Carbohydrate binding module family 20 [PF00686] (506-596)
  IPR002044 Carbohydrate binding module family 20 [PS51166] (501-608)
  IPR002044 Carbohydrate binding module family 20 [SM01065] (506-602)
  IPR008291 Glucoamylase, starch-binding [PIRSF001031] (1-607)
  IPR008928 Six-hairpin glycosidase superfamily [SSF48208] (28-466)
  IPR011613 GH15-like domain [PF00723] (41-458)
  IPR012341 Six-hairpin glycosidase-like superfamily [G3DSA:1.50.10.10] (30-501)
  IPR013783 Immunoglobulin-like fold [G3DSA:2.60.40.10] (502-607)
  IPR013784 Carbohydrate-binding-like fold [SSF49452] (502-606)
  IPR034836 Glucoamylase, CBM20 domain [cd05811] (507-606)

Solvent-accessible surface area: 44592 Å² total; per-residue (Å²): 155,50,51,65,151,7,61,57,10,46,64,72,0,21,99,12,0,32,41,1,0,0,65,134,11,100,34,4,100,48,40,17,54,0,10,0,0,1,0,30,18,108,78,139,16,71,29,32,38,1,13,2,5,8,0,0,23,1,0,19,6,0,0,17,18,8,68,61,74,63,102,106,6,70,86,24,0,59,43,0,1,82,0,0,1,49,3,4,27,24,17,4,56,24,16,28,1,42,90,84,0,44,2,4,2,0,2,2,4,70,5,86,13,80,52,28,107,23,129,90,11,41,25,1,23,1,2,1,0,0,3,0,0,0,1,1,14,1,0,49,59,0,39,165,85,77,88,85,70,15,0,85,85,54,0,17,27,0,0,25,2,0,0,0,0,0,0,25,24,10,60,101,37,6,38,1,3,12,43,64,12,116,2,20,2,2,1,8,5,0,0,2,0,12,0,0,8,15,0,39,57,8,4,146,86,4,55,49,127,20,53,0,18,102,9,2,23,26,0,2,7,35,2,70,63,0,55,72,65,88,41,2,20,4,20,36,113,59,123,31,13,63,42,7,12,4,0,0,6,0,4,0,2,18,5,0,3,0,25,61,1,100,26,126,11,48,3,2,0,0,4,27,22,36,7,1,0,0,0,11,35,0,0,28,24,2,11,50,24,5,84,22,5,84,79,41,75,80,33,85,1,0,0,0,0,9,9,4,6,0,43,69,80,36,0,1,0,9,3,0,0,0,2,1,0,0,1,1,0,3,0,0,11,4,1,2,117,31,93,104,43,7,81,4,54,123,38,2,56,31,0,3,114,21,21,39,102,126,23,58,97,163,91,18,138,54,64,113,78,135,32,73,12,26,89,1,3,91,24,0,44,54,5,0,33,16,0,1,32,26,2,42,154,65,15,41,128,114,0,27,1,5,7,0,0,34,31,84,88,2,77,62,48,17,0,100,37,3,0,19,0,7,3,10,1,0,27,0,9,3,13,77,45,63,56,69,31,63,52,5,8,9,112,113,14,107,98,45,51,153,106,66,60,96,42,47,38,102,7,114,19,91,14,2,67,60,12,7,81,44,110,34,104,33,37,19,64,14,54,13,39,3,30,1,55,0,91,30,82,203,28,190,21,46,0,0,0,80,18,100,53,0,8,55,110,53,53,87,106,8,85,73,9,60,22,96,60,31,59,168,127,101,26,21,9,24,12,62,3,80,1,22,24,56,69,112,8,24,4,8,1,0,11,83,15,62,53,151,51,107,72,35,99,17,98,89,92,116,67,73,76,6,37,70,55,46,37,74,80,56,79,8,111,29,40,32,107,26,92,66,38,82,56,21,142,156,167,56,59,69,148,1,51,54,8,38,64,67,0,22,100,13,0,34,42,1,4,1,54,143,11,99,33,3,100,44,45,7,54,0,13,0,0,1,0,26,18,98,78,140,18,72,28,33,38,1,12,3,4,8,0,0,23,0,0,20,6,0,0,10,17,15,66,62,77,66,101,102,5,75,94,32,0,46,41,0,0,82,1,0,0,46,3,1,18,21,17,4,53,24,19,36,3,50,87,82,0,44,2,2,2,0,3,2,2,66,8,66,32,76,60,27,104,22,129,92,12,41,25,1,26,1,2,1,0,0,0,0,0,0,0,0,11,2,0,34,58,1,42,150,84,78,90,87,71,20,0,88,87,55,0,18,28,0,0,25,1,0,0,2,1,0,0,24,19,11,60,101,36,5,38,1,3,12,42,64,11,116,2,20,2,3,1,8,4,0,0,2,0,11,0,0,8,6,0,38,57,9,4,156,71,6,56,52,123,19,44,1,16,100,9,2,23,28,0,2,6,36,2,74,60,0,54,72,64,88,37,4,24,4,19,50,111,60,124,32,14,63,43,7,10,4,0,0,5,0,4,0,2,18,8,0,3,0,24,62,1,96,26,122,15,48,3,4,0,0,3,26,21,47,8,3,0,2,0,26,35,1,1,24,24,1,10,49,25,5,86,23,5,82,79,41,76,73,33,86,1,0,0,0,0,10,8,6,6,1,44,70,78,36,0,1,0,10,2,0,0,0,2,1,0,0,1,2,0,5,0,0,13,5,1,2,116,30,79,107,50,6,73,3,66,128,50,1,45,31,4,2,116,24,22,45,87,158,24,65,89,165,98,25,136,48,51,115,92,130,27,73,10,17,87,1,2,89,25,0,46,56,13,0,45,15,0,1,25,28,0,44,152,65,15,42,126,114,0,26,1,5,6,0,0,35,31,87,89,2,77,60,48,17,0,99,37,4,0,18,0,7,3,10,1,0,28,0,1,2,13,86,34,61,57,70,26,50,53,6,8,9,133,115,13,102,98,45,52,155,105,65,60,95,37,48,44,102,8,117,15,90,9,2,76,56,6,26,9,85,105,30,111,34,40,23,78,14,53,15,44,3,26,0,54,3,89,20,164,125,32,92,52,0,34,0,1,0,98,19,96,53,0,8,54,103,53,37,97,105,8,88,68,9,62,15,84,62,13,59,168,128,100,35,21,6,23,12,62,3,70,1,24,24,56,68,113,11,27,4,8,0,0,7,51,10,59,67,140,63,102,90,31,94,13,98,84,92,111,58,83,76,6,34,72,60,43,37,68,84,61,84,9,111,26,44,26,99,27,94,51,38,79,82,37,145,153

Organism: Amorphotheca resinae (NCBI:txid5101)